Protein AF-0000000079969974 (afdb_homodimer)

Solvent-accessible surface area (backbone atoms only — not comparable to full-atom values): 54596 Å² total; per-residue (Å²): 141,90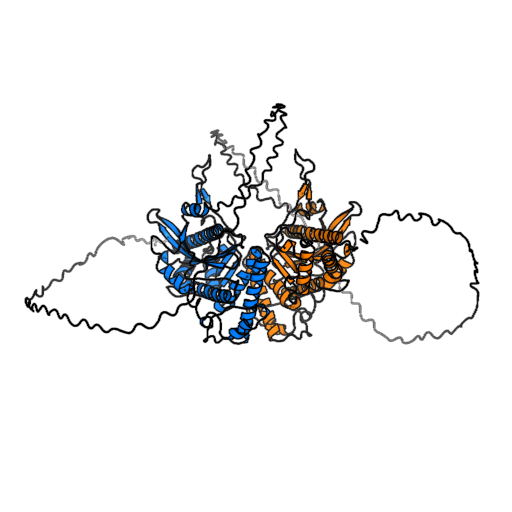,76,93,72,82,84,92,87,85,84,58,89,78,87,81,77,90,74,73,90,80,69,87,72,90,78,89,84,75,81,84,82,79,91,87,80,93,77,72,85,84,78,84,84,80,86,85,80,86,78,84,82,85,83,78,83,77,80,82,81,84,84,77,80,71,79,81,88,70,86,74,81,88,78,81,84,74,84,72,79,79,74,76,74,73,75,78,76,75,73,73,77,76,77,69,83,69,81,76,73,81,69,78,79,79,67,74,72,69,74,64,74,71,64,80,73,75,64,53,89,56,39,66,55,47,37,45,70,18,47,58,30,37,42,76,40,49,65,71,82,53,92,63,83,72,60,67,58,56,55,51,48,52,53,51,38,48,56,51,40,84,40,38,44,34,54,44,86,45,51,64,53,58,71,63,37,74,88,73,42,89,69,84,81,54,80,60,37,41,17,82,80,61,78,74,51,72,68,56,50,51,53,49,47,53,53,51,49,48,31,38,52,39,36,48,49,35,62,76,45,56,40,56,47,56,44,45,43,66,46,28,51,46,53,48,54,49,50,26,34,69,75,65,36,81,62,41,58,40,80,41,64,36,59,88,42,48,65,32,68,90,40,39,33,26,38,87,49,57,43,96,91,38,70,81,32,64,39,70,60,82,60,54,44,38,33,32,37,28,59,22,74,76,28,66,72,51,31,52,49,51,51,38,12,46,74,25,71,52,38,73,63,24,46,34,66,40,79,37,53,13,52,28,57,66,68,38,46,32,24,71,33,30,80,85,48,51,66,61,52,47,51,48,26,38,48,50,49,52,43,17,46,51,48,40,50,52,50,47,31,60,73,36,69,52,92,66,66,57,67,61,52,60,44,57,36,35,41,29,49,60,52,39,52,44,53,31,44,31,34,54,41,74,32,82,83,74,73,40,62,26,31,38,36,35,29,68,48,53,85,79,50,63,70,32,21,36,84,39,72,62,18,40,36,28,42,36,37,33,48,34,31,49,51,48,42,53,61,24,64,44,72,87,20,41,26,40,45,39,52,48,58,37,52,51,42,34,29,67,44,113,139,80,78,79,69,84,85,80,70,89,69,84,81,90,66,88,82,93,71,87,92,85,71,95,76,82,87,77,80,78,80,73,86,68,93,83,85,82,87,64,86,82,76,83,84,80,82,80,76,85,78,76,89,78,82,89,83,90,78,82,87,76,87,77,82,86,80,83,87,80,82,91,78,89,92,79,90,73,86,78,76,80,74,81,77,77,83,79,72,83,68,80,77,75,78,73,80,68,83,72,74,79,69,77,77,77,70,72,73,69,75,64,74,68,66,80,73,76,65,54,88,56,40,65,56,47,37,48,71,17,47,59,28,38,43,78,40,48,66,68,85,52,91,61,84,73,60,68,57,56,56,51,50,52,52,51,37,47,55,52,41,84,40,38,44,34,54,43,85,46,50,65,55,56,71,62,39,75,90,72,42,89,71,83,80,55,81,60,36,39,18,82,79,60,80,75,50,71,68,57,51,51,53,50,46,53,52,52,50,49,31,37,52,37,36,48,49,36,62,76,45,56,41,54,46,55,43,45,42,65,47,27,51,48,53,48,54,49,50,26,33,70,76,65,36,79,65,41,57,38,82,41,63,37,59,90,42,50,66,32,68,90,39,41,30,26,37,88,48,58,43,96,91,38,69,80,32,63,40,70,60,81,59,54,44,37,32,33,37,28,58,21,74,77,28,65,71,50,30,51,49,50,51,37,12,44,75,26,71,50,37,73,62,23,45,35,65,40,80,38,54,12,52,28,57,66,69,36,47,33,23,70,33,30,79,85,47,50,67,61,52,48,49,49,26,39,46,50,48,51,42,17,47,50,47,37,52,51,49,48,31,59,73,34,68,52,92,67,66,57,66,62,53,60,44,58,36,36,41,29,47,59,50,38,51,44,54,31,43,32,34,54,42,73,33,82,84,74,72,40,61,27,31,39,35,34,31,69,49,53,86,80,51,63,71,33,22,37,86,39,71,62,18,41,36,27,42,38,37,33,50,35,32,49,52,47,44,52,60,23,65,44,72,86,20,42,27,38,44,40,53,46,59,35,53,53,42,33,29,68,44,113

Radius of gyration: 43.45 Å; Cα contacts (8 Å, |Δi|>4): 1270; chains: 2; bounding box: 143×154×109 Å

InterPro domains:
  IPR046797 PD-(D/E)XK nuclease-like [PF20516] (191-438)

Structure (mmCIF, N/CA/C/O backbone):
data_AF-0000000079969974-model_v1
#
loop_
_entity.id
_entity.type
_entity.pdbx_description
1 polymer 'PD-(D/E)XK nuclease-like domain-containing protein'
#
loop_
_atom_site.group_PDB
_atom_site.id
_atom_site.type_symbol
_atom_site.label_atom_id
_atom_site.label_alt_id
_atom_site.label_comp_id
_atom_site.label_asym_id
_atom_site.label_entity_id
_atom_site.label_seq_id
_atom_site.pdbx_PDB_ins_code
_atom_site.Cartn_x
_atom_site.Cartn_y
_atom_site.Cartn_z
_atom_site.occupancy
_atom_site.B_iso_or_equiv
_atom_site.auth_seq_id
_atom_site.auth_comp_i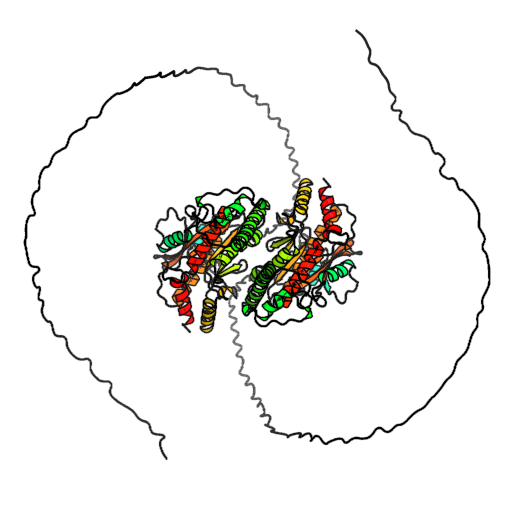d
_atom_site.auth_asym_id
_atom_site.auth_atom_id
_atom_site.pdbx_PDB_model_num
ATOM 1 N N . MET A 1 1 ? 72.25 42.812 39.281 1 16.88 1 MET A N 1
ATOM 2 C CA . MET A 1 1 ? 71.812 43.906 40.125 1 16.88 1 MET A CA 1
ATOM 3 C C . MET A 1 1 ? 70.312 44.188 39.969 1 16.88 1 MET A C 1
ATOM 5 O O . MET A 1 1 ? 69.562 44.25 40.969 1 16.88 1 MET A O 1
ATOM 9 N N . ASP A 1 2 ? 69.812 45.156 39.062 1 19.33 2 ASP A N 1
ATOM 10 C CA . ASP A 1 2 ? 68.875 46.25 39.312 1 19.33 2 ASP A CA 1
ATOM 11 C C . ASP A 1 2 ? 67.438 45.781 39.219 1 19.33 2 ASP A C 1
ATOM 13 O O . ASP A 1 2 ? 67.188 44.781 38.531 1 19.33 2 ASP A O 1
ATOM 17 N N . GLN A 1 3 ? 66.25 46.688 39.594 1 18.36 3 GLN A N 1
ATOM 18 C CA . GLN A 1 3 ? 65.062 46.906 40.469 1 18.36 3 GLN A CA 1
ATOM 19 C C . GLN A 1 3 ? 63.75 46.781 39.656 1 18.36 3 GLN A C 1
ATOM 21 O O . GLN A 1 3 ? 62.688 46.656 40.25 1 18.36 3 GLN A O 1
ATOM 26 N N . ARG A 1 4 ? 63.5 46.969 38.406 1 18.8 4 ARG A N 1
ATOM 27 C CA . ARG A 1 4 ? 62.594 48.031 38.062 1 18.8 4 ARG A CA 1
ATOM 28 C C . ARG A 1 4 ? 61.156 47.531 38.062 1 18.8 4 ARG A C 1
ATOM 30 O O . ARG A 1 4 ? 60.688 46.906 37.125 1 18.8 4 ARG A O 1
ATOM 37 N N . SER A 1 5 ? 60.469 47.062 39.219 1 21.73 5 SER A N 1
ATOM 38 C CA . SER A 1 5 ? 59.312 46.344 39.688 1 21.73 5 SER A CA 1
ATOM 39 C C . SER A 1 5 ? 58.031 47.125 39.5 1 21.73 5 SER A C 1
ATOM 41 O O . SER A 1 5 ? 57.031 46.875 40.188 1 21.73 5 SER A O 1
ATOM 43 N N . SER A 1 6 ? 58 47.969 38.531 1 19.53 6 SER A N 1
ATOM 44 C CA . SER A 1 6 ? 57.156 49.125 38.812 1 19.53 6 SER A CA 1
ATOM 45 C C . SER A 1 6 ? 55.719 48.688 39.062 1 19.53 6 SER A C 1
ATOM 47 O O . SER A 1 6 ? 55.25 47.688 38.5 1 19.53 6 SER A O 1
ATOM 49 N N . PRO A 1 7 ? 54.656 49.594 39.656 1 19.19 7 PRO A N 1
ATOM 50 C CA . PRO A 1 7 ? 53.719 49.844 40.719 1 19.19 7 PRO A CA 1
ATOM 51 C C . PRO A 1 7 ? 52.25 49.594 40.312 1 19.19 7 PRO A C 1
ATOM 53 O O . PRO A 1 7 ? 51.531 48.875 41 1 19.19 7 PRO A O 1
ATOM 56 N N . LEU A 1 8 ? 51.531 50.562 39.656 1 19.38 8 LEU A N 1
ATOM 57 C CA . LEU A 1 8 ? 50.438 51.344 40.25 1 19.38 8 LEU A CA 1
ATOM 58 C C . LEU A 1 8 ? 49.125 50.656 40.031 1 19.38 8 LEU A C 1
ATOM 60 O O . LEU A 1 8 ? 48.969 49.844 39.094 1 19.38 8 LEU A O 1
ATOM 64 N N . THR A 1 9 ? 47.875 51.094 40.781 1 18.86 9 THR A N 1
ATOM 65 C CA . THR A 1 9 ? 46.781 50.906 41.719 1 18.86 9 THR A CA 1
ATOM 66 C C . THR A 1 9 ? 45.438 50.75 40.969 1 18.86 9 THR A C 1
ATOM 68 O O . THR A 1 9 ? 44.688 49.812 41.25 1 18.86 9 THR A O 1
ATOM 71 N N . ALA A 1 10 ? 44.719 51.906 40.562 1 19.09 10 ALA A N 1
ATOM 72 C CA . ALA A 1 10 ? 43.531 52.531 41.125 1 19.09 10 ALA A CA 1
ATOM 73 C C . ALA A 1 10 ? 42.25 52.094 40.375 1 19.09 10 ALA A C 1
ATOM 75 O O . ALA A 1 10 ? 42.188 52.188 39.156 1 19.09 10 ALA A O 1
ATOM 76 N N . GLN A 1 11 ? 41.375 51.188 40.875 1 20.67 11 GLN A N 1
ATOM 77 C CA . GLN A 1 11 ? 40.188 50.438 40.562 1 20.67 11 GLN A CA 1
ATOM 78 C C . GLN A 1 11 ? 39 51.375 40.25 1 20.67 11 GLN A C 1
ATOM 80 O O . GLN A 1 11 ? 37.844 50.969 40.281 1 20.67 11 GLN A O 1
ATOM 85 N N . HIS A 1 12 ? 39.312 52.719 40.031 1 17.48 12 HIS A N 1
ATOM 86 C CA . HIS A 1 12 ? 38.344 53.719 40.375 1 17.48 12 HIS A CA 1
ATOM 87 C C . HIS A 1 12 ? 37.031 53.5 39.594 1 17.48 12 HIS A C 1
ATOM 89 O O . HIS A 1 12 ? 36.125 54.344 39.656 1 17.48 12 HIS A O 1
ATOM 95 N N . ASP A 1 13 ? 36.938 52.75 38.562 1 19 13 ASP A N 1
ATOM 96 C CA . ASP A 1 13 ? 36.031 53.406 37.656 1 19 13 ASP A CA 1
ATOM 97 C C . ASP A 1 13 ? 34.625 53.531 38.219 1 19 13 ASP A C 1
ATOM 99 O O . ASP A 1 13 ? 33.844 52.562 38.25 1 19 13 ASP A O 1
ATOM 103 N N . LEU A 1 14 ? 34.5 54.312 39.375 1 17.09 14 LEU A N 1
ATOM 104 C CA . LEU A 1 14 ? 33.438 54.594 40.312 1 17.09 14 LEU A CA 1
ATOM 105 C C . LEU A 1 14 ? 32.094 54.781 39.594 1 17.09 14 LEU A C 1
ATOM 107 O O . LEU A 1 14 ? 32.062 55 38.375 1 17.09 14 LEU A O 1
ATOM 111 N N . VAL A 1 15 ? 31.156 55.688 40.281 1 17.12 15 VAL A N 1
ATOM 112 C CA . VAL A 1 15 ? 29.859 55.906 40.938 1 17.12 15 VAL A CA 1
ATOM 113 C C . VAL A 1 15 ? 28.906 56.594 39.969 1 17.12 15 VAL A C 1
ATOM 115 O O . VAL A 1 15 ? 27.781 56.156 39.75 1 17.12 15 VAL A O 1
ATOM 118 N N . TYR A 1 16 ? 29 57.969 39.875 1 15.72 16 TYR A N 1
ATOM 119 C CA . TYR A 1 16 ? 28.047 58.969 40.312 1 15.72 16 TYR A CA 1
ATOM 120 C C . TYR A 1 16 ? 27.016 59.25 39.219 1 15.72 16 TYR A C 1
ATOM 122 O O . TYR A 1 16 ? 25.812 59.25 39.5 1 15.72 16 TYR A O 1
ATOM 130 N N . SER A 1 17 ? 27.203 60.375 38.406 1 15.91 17 SER A N 1
ATOM 131 C CA . SER A 1 17 ? 26.516 61.656 38.531 1 15.91 17 SER A CA 1
ATOM 132 C C . SER A 1 17 ? 25.25 61.688 37.688 1 15.91 17 SER A C 1
ATOM 134 O O . SER A 1 17 ? 24.188 62.062 38.156 1 15.91 17 SER A O 1
ATOM 136 N N . TRP A 1 18 ? 25.359 62.188 36.406 1 17.53 18 TRP A N 1
ATOM 137 C CA . TRP A 1 18 ? 24.641 63.375 36 1 17.53 18 TRP A CA 1
ATOM 138 C C . TRP A 1 18 ? 23.188 63.062 35.625 1 17.53 18 TRP A C 1
ATOM 140 O O . TRP A 1 18 ? 22.938 62.219 34.781 1 17.53 18 TRP A O 1
ATOM 150 N N . LEU A 1 19 ? 22.25 63.594 36.438 1 16.52 19 LEU A N 1
ATOM 151 C CA . LEU A 1 19 ? 20.844 63.781 36.781 1 16.52 19 LEU A CA 1
ATOM 152 C C . LEU A 1 19 ? 20.062 64.312 35.594 1 16.52 19 LEU A C 1
ATOM 154 O O . LEU A 1 19 ? 18.844 64.5 35.656 1 16.52 19 LEU A O 1
ATOM 158 N N . GLY A 1 20 ? 20.828 65 34.656 1 17.17 20 GLY A N 1
ATOM 159 C CA . GLY A 1 20 ? 20.141 66.25 34.406 1 17.17 20 GLY A CA 1
ATOM 160 C C . GLY A 1 20 ? 18.719 66.062 33.938 1 17.17 20 GLY A C 1
ATOM 161 O O . GLY A 1 20 ? 18.328 64.938 33.531 1 17.17 20 GLY A O 1
ATOM 162 N N . SER A 1 21 ? 18.172 67.188 33.312 1 17.36 21 SER A N 1
ATOM 163 C CA . SER A 1 21 ? 16.922 67.938 33.438 1 17.36 21 SER A CA 1
ATOM 164 C C . SER A 1 21 ? 15.812 67.312 32.594 1 17.36 21 SER A C 1
ATOM 166 O O . SER A 1 21 ? 15.93 67.188 31.375 1 17.36 21 SER A O 1
ATOM 168 N N . SER A 1 22 ? 15.062 66.438 33.062 1 17.22 22 SER A N 1
ATOM 169 C CA . SER A 1 22 ? 13.859 65.688 32.656 1 17.22 22 SER A CA 1
ATOM 170 C C . SER A 1 22 ? 12.867 66.625 31.953 1 17.22 22 SER A C 1
ATOM 172 O O . SER A 1 22 ? 12.258 66.188 30.953 1 17.22 22 SER A O 1
ATOM 174 N N . ALA A 1 23 ? 12.25 67.562 32.719 1 15.88 23 ALA A N 1
ATOM 175 C CA . ALA A 1 23 ? 10.797 67.625 32.844 1 15.88 23 ALA A CA 1
ATOM 176 C C . ALA A 1 23 ? 10.195 68.562 31.797 1 15.88 23 ALA A C 1
ATOM 178 O O . ALA A 1 23 ? 8.977 68.688 31.703 1 15.88 23 ALA A O 1
ATOM 179 N N . HIS A 1 24 ? 10.852 69.438 31.172 1 16.34 24 HIS A N 1
ATOM 180 C CA . HIS A 1 24 ? 10.102 70.688 31.172 1 16.34 24 HIS A CA 1
ATOM 181 C C . HIS A 1 24 ? 8.727 70.5 30.531 1 16.34 24 HIS A C 1
ATOM 183 O O . HIS A 1 24 ? 8.578 69.75 29.578 1 16.34 24 HIS A O 1
ATOM 189 N N . ASP A 1 25 ? 7.59 71.375 31.078 1 18.06 25 ASP A N 1
ATOM 190 C CA . ASP A 1 25 ? 6.168 71.625 31.234 1 18.06 25 ASP A CA 1
ATOM 191 C C . ASP A 1 25 ? 5.574 72.25 29.969 1 18.06 25 ASP A C 1
ATOM 193 O O . ASP A 1 25 ? 4.434 72.688 29.969 1 18.06 25 ASP A O 1
ATOM 197 N N . SER A 1 26 ? 6.188 72.438 28.844 1 17.64 26 SER A N 1
ATOM 198 C CA . SER A 1 26 ? 5.715 73.75 28.297 1 17.64 26 SER A CA 1
ATOM 199 C C . SER A 1 26 ? 4.191 73.75 28.25 1 17.64 26 SER A C 1
ATOM 201 O O . SER A 1 26 ? 3.549 72.812 27.875 1 17.64 26 SER A O 1
ATOM 203 N N . CYS A 1 27 ? 3.559 74.938 28.562 1 16.88 27 CYS A N 1
ATOM 204 C CA . CYS A 1 27 ? 2.322 75.625 28.953 1 16.88 27 CYS A CA 1
ATOM 205 C C . CYS A 1 27 ? 1.256 75.5 27.875 1 16.88 27 CYS A C 1
ATOM 207 O O . CYS A 1 27 ? 0.112 75.125 28.172 1 16.88 27 CYS A O 1
ATOM 209 N N . VAL A 1 28 ? 1.007 76.438 26.75 1 17.61 28 VAL A N 1
ATOM 210 C CA . VAL A 1 28 ? -0.013 77.438 26.828 1 17.61 28 VAL A CA 1
ATOM 211 C C . VAL A 1 28 ? -1.354 76.938 26.359 1 17.61 28 VAL A C 1
ATOM 213 O O . VAL A 1 28 ? -1.4 75.875 25.641 1 17.61 28 VAL A O 1
ATOM 216 N N . PRO A 1 29 ? -2.254 77.812 25.375 1 17.5 29 PRO A N 1
ATOM 217 C CA . PRO A 1 29 ? -3.537 78.5 25.609 1 17.5 29 PRO A CA 1
ATOM 218 C C . PRO A 1 29 ? -4.73 77.625 25.188 1 17.5 29 PRO A C 1
ATOM 220 O O . PRO A 1 29 ? -4.59 76.75 24.344 1 17.5 29 PRO A O 1
ATOM 223 N N . LEU A 1 30 ? -6.027 77.938 25.781 1 17.78 30 LEU A N 1
ATOM 224 C CA . LEU A 1 30 ? -7.406 77.5 25.906 1 17.78 30 LEU A CA 1
ATOM 225 C C . LEU A 1 30 ? -8.141 77.562 24.578 1 17.78 30 LEU A C 1
ATOM 227 O O . LEU A 1 30 ? -9.305 77.188 24.469 1 17.78 30 LEU A O 1
ATOM 231 N N . THR A 1 31 ? -7.734 77.5 23.375 1 18.98 31 THR A N 1
ATOM 232 C CA . THR A 1 31 ? -8.633 78.438 22.688 1 18.98 31 THR A CA 1
ATOM 233 C C . THR A 1 31 ? -10.086 77.938 22.828 1 18.98 31 THR A C 1
ATOM 235 O O . THR A 1 31 ? -10.375 76.75 22.75 1 18.98 31 THR A O 1
ATOM 238 N N . PRO A 1 32 ? -11.039 78.938 22.688 1 18.12 32 PRO A N 1
ATOM 239 C CA . PRO A 1 32 ? -12.375 79.188 23.219 1 18.12 32 PRO A CA 1
ATOM 240 C C . PRO A 1 32 ? -13.406 78.125 22.828 1 18.12 32 PRO A C 1
ATOM 242 O O . PRO A 1 32 ? -13.195 77.375 21.859 1 18.12 32 PRO A O 1
ATOM 245 N N . PRO A 1 33 ? -14.562 78.25 23.516 1 19.25 33 PRO A N 1
ATOM 246 C CA . PRO A 1 33 ? -15.773 77.5 23.75 1 19.25 33 PRO A CA 1
ATOM 247 C C . PRO A 1 33 ? -16.641 77.375 22.5 1 19.25 33 PRO A C 1
ATOM 249 O O . PRO A 1 33 ? -17.484 76.438 22.422 1 19.25 33 PRO A O 1
ATOM 252 N N . PRO A 1 34 ? -16.781 78.188 21.406 1 16.2 34 PRO A N 1
ATOM 253 C CA . PRO A 1 34 ? -18 79 21.391 1 16.2 34 PRO A CA 1
ATOM 254 C C . PRO A 1 34 ? -19.25 78.188 21.109 1 16.2 34 PRO A C 1
ATOM 256 O O . PRO A 1 34 ? -19.141 77.062 20.656 1 16.2 34 PRO A O 1
ATOM 259 N N . ASP A 1 35 ? -20.188 78.812 20.188 1 16.78 35 ASP A N 1
ATOM 260 C CA . ASP A 1 35 ? -21.547 79.25 20.391 1 16.78 35 ASP A CA 1
ATOM 261 C C . ASP A 1 35 ? -22.562 78.125 20.188 1 16.78 35 ASP A C 1
ATOM 263 O O . ASP A 1 35 ? -22.234 77.125 19.609 1 16.78 35 ASP A O 1
ATOM 267 N N . GLU A 1 36 ? -23.984 78.688 19.922 1 16.02 36 GLU A N 1
ATOM 268 C CA . GLU A 1 36 ? -25.391 78.625 20.359 1 16.02 36 GLU A CA 1
ATOM 269 C C . GLU A 1 36 ? -26.188 77.625 19.562 1 16.02 36 GLU A C 1
ATOM 271 O O . GLU A 1 36 ? -26.906 76.812 20.141 1 16.02 36 GLU A O 1
ATOM 276 N N . CYS A 1 37 ? -26.953 78.125 18.312 1 15.48 37 CYS A N 1
ATOM 277 C CA . CYS A 1 37 ? -28.375 78.375 18.328 1 15.48 37 CYS A CA 1
ATOM 278 C C . CYS A 1 37 ? -29.188 77.188 17.859 1 15.48 37 CYS A C 1
ATOM 280 O O . CYS A 1 37 ? -30.188 76.875 18.484 1 15.48 37 CYS A O 1
ATOM 282 N N . SER A 1 38 ? -29.406 77 16.359 1 16.55 38 SER A N 1
ATOM 283 C CA . SER A 1 38 ? -30.703 77.25 15.742 1 16.55 38 SER A CA 1
ATOM 284 C C . SER A 1 38 ? -31.531 75.938 15.656 1 16.55 38 SER A C 1
ATOM 286 O O . SER A 1 38 ? -31.078 74.938 15.078 1 16.55 38 SER A O 1
ATOM 288 N N . LYS A 1 39 ? -32.562 75.875 16.391 1 16.98 39 LYS A N 1
ATOM 289 C CA . LYS A 1 39 ? -33.625 75 16.875 1 16.98 39 LYS A CA 1
ATOM 290 C C . LYS A 1 39 ? -34.344 74.25 15.719 1 16.98 39 LYS A C 1
ATOM 292 O O . LYS A 1 39 ? -34.719 73.125 15.828 1 16.98 39 LYS A O 1
ATOM 297 N N . SER A 1 40 ? -34.906 75.125 14.672 1 15.38 40 SER A N 1
ATOM 298 C CA . SER A 1 40 ? -36.375 75.062 14.711 1 15.38 40 SER A CA 1
ATOM 299 C C . SER A 1 40 ? -36.906 73.812 14 1 15.38 40 SER A C 1
ATOM 301 O O . SER A 1 40 ? -37.969 73.312 14.352 1 15.38 40 SER A O 1
ATOM 303 N N . ARG A 1 41 ? -36.594 73.438 12.711 1 17.97 41 ARG A N 1
ATOM 304 C CA . ARG A 1 41 ? -37.812 73.625 11.914 1 17.97 41 ARG A CA 1
ATOM 305 C C . ARG A 1 41 ? -38.812 72.562 12.156 1 17.97 41 ARG A C 1
ATOM 307 O O . ARG A 1 41 ? -38.438 71.375 12.359 1 17.97 41 ARG A O 1
ATOM 314 N N . PRO A 1 42 ? -40.188 72.875 11.836 1 17.86 42 PRO A N 1
ATOM 315 C CA . PRO A 1 42 ? -41.531 72.5 12.258 1 17.86 42 PRO A CA 1
ATOM 316 C C . PRO A 1 42 ? -41.938 71.125 11.867 1 17.86 42 PRO A C 1
ATOM 318 O O . PRO A 1 42 ? -41.25 70.438 11.062 1 17.86 42 PRO A O 1
ATOM 321 N N . ALA A 1 43 ? -43.219 70.938 12.016 1 16.83 43 ALA A N 1
ATOM 322 C CA . ALA A 1 43 ? -44.25 70 12.461 1 16.83 43 ALA A CA 1
ATOM 323 C C . ALA A 1 43 ? -44.656 69.062 11.32 1 16.83 43 ALA A C 1
ATOM 325 O O . ALA A 1 43 ? -45.156 67.938 11.555 1 16.83 43 ALA A O 1
ATOM 326 N N . PRO A 1 44 ? -44.656 69.438 9.906 1 16.47 44 PRO A N 1
ATOM 327 C CA . PRO A 1 44 ? -46.031 69.438 9.484 1 16.47 44 PRO A CA 1
ATOM 328 C C . PRO A 1 44 ? -46.656 68 9.492 1 16.47 44 PRO A C 1
ATOM 330 O O . PRO A 1 44 ? -45.938 67 9.539 1 16.47 44 PRO A O 1
ATOM 333 N N . LEU A 1 45 ? -47.781 67.938 8.664 1 15.72 45 LEU A N 1
ATOM 334 C CA . LEU A 1 45 ? -49.219 67.625 8.617 1 15.72 45 LEU A CA 1
ATOM 335 C C . LEU A 1 45 ? -49.438 66.188 8.195 1 15.72 45 LEU A C 1
ATOM 337 O O . LEU A 1 45 ? -48.594 65.562 7.543 1 15.72 45 LEU A O 1
ATOM 341 N N . LYS A 1 46 ? -50.75 65.75 8.383 1 16.5 46 LYS A N 1
ATOM 342 C CA . LYS A 1 46 ? -51.594 64.562 8.625 1 16.5 46 LYS A CA 1
ATOM 343 C C . LYS A 1 46 ? -51.812 63.781 7.352 1 16.5 46 LYS A C 1
ATOM 345 O O . LYS A 1 46 ? -52.375 62.688 7.387 1 16.5 46 LYS A O 1
ATOM 350 N N . ARG A 1 47 ? -51.281 64.062 6.055 1 16.55 47 ARG A N 1
ATOM 351 C CA . ARG A 1 47 ? -52.406 63.969 5.16 1 16.55 47 ARG A CA 1
ATOM 352 C C . ARG A 1 47 ? -53.062 62.594 5.207 1 16.55 47 ARG A C 1
ATOM 354 O O . ARG A 1 47 ? -52.375 61.594 5.398 1 16.55 47 ARG A O 1
ATOM 361 N N . LYS A 1 48 ? -54.469 62.531 4.832 1 16.36 48 LYS A N 1
ATOM 362 C CA . LYS A 1 48 ? -55.781 61.938 4.867 1 16.36 48 LYS A CA 1
ATOM 363 C C . LYS A 1 48 ? -55.812 60.594 4.129 1 16.36 48 LYS A C 1
ATOM 365 O O . LYS A 1 48 ? -54.938 60.344 3.301 1 16.36 48 LYS A O 1
ATOM 370 N N . ARG A 1 49 ? -57.125 60.125 3.865 1 15.93 49 ARG A N 1
ATOM 371 C CA . ARG A 1 49 ? -58 59 4.055 1 15.93 49 ARG A CA 1
ATOM 372 C C . ARG A 1 49 ? -58.031 58.094 2.816 1 15.93 49 ARG A C 1
ATOM 374 O O . ARG A 1 49 ? -58.25 56.906 2.918 1 15.93 49 ARG A O 1
ATOM 381 N N . ALA A 1 50 ? -57.781 58.5 1.463 1 16.23 50 ALA A N 1
ATOM 382 C CA . ALA A 1 50 ? -58.969 58.312 0.652 1 16.23 50 ALA A CA 1
ATOM 383 C C . ALA A 1 50 ? -59.219 56.812 0.375 1 16.23 50 ALA A C 1
ATOM 385 O O . ALA A 1 50 ? -58.25 56.062 0.179 1 16.23 50 ALA A O 1
ATOM 386 N N . MET A 1 51 ? -60.531 56.344 0.321 1 15.95 51 MET A N 1
ATOM 387 C CA . MET A 1 51 ? -61.531 55.281 0.426 1 15.95 51 MET A CA 1
ATOM 388 C C . MET A 1 51 ? -61.531 54.438 -0.836 1 15.95 51 MET A C 1
ATOM 390 O O . MET A 1 51 ? -62.156 53.375 -0.871 1 15.95 51 MET A O 1
ATOM 394 N N . SER A 1 52 ? -60.938 54.75 -2.064 1 15.83 52 SER A N 1
ATOM 395 C CA . SER A 1 52 ? -61.938 54.531 -3.115 1 15.83 52 SER A CA 1
ATOM 396 C C . SER A 1 52 ? -62.312 53.062 -3.236 1 15.83 52 SER A C 1
ATOM 398 O O . SER A 1 52 ? -61.562 52.188 -2.758 1 15.83 52 SER A O 1
ATOM 400 N N . LEU A 1 53 ? -62.812 52.688 -4.543 1 16.66 53 LEU A N 1
ATOM 401 C CA . LEU A 1 53 ? -64 52.156 -5.152 1 16.66 53 LEU A CA 1
ATOM 402 C C . LEU A 1 53 ? -63.906 50.656 -5.324 1 16.66 53 LEU A C 1
ATOM 404 O O . LEU A 1 53 ? -62.844 50.125 -5.641 1 16.66 53 LEU A O 1
ATOM 408 N N . PRO A 1 54 ? -65 49.906 -5.105 1 17.42 54 PRO A N 1
ATOM 409 C CA . PRO A 1 54 ? -65.5 48.562 -4.832 1 17.42 54 PRO A CA 1
ATOM 410 C C . PRO A 1 54 ? -65.5 47.656 -6.059 1 17.42 54 PRO A C 1
ATOM 412 O O . PRO A 1 54 ? -65.688 46.438 -5.938 1 17.42 54 PRO A O 1
ATOM 415 N N . THR A 1 55 ? -65.062 48.031 -7.316 1 17.94 55 THR A N 1
ATOM 416 C CA . THR A 1 55 ? -65.938 47.594 -8.344 1 17.94 55 THR A CA 1
ATOM 417 C C . THR A 1 55 ? -65.938 46.062 -8.453 1 17.94 55 THR A C 1
ATOM 419 O O . THR A 1 55 ? -64.938 45.438 -8.367 1 17.94 55 THR A O 1
ATOM 422 N N . SER A 1 56 ? -67.188 45.375 -8.891 1 17.05 56 SER A N 1
ATOM 423 C CA . SER A 1 56 ? -68.062 44.219 -8.812 1 17.05 56 SER A CA 1
ATOM 424 C C . SER A 1 56 ? -67.625 43.125 -9.812 1 17.05 56 SER A C 1
ATOM 426 O O . SER A 1 56 ? -68.062 41.969 -9.688 1 17.05 56 SER A O 1
ATOM 428 N N . ALA A 1 57 ? -66.875 43.344 -10.938 1 19.14 57 ALA A N 1
ATOM 429 C CA . ALA A 1 57 ? -67.625 42.75 -12.055 1 19.14 57 ALA A CA 1
ATOM 430 C C . ALA A 1 57 ? -67.562 41.219 -12.016 1 19.14 57 ALA A C 1
ATOM 432 O O . ALA A 1 57 ? -66.625 40.656 -11.547 1 19.14 57 ALA A O 1
ATOM 433 N N . PRO A 1 58 ? -68.625 40.469 -12.711 1 19.52 58 PRO A N 1
ATOM 434 C CA . PRO A 1 58 ? -69.312 39.188 -12.602 1 19.52 58 PRO A CA 1
ATOM 435 C C . PRO A 1 58 ? -68.625 38.031 -13.297 1 19.52 58 PRO A C 1
ATOM 437 O O . PRO A 1 58 ? -69.062 36.906 -13.281 1 19.52 58 PRO A O 1
ATOM 440 N N . VAL A 1 59 ? -67.312 37.906 -13.359 1 20.73 59 VAL A N 1
ATOM 441 C CA . VAL A 1 59 ? -66.938 37.125 -14.539 1 20.73 59 VAL A CA 1
ATOM 442 C C . VAL A 1 59 ? -67.562 35.75 -14.484 1 20.73 59 VAL A C 1
ATOM 444 O O . VAL A 1 59 ? -67.625 35.125 -13.422 1 20.73 59 VAL A O 1
ATOM 447 N N . PRO A 1 60 ? -68 35.219 -15.602 1 19.75 60 PRO A N 1
ATOM 448 C CA . PRO A 1 60 ? -68.938 34.188 -16.062 1 19.75 60 PRO A CA 1
ATOM 449 C C . PRO A 1 60 ? -68.5 32.781 -15.656 1 19.75 60 PRO A C 1
ATOM 451 O O . PRO A 1 60 ? -67.312 32.562 -15.383 1 19.75 60 PRO A O 1
ATOM 454 N N . THR A 1 61 ? -69.5 31.734 -15.586 1 18.92 61 THR A N 1
ATOM 455 C CA . THR A 1 61 ? -69.938 30.547 -14.867 1 18.92 61 THR A CA 1
ATOM 456 C C . THR A 1 61 ? -69.375 29.281 -15.484 1 18.92 61 THR A C 1
ATOM 458 O O . THR A 1 61 ? -69.625 28.188 -14.977 1 18.92 61 THR A O 1
ATOM 461 N N . SER A 1 62 ? -68.438 29.297 -16.438 1 19.48 62 SER A N 1
ATOM 462 C CA . SER A 1 62 ? -68.688 28.219 -17.391 1 19.48 62 SER A CA 1
ATOM 463 C C . SER A 1 62 ? -68.625 26.859 -16.703 1 19.48 62 SER A C 1
ATOM 465 O O . SER A 1 62 ? -67.875 26.688 -15.719 1 19.48 62 SER A O 1
ATOM 467 N N . HIS A 1 63 ? -69.25 25.859 -17.344 1 18.98 63 HIS A N 1
ATOM 468 C CA . HIS A 1 63 ? -70 24.609 -17.109 1 18.98 63 HIS A CA 1
ATOM 469 C C . HIS A 1 63 ? -69 23.484 -16.75 1 18.98 63 HIS A C 1
ATOM 471 O O . HIS A 1 63 ? -67.875 23.453 -17.25 1 18.98 63 HIS A O 1
ATOM 477 N N . ARG A 1 64 ? -69.312 22.703 -15.703 1 18.38 64 ARG A N 1
ATOM 478 C CA . ARG A 1 64 ? -68.938 21.734 -14.695 1 18.38 64 ARG A CA 1
ATOM 479 C C . ARG A 1 64 ? -68.875 20.328 -15.273 1 18.38 64 ARG A C 1
ATOM 481 O O . ARG A 1 64 ? -69.562 19.438 -14.789 1 18.38 64 ARG A O 1
ATOM 488 N N . SER A 1 65 ? -68.375 20.188 -16.516 1 18.78 65 SER A N 1
ATOM 489 C CA . SER A 1 65 ? -68.75 18.891 -17.031 1 18.78 65 SER A CA 1
ATOM 490 C C . SER A 1 65 ? -68.438 17.766 -16.062 1 18.78 65 SER A C 1
ATOM 492 O O . SER A 1 65 ? -67.5 17.906 -15.25 1 18.78 65 SER A O 1
ATOM 494 N N . GLU A 1 66 ? -69.188 16.578 -16.094 1 18.86 66 GLU A N 1
ATOM 495 C CA . GLU A 1 66 ? -69.75 15.562 -15.211 1 18.86 66 GLU A CA 1
ATOM 496 C C . GLU A 1 66 ? -68.75 14.469 -14.883 1 18.86 66 GLU A C 1
ATOM 498 O O . GLU A 1 66 ? -69.062 13.547 -14.117 1 18.86 66 GLU A O 1
ATOM 503 N N . SER A 1 67 ? -67.5 14.68 -14.828 1 21.16 67 SER A N 1
ATOM 504 C CA . SER A 1 67 ? -66.75 13.438 -15.055 1 21.16 67 SER A CA 1
ATOM 505 C C . SER A 1 67 ? -67.188 12.359 -14.07 1 21.16 67 SER A C 1
ATOM 507 O O . SER A 1 67 ? -67.375 12.625 -12.875 1 21.16 67 SER A O 1
ATOM 509 N N . PRO A 1 68 ? -67.625 11.172 -14.617 1 19.59 68 PRO A N 1
ATOM 510 C CA . PRO A 1 68 ? -68.375 10.102 -13.969 1 19.59 68 PRO A CA 1
ATOM 511 C C . PRO A 1 68 ? -67.688 9.555 -12.727 1 19.59 68 PRO A C 1
ATOM 513 O O . PRO A 1 68 ? -66.5 9.68 -12.586 1 19.59 68 PRO A O 1
ATOM 516 N N . LYS A 1 69 ? -68.5 9.062 -11.805 1 17.59 69 LYS A N 1
ATOM 517 C CA . LYS A 1 69 ? -68.562 8.75 -10.375 1 17.59 69 LYS A CA 1
ATOM 518 C C . LYS A 1 69 ? -67.625 7.598 -10.031 1 17.59 69 LYS A C 1
ATOM 520 O O . LYS A 1 69 ? -67.188 6.863 -10.914 1 17.59 69 LYS A O 1
ATOM 525 N N . ARG A 1 70 ? -67.812 7.043 -8.688 1 18.39 70 ARG A N 1
ATOM 526 C CA . ARG A 1 70 ? -67.25 6.539 -7.422 1 18.39 70 ARG A CA 1
ATOM 527 C C . ARG A 1 70 ? -67.312 5.016 -7.371 1 18.39 70 ARG A C 1
ATOM 529 O O . ARG A 1 70 ? -67 4.41 -6.34 1 18.39 70 ARG A O 1
ATOM 536 N N . ARG A 1 71 ? -67.375 4.215 -8.352 1 18.12 71 ARG A N 1
ATOM 537 C CA . ARG A 1 71 ? -68.125 3.035 -7.875 1 18.12 71 ARG A CA 1
ATOM 538 C C . ARG A 1 71 ? -67.375 2.391 -6.699 1 18.12 71 ARG A C 1
ATOM 540 O O . ARG A 1 71 ? -66.188 2.146 -6.762 1 18.12 71 ARG A O 1
ATOM 547 N N . ARG A 1 72 ? -68 2.369 -5.449 1 18.89 72 ARG A N 1
ATOM 548 C CA . ARG A 1 72 ? -67.688 1.867 -4.117 1 18.89 72 ARG A CA 1
ATOM 549 C C . ARG A 1 72 ? -67.625 0.344 -4.105 1 18.89 72 ARG A C 1
ATOM 551 O O . ARG A 1 72 ? -67.562 -0.273 -3.041 1 18.89 72 ARG A O 1
ATOM 558 N N . THR A 1 73 ? -67.188 -0.344 -5.098 1 17.75 73 THR A N 1
ATOM 559 C CA . THR A 1 73 ? -67.625 -1.741 -5.055 1 17.75 73 THR A CA 1
ATOM 560 C C . THR A 1 73 ? -67.312 -2.355 -3.691 1 17.75 73 THR A C 1
ATOM 562 O O . THR A 1 73 ? -66.312 -2.008 -3.053 1 17.75 73 THR A O 1
ATOM 565 N N . GLU A 1 74 ? -68.125 -3.498 -3.33 1 17.48 74 GLU A N 1
ATOM 566 C CA . GLU A 1 74 ? -68.875 -4.336 -2.369 1 17.48 74 GLU A CA 1
ATOM 567 C C . GLU A 1 74 ? -67.875 -5.09 -1.467 1 17.48 74 GLU A C 1
ATOM 569 O O . GLU A 1 74 ? -66.688 -5.23 -1.797 1 17.48 74 GLU A O 1
ATOM 574 N N . ASP A 1 75 ? -68.5 -5.973 -0.464 1 19.5 75 ASP A N 1
ATOM 575 C CA . ASP A 1 75 ? -68.688 -6.504 0.88 1 19.5 75 ASP A CA 1
ATOM 576 C C . ASP A 1 75 ? -67.938 -7.816 1.069 1 19.5 75 ASP A C 1
ATOM 578 O O . ASP A 1 75 ? -68.062 -8.477 2.1 1 19.5 75 ASP A O 1
ATOM 582 N N . VAL A 1 76 ? -67.25 -8.328 0.117 1 18.77 76 VAL A N 1
ATOM 583 C CA . VAL A 1 76 ? -67.312 -9.789 0.179 1 18.77 76 VAL A CA 1
ATOM 584 C C . VAL A 1 76 ? -67 -10.266 1.59 1 18.77 76 VAL A C 1
ATOM 586 O O . VAL A 1 76 ? -66.375 -9.531 2.365 1 18.77 76 VAL A O 1
ATOM 589 N N . ASP A 1 77 ? -66.625 -11.633 1.737 1 18.28 77 ASP A N 1
ATOM 590 C CA . ASP A 1 77 ? -67 -12.859 2.432 1 18.28 77 ASP A CA 1
ATOM 591 C C . ASP A 1 77 ? -66.312 -12.961 3.781 1 18.28 77 ASP A C 1
ATOM 593 O O . ASP A 1 77 ? -65.125 -12.578 3.908 1 18.28 77 ASP A O 1
ATOM 597 N N . ASP A 1 78 ? -67.125 -13.203 4.852 1 20.44 78 ASP A N 1
ATOM 598 C CA . ASP A 1 78 ? -67.25 -13.352 6.293 1 20.44 78 ASP A CA 1
ATOM 599 C C . ASP A 1 78 ? -66.375 -14.477 6.832 1 20.44 78 ASP A C 1
ATOM 601 O O . ASP A 1 78 ? -66.5 -14.898 7.984 1 20.44 78 ASP A O 1
ATOM 605 N N . VAL A 1 79 ? -65.562 -15.125 5.996 1 21.33 79 VAL A N 1
ATOM 606 C CA . VAL A 1 79 ? -65.375 -16.469 6.531 1 21.33 79 VAL A CA 1
ATOM 607 C C . VAL A 1 79 ? -64.938 -16.406 7.992 1 21.33 79 VAL A C 1
ATOM 609 O O . VAL A 1 79 ? -64.125 -15.578 8.352 1 21.33 79 VAL A O 1
ATOM 612 N N . HIS A 1 80 ? -65.812 -17.062 8.812 1 18.62 80 HIS A N 1
ATOM 613 C CA . HIS A 1 80 ? -66.062 -17.375 10.211 1 18.62 80 HIS A CA 1
ATOM 614 C C . HIS A 1 80 ? -64.812 -17.859 10.93 1 18.62 80 HIS A C 1
ATOM 616 O O . HIS A 1 80 ? -63.969 -18.484 10.312 1 18.62 80 HIS A O 1
ATOM 622 N N . PRO A 1 81 ? -64.688 -17.297 12.164 1 20.55 81 PRO A N 1
ATOM 623 C CA . PRO A 1 81 ? -63.656 -17.281 13.211 1 20.55 81 PRO A CA 1
ATOM 624 C C . PRO A 1 81 ? -63.375 -18.672 13.781 1 20.55 81 PRO A C 1
ATOM 626 O O . PRO A 1 81 ? -64.25 -19.266 14.422 1 20.55 81 PRO A O 1
ATOM 629 N N . ALA A 1 82 ? -63.188 -19.719 12.883 1 19.36 82 ALA A N 1
ATOM 630 C CA . ALA A 1 82 ? -63.25 -21 13.555 1 19.36 82 ALA A CA 1
ATOM 631 C C . ALA A 1 82 ? -62.469 -20.984 14.875 1 19.36 82 ALA A C 1
ATOM 633 O O . ALA A 1 82 ? -61.375 -20.469 14.938 1 19.36 82 ALA A O 1
ATOM 634 N N . GLN A 1 83 ? -63.25 -21.094 15.906 1 17.64 83 GLN A N 1
ATOM 635 C CA . GLN A 1 83 ? -63.125 -21.172 17.359 1 17.64 83 GLN A CA 1
ATOM 636 C C . GLN A 1 83 ? -62.062 -22.188 17.766 1 17.64 83 GLN A C 1
ATOM 638 O O . GLN A 1 83 ? -62.031 -23.312 17.266 1 17.64 83 GLN A O 1
ATOM 643 N N . SER A 1 84 ? -60.906 -21.688 18.172 1 18.64 84 SER A N 1
ATOM 644 C CA . SER A 1 84 ? -59.688 -22.234 18.734 1 18.64 84 SER A CA 1
ATOM 645 C C . SER A 1 84 ? -59.969 -23.188 19.891 1 18.64 84 SER A C 1
ATOM 647 O O . SER A 1 84 ? -60.438 -22.75 20.938 1 18.64 84 SER A O 1
ATOM 649 N N . ALA A 1 85 ? -60.688 -24.25 19.531 1 18.11 85 ALA A N 1
ATOM 650 C CA . ALA A 1 85 ? -60.969 -25.109 20.672 1 18.11 85 ALA A CA 1
ATOM 651 C C . ALA A 1 85 ? -59.75 -25.328 21.547 1 18.11 85 ALA A C 1
ATOM 653 O O . ALA A 1 85 ? -58.656 -25.531 21.031 1 18.11 85 ALA A O 1
ATOM 654 N N . SER A 1 86 ? -59.844 -24.859 22.766 1 18.81 86 SER A N 1
ATOM 655 C CA . SER A 1 86 ? -59.031 -24.734 23.984 1 18.81 86 SER A CA 1
ATOM 656 C C . SER A 1 86 ? -58.562 -26.094 24.484 1 18.81 86 SER A C 1
ATOM 658 O O . SER A 1 86 ? -59.188 -26.688 25.375 1 18.81 86 SER A O 1
ATOM 660 N N . GLN A 1 87 ? -58.375 -27.031 23.5 1 18.69 87 GLN A N 1
ATOM 661 C CA . GLN A 1 87 ? -58.312 -28.297 24.219 1 18.69 87 GLN A CA 1
ATOM 662 C C . GLN A 1 87 ? -57.312 -28.234 25.375 1 18.69 87 GLN A C 1
ATOM 664 O O . GLN A 1 87 ? -56.281 -27.562 25.281 1 18.69 87 GLN A O 1
ATOM 669 N N . LEU A 1 88 ? -57.844 -28.703 26.547 1 18.59 88 LEU A N 1
ATOM 670 C CA . LEU A 1 88 ? -57.469 -28.938 27.922 1 18.59 88 LEU A CA 1
ATOM 671 C C . LEU A 1 88 ? -56.125 -29.641 28.016 1 18.59 88 LEU A C 1
ATOM 673 O O . LEU A 1 88 ? -55.844 -30.594 27.25 1 18.59 88 LEU A O 1
ATOM 677 N N . GLY A 1 89 ? -55.094 -28.844 28.469 1 19.2 89 GLY A N 1
ATOM 678 C CA . GLY A 1 89 ? -53.688 -28.953 28.844 1 19.2 89 GLY A CA 1
ATOM 679 C C . GLY A 1 89 ? -53.406 -30.172 29.688 1 19.2 89 GLY A C 1
ATOM 680 O O . GLY A 1 89 ? -53.812 -30.25 30.844 1 19.2 89 GLY A O 1
ATOM 681 N N . SER A 1 90 ? -53.719 -31.328 29.062 1 19.97 90 SER A N 1
ATOM 682 C CA . SER A 1 90 ? -53.562 -32.438 30 1 19.97 90 SER A CA 1
ATOM 683 C C . SER A 1 90 ? -52.188 -32.344 30.703 1 19.97 90 SER A C 1
ATOM 685 O O . SER A 1 90 ? -51.188 -32 30.078 1 19.97 90 SER A O 1
ATOM 687 N N . GLU A 1 91 ? -52.281 -32.156 32.031 1 20.58 91 GLU A N 1
ATOM 688 C CA . GLU A 1 91 ? -51.375 -32.031 33.156 1 20.58 91 GLU A CA 1
ATOM 689 C C . GLU A 1 91 ? -50.375 -33.188 33.188 1 20.58 91 GLU A C 1
ATOM 691 O O . GLU A 1 91 ? -50.594 -34.219 33.844 1 20.58 91 GLU A O 1
ATOM 696 N N . THR A 1 92 ? -49.969 -33.688 32 1 21.92 92 THR A N 1
ATOM 697 C CA . THR A 1 92 ? -49.312 -34.938 32.438 1 21.92 92 THR A CA 1
ATOM 698 C C . THR A 1 92 ? -48.188 -34.656 33.438 1 21.92 92 THR A C 1
ATOM 700 O O . THR A 1 92 ? -47.438 -33.688 33.25 1 21.92 92 THR A O 1
ATOM 703 N N . PRO A 1 93 ? -48.25 -35.25 34.625 1 21.02 93 PRO A N 1
ATOM 704 C CA . PRO A 1 93 ? -47.469 -35.156 35.875 1 21.02 93 PRO A CA 1
ATOM 705 C C . PRO A 1 93 ? -45.969 -35.281 35.625 1 21.02 93 PRO A C 1
ATOM 707 O O . PRO A 1 93 ? -45.531 -36.156 34.844 1 21.02 93 PRO A O 1
ATOM 710 N N . LEU A 1 94 ? -45.25 -34.125 35.656 1 21.59 94 LEU A N 1
ATOM 711 C CA . LEU A 1 94 ? -43.812 -33.906 35.656 1 21.59 94 LEU A CA 1
ATOM 712 C C . LEU A 1 94 ? -43.125 -34.844 36.625 1 21.59 94 LEU A C 1
ATOM 714 O O . LEU A 1 94 ? -43.312 -34.719 37.844 1 21.59 94 LEU A O 1
ATOM 718 N N . ALA A 1 95 ? -43.219 -36.125 36.375 1 20.94 95 ALA A N 1
ATOM 719 C CA . ALA A 1 95 ? -42.531 -36.906 37.406 1 20.94 95 ALA A CA 1
ATOM 720 C C . ALA A 1 95 ? -41.125 -36.375 37.656 1 20.94 95 ALA A C 1
ATOM 722 O O . ALA A 1 95 ? -40.344 -36.156 36.688 1 20.94 95 ALA A O 1
ATOM 723 N N . LEU A 1 96 ? -40.875 -35.656 38.75 1 20 96 LEU A N 1
ATOM 724 C CA . LEU A 1 96 ? -39.781 -34.969 39.406 1 20 96 LEU A CA 1
ATOM 725 C C . LEU A 1 96 ? -38.562 -35.844 39.5 1 20 96 LEU A C 1
ATOM 727 O O . LEU A 1 96 ? -37.625 -35.562 40.25 1 20 96 LEU A O 1
ATOM 731 N N . THR A 1 97 ? -38.375 -36.969 38.75 1 21.83 97 THR A N 1
ATOM 732 C CA . THR A 1 97 ? -37.375 -37.75 39.406 1 21.83 97 THR A CA 1
ATOM 733 C C . THR A 1 97 ? -36.031 -37 39.438 1 21.83 97 THR A C 1
ATOM 735 O O . THR A 1 97 ? -35.562 -36.5 38.438 1 21.83 97 THR A O 1
ATOM 738 N N . GLU A 1 98 ? -35.5 -36.562 40.688 1 20.41 98 GLU A N 1
ATOM 739 C CA . GLU A 1 98 ? -34.469 -35.781 41.312 1 20.41 98 GLU A CA 1
ATOM 740 C C . GLU A 1 98 ? -33.062 -36.25 40.875 1 20.41 98 GLU A C 1
ATOM 742 O O . GLU A 1 98 ? -32.062 -35.781 41.406 1 20.41 98 GLU A O 1
ATOM 747 N N . ARG A 1 99 ? -32.812 -37.219 40 1 24.25 99 ARG A N 1
ATOM 748 C CA . ARG A 1 99 ? -31.484 -37.75 40.219 1 24.25 99 ARG A CA 1
ATOM 749 C C . ARG A 1 99 ? -30.422 -36.719 39.906 1 24.25 99 ARG A C 1
ATOM 751 O O . ARG A 1 99 ? -30.359 -36.188 38.781 1 24.25 99 ARG A O 1
ATOM 758 N N . ASN A 1 100 ? -29.844 -36 40.906 1 21.98 100 ASN A N 1
ATOM 759 C CA . ASN A 1 100 ? -28.828 -34.969 41.031 1 21.98 100 ASN A CA 1
ATOM 760 C C . ASN A 1 100 ? -27.531 -35.375 40.344 1 21.98 100 ASN A C 1
ATOM 762 O O . ASN A 1 100 ? -26.734 -36.125 40.906 1 21.98 100 ASN A O 1
ATOM 766 N N . THR A 1 101 ? -27.484 -36.031 39.219 1 23.8 101 THR A N 1
ATOM 767 C CA . THR A 1 101 ? -26.141 -36.5 38.906 1 23.8 101 THR A CA 1
ATOM 768 C C . THR A 1 101 ? -25.219 -35.312 38.688 1 23.8 101 THR A C 1
ATOM 770 O O . THR A 1 101 ? -25.516 -34.406 37.875 1 23.8 101 THR A O 1
ATOM 773 N N . PHE A 1 102 ? -24.25 -35 39.656 1 23.61 102 PHE A N 1
ATOM 774 C CA . PHE A 1 102 ? -23.203 -33.969 39.75 1 23.61 102 PHE A CA 1
ATOM 775 C C . PHE A 1 102 ? -22.281 -34.031 38.562 1 23.61 102 PHE A C 1
ATOM 777 O O . PHE A 1 102 ? -21.547 -35.031 38.375 1 23.61 102 PHE A O 1
ATOM 784 N N . SER A 1 103 ? -22.75 -33.844 37.406 1 23.91 103 SER A N 1
ATOM 785 C CA . SER A 1 103 ? -21.781 -33.969 36.312 1 23.91 103 SER A CA 1
ATOM 786 C C . SER A 1 103 ? -20.641 -32.969 36.5 1 23.91 103 SER A C 1
ATOM 788 O O . SER A 1 103 ? -20.875 -31.797 36.844 1 23.91 103 SER A O 1
ATOM 790 N N . PRO A 1 104 ? -19.375 -33.438 36.719 1 27.08 104 PRO A N 1
ATOM 791 C CA . PRO A 1 104 ? -18.188 -32.594 37 1 27.08 104 PRO A CA 1
ATOM 792 C C . PRO A 1 104 ? -18.016 -31.469 36 1 27.08 104 PRO A C 1
ATOM 794 O O . PRO A 1 104 ? -18.375 -31.625 34.812 1 27.08 104 PRO A O 1
ATOM 797 N N . PRO A 1 105 ? -18.109 -30.188 36.438 1 23.95 105 PRO A N 1
ATOM 798 C CA . PRO A 1 105 ? -18.078 -29.016 35.562 1 23.95 105 PRO A CA 1
ATOM 799 C C . PRO A 1 105 ? -16.828 -28.984 34.656 1 23.95 105 PRO A C 1
ATOM 801 O O . PRO A 1 105 ? -15.711 -28.922 35.156 1 23.95 105 PRO A O 1
ATOM 804 N N . GLY A 1 106 ? -16.562 -30 33.906 1 24.39 106 GLY A N 1
ATOM 805 C CA . GLY A 1 106 ? -15.422 -29.797 33.031 1 24.39 106 GLY A CA 1
ATOM 806 C C . GLY A 1 106 ? -15.43 -28.453 32.344 1 24.39 106 GLY A C 1
ATOM 807 O O . GLY A 1 106 ? -16.094 -28.281 31.312 1 24.39 106 GLY A O 1
ATOM 808 N N . SER A 1 107 ? -15.695 -27.375 33.062 1 23.75 107 SER A N 1
ATOM 809 C CA . SER A 1 107 ? -15.836 -26.016 32.562 1 23.75 107 SER A CA 1
ATOM 810 C C . SER A 1 107 ? -14.562 -25.547 31.859 1 23.75 107 SER A C 1
ATOM 812 O O . SER A 1 107 ? -13.562 -25.266 32.531 1 23.75 107 SER A O 1
ATOM 814 N N . ARG A 1 108 ? -14.023 -26.312 30.922 1 24.67 108 ARG A N 1
ATOM 815 C CA . ARG A 1 108 ? -12.906 -25.672 30.234 1 24.67 108 ARG A CA 1
ATOM 816 C C . ARG A 1 108 ? -13.258 -24.234 29.844 1 24.67 108 ARG A C 1
ATOM 818 O O . ARG A 1 108 ? -14.211 -24 29.109 1 24.67 108 ARG A O 1
ATOM 825 N N . VAL A 1 109 ? -13.117 -23.344 30.812 1 26.77 109 VAL A N 1
ATOM 826 C CA . VAL A 1 109 ? -13.094 -21.906 30.516 1 26.77 109 VAL A CA 1
ATOM 827 C C . VAL A 1 109 ? -12.25 -21.656 29.281 1 26.77 109 VAL A C 1
ATOM 829 O O . VAL A 1 109 ? -11.047 -21.938 29.266 1 26.77 109 VAL A O 1
ATOM 832 N N . SER A 1 110 ? -12.711 -22.156 28.156 1 26.53 110 SER A N 1
ATOM 833 C CA . SER A 1 110 ? -12.078 -21.641 26.938 1 26.53 110 SER A CA 1
ATOM 834 C C . SER A 1 110 ? -11.789 -20.141 27.047 1 26.53 110 SER A C 1
ATOM 836 O O . SER A 1 110 ? -12.703 -19.344 27.281 1 26.53 110 SER A O 1
ATOM 838 N N . SER A 1 111 ? -10.742 -19.844 27.766 1 27.88 111 SER A N 1
ATOM 839 C CA . SER A 1 111 ? -10.242 -18.469 27.75 1 27.88 111 SER A CA 1
ATOM 840 C C . SER A 1 111 ? -10.352 -17.859 26.359 1 27.88 111 SER A C 1
ATOM 842 O O . SER A 1 111 ? -9.586 -18.203 25.453 1 27.88 111 SER A O 1
ATOM 844 N N . SER A 1 112 ? -11.578 -17.828 25.844 1 29.73 112 SER A N 1
ATOM 845 C CA . SER A 1 112 ? -11.789 -16.953 24.688 1 29.73 112 SER A CA 1
ATOM 846 C C . SER A 1 112 ? -10.977 -15.672 24.812 1 29.73 112 SER A C 1
ATOM 848 O O . SER A 1 112 ? -11.078 -14.961 25.812 1 29.73 112 SER A O 1
ATOM 850 N N . VAL A 1 113 ? -9.789 -15.695 24.484 1 30.48 113 VAL A N 1
ATOM 851 C CA . VAL A 1 113 ? -9.023 -14.461 24.344 1 30.48 113 VAL A CA 1
ATOM 852 C C . VAL A 1 113 ? -9.953 -13.32 23.938 1 30.48 113 VAL A C 1
ATOM 854 O O . VAL A 1 113 ? -10.617 -13.391 22.906 1 30.48 113 VAL A O 1
ATOM 857 N N . LYS A 1 114 ? -10.516 -12.703 24.875 1 30.59 114 LYS A N 1
ATOM 858 C CA . LYS A 1 114 ? -11.352 -11.508 24.75 1 30.59 114 LYS A CA 1
ATOM 859 C C . LYS A 1 114 ? -10.922 -10.664 23.547 1 30.59 114 LYS A C 1
ATOM 861 O O . LYS A 1 114 ? -9.773 -10.211 23.484 1 30.59 114 LYS A O 1
ATOM 866 N N . ARG A 1 115 ? -11.438 -10.891 22.422 1 31.12 115 ARG A N 1
ATOM 867 C CA . ARG A 1 115 ? -11.398 -9.844 21.391 1 31.12 115 ARG A CA 1
ATOM 868 C C . ARG A 1 115 ? -11.555 -8.461 22.031 1 31.12 115 ARG A C 1
ATOM 870 O O . ARG A 1 115 ? -12.352 -8.281 22.953 1 31.12 115 ARG A O 1
ATOM 877 N N . SER A 1 116 ? -10.555 -7.715 22.203 1 34.47 116 SER A N 1
ATOM 878 C CA . SER A 1 116 ? -10.719 -6.383 22.781 1 34.47 116 SER A CA 1
ATOM 879 C C . SER A 1 116 ? -12.078 -5.793 22.422 1 34.47 116 SER A C 1
ATOM 881 O O . SER A 1 116 ? -12.469 -5.758 21.266 1 34.47 116 SER A O 1
ATOM 883 N N . SER A 1 117 ? -13.148 -6.062 23.125 1 35.47 117 SER A N 1
ATOM 884 C CA . SER A 1 117 ? -14.469 -5.449 23.062 1 35.47 117 SER A CA 1
ATOM 885 C C . SER A 1 117 ? -14.391 -4.012 22.547 1 35.47 117 SER A C 1
ATOM 887 O O . SER A 1 117 ? -13.531 -3.244 22.984 1 35.47 117 SER A O 1
ATOM 889 N N . SER A 1 118 ? -14.844 -3.762 21.312 1 37.66 118 SER A N 1
ATOM 890 C CA . SER A 1 118 ? -14.938 -2.443 20.703 1 37.66 118 SER A CA 1
ATOM 891 C C . SER A 1 118 ? -15.578 -1.431 21.641 1 37.66 118 SER A C 1
ATOM 893 O O . SER A 1 118 ? -16.719 -1.6 22.062 1 37.66 118 SER A O 1
ATOM 895 N N . PRO A 1 119 ? -15.023 -0.878 22.531 1 44.06 119 PRO A N 1
ATOM 896 C CA . PRO A 1 119 ? -15.609 0.24 23.266 1 44.06 119 PRO A CA 1
ATOM 897 C C . PRO A 1 119 ? -16.359 1.222 22.375 1 44.06 119 PRO A C 1
ATOM 899 O O . PRO A 1 119 ? -15.766 2.184 21.875 1 44.06 119 PRO A O 1
ATOM 902 N N . THR A 1 120 ? -17.062 0.869 21.438 1 50.53 120 THR A N 1
ATOM 903 C CA . THR A 1 120 ? -17.609 1.679 20.359 1 50.53 120 THR A CA 1
ATOM 904 C C . THR A 1 120 ? -18.375 2.875 20.906 1 50.53 120 THR A C 1
ATOM 906 O O . THR A 1 120 ? -18.188 4.004 20.438 1 50.53 120 THR A O 1
ATOM 909 N N . ARG A 1 121 ? -19.578 2.67 21.703 1 47.19 121 ARG A N 1
ATOM 910 C CA . ARG A 1 121 ? -20.469 3.77 22.047 1 47.19 121 ARG A CA 1
ATOM 911 C C . ARG A 1 121 ? -19.828 4.703 23.078 1 47.19 121 ARG A C 1
ATOM 913 O O . ARG A 1 121 ? -20.172 5.887 23.141 1 47.19 121 ARG A O 1
ATOM 920 N N . GLU A 1 122 ? -18.922 4.184 23.828 1 56.5 122 GLU A N 1
ATOM 921 C CA . GLU A 1 122 ? -18.344 4.926 24.938 1 56.5 122 GLU A CA 1
ATOM 922 C C . GLU A 1 122 ? -17.109 5.707 24.516 1 56.5 122 GLU A C 1
ATOM 924 O O . GLU A 1 122 ? -16.594 6.535 25.266 1 56.5 122 GLU A O 1
ATOM 929 N N . THR A 1 123 ? -16.859 5.605 23.188 1 62.5 123 THR A N 1
ATOM 930 C CA . THR A 1 123 ? -15.531 6.039 22.766 1 62.5 123 THR A CA 1
ATOM 931 C C . THR A 1 123 ? -15.461 7.562 22.672 1 62.5 123 THR A C 1
ATOM 933 O O . THR A 1 123 ? -14.5 8.164 23.156 1 62.5 123 THR A O 1
ATOM 936 N N . PRO A 1 124 ? -16.531 8.172 22.141 1 67.38 124 PRO A N 1
ATOM 937 C CA . PRO A 1 124 ? -16.422 9.633 22.125 1 67.38 124 PRO A CA 1
ATOM 938 C C . PRO A 1 124 ? -16.406 10.242 23.531 1 67.38 124 PRO A C 1
ATOM 940 O O . PRO A 1 124 ? -15.727 11.242 23.766 1 67.38 124 PRO A O 1
ATOM 943 N N . ILE A 1 125 ? -16.984 9.602 24.312 1 78.31 125 ILE A N 1
ATOM 944 C CA . ILE A 1 125 ? -17.047 10.078 25.688 1 78.31 125 ILE A CA 1
ATOM 945 C C . ILE A 1 125 ? -15.695 9.883 26.375 1 78.31 125 ILE A C 1
ATOM 947 O O . ILE A 1 125 ? -15.273 10.727 27.156 1 78.31 125 ILE A O 1
ATOM 951 N N . ILE A 1 126 ? -15.109 8.906 25.922 1 84.19 126 ILE A N 1
ATOM 952 C CA . ILE A 1 126 ? -13.828 8.594 26.531 1 84.19 126 ILE A CA 1
ATOM 953 C C . ILE A 1 126 ? -12.805 9.664 26.156 1 84.19 126 ILE A C 1
ATOM 955 O O . ILE A 1 126 ? -12.062 10.148 27.016 1 84.19 126 ILE A O 1
ATOM 959 N N . LEU A 1 127 ? -12.805 10.102 24.938 1 91.06 127 LEU A N 1
ATOM 960 C CA . LEU A 1 127 ? -11.836 11.102 24.516 1 91.06 127 LEU A CA 1
ATOM 961 C C . LEU A 1 127 ? -12.164 12.461 25.125 1 91.06 127 LEU A C 1
ATOM 963 O O . LEU A 1 127 ? -11.25 13.234 25.438 1 91.06 127 LEU A O 1
ATOM 967 N N . ARG A 1 128 ? -13.414 12.648 25.297 1 88.56 128 ARG A N 1
ATOM 968 C CA . ARG A 1 128 ? -13.852 13.906 25.891 1 88.56 128 ARG A CA 1
ATOM 969 C C . ARG A 1 128 ? -13.406 14.008 27.344 1 88.56 128 ARG A C 1
ATOM 971 O O . ARG A 1 128 ? -13.086 15.094 27.828 1 88.56 128 ARG A O 1
ATOM 978 N N . SER A 1 129 ? -13.359 12.922 28 1 88.69 129 SER A N 1
ATOM 979 C CA . SER A 1 129 ? -13 12.898 29.406 1 88.69 129 SER A CA 1
ATOM 980 C C . SER A 1 129 ? -11.516 12.633 29.609 1 88.69 129 SER A C 1
ATOM 982 O O . SER A 1 129 ? -11.016 12.633 30.734 1 88.69 129 SER A O 1
ATOM 984 N N . ALA A 1 130 ? -10.852 12.391 28.5 1 93.19 130 ALA A N 1
ATOM 985 C CA . ALA A 1 130 ? -9.422 12.117 28.578 1 93.19 130 ALA A CA 1
ATOM 986 C C . ALA A 1 130 ? -8.633 13.391 28.875 1 93.19 130 ALA A C 1
ATOM 988 O O . ALA A 1 130 ? -9.211 14.484 28.922 1 93.19 130 ALA A O 1
ATOM 989 N N . TRP A 1 131 ? -7.34 13.133 29.203 1 91.38 131 TRP A N 1
ATOM 990 C CA . TRP A 1 131 ? -6.457 14.266 29.453 1 91.38 131 TRP A CA 1
ATOM 991 C C . TRP A 1 131 ? -5.219 14.195 28.562 1 91.38 131 TRP A C 1
ATOM 993 O O . TRP A 1 131 ? -4.43 13.25 28.672 1 91.38 131 TRP A O 1
ATOM 1003 N N . PRO A 1 132 ? -5.008 15.32 27.797 1 92.44 132 PRO A N 1
ATOM 1004 C CA . PRO A 1 132 ? -5.922 16.422 27.469 1 92.44 132 PRO A CA 1
ATOM 1005 C C . PRO A 1 132 ? -7.148 15.953 26.688 1 92.44 132 PRO A C 1
ATOM 1007 O O . PRO A 1 132 ? -7.102 14.93 26 1 92.44 132 PRO A O 1
ATOM 1010 N N . PRO A 1 133 ? -8.188 16.703 26.75 1 93.12 133 PRO A N 1
ATOM 1011 C CA . PRO A 1 133 ? -9.438 16.281 26.125 1 93.12 133 PRO A CA 1
ATOM 1012 C C . PRO A 1 133 ? -9.414 16.453 24.609 1 93.12 133 PRO A C 1
ATOM 1014 O O . PRO A 1 133 ? -8.758 17.359 24.094 1 93.12 133 PRO A O 1
ATOM 1017 N N . VAL A 1 134 ? -10.102 15.602 23.938 1 93.94 134 VAL A N 1
ATOM 1018 C CA . VAL A 1 134 ? -10.375 15.672 22.5 1 93.94 134 VAL A CA 1
ATOM 1019 C C . VAL A 1 134 ? -11.883 15.695 22.266 1 93.94 134 VAL A C 1
ATOM 1021 O O . VAL A 1 134 ? -12.594 14.758 22.641 1 93.94 134 VAL A O 1
ATOM 1024 N N . LEU A 1 135 ? -12.32 16.734 21.688 1 91.62 135 LEU A N 1
ATOM 1025 C CA . LEU A 1 135 ? -13.758 16.922 21.484 1 91.62 135 LEU A CA 1
ATOM 1026 C C . LEU A 1 135 ? -14.125 16.781 20.016 1 91.62 135 LEU A C 1
ATOM 1028 O O . LEU A 1 135 ? -13.586 17.5 19.172 1 91.62 135 LEU A O 1
ATOM 1032 N N . THR A 1 136 ? -14.961 15.867 19.766 1 90.44 136 THR A N 1
ATOM 1033 C CA . THR A 1 136 ? -15.523 15.711 18.422 1 90.44 136 THR A CA 1
ATOM 1034 C C . THR A 1 136 ? -16.953 16.234 18.375 1 90.44 136 THR A C 1
ATOM 1036 O O . THR A 1 136 ? -17.812 15.781 19.125 1 90.44 136 THR A O 1
ATOM 1039 N N . GLU A 1 137 ? -17.156 17.219 17.516 1 88.31 137 GLU A N 1
ATOM 1040 C CA . GLU A 1 137 ? -18.469 17.859 17.453 1 88.31 137 GLU A CA 1
ATOM 1041 C C . GLU A 1 137 ? -18.938 18.016 16.016 1 88.31 137 GLU A C 1
ATOM 1043 O O . GLU A 1 137 ? -18.125 18.078 15.094 1 88.31 137 GLU A O 1
ATOM 1048 N N . SER A 1 138 ? -20.203 18.078 15.922 1 86.31 138 SER A N 1
ATOM 1049 C CA . SER A 1 138 ? -20.781 18.359 14.617 1 86.31 138 SER A CA 1
ATOM 1050 C C . SER A 1 138 ? -20.625 19.844 14.258 1 86.31 138 SER A C 1
ATOM 1052 O O . SER A 1 138 ? -20.578 20.703 15.141 1 86.31 138 SER A O 1
ATOM 1054 N N . LEU A 1 139 ? -20.5 20.047 13.016 1 82.5 139 LEU A N 1
ATOM 1055 C CA . LEU A 1 139 ? -20.375 21.422 12.539 1 82.5 139 LEU A CA 1
ATOM 1056 C C . LEU A 1 139 ? -21.656 22.203 12.773 1 82.5 139 LEU A C 1
ATOM 1058 O O . LEU A 1 139 ? -21.625 23.422 12.953 1 82.5 139 LEU A O 1
ATOM 1062 N N . ASN A 1 140 ? -22.703 21.406 12.789 1 79.31 140 ASN A N 1
ATOM 1063 C CA . ASN A 1 140 ? -23.984 22.047 13.008 1 79.31 140 ASN A CA 1
ATOM 1064 C C . ASN A 1 140 ? -24.391 22.016 14.477 1 79.31 140 ASN A C 1
ATOM 1066 O O . ASN A 1 140 ? -24.156 21.016 15.172 1 79.31 140 ASN A O 1
ATOM 1070 N N . GLY A 1 141 ? -24.797 23.125 14.969 1 77.38 141 GLY A N 1
ATOM 1071 C CA . GLY A 1 141 ? -25.312 23.172 16.328 1 77.38 141 GLY A CA 1
ATOM 1072 C C . GLY A 1 141 ? -24.234 23.422 17.359 1 77.38 141 GLY A C 1
ATOM 1073 O O . GLY A 1 141 ? -24.375 23.062 18.531 1 77.38 141 GLY A O 1
ATOM 1074 N N . LEU A 1 142 ? -23.172 23.984 16.922 1 82.25 142 LEU A N 1
ATOM 1075 C CA . LEU A 1 142 ? -22.094 24.312 17.859 1 82.25 142 LEU A CA 1
ATOM 1076 C C . LEU A 1 142 ? -22.516 25.391 18.828 1 82.25 142 LEU A C 1
ATOM 1078 O O . LEU A 1 142 ? -23.219 26.344 18.453 1 82.25 142 LEU A O 1
ATOM 1082 N N . ARG A 1 143 ? -22.172 25.219 20.031 1 78.31 143 ARG A N 1
ATOM 1083 C CA . ARG A 1 143 ? -22.484 26.219 21.031 1 78.31 143 ARG A CA 1
ATOM 1084 C C . ARG A 1 143 ? -21.734 27.516 20.766 1 78.31 143 ARG A C 1
ATOM 1086 O O . ARG A 1 143 ? -22.281 28.609 20.938 1 78.31 143 ARG A O 1
ATOM 1093 N N . GLU A 1 144 ? -20.5 27.375 20.422 1 81.75 144 GLU A N 1
ATOM 1094 C CA . GLU A 1 144 ? -19.641 28.5 20.062 1 81.75 144 GLU A CA 1
ATOM 1095 C C . GLU A 1 144 ? -19.125 28.375 18.625 1 81.75 144 GLU A C 1
ATOM 1097 O O . GLU A 1 144 ? -18.812 27.281 18.172 1 81.75 144 GLU A O 1
ATOM 1102 N N . ALA A 1 145 ? -19.125 29.516 18.062 1 85.38 145 ALA A N 1
ATOM 1103 C CA . ALA A 1 145 ? -18.625 29.531 16.688 1 85.38 145 ALA A CA 1
ATOM 1104 C C . ALA A 1 145 ? -17.156 29.109 16.641 1 85.38 145 ALA A C 1
ATOM 1106 O O . ALA A 1 145 ? -16.375 29.469 17.516 1 85.38 145 ALA A O 1
ATOM 1107 N N . PRO A 1 146 ? -16.828 28.359 15.641 1 87.75 146 PRO A N 1
ATOM 1108 C CA . PRO A 1 146 ? -15.414 28.031 15.484 1 87.75 146 PRO A CA 1
ATOM 1109 C C . PRO A 1 146 ? -14.578 29.234 15.062 1 87.75 146 PRO A C 1
ATOM 1111 O O . PRO A 1 146 ? -15.125 30.25 14.617 1 87.75 146 PRO A O 1
ATOM 1114 N N . PRO A 1 147 ? -13.336 29.109 15.281 1 87.81 147 PRO A N 1
ATOM 1115 C CA . PRO A 1 147 ? -12.477 30.203 14.812 1 87.81 147 PRO A CA 1
ATOM 1116 C C . PRO A 1 147 ? -12.648 30.5 13.32 1 87.81 147 PRO A C 1
ATOM 1118 O O . PRO A 1 147 ? -12.945 29.594 12.539 1 87.81 147 PRO A O 1
ATOM 1121 N N . GLU A 1 148 ? -12.43 31.719 12.961 1 89.5 148 GLU A N 1
ATOM 1122 C CA . GLU A 1 148 ? -12.586 32.188 11.578 1 89.5 148 GLU A CA 1
ATOM 1123 C C . GLU A 1 148 ? -11.703 31.359 10.633 1 89.5 148 GLU A C 1
ATOM 1125 O O . GLU A 1 148 ? -12.078 31.125 9.477 1 89.5 148 GLU A O 1
ATOM 1130 N N . GLN A 1 149 ? -10.609 30.922 11.102 1 90.44 149 GLN A N 1
ATOM 1131 C CA . GLN A 1 149 ? -9.672 30.156 10.289 1 90.44 149 GLN A CA 1
ATOM 1132 C C . GLN A 1 149 ? -10.273 28.828 9.836 1 90.44 149 GLN A C 1
ATOM 1134 O O . GLN A 1 149 ? -9.93 28.312 8.773 1 90.44 149 GLN A O 1
ATOM 1139 N N . VAL A 1 150 ? -11.133 28.281 10.656 1 92.31 150 VAL A N 1
ATOM 1140 C CA . VAL A 1 150 ? -11.797 27.031 10.32 1 92.31 150 VAL A CA 1
ATOM 1141 C C . VAL A 1 150 ? -12.758 27.25 9.148 1 92.31 150 VAL A C 1
ATOM 1143 O O . VAL A 1 150 ? -12.805 26.438 8.219 1 92.31 150 VAL A O 1
ATOM 1146 N N . GLU A 1 151 ? -13.477 28.344 9.219 1 90.81 151 GLU A N 1
ATOM 1147 C CA . GLU A 1 151 ? -14.391 28.688 8.133 1 90.81 151 GLU A CA 1
ATOM 1148 C C . GLU A 1 151 ? -13.633 28.969 6.84 1 90.81 151 GLU A C 1
ATOM 1150 O O . GLU A 1 151 ? -14.062 28.547 5.758 1 90.81 151 GLU A O 1
ATOM 1155 N N . ARG A 1 152 ? -12.586 29.641 6.977 1 92.56 152 ARG A N 1
ATOM 1156 C CA . ARG A 1 152 ? -11.758 29.953 5.809 1 92.56 152 ARG A CA 1
ATOM 1157 C C . ARG A 1 152 ? -11.219 28.672 5.18 1 92.56 152 ARG A C 1
ATOM 1159 O O . ARG A 1 152 ? -11.148 28.562 3.953 1 92.56 152 ARG A O 1
ATOM 1166 N N . LEU A 1 153 ? -10.781 27.766 6.008 1 93.69 153 LEU A N 1
ATOM 1167 C CA . LEU A 1 153 ? -10.305 26.484 5.492 1 93.69 153 LEU A CA 1
ATOM 1168 C C . LEU A 1 153 ? -11.422 25.75 4.75 1 93.69 153 LEU A C 1
ATOM 1170 O O . LEU A 1 153 ? -11.195 25.188 3.676 1 93.69 153 LEU A O 1
ATOM 1174 N N . GLY A 1 154 ? -12.609 25.781 5.336 1 93.31 154 GLY A N 1
ATOM 1175 C CA . GLY A 1 154 ? -13.742 25.172 4.664 1 93.31 154 GLY A CA 1
ATOM 1176 C C . GLY A 1 154 ? -14 25.75 3.281 1 93.31 154 GLY A C 1
ATOM 1177 O O . GLY A 1 154 ? -14.211 25 2.322 1 93.31 154 GLY A O 1
ATOM 1178 N N . ASP A 1 155 ? -13.938 27.016 3.225 1 93.75 155 ASP A N 1
ATOM 1179 C CA . ASP A 1 155 ? -14.148 27.688 1.951 1 93.75 155 ASP A CA 1
ATOM 1180 C C . ASP A 1 155 ? -13.062 27.328 0.945 1 93.75 155 ASP A C 1
ATOM 1182 O O . ASP A 1 155 ? -13.352 27.094 -0.23 1 93.75 155 ASP A O 1
ATOM 1186 N N . ARG A 1 156 ? -11.883 27.312 1.438 1 94.56 156 ARG A N 1
ATOM 1187 C CA . ARG A 1 156 ? -10.758 26.969 0.57 1 94.56 156 ARG A CA 1
ATOM 1188 C C . ARG A 1 156 ? -10.906 25.547 0.025 1 94.56 156 ARG A C 1
ATOM 1190 O O . ARG A 1 156 ? -10.641 25.297 -1.154 1 94.56 156 ARG A O 1
ATOM 1197 N N . LEU A 1 157 ? -11.281 24.625 0.883 1 95.06 157 LEU A N 1
ATOM 1198 C CA . LEU A 1 157 ? -11.406 23.234 0.477 1 95.06 157 LEU A CA 1
ATOM 1199 C C . LEU A 1 157 ? -12.57 23.047 -0.495 1 95.06 157 LEU A C 1
ATOM 1201 O O . LEU A 1 157 ? -12.531 22.172 -1.351 1 95.06 157 LEU A O 1
ATOM 1205 N N . ALA A 1 158 ? -13.531 23.906 -0.447 1 94.38 158 ALA A N 1
ATOM 1206 C CA . ALA A 1 158 ? -14.734 23.766 -1.255 1 94.38 158 ALA A CA 1
ATOM 1207 C C . ALA A 1 158 ? -14.562 24.422 -2.623 1 94.38 158 ALA A C 1
ATOM 1209 O O . ALA A 1 158 ? -15.375 24.219 -3.527 1 94.38 158 ALA A O 1
ATOM 1210 N N . GLU A 1 159 ? -13.531 25.094 -2.768 1 94.12 159 GLU A N 1
ATOM 1211 C CA . GLU A 1 159 ? -13.336 25.859 -3.994 1 94.12 159 GLU A CA 1
ATOM 1212 C C . GLU A 1 159 ? -13.336 24.953 -5.219 1 94.12 159 GLU A C 1
ATOM 1214 O O . GLU A 1 159 ? -12.5 24.062 -5.336 1 94.12 159 GLU A O 1
ATOM 1219 N N . GLY A 1 160 ? -14.359 25.109 -6.113 1 91.69 160 GLY A N 1
ATOM 1220 C CA . GLY A 1 160 ? -14.398 24.422 -7.398 1 91.69 160 GLY A CA 1
ATOM 1221 C C . GLY A 1 160 ? -14.844 22.984 -7.297 1 91.69 160 GLY A C 1
ATOM 1222 O O . GLY A 1 160 ? -14.727 22.219 -8.258 1 91.69 160 GLY A O 1
ATOM 1223 N N . VAL A 1 161 ? -15.281 22.562 -6.184 1 92.88 161 VAL A N 1
ATOM 1224 C CA . VAL A 1 161 ? -15.617 21.156 -5.973 1 92.88 161 VAL A CA 1
ATOM 1225 C C . VAL A 1 161 ? -16.984 20.859 -6.578 1 92.88 161 VAL A C 1
ATOM 1227 O O . VAL A 1 161 ? -17.25 19.75 -7.023 1 92.88 161 VAL A O 1
ATOM 1230 N N . ASP A 1 162 ? -17.844 21.906 -6.727 1 90.62 162 ASP A N 1
ATOM 1231 C CA . ASP A 1 162 ? -19.203 21.656 -7.191 1 90.62 162 ASP A CA 1
ATOM 1232 C C . ASP A 1 162 ? -19.422 22.219 -8.594 1 90.62 162 ASP A C 1
ATOM 1234 O O . ASP A 1 162 ? -20.531 22.141 -9.141 1 90.62 162 ASP A O 1
ATOM 1238 N N . LEU A 1 163 ? -18.359 22.734 -9.148 1 92.56 163 LEU A N 1
ATOM 1239 C CA . LEU A 1 163 ? -18.516 23.328 -10.469 1 92.56 163 LEU A CA 1
ATOM 1240 C C . LEU A 1 163 ? -17.219 23.203 -11.273 1 92.56 163 LEU A C 1
ATOM 1242 O O . LEU A 1 163 ? -16.141 23.516 -10.781 1 92.56 163 LEU A O 1
ATOM 1246 N N . GLY A 1 164 ? -17.375 22.719 -12.445 1 94.5 164 GLY A N 1
ATOM 1247 C CA . GLY A 1 164 ? -16.266 22.703 -13.391 1 94.5 164 GLY A CA 1
ATOM 1248 C C . GLY A 1 164 ? -15.125 21.812 -12.945 1 94.5 164 GLY A C 1
ATOM 1249 O O . GLY A 1 164 ? -13.953 22.172 -13.102 1 94.5 164 GLY A O 1
ATOM 1250 N N . PHE A 1 165 ? -15.414 20.719 -12.352 1 94.62 165 PHE A N 1
ATOM 1251 C CA . PHE A 1 165 ? -14.359 19.906 -11.766 1 94.62 165 PHE A CA 1
ATOM 1252 C C . PHE A 1 165 ? -13.953 18.781 -12.711 1 94.62 165 PHE A C 1
ATOM 1254 O O . PHE A 1 165 ? -12.984 18.062 -12.461 1 94.62 165 PHE A O 1
ATOM 1261 N N . ILE A 1 166 ? -14.602 18.656 -13.836 1 97.12 166 ILE A N 1
ATOM 1262 C CA . ILE A 1 166 ? -14.219 17.719 -14.867 1 97.12 166 ILE A CA 1
ATOM 1263 C C . ILE A 1 166 ? -13.719 18.469 -16.094 1 97.12 166 ILE A C 1
ATOM 1265 O O . ILE A 1 166 ? -14.414 19.328 -16.625 1 97.12 166 ILE A O 1
ATOM 1269 N N . PRO A 1 167 ? -12.57 18.141 -16.578 1 96.81 167 PRO A N 1
ATOM 1270 C CA . PRO A 1 167 ? -12.141 18.781 -17.812 1 96.81 167 PRO A CA 1
ATOM 1271 C C . PRO A 1 167 ? -13.094 18.516 -18.984 1 96.81 167 PRO A C 1
ATOM 1273 O O . PRO A 1 167 ? -13.477 17.375 -19.219 1 96.81 167 PRO A O 1
ATOM 1276 N N . GLN A 1 168 ? -13.383 19.531 -19.734 1 95.75 168 GLN A N 1
ATOM 1277 C CA . GLN A 1 168 ? -14.328 19.422 -20.828 1 95.75 168 GLN A CA 1
ATOM 1278 C C . GLN A 1 168 ? -13.859 18.391 -21.859 1 95.75 168 GLN A C 1
ATOM 1280 O O . GLN A 1 168 ? -14.672 17.703 -22.469 1 95.75 168 GLN A O 1
ATOM 1285 N N . GLY A 1 169 ? -12.625 18.281 -22.016 1 95.56 169 GLY A N 1
ATOM 1286 C CA . GLY A 1 169 ? -12.062 17.375 -23 1 95.56 169 GLY A CA 1
ATOM 1287 C C . GLY A 1 169 ? -12.328 15.922 -22.688 1 95.56 169 GLY A C 1
ATOM 1288 O O . GLY A 1 169 ? -12.18 15.055 -23.562 1 95.56 169 GLY A O 1
ATOM 1289 N N . LEU A 1 170 ? -12.797 15.609 -21.516 1 96.69 170 LEU A N 1
ATOM 1290 C CA . LEU A 1 170 ? -13.031 14.227 -21.109 1 96.69 170 LEU A CA 1
ATOM 1291 C C . LEU A 1 170 ? -14.492 13.844 -21.312 1 96.69 170 LEU A C 1
ATOM 1293 O O . LEU A 1 170 ? -14.867 12.688 -21.094 1 96.69 170 LEU A O 1
ATOM 1297 N N . GLN A 1 171 ? -15.289 14.75 -21.75 1 94.69 171 GLN A N 1
ATOM 1298 C CA . GLN A 1 171 ? -16.734 14.516 -21.844 1 94.69 171 GLN A CA 1
ATOM 1299 C C . GLN A 1 171 ? -17.031 13.352 -22.781 1 94.69 171 GLN A C 1
ATOM 1301 O O . GLN A 1 171 ? -17.828 12.477 -22.469 1 94.69 171 GLN A O 1
ATOM 1306 N N . HIS A 1 172 ? -16.375 13.336 -23.891 1 93 172 HIS A N 1
ATOM 1307 C CA . HIS A 1 172 ? -16.609 12.289 -24.859 1 93 172 HIS A CA 1
ATOM 1308 C C . HIS A 1 172 ? -16.188 10.922 -24.328 1 93 172 HIS A C 1
ATOM 1310 O O . HIS A 1 172 ? -16.891 9.93 -24.484 1 93 172 HIS A O 1
ATOM 1316 N N . LEU A 1 173 ? -15.07 10.867 -23.703 1 92.62 173 LEU A N 1
ATOM 1317 C CA . LEU A 1 173 ? -14.578 9.617 -23.141 1 92.62 173 LEU A CA 1
ATOM 1318 C C . LEU A 1 173 ? -15.492 9.109 -22.047 1 92.62 173 LEU A C 1
ATOM 1320 O O . LEU A 1 173 ? -15.781 7.91 -21.969 1 92.62 173 LEU A O 1
ATOM 1324 N N . LEU A 1 174 ? -15.906 9.984 -21.25 1 93.62 174 LEU A N 1
ATOM 1325 C CA . LEU A 1 174 ? -16.766 9.648 -20.125 1 93.62 174 LEU A CA 1
ATOM 1326 C C . LEU A 1 174 ? -18.078 9.047 -20.594 1 93.62 174 LEU A C 1
ATOM 1328 O O . LEU A 1 174 ? -18.609 8.117 -19.984 1 93.62 174 LEU A O 1
ATOM 1332 N N . LYS A 1 175 ? -18.547 9.484 -21.703 1 91 175 LYS A N 1
ATOM 1333 C CA . LYS A 1 175 ? -19.859 9.062 -22.188 1 91 175 LYS A CA 1
ATOM 1334 C C . LYS A 1 175 ? -19.75 7.777 -23.016 1 91 175 LYS A C 1
ATOM 1336 O O . LYS A 1 175 ? -20.688 6.988 -23.062 1 91 175 LYS A O 1
ATOM 1341 N N . ASN A 1 176 ? -18.547 7.527 -23.5 1 92 176 ASN A N 1
ATOM 1342 C CA . ASN A 1 176 ? -18.5 6.469 -24.5 1 92 176 ASN A CA 1
ATOM 1343 C C . ASN A 1 176 ? -17.594 5.32 -24.062 1 92 176 ASN A C 1
ATOM 1345 O O . ASN A 1 176 ? -17.516 4.293 -24.734 1 92 176 ASN A O 1
ATOM 1349 N N . ASP A 1 177 ? -16.938 5.441 -23 1 94.06 177 ASP A N 1
ATOM 1350 C CA . ASP A 1 177 ? -16.078 4.348 -22.562 1 94.06 177 ASP A CA 1
ATOM 1351 C C . ASP A 1 177 ? -16.906 3.168 -22.062 1 94.06 177 ASP A C 1
ATOM 1353 O O . ASP A 1 177 ? -17.578 3.27 -21.031 1 94.06 177 ASP A O 1
ATOM 1357 N N . PRO A 1 178 ? -16.859 2.066 -22.688 1 92.5 178 PRO A N 1
ATOM 1358 C CA . PRO A 1 178 ? -17.703 0.928 -22.312 1 92.5 178 PRO A CA 1
ATOM 1359 C C . PRO A 1 178 ? -17.312 0.327 -20.969 1 92.5 178 PRO A C 1
ATOM 1361 O O . PRO A 1 178 ? -18.141 -0.292 -20.297 1 92.5 178 PRO A O 1
ATOM 1364 N N . ASP A 1 179 ? -16.156 0.525 -20.562 1 91.19 179 ASP A N 1
ATOM 1365 C CA . ASP A 1 179 ? -15.672 -0.088 -19.328 1 91.19 179 ASP A CA 1
ATOM 1366 C C . ASP A 1 179 ? -16.344 0.54 -18.094 1 91.19 179 ASP A C 1
ATOM 1368 O O . ASP A 1 179 ? -16.5 -0.11 -17.062 1 91.19 179 ASP A O 1
ATOM 1372 N N . VAL A 1 180 ? -16.688 1.81 -18.203 1 93.88 180 VAL A N 1
ATOM 1373 C CA . VAL A 1 180 ? -17.188 2.492 -17.016 1 93.88 180 VAL A CA 1
ATOM 1374 C C . VAL A 1 180 ? -18.719 2.496 -17.031 1 93.88 180 VAL A C 1
ATOM 1376 O O . VAL A 1 180 ? -19.359 2.834 -16.031 1 93.88 180 VAL A O 1
ATOM 1379 N N . GLY A 1 181 ? -19.344 2.1 -18.078 1 90.44 181 GLY A N 1
ATOM 1380 C CA . GLY A 1 181 ? -20.797 2.062 -18.156 1 90.44 181 GLY A CA 1
ATOM 1381 C C . GLY A 1 181 ? -21.422 3.439 -18.156 1 90.44 181 GLY A C 1
ATOM 1382 O O . GLY A 1 181 ? -20.766 4.434 -18.469 1 90.44 181 GLY A O 1
ATOM 1383 N N . TYR A 1 182 ? -22.672 3.461 -17.891 1 91.5 182 TYR A N 1
ATOM 1384 C CA . TYR A 1 182 ? -23.422 4.711 -17.875 1 91.5 182 TYR A CA 1
ATOM 1385 C C . TYR A 1 182 ? -23.062 5.559 -16.656 1 91.5 182 TYR A C 1
ATOM 1387 O O . TYR A 1 182 ? -23.047 5.062 -15.531 1 91.5 182 TYR A O 1
ATOM 1395 N N . GLN A 1 183 ? -22.719 6.781 -16.938 1 92.5 183 GLN A N 1
ATOM 1396 C CA . GLN A 1 183 ? -22.344 7.727 -15.891 1 92.5 183 GLN A CA 1
ATOM 1397 C C . GLN A 1 183 ? -23.25 8.953 -15.914 1 92.5 183 GLN A C 1
ATOM 1399 O O . GLN A 1 183 ? -23.562 9.484 -16.984 1 92.5 183 GLN A O 1
ATOM 1404 N N . THR A 1 184 ? -23.703 9.367 -14.727 1 88.75 184 THR A N 1
ATOM 1405 C CA . THR A 1 184 ? -24.5 10.578 -14.609 1 88.75 184 THR A CA 1
ATOM 1406 C C . THR A 1 184 ? -23.594 11.805 -14.508 1 88.75 184 THR A C 1
ATOM 1408 O O . THR A 1 184 ? -22.703 11.859 -13.664 1 88.75 184 THR A O 1
ATOM 1411 N N . THR A 1 185 ? -23.875 12.75 -15.422 1 91.56 185 THR A N 1
ATOM 1412 C CA . THR A 1 185 ? -23.141 14.016 -15.375 1 91.56 185 THR A CA 1
ATOM 1413 C C . THR A 1 185 ? -24.094 15.188 -15.578 1 91.56 185 THR A C 1
ATOM 1415 O O . THR A 1 185 ? -25.25 15 -15.992 1 91.56 185 THR A O 1
ATOM 1418 N N . LYS A 1 186 ? -23.656 16.344 -15.148 1 92 186 LYS A N 1
ATOM 1419 C CA . LYS A 1 186 ? -24.328 17.609 -15.391 1 92 186 LYS A CA 1
ATOM 1420 C C . LYS A 1 186 ? -23.453 18.562 -16.203 1 92 186 LYS A C 1
ATOM 1422 O O . LYS A 1 186 ? -22.234 18.5 -16.125 1 92 186 LYS A O 1
ATOM 1427 N N . PRO A 1 187 ? -24.172 19.422 -16.953 1 92.38 187 PRO A N 1
ATOM 1428 C CA . PRO A 1 187 ? -23.391 20.359 -17.75 1 92.38 187 PRO A CA 1
ATOM 1429 C C . PRO A 1 187 ? -22.438 21.203 -16.922 1 92.38 187 PRO A C 1
ATOM 1431 O O . PRO A 1 187 ? -21.328 21.516 -17.359 1 92.38 187 PRO A O 1
ATOM 1434 N N . GLY A 1 188 ? -22.844 21.5 -15.727 1 94.56 188 GLY A N 1
ATOM 1435 C CA . GLY A 1 188 ? -22.031 22.344 -14.852 1 94.56 188 GLY A CA 1
ATOM 1436 C C . GLY A 1 188 ? -20.812 21.625 -14.305 1 94.56 188 GLY A C 1
ATOM 1437 O O . GLY A 1 188 ? -19.906 22.25 -13.766 1 94.56 188 GLY A O 1
ATOM 1438 N N . ASP A 1 189 ? -20.703 20.359 -14.555 1 95.19 189 ASP A N 1
ATOM 1439 C CA . ASP A 1 189 ? -19.594 19.562 -14.047 1 95.19 189 ASP A CA 1
ATOM 1440 C C . ASP A 1 189 ? -18.328 19.828 -14.852 1 95.19 189 ASP A C 1
ATOM 1442 O O . ASP A 1 189 ? -17.219 19.641 -14.344 1 95.19 189 ASP A O 1
ATOM 1446 N N . PHE A 1 190 ? -18.469 20.312 -16.094 1 96.62 190 PHE A N 1
ATOM 1447 C CA . PHE A 1 190 ? -17.359 20.359 -17.031 1 96.62 190 PHE A CA 1
ATOM 1448 C C . PHE A 1 190 ? -16.719 21.734 -17.047 1 96.62 190 PHE A C 1
ATOM 1450 O O . PHE A 1 190 ? -17.406 22.75 -17.062 1 96.62 190 PHE A O 1
ATOM 1457 N N . ASP A 1 191 ? -15.469 21.703 -16.969 1 96.5 191 ASP A N 1
ATOM 1458 C CA . ASP A 1 191 ? -14.68 22.922 -17.031 1 96.5 191 ASP A CA 1
ATOM 1459 C C . ASP A 1 191 ? -14.352 23.281 -18.484 1 96.5 191 ASP A C 1
ATOM 1461 O O . ASP A 1 191 ? -13.406 22.734 -19.062 1 96.5 191 ASP A O 1
ATOM 1465 N N . GLN A 1 192 ? -14.844 24.328 -18.953 1 93.31 192 GLN A N 1
ATOM 1466 C CA . GLN A 1 192 ? -14.688 24.719 -20.359 1 93.31 192 GLN A CA 1
ATOM 1467 C C . GLN A 1 192 ? -13.344 25.422 -20.578 1 93.31 192 GLN A C 1
ATOM 1469 O O . GLN A 1 192 ? -12.859 25.484 -21.703 1 93.31 192 GLN A O 1
ATOM 1474 N N . ASN A 1 193 ? -12.734 25.797 -19.516 1 92.69 193 ASN A N 1
ATOM 1475 C CA . ASN A 1 193 ? -11.5 26.562 -19.641 1 92.69 193 ASN A CA 1
ATOM 1476 C C . ASN A 1 193 ? -10.273 25.672 -19.5 1 92.69 193 ASN A C 1
ATOM 1478 O O . ASN A 1 193 ? -9.141 26.156 -19.5 1 92.69 193 ASN A O 1
ATOM 1482 N N . ASP A 1 194 ? -10.469 24.391 -19.359 1 92.69 194 ASP A N 1
ATOM 1483 C CA . ASP A 1 194 ? -9.344 23.469 -19.219 1 92.69 194 ASP A CA 1
ATOM 1484 C C . ASP A 1 194 ? -8.508 23.422 -20.484 1 92.69 194 ASP A C 1
ATOM 1486 O O . ASP A 1 194 ? -9.047 23.266 -21.578 1 92.69 194 ASP A O 1
ATOM 1490 N N . VAL A 1 195 ? -7.176 23.609 -20.359 1 92.31 195 VAL A N 1
ATOM 1491 C CA . VAL A 1 195 ? -6.305 23.766 -21.516 1 92.31 195 VAL A CA 1
ATOM 1492 C C . VAL A 1 195 ? -5.379 22.562 -21.641 1 92.31 195 VAL A C 1
ATOM 1494 O O . VAL A 1 195 ? -4.426 22.578 -22.422 1 92.31 195 VAL A O 1
ATOM 1497 N N . ARG A 1 196 ? -5.566 21.531 -21.016 1 92.94 196 ARG A N 1
ATOM 1498 C CA . ARG A 1 196 ? -4.688 20.375 -21.047 1 92.94 196 ARG A CA 1
ATOM 1499 C C . ARG A 1 196 ? -4.746 19.688 -22.406 1 92.94 196 ARG A C 1
ATOM 1501 O O . ARG A 1 196 ? -5.781 19.703 -23.078 1 92.94 196 ARG A O 1
ATOM 1508 N N . SER A 1 197 ? -3.6 19.109 -22.734 1 94.12 197 SER A N 1
ATOM 1509 C CA . SER A 1 197 ? -3.486 18.406 -24.016 1 94.12 197 SER A CA 1
ATOM 1510 C C . SER A 1 197 ? -4.281 17.109 -24 1 94.12 197 SER A C 1
ATOM 1512 O O . SER A 1 197 ? -4.625 16.594 -22.922 1 94.12 197 SER A O 1
ATOM 1514 N N . VAL A 1 198 ? -4.508 16.562 -25.188 1 92.69 198 VAL A N 1
ATOM 1515 C CA . VAL A 1 198 ? -5.234 15.297 -25.344 1 92.69 198 VAL A CA 1
ATOM 1516 C C . VAL A 1 198 ? -4.461 14.172 -24.672 1 92.69 198 VAL A C 1
ATOM 1518 O O . VAL A 1 198 ? -5.055 13.273 -24.062 1 92.69 198 VAL A O 1
ATOM 1521 N N . GLU A 1 199 ? -3.166 14.266 -24.781 1 90.81 199 GLU A N 1
ATOM 1522 C CA . GLU A 1 199 ? -2.312 13.242 -24.188 1 90.81 199 GLU A CA 1
ATOM 1523 C C . GLU A 1 199 ? -2.408 13.266 -22.672 1 90.81 199 GLU A C 1
ATOM 1525 O O . GLU A 1 199 ? -2.494 12.211 -22.031 1 90.81 199 GLU A O 1
ATOM 1530 N N . GLU A 1 200 ? -2.416 14.43 -22.156 1 93.19 200 GLU A N 1
ATOM 1531 C CA . GLU A 1 200 ? -2.547 14.578 -20.703 1 93.19 200 GLU A CA 1
ATOM 1532 C C . GLU A 1 200 ? -3.904 14.078 -20.219 1 93.19 200 GLU A C 1
ATOM 1534 O O . GLU A 1 200 ? -3.986 13.367 -19.219 1 93.19 200 GLU A O 1
ATOM 1539 N N . LEU A 1 201 ? -4.922 14.43 -20.953 1 96.06 201 LEU A N 1
ATOM 1540 C CA . LEU A 1 201 ? -6.277 14.047 -20.578 1 96.06 201 LEU A CA 1
ATOM 1541 C C . LEU A 1 201 ? -6.461 12.539 -20.688 1 96.06 201 LEU A C 1
ATOM 1543 O O . LEU A 1 201 ? -7.145 11.93 -19.859 1 96.06 201 LEU A O 1
ATOM 1547 N N . SER A 1 202 ? -5.836 11.984 -21.656 1 94.19 202 SER A N 1
ATOM 1548 C CA . SER A 1 202 ? -5.906 10.539 -21.812 1 94.19 202 SER A CA 1
ATOM 1549 C C . SER A 1 202 ? -5.246 9.82 -20.641 1 94.19 202 SER A C 1
ATOM 1551 O O . SER A 1 202 ? -5.738 8.789 -20.172 1 94.19 202 SER A O 1
ATOM 1553 N N . SER A 1 203 ? -4.176 10.375 -20.219 1 93.19 203 SER A N 1
ATOM 1554 C CA . SER A 1 203 ? -3.469 9.797 -19.078 1 93.19 203 SER A CA 1
ATOM 1555 C C . SER A 1 203 ? -4.293 9.914 -17.797 1 93.19 203 SER A C 1
ATOM 1557 O O . SER A 1 203 ? -4.387 8.961 -17.016 1 93.19 203 SER A O 1
ATOM 1559 N N . ILE A 1 204 ? -4.91 11.023 -17.625 1 96.69 204 ILE A N 1
ATOM 1560 C CA . ILE A 1 204 ? -5.758 11.242 -16.469 1 96.69 204 ILE A CA 1
ATOM 1561 C C . ILE A 1 204 ? -6.945 10.289 -16.5 1 96.69 204 ILE A C 1
ATOM 1563 O O . ILE A 1 204 ? -7.293 9.672 -15.484 1 96.69 204 ILE A O 1
ATOM 1567 N N . TRP A 1 205 ? -7.512 10.148 -17.641 1 97.31 205 TRP A N 1
ATOM 1568 C CA . TRP A 1 205 ? -8.672 9.281 -17.797 1 97.31 205 TRP A CA 1
ATOM 1569 C C . TRP A 1 205 ? -8.32 7.832 -17.469 1 97.31 205 TRP A C 1
ATOM 1571 O O . TRP A 1 205 ? -9.086 7.141 -16.781 1 97.31 205 TRP A O 1
ATOM 1581 N N . LYS A 1 206 ? -7.191 7.43 -17.922 1 95 206 LYS A N 1
ATOM 1582 C CA . LYS A 1 206 ? -6.758 6.062 -17.641 1 95 206 LYS A CA 1
ATOM 1583 C C . LYS A 1 206 ? -6.664 5.809 -16.141 1 95 206 LYS A C 1
ATOM 1585 O O . LYS A 1 206 ? -7.105 4.766 -15.656 1 95 206 LYS A O 1
ATOM 1590 N N . GLU A 1 207 ? -6.113 6.754 -15.438 1 96.94 207 GLU A N 1
ATOM 1591 C CA . GLU A 1 207 ? -5.961 6.613 -13.992 1 96.94 207 GLU A CA 1
ATOM 1592 C C . GLU A 1 207 ? -7.312 6.66 -13.289 1 96.94 207 GLU A C 1
ATOM 1594 O O . GLU A 1 207 ? -7.59 5.84 -12.406 1 96.94 207 GLU A O 1
ATOM 1599 N N . VAL A 1 208 ? -8.172 7.57 -13.703 1 98.19 208 VAL A N 1
ATOM 1600 C CA . VAL A 1 208 ? -9.484 7.73 -13.094 1 98.19 208 VAL A CA 1
ATOM 1601 C C . VAL A 1 208 ? -10.328 6.48 -13.336 1 98.19 208 VAL A C 1
ATOM 1603 O O . VAL A 1 208 ? -11 5.992 -12.422 1 98.19 208 VAL A O 1
ATOM 1606 N N . LYS A 1 209 ? -10.258 6.008 -14.516 1 97.19 209 LYS A N 1
ATOM 1607 C CA . LYS A 1 209 ? -10.977 4.785 -14.875 1 97.19 209 LYS A CA 1
ATOM 1608 C C . LYS A 1 209 ? -10.523 3.609 -14.008 1 97.19 209 LYS A C 1
ATOM 1610 O O . LYS A 1 209 ? -11.352 2.846 -13.508 1 97.19 209 LYS A O 1
ATOM 1615 N N . THR A 1 210 ? -9.234 3.498 -13.852 1 96.44 210 THR A N 1
ATOM 1616 C CA . THR A 1 210 ? -8.68 2.416 -13.047 1 96.44 210 THR A CA 1
ATOM 1617 C C . THR A 1 210 ? -9.156 2.516 -11.602 1 96.44 210 THR A C 1
ATOM 1619 O O . THR A 1 210 ? -9.531 1.511 -10.992 1 96.44 210 THR A O 1
ATOM 1622 N N . ILE A 1 211 ? -9.164 3.697 -11.055 1 98.06 211 ILE A N 1
ATOM 1623 C CA . ILE A 1 211 ? -9.625 3.916 -9.688 1 98.06 211 ILE A CA 1
ATOM 1624 C C . ILE A 1 211 ? -11.094 3.523 -9.57 1 98.06 211 ILE A C 1
ATOM 1626 O O . ILE A 1 211 ? -11.484 2.854 -8.609 1 98.06 211 ILE A O 1
ATOM 1630 N N . PHE A 1 212 ? -11.906 3.893 -10.547 1 98.06 212 PHE A N 1
ATOM 1631 C CA . PHE A 1 212 ? -13.336 3.6 -10.547 1 98.06 212 PHE A CA 1
ATOM 1632 C C . PHE A 1 212 ? -13.578 2.098 -10.594 1 98.06 212 PHE A C 1
ATOM 1634 O O . PHE A 1 212 ? -14.359 1.565 -9.797 1 98.06 212 PHE A O 1
ATOM 1641 N N . LEU A 1 213 ? -12.883 1.473 -11.461 1 97 213 LEU A N 1
ATOM 1642 C CA . LEU A 1 213 ? -13.062 0.034 -11.617 1 97 213 LEU A CA 1
ATOM 1643 C C . LEU A 1 213 ? -12.562 -0.714 -10.391 1 97 213 LEU A C 1
ATOM 1645 O O . LEU A 1 213 ? -13.18 -1.689 -9.953 1 97 213 LEU A O 1
ATOM 1649 N N . ASN A 1 214 ? -11.461 -0.26 -9.836 1 97.06 214 ASN A N 1
ATOM 1650 C CA . ASN A 1 214 ? -10.961 -0.871 -8.609 1 97.06 214 ASN A CA 1
ATOM 1651 C C . ASN A 1 214 ? -11.93 -0.689 -7.449 1 97.06 214 ASN A C 1
ATOM 1653 O O . ASN A 1 214 ? -12.109 -1.596 -6.637 1 97.06 214 ASN A O 1
ATOM 1657 N N . ALA A 1 215 ? -12.523 0.534 -7.375 1 97.12 215 ALA A N 1
ATOM 1658 C CA . ALA A 1 215 ? -13.516 0.775 -6.328 1 97.12 215 ALA A CA 1
ATOM 1659 C C . ALA A 1 215 ? -14.703 -0.17 -6.469 1 97.12 215 ALA A C 1
ATOM 1661 O O . ALA A 1 215 ? -15.195 -0.711 -5.477 1 97.12 215 ALA A O 1
ATOM 1662 N N . ARG A 1 216 ? -15.125 -0.354 -7.633 1 95.44 216 ARG A N 1
ATOM 1663 C CA . ARG A 1 216 ? -16.219 -1.276 -7.906 1 95.44 216 ARG A CA 1
ATOM 1664 C C . ARG A 1 216 ? -15.852 -2.703 -7.516 1 95.44 216 ARG A C 1
ATOM 1666 O O . ARG A 1 216 ? -16.641 -3.408 -6.891 1 95.44 216 ARG A O 1
ATOM 1673 N N . ASP A 1 217 ? -14.656 -3.102 -7.879 1 94.44 217 ASP A N 1
ATOM 1674 C CA . ASP A 1 217 ? -14.18 -4.434 -7.523 1 94.44 217 ASP A CA 1
ATOM 1675 C C . ASP A 1 217 ? -14.141 -4.621 -6.012 1 94.44 217 ASP A C 1
ATOM 1677 O O . ASP A 1 217 ? -14.492 -5.688 -5.5 1 94.44 217 ASP A O 1
ATOM 1681 N N . CYS A 1 218 ? -13.641 -3.604 -5.348 1 95.5 218 CYS A N 1
ATOM 1682 C CA . CYS A 1 218 ? -13.547 -3.688 -3.896 1 95.5 218 CYS A CA 1
ATOM 1683 C C . CYS A 1 218 ? -14.93 -3.805 -3.266 1 95.5 218 CYS A C 1
ATOM 1685 O O . CYS A 1 218 ? -15.133 -4.602 -2.35 1 95.5 218 CYS A O 1
ATOM 1687 N N . LYS A 1 219 ? -15.844 -3.006 -3.73 1 93.44 219 LYS A N 1
ATOM 1688 C CA . LYS A 1 219 ? -17.203 -3.021 -3.213 1 93.44 219 LYS A CA 1
ATOM 1689 C C . LYS A 1 219 ? -17.891 -4.355 -3.504 1 93.44 219 LYS A C 1
ATOM 1691 O O . LYS A 1 219 ? -18.391 -5.016 -2.588 1 93.44 219 LYS A O 1
ATOM 1696 N N . ASP A 1 220 ? -17.828 -4.75 -4.746 1 91.94 220 ASP A N 1
ATOM 1697 C CA . ASP A 1 220 ? -18.531 -5.957 -5.176 1 91.94 220 ASP A CA 1
ATOM 1698 C C . ASP A 1 220 ? -17.891 -7.207 -4.574 1 91.94 220 ASP A C 1
ATOM 1700 O O . ASP A 1 220 ? -18.594 -8.18 -4.281 1 91.94 220 ASP A O 1
ATOM 1704 N N . GLY A 1 221 ? -16.609 -7.133 -4.457 1 91.81 221 GLY A N 1
ATOM 1705 C CA . GLY A 1 221 ? -15.898 -8.289 -3.938 1 91.81 221 GLY A CA 1
ATOM 1706 C C . GLY A 1 221 ? -15.773 -8.281 -2.426 1 91.81 221 GLY A C 1
ATOM 1707 O O . GLY A 1 221 ? -15.156 -9.18 -1.847 1 91.81 221 GLY A O 1
ATOM 1708 N N . SER A 1 222 ? -16.297 -7.293 -1.768 1 91.75 222 SER A N 1
ATOM 1709 C CA . SER A 1 222 ? -16.172 -7.145 -0.321 1 91.75 222 SER A CA 1
ATOM 1710 C C . SER A 1 222 ? -14.719 -7.258 0.125 1 91.75 222 SER A C 1
ATOM 1712 O O . SER A 1 222 ? -14.398 -8.016 1.045 1 91.75 222 SER A O 1
ATOM 1714 N N . ARG A 1 223 ? -13.914 -6.566 -0.544 1 93.94 223 ARG A N 1
ATOM 1715 C CA . ARG A 1 223 ? -12.492 -6.652 -0.257 1 93.94 223 ARG A CA 1
ATOM 1716 C C . ARG A 1 223 ? -12.148 -5.918 1.035 1 93.94 223 ARG A C 1
ATOM 1718 O O . ARG A 1 223 ? -12.891 -5.039 1.473 1 93.94 223 ARG A O 1
ATOM 1725 N N . ASP A 1 224 ? -11.062 -6.25 1.609 1 92.56 224 ASP A N 1
ATOM 1726 C CA . ASP A 1 224 ? -10.734 -5.754 2.943 1 92.56 224 ASP A CA 1
ATOM 1727 C C . ASP A 1 224 ? -10.141 -4.352 2.879 1 92.56 224 ASP A C 1
ATOM 1729 O O . ASP A 1 224 ? -10.055 -3.756 1.802 1 92.56 224 ASP A O 1
ATOM 1733 N N . GLU A 1 225 ? -9.734 -3.818 3.959 1 93.75 225 GLU A N 1
ATOM 1734 C CA . GLU A 1 225 ? -9.242 -2.453 4.129 1 93.75 225 GLU A CA 1
ATOM 1735 C C . GLU A 1 225 ? -7.996 -2.207 3.277 1 93.75 225 GLU A C 1
ATOM 1737 O O . GLU A 1 225 ? -7.875 -1.162 2.635 1 93.75 225 GLU A O 1
ATOM 1742 N N . ASN A 1 226 ? -7.102 -3.162 3.277 1 95.12 226 ASN A N 1
ATOM 1743 C CA . ASN A 1 226 ? -5.852 -2.971 2.547 1 95.12 226 ASN A CA 1
ATOM 1744 C C . ASN A 1 226 ? -6.09 -2.9 1.041 1 95.12 226 ASN A C 1
ATOM 1746 O O . ASN A 1 226 ? -5.379 -2.189 0.33 1 95.12 226 ASN A O 1
ATOM 1750 N N . ALA A 1 227 ? -7.055 -3.611 0.545 1 95.94 227 ALA A N 1
ATOM 1751 C CA . ALA A 1 227 ? -7.418 -3.506 -0.867 1 95.94 227 ALA A CA 1
ATOM 1752 C C . ALA A 1 227 ? -7.91 -2.102 -1.203 1 95.94 227 ALA A C 1
ATOM 1754 O O . ALA A 1 227 ? -7.52 -1.526 -2.221 1 95.94 227 ALA A O 1
ATOM 1755 N N . TRP A 1 228 ? -8.727 -1.568 -0.326 1 96.12 228 TRP A N 1
ATOM 1756 C CA . TRP A 1 228 ? -9.203 -0.203 -0.522 1 96.12 228 TRP A CA 1
ATOM 1757 C C . TRP A 1 228 ? -8.047 0.788 -0.488 1 96.12 228 TRP A C 1
ATOM 1759 O O . TRP A 1 228 ? -7.992 1.719 -1.295 1 96.12 228 TRP A O 1
ATOM 1769 N N . CYS A 1 229 ? -7.137 0.586 0.391 1 96.81 229 CYS A N 1
ATOM 1770 C CA . CYS A 1 229 ? -5.973 1.451 0.53 1 96.81 229 CYS A CA 1
ATOM 1771 C C . CYS A 1 229 ? -5.113 1.416 -0.729 1 96.81 229 CYS A C 1
ATOM 1773 O O . CYS A 1 229 ? -4.816 2.461 -1.311 1 96.81 229 CYS A O 1
ATOM 1775 N N . ASP A 1 230 ? -4.848 0.189 -1.179 1 96.81 230 ASP A N 1
ATOM 1776 C CA . ASP A 1 230 ? -3.855 -0.027 -2.229 1 96.81 230 ASP A CA 1
ATOM 1777 C C . ASP A 1 230 ? -4.434 0.295 -3.604 1 96.81 230 ASP A C 1
ATOM 1779 O O . ASP A 1 230 ? -3.727 0.799 -4.477 1 96.81 230 ASP A O 1
ATOM 1783 N N . ASP A 1 231 ? -5.688 -0.007 -3.766 1 96.69 231 ASP A N 1
ATOM 1784 C CA . ASP A 1 231 ? -6.199 -0.014 -5.133 1 96.69 231 ASP A CA 1
ATOM 1785 C C . ASP A 1 231 ? -7.059 1.219 -5.402 1 96.69 231 ASP A C 1
ATOM 1787 O O . ASP A 1 231 ? -7.34 1.544 -6.559 1 96.69 231 ASP A O 1
ATOM 1791 N N . VAL A 1 232 ? -7.469 1.92 -4.328 1 97.88 232 VAL A N 1
ATOM 1792 C CA . VAL A 1 232 ? -8.406 3.01 -4.562 1 97.88 232 VAL A CA 1
ATOM 1793 C C . VAL A 1 232 ? -7.859 4.305 -3.965 1 97.88 232 VAL A C 1
ATOM 1795 O O . VAL A 1 232 ? -7.602 5.27 -4.688 1 97.88 232 VAL A O 1
ATOM 1798 N N . VAL A 1 233 ? -7.551 4.309 -2.691 1 97.94 233 VAL A N 1
ATOM 1799 C CA . VAL A 1 233 ? -7.254 5.543 -1.978 1 97.94 233 VAL A CA 1
ATOM 1800 C C . VAL A 1 233 ? -5.879 6.059 -2.391 1 97.94 233 VAL A C 1
ATOM 1802 O O . VAL A 1 233 ? -5.727 7.23 -2.75 1 97.94 233 VAL A O 1
ATOM 1805 N N . ARG A 1 234 ? -4.93 5.18 -2.34 1 97.62 234 ARG A N 1
ATOM 1806 C CA . ARG A 1 234 ? -3.564 5.598 -2.654 1 97.62 234 ARG A CA 1
ATOM 1807 C C . ARG A 1 234 ? -3.459 6.078 -4.098 1 97.62 234 ARG A C 1
ATOM 1809 O O . ARG A 1 234 ? -2.91 7.152 -4.359 1 97.62 234 ARG A O 1
ATOM 1816 N N . PRO A 1 235 ? -3.977 5.344 -5.066 1 97.69 235 PRO A N 1
ATOM 1817 C CA . PRO A 1 235 ? -3.92 5.84 -6.441 1 97.69 235 PRO A CA 1
ATOM 1818 C C . PRO A 1 235 ? -4.621 7.188 -6.613 1 97.69 235 PRO A C 1
ATOM 1820 O O . PRO A 1 235 ? -4.16 8.031 -7.379 1 97.69 235 PRO A O 1
ATOM 1823 N N . LEU A 1 236 ? -5.684 7.387 -5.902 1 98.44 236 LEU A N 1
ATOM 1824 C CA . LEU A 1 236 ? -6.434 8.633 -6 1 98.44 236 LEU A CA 1
ATOM 1825 C C . LEU A 1 236 ? -5.602 9.805 -5.484 1 98.44 236 LEU A C 1
ATOM 1827 O O . LEU A 1 236 ? -5.492 10.836 -6.156 1 98.44 236 LEU A O 1
ATOM 1831 N N . ILE A 1 237 ? -5.051 9.641 -4.363 1 97.81 237 ILE A N 1
ATOM 1832 C CA . ILE A 1 237 ? -4.273 10.711 -3.754 1 97.81 237 ILE A CA 1
ATOM 1833 C C . ILE A 1 237 ? -3.002 10.953 -4.562 1 97.81 237 ILE A C 1
ATOM 1835 O O . ILE A 1 237 ? -2.59 12.102 -4.754 1 97.81 237 ILE A O 1
ATOM 1839 N N . HIS A 1 238 ? -2.396 9.883 -5.086 1 97.19 238 HIS A N 1
ATOM 1840 C CA . HIS A 1 238 ? -1.204 10.031 -5.91 1 97.19 238 HIS A CA 1
ATOM 1841 C C . HIS A 1 238 ? -1.516 10.773 -7.203 1 97.19 238 HIS A C 1
ATOM 1843 O O . HIS A 1 238 ? -0.694 11.555 -7.688 1 97.19 238 HIS A O 1
ATOM 1849 N N . LEU A 1 239 ? -2.658 10.469 -7.754 1 97.62 239 LEU A N 1
ATOM 1850 C CA . LEU A 1 239 ? -3.053 11.203 -8.953 1 97.62 239 LEU A CA 1
ATOM 1851 C C . LEU A 1 239 ? -3.158 12.695 -8.664 1 97.62 239 LEU A C 1
ATOM 1853 O O . LEU A 1 239 ? -2.658 13.516 -9.438 1 97.62 239 LEU A O 1
ATOM 1857 N N . ALA A 1 240 ? -3.797 13.062 -7.574 1 97.62 240 ALA A N 1
ATOM 1858 C CA . ALA A 1 240 ? -3.898 14.461 -7.188 1 97.62 240 ALA A CA 1
ATOM 1859 C C . ALA A 1 240 ? -2.518 15.078 -6.977 1 97.62 240 ALA A C 1
ATOM 1861 O O . ALA A 1 240 ? -2.268 16.219 -7.383 1 97.62 240 ALA A O 1
ATOM 1862 N N . MET A 1 241 ? -1.642 14.336 -6.383 1 96.38 241 MET A N 1
ATOM 1863 C CA . MET A 1 241 ? -0.289 14.82 -6.117 1 96.38 241 MET A CA 1
ATOM 1864 C C . MET A 1 241 ? 0.491 15 -7.414 1 96.38 241 MET A C 1
ATOM 1866 O O . MET A 1 241 ? 1.285 15.93 -7.539 1 96.38 241 MET A O 1
ATOM 1870 N N . GLU A 1 242 ? 0.323 14.07 -8.289 1 94.25 242 GLU A N 1
ATOM 1871 C CA . GLU A 1 242 ? 0.982 14.18 -9.586 1 94.25 242 GLU A CA 1
ATOM 1872 C C . GLU A 1 242 ? 0.507 15.414 -10.344 1 94.25 242 GLU A C 1
ATOM 1874 O O . GLU A 1 242 ? 1.306 16.094 -10.984 1 94.25 242 GLU A O 1
ATOM 1879 N N . LEU A 1 243 ? -0.737 15.688 -10.234 1 94.94 243 LEU A N 1
ATOM 1880 C CA . LEU A 1 243 ? -1.34 16.766 -11 1 94.94 243 LEU A CA 1
ATOM 1881 C C . LEU A 1 243 ? -1.06 18.125 -10.352 1 94.94 243 LEU A C 1
ATOM 1883 O O . LEU A 1 243 ? -0.877 19.125 -11.039 1 94.94 243 LEU A O 1
ATOM 1887 N N . TYR A 1 244 ? -0.982 18.094 -8.992 1 93.5 244 TYR A N 1
ATOM 1888 C CA . TYR A 1 244 ? -1.034 19.406 -8.344 1 93.5 244 TYR A CA 1
ATOM 1889 C C . TYR A 1 244 ? 0.036 19.516 -7.266 1 93.5 244 TYR A C 1
ATOM 1891 O O . TYR A 1 244 ? 0.229 20.578 -6.688 1 93.5 244 TYR A O 1
ATOM 1899 N N . GLY A 1 245 ? 0.711 18.438 -6.977 1 90.62 245 GLY A N 1
ATOM 1900 C CA . GLY A 1 245 ? 1.589 18.406 -5.82 1 90.62 245 GLY A CA 1
ATOM 1901 C C . GLY A 1 245 ? 2.988 18.906 -6.117 1 90.62 245 GLY A C 1
ATOM 1902 O O . GLY A 1 245 ? 3.729 19.281 -5.207 1 90.62 245 GLY A O 1
ATOM 1903 N N . ASN A 1 246 ? 3.422 18.906 -7.312 1 88.62 246 ASN A N 1
ATOM 1904 C CA . ASN A 1 246 ? 4.723 19.406 -7.758 1 88.62 246 ASN A CA 1
ATOM 1905 C C . ASN A 1 246 ? 5.863 18.703 -7.016 1 88.62 246 ASN A C 1
ATOM 1907 O O . ASN A 1 246 ? 6.844 19.344 -6.633 1 88.62 246 ASN A O 1
ATOM 1911 N N . GLY A 1 247 ? 5.688 17.5 -6.578 1 88.12 247 GLY A N 1
ATOM 1912 C CA . GLY A 1 247 ? 6.742 16.719 -5.953 1 88.12 247 GLY A CA 1
ATOM 1913 C C . GLY A 1 247 ? 7.031 17.141 -4.523 1 88.12 247 GLY A C 1
ATOM 1914 O O . GLY A 1 247 ? 8.023 16.703 -3.932 1 88.12 247 GLY A O 1
ATOM 1915 N N . ARG A 1 248 ? 6.164 17.844 -3.908 1 91.38 248 ARG A N 1
ATOM 1916 C CA . ARG A 1 248 ? 6.434 18.438 -2.602 1 91.38 248 ARG A CA 1
ATOM 1917 C C . ARG A 1 248 ? 5.844 17.578 -1.482 1 91.38 248 ARG A C 1
ATOM 1919 O O . ARG A 1 248 ? 6.086 17.844 -0.302 1 91.38 248 ARG A O 1
ATOM 1926 N N . TRP A 1 249 ? 5.172 16.531 -1.951 1 92.56 249 TRP A N 1
ATOM 1927 C CA . TRP A 1 249 ? 4.387 15.82 -0.947 1 92.56 249 TRP A CA 1
ATOM 1928 C C . TRP A 1 249 ? 4.637 14.312 -1.022 1 92.56 249 TRP A C 1
ATOM 1930 O O . TRP A 1 249 ? 5 13.789 -2.078 1 92.56 249 TRP A O 1
ATOM 1940 N N . TRP A 1 250 ? 4.496 13.797 0.153 1 95.44 250 TRP A N 1
ATOM 1941 C CA . TRP A 1 250 ? 4.469 12.344 0.254 1 95.44 250 TRP A CA 1
ATOM 1942 C C . TRP A 1 250 ? 3.184 11.867 0.923 1 95.44 250 TRP A C 1
ATOM 1944 O O . TRP A 1 250 ? 2.623 12.57 1.771 1 95.44 250 TRP A O 1
ATOM 1954 N N . PHE A 1 251 ? 2.66 10.812 0.453 1 97.31 251 PHE A N 1
ATOM 1955 C CA . PHE A 1 251 ? 1.584 10.07 1.092 1 97.31 251 PHE A CA 1
ATOM 1956 C C . PHE A 1 251 ? 2.117 8.789 1.727 1 97.31 251 PHE A C 1
ATOM 1958 O O . PHE A 1 251 ? 2.35 7.797 1.033 1 97.31 251 PHE A O 1
ATOM 1965 N N . GLN A 1 252 ? 2.211 8.828 3.113 1 97.25 252 GLN A N 1
ATOM 1966 C CA . GLN A 1 252 ? 2.973 7.797 3.807 1 97.25 252 GLN A CA 1
ATOM 1967 C C . GLN A 1 252 ? 2.045 6.805 4.508 1 97.25 252 GLN A C 1
ATOM 1969 O O . GLN A 1 252 ? 1.095 7.211 5.18 1 97.25 252 GLN A O 1
ATOM 1974 N N . ASN A 1 253 ? 2.398 5.562 4.305 1 97.31 253 ASN A N 1
ATOM 1975 C 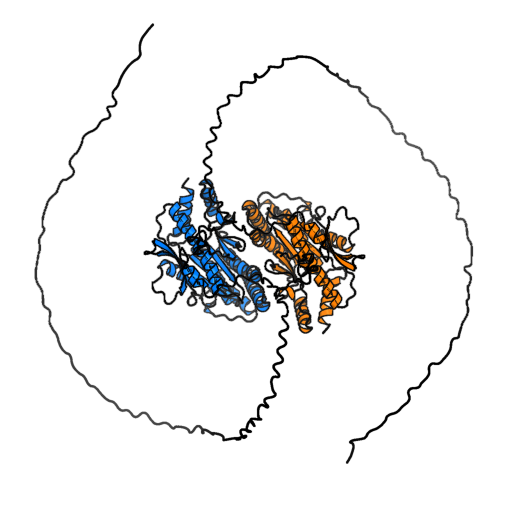CA . ASN A 1 253 ? 1.746 4.496 5.062 1 97.31 253 ASN A CA 1
ATOM 1976 C C . ASN A 1 253 ? 2.271 4.426 6.492 1 97.31 253 ASN A C 1
ATOM 1978 O O . ASN A 1 253 ? 3.447 4.133 6.711 1 97.31 253 ASN A O 1
ATOM 1982 N N . VAL A 1 254 ? 1.397 4.652 7.473 1 97.31 254 VAL A N 1
ATOM 1983 C CA . VAL A 1 254 ? 1.825 4.648 8.867 1 97.31 254 VAL A CA 1
ATOM 1984 C C . VAL A 1 254 ? 1.026 3.609 9.656 1 97.31 254 VAL A C 1
ATOM 1986 O O . VAL A 1 254 ? 0.837 3.748 10.867 1 97.31 254 VAL A O 1
ATOM 1989 N N . GLN A 1 255 ? 0.524 2.635 9.016 1 95.5 255 GLN A N 1
ATOM 1990 C CA . GLN A 1 255 ? -0.325 1.622 9.633 1 95.5 255 GLN A CA 1
ATOM 1991 C C . GLN A 1 255 ? 0.417 0.885 10.742 1 95.5 255 GLN A C 1
ATOM 1993 O O . GLN A 1 255 ? -0.199 0.41 11.703 1 95.5 255 GLN A O 1
ATOM 1998 N N . SER A 1 256 ? 1.739 0.79 10.641 1 93.19 256 SER A N 1
ATOM 1999 C CA . SER A 1 256 ? 2.514 0.016 11.602 1 93.19 256 SER A CA 1
ATOM 2000 C C . SER A 1 256 ? 3.143 0.919 12.664 1 93.19 256 SER A C 1
ATOM 2002 O O . SER A 1 256 ? 3.857 0.444 13.547 1 93.19 256 SER A O 1
ATOM 2004 N N . GLN A 1 257 ? 2.873 2.139 12.578 1 95.75 257 GLN A N 1
ATOM 2005 C CA . GLN A 1 257 ? 3.602 3.076 13.43 1 95.75 257 GLN A CA 1
ATOM 2006 C C . GLN A 1 257 ? 2.781 3.455 14.664 1 95.75 257 GLN A C 1
ATOM 2008 O O . GLN A 1 257 ? 1.549 3.473 14.609 1 95.75 257 GLN A O 1
ATOM 2013 N N . SER A 1 258 ? 3.525 3.773 15.664 1 96.88 258 SER A N 1
ATOM 2014 C CA . SER A 1 258 ? 2.891 4.191 16.906 1 96.88 258 SER A CA 1
ATOM 2015 C C . SER A 1 258 ? 3.086 5.684 17.156 1 96.88 258 SER A C 1
ATOM 2017 O O . SER A 1 258 ? 4.098 6.258 16.75 1 96.88 258 SER A O 1
ATOM 2019 N N . ILE A 1 259 ? 2.119 6.203 17.812 1 97.94 259 ILE A N 1
ATOM 2020 C CA . ILE A 1 259 ? 2.211 7.586 18.266 1 97.94 259 ILE A CA 1
ATOM 2021 C C . ILE A 1 259 ? 3.115 7.672 1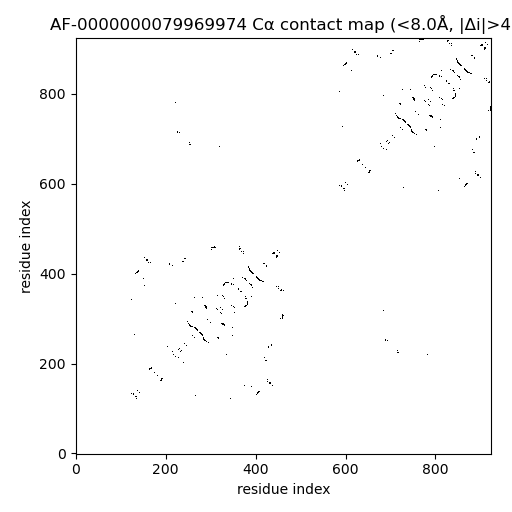9.484 1 97.94 259 ILE A C 1
ATOM 2023 O O . ILE A 1 259 ? 3.098 6.785 20.344 1 97.94 259 ILE A O 1
ATOM 2027 N N . ASN A 1 260 ? 3.98 8.664 19.547 1 98 260 ASN A N 1
ATOM 2028 C CA . ASN A 1 260 ? 4.715 8.938 20.781 1 98 260 ASN A CA 1
ATOM 2029 C C . ASN A 1 260 ? 3.773 9.141 21.969 1 98 260 ASN A C 1
ATOM 2031 O O . ASN A 1 260 ? 2.93 10.039 21.953 1 98 260 ASN A O 1
ATOM 2035 N N . PRO A 1 261 ? 3.928 8.391 23 1 97.19 261 PRO A N 1
ATOM 2036 C CA . PRO A 1 261 ? 2.996 8.453 24.125 1 97.19 261 PRO A CA 1
ATOM 2037 C C . PRO A 1 261 ? 2.914 9.836 24.75 1 97.19 261 PRO A C 1
ATOM 2039 O O . PRO A 1 261 ? 1.894 10.195 25.344 1 97.19 261 PRO A O 1
ATOM 2042 N N . LEU A 1 262 ? 3.9 10.625 24.578 1 96.44 262 LEU A N 1
ATOM 2043 C CA . LEU A 1 262 ? 3.934 11.977 25.141 1 96.44 262 LEU A CA 1
ATOM 2044 C C . LEU A 1 262 ? 2.789 12.82 24.594 1 96.44 262 LEU A C 1
ATOM 2046 O O . LEU A 1 262 ? 2.391 13.812 25.203 1 96.44 262 LEU A O 1
ATOM 2050 N N . TYR A 1 263 ? 2.25 12.406 23.453 1 97.19 263 TYR A N 1
ATOM 2051 C CA . TYR A 1 263 ? 1.263 13.25 22.797 1 97.19 263 TYR A CA 1
ATOM 2052 C C . TYR A 1 263 ? -0.118 12.602 22.828 1 97.19 263 TYR A C 1
ATOM 2054 O O . TYR A 1 263 ? -1.058 13.102 22.203 1 97.19 263 TYR A O 1
ATOM 2062 N N . LEU A 1 264 ? -0.197 11.539 23.562 1 97.5 264 LEU A N 1
ATOM 2063 C CA . LEU A 1 264 ? -1.466 10.828 23.672 1 97.5 264 LEU A CA 1
ATOM 2064 C C . LEU A 1 264 ? -2.283 11.352 24.844 1 97.5 264 LEU A C 1
ATOM 2066 O O . LEU A 1 264 ? -1.721 11.781 25.859 1 97.5 264 LEU A O 1
ATOM 2070 N N . SER A 1 265 ? -3.59 11.305 24.609 1 95.56 265 SER A N 1
ATOM 2071 C CA . SER A 1 265 ? -4.465 11.492 25.766 1 95.56 265 SER A CA 1
ATOM 2072 C C . SER A 1 265 ? -4.43 10.281 26.688 1 95.56 265 SER A C 1
ATOM 2074 O O . SER A 1 265 ? -4.16 9.164 26.25 1 95.56 265 SER A O 1
ATOM 2076 N N . THR A 1 266 ? -4.691 10.578 27.953 1 95.44 266 THR A N 1
ATOM 2077 C CA . THR A 1 266 ? -4.684 9.5 28.938 1 95.44 266 THR A CA 1
ATOM 2078 C C . THR A 1 266 ? -5.996 9.461 29.703 1 95.44 266 THR A C 1
ATOM 2080 O O . THR A 1 266 ? -6.723 10.453 29.75 1 95.44 266 THR A O 1
ATOM 2083 N N . ILE A 1 267 ? -6.262 8.312 30.188 1 93.62 267 ILE A N 1
ATOM 2084 C CA . ILE A 1 267 ? -7.422 8.117 31.047 1 93.62 267 ILE A CA 1
ATOM 2085 C C . ILE A 1 267 ? -6.98 7.512 32.375 1 93.62 267 ILE A C 1
ATOM 2087 O O . ILE A 1 267 ? -5.961 6.82 32.438 1 93.62 267 ILE A O 1
ATOM 2091 N N . PRO A 1 268 ? -7.82 7.832 33.469 1 92.12 268 PRO A N 1
ATOM 2092 C CA . PRO A 1 268 ? -7.488 7.215 34.781 1 92.12 268 PRO A CA 1
ATOM 2093 C C . PRO A 1 268 ? -7.539 5.691 34.719 1 92.12 268 PRO A C 1
ATOM 2095 O O . PRO A 1 268 ? -8.469 5.117 34.156 1 92.12 268 PRO A O 1
ATOM 2098 N N . ALA A 1 269 ? -6.496 5.109 35.125 1 93.19 269 ALA A N 1
ATOM 2099 C CA . ALA A 1 269 ? -6.41 3.656 35.25 1 93.19 269 ALA A CA 1
ATOM 2100 C C . ALA A 1 269 ? -5.754 3.262 36.562 1 93.19 269 ALA A C 1
ATOM 2102 O O . ALA A 1 269 ? -4.699 2.619 36.594 1 93.19 269 ALA A O 1
ATOM 2103 N N . PRO A 1 270 ? -6.41 3.58 37.688 1 93.25 270 PRO A N 1
ATOM 2104 C CA . PRO A 1 270 ? -5.805 3.346 39 1 93.25 270 PRO A CA 1
ATOM 2105 C C . PRO A 1 270 ? -5.605 1.861 39.281 1 93.25 270 PRO A C 1
ATOM 2107 O O . PRO A 1 270 ? -6.418 1.03 38.875 1 93.25 270 PRO A O 1
ATOM 2110 N N . THR A 1 271 ? -4.512 1.589 39.812 1 93.12 271 THR A N 1
ATOM 2111 C CA . THR A 1 271 ? -4.254 0.267 40.375 1 93.12 271 THR A CA 1
ATOM 2112 C C . THR A 1 271 ? -4.195 0.326 41.906 1 93.12 271 THR A C 1
ATOM 2114 O O . THR A 1 271 ? -4.211 1.41 42.5 1 93.12 271 THR A O 1
ATOM 2117 N N . LEU A 1 272 ? -4.121 -0.856 42.562 1 93.25 272 LEU A N 1
ATOM 2118 C CA . LEU A 1 272 ? -4.043 -0.919 44.031 1 93.25 272 LEU A CA 1
ATOM 2119 C C . LEU A 1 272 ? -2.756 -0.277 44.531 1 93.25 272 LEU A C 1
ATOM 2121 O O . LEU A 1 272 ? -2.746 0.353 45.594 1 93.25 272 LEU A O 1
ATOM 2125 N N . THR A 1 273 ? -1.729 -0.377 43.75 1 94.62 273 THR A N 1
ATOM 2126 C CA . THR A 1 273 ? -0.417 0.11 44.156 1 94.62 273 THR A CA 1
ATOM 2127 C C . THR A 1 273 ? -0.202 1.545 43.688 1 94.62 273 THR A C 1
ATOM 2129 O O . THR A 1 273 ? 0.642 2.262 44.25 1 94.62 273 THR A O 1
ATOM 2132 N N . ASP A 1 274 ? -0.928 2.004 42.688 1 94.5 274 ASP A N 1
ATOM 2133 C CA . ASP A 1 274 ? -0.774 3.348 42.156 1 94.5 274 ASP A CA 1
ATOM 2134 C C . ASP A 1 274 ? -2.131 3.961 41.812 1 94.5 274 ASP A C 1
ATOM 2136 O O . ASP A 1 274 ? -2.58 3.895 40.656 1 94.5 274 ASP A O 1
ATOM 2140 N N . PRO A 1 275 ? -2.689 4.574 42.75 1 92.81 275 PRO A N 1
ATOM 2141 C CA . PRO A 1 275 ? -4.023 5.145 42.531 1 92.81 275 PRO A CA 1
ATOM 2142 C C . PRO A 1 275 ? -4.016 6.285 41.5 1 92.81 275 PRO A C 1
ATOM 2144 O O . PRO A 1 275 ? -5.074 6.676 41 1 92.81 275 PRO A O 1
ATOM 2147 N N . THR A 1 276 ? -2.932 6.84 41.156 1 92.88 276 THR A N 1
ATOM 2148 C CA . THR A 1 276 ? -2.865 7.988 40.25 1 92.88 276 THR A CA 1
ATOM 2149 C C . THR A 1 276 ? -2.445 7.559 38.844 1 92.88 276 THR A C 1
ATOM 2151 O O . THR A 1 276 ? -2.221 8.398 37.969 1 92.88 276 THR A O 1
ATOM 2154 N N . ARG A 1 277 ? -2.447 6.277 38.656 1 93.5 277 ARG A N 1
ATOM 2155 C CA . ARG A 1 277 ? -1.975 5.758 37.375 1 93.5 277 ARG A CA 1
ATOM 2156 C C . ARG A 1 277 ? -2.932 6.133 36.25 1 93.5 277 ARG A C 1
ATOM 2158 O O . ARG A 1 277 ? -4.152 6.074 36.438 1 93.5 277 ARG A O 1
ATOM 2165 N N . ARG A 1 278 ? -2.293 6.547 35.156 1 94 278 ARG A N 1
ATOM 2166 C CA . ARG A 1 278 ? -3.062 6.844 33.938 1 94 278 ARG A CA 1
ATOM 2167 C C . ARG A 1 278 ? -2.598 5.984 32.781 1 94 278 ARG A C 1
ATOM 2169 O O . ARG A 1 278 ? -1.443 5.551 32.75 1 94 278 ARG A O 1
ATOM 2176 N N . LYS A 1 279 ? -3.523 5.723 31.891 1 94.75 279 LYS A N 1
ATOM 2177 C CA . LYS A 1 279 ? -3.221 4.906 30.719 1 94.75 279 LYS A CA 1
ATOM 2178 C C . LYS A 1 279 ? -3.451 5.688 29.438 1 94.75 279 LYS A C 1
ATOM 2180 O O . LYS A 1 279 ? -4.48 6.348 29.281 1 94.75 279 LYS A O 1
ATOM 2185 N N . PRO A 1 280 ? -2.521 5.59 28.531 1 95.94 280 PRO A N 1
ATOM 2186 C CA . PRO A 1 280 ? -2.686 6.289 27.25 1 95.94 280 PRO A CA 1
ATOM 2187 C C . PRO A 1 280 ? -3.715 5.617 26.344 1 95.94 280 PRO A C 1
ATOM 2189 O O . PRO A 1 280 ? -3.809 4.387 26.312 1 95.94 280 PRO A O 1
ATOM 2192 N N . ILE A 1 281 ? -4.426 6.434 25.656 1 94.69 281 ILE A N 1
ATOM 2193 C CA . ILE A 1 281 ? -5.312 5.941 24.609 1 94.69 281 ILE A CA 1
ATOM 2194 C C . ILE A 1 281 ? -4.586 5.961 23.266 1 94.69 281 ILE A C 1
ATOM 2196 O O . ILE A 1 281 ? -4.461 7.016 22.641 1 94.69 281 ILE A O 1
ATOM 2200 N N . ASP A 1 282 ? -4.195 4.77 22.859 1 94 282 ASP A N 1
ATOM 2201 C CA . ASP A 1 282 ? -3.387 4.672 21.641 1 94 282 ASP A CA 1
ATOM 2202 C C . ASP A 1 282 ? -4.117 3.883 20.562 1 94 282 ASP A C 1
ATOM 2204 O O . ASP A 1 282 ? -4.656 2.807 20.828 1 94 282 ASP A O 1
ATOM 2208 N N . ARG A 1 283 ? -4.156 4.531 19.422 1 92.56 283 ARG A N 1
ATOM 2209 C CA . ARG A 1 283 ? -4.672 3.873 18.234 1 92.56 283 ARG A CA 1
ATOM 2210 C C . ARG A 1 283 ? -3.852 4.25 17 1 92.56 283 ARG A C 1
ATOM 2212 O O . ARG A 1 283 ? -3.285 5.344 16.938 1 92.56 283 ARG A O 1
ATOM 2219 N N . LYS A 1 284 ? -3.896 3.359 16.078 1 92.38 284 LYS A N 1
ATOM 2220 C CA . LYS A 1 284 ? -3.121 3.59 14.867 1 92.38 284 LYS A CA 1
ATOM 2221 C C . LYS A 1 284 ? -3.973 4.258 13.789 1 92.38 284 LYS A C 1
ATOM 2223 O O . LYS A 1 284 ? -5.203 4.254 13.875 1 92.38 284 LYS A O 1
ATOM 2228 N N . THR A 1 285 ? -3.291 4.871 12.867 1 95 285 THR A N 1
ATOM 2229 C CA . THR A 1 285 ? -3.906 5.43 11.672 1 95 285 THR A CA 1
ATOM 2230 C C . THR A 1 285 ? -3.285 4.828 10.414 1 95 285 THR A C 1
ATOM 2232 O O . THR A 1 285 ? -2.363 4.012 10.5 1 95 285 THR A O 1
ATOM 2235 N N . ASP A 1 286 ? -3.826 5.148 9.234 1 96.81 286 ASP A N 1
ATOM 2236 C CA . ASP A 1 286 ? -3.432 4.406 8.039 1 96.81 286 ASP A CA 1
ATOM 2237 C C . ASP A 1 286 ? -2.416 5.191 7.219 1 96.81 286 ASP A C 1
ATOM 2239 O O . ASP A 1 286 ? -1.348 4.676 6.883 1 96.81 286 ASP A O 1
ATOM 2243 N N . TYR A 1 287 ? -2.738 6.395 6.906 1 98.12 287 TYR A N 1
ATOM 2244 C CA . TYR A 1 287 ? -1.862 7.199 6.066 1 98.12 287 TYR A CA 1
ATOM 2245 C C . TYR A 1 287 ? -1.736 8.617 6.609 1 98.12 287 TYR A C 1
ATOM 2247 O O . TYR A 1 287 ? -2.574 9.062 7.398 1 98.12 287 TYR A O 1
ATOM 2255 N N . VAL A 1 288 ? -0.65 9.25 6.195 1 97.88 288 VAL A N 1
ATOM 2256 C CA . VAL A 1 288 ? -0.445 10.656 6.535 1 97.88 288 VAL A CA 1
ATOM 2257 C C . VAL A 1 288 ? 0.205 11.375 5.359 1 97.88 288 VAL A C 1
ATOM 2259 O O . VAL A 1 288 ? 1.039 10.805 4.652 1 97.88 288 VAL A O 1
ATOM 2262 N N . LEU A 1 289 ? -0.245 12.57 5.129 1 97.31 289 LEU A N 1
ATOM 2263 C CA . LEU A 1 289 ? 0.463 13.469 4.219 1 97.31 289 LEU A CA 1
ATOM 2264 C C . LEU A 1 289 ? 1.66 14.109 4.91 1 97.31 289 LEU A C 1
ATOM 2266 O O . LEU A 1 289 ? 1.567 14.516 6.07 1 97.31 289 LEU A O 1
ATOM 2270 N N . SER A 1 290 ? 2.787 14.211 4.207 1 97.12 290 SER A N 1
ATOM 2271 C CA . SER A 1 290 ? 3.977 14.828 4.785 1 97.12 290 SER A CA 1
ATOM 2272 C C . SER A 1 290 ? 4.738 15.641 3.742 1 97.12 290 SER A C 1
ATOM 2274 O O . SER A 1 290 ? 4.52 15.477 2.539 1 97.12 290 SER A O 1
ATOM 2276 N N . TYR A 1 291 ? 5.531 16.516 4.242 1 96.81 291 TYR A N 1
ATOM 2277 C CA . TYR A 1 291 ? 6.426 17.266 3.363 1 96.81 291 TYR A CA 1
ATOM 2278 C C . TYR A 1 291 ? 7.574 16.391 2.881 1 96.81 291 TYR A C 1
ATOM 2280 O O . TYR A 1 291 ? 8.156 15.633 3.662 1 96.81 291 TYR A O 1
ATOM 2288 N N . SER A 1 292 ? 7.891 16.484 1.643 1 95.88 292 SER A N 1
ATOM 2289 C CA . SER A 1 292 ? 8.836 15.602 0.969 1 95.88 292 SER A CA 1
ATOM 2290 C C . SER A 1 292 ? 10.266 15.867 1.43 1 95.88 292 SER A C 1
ATOM 2292 O O . SER A 1 292 ? 10.641 17.016 1.667 1 95.88 292 SER A O 1
ATOM 2294 N N . HIS A 1 293 ? 11.062 14.836 1.508 1 95.62 293 HIS A N 1
ATOM 2295 C CA . HIS A 1 293 ? 12.492 14.953 1.773 1 95.62 293 HIS A CA 1
ATOM 2296 C C . HIS A 1 293 ? 13.273 15.172 0.485 1 95.62 293 HIS A C 1
ATOM 2298 O O . HIS A 1 293 ? 14.484 15.414 0.522 1 95.62 293 HIS A O 1
ATOM 2304 N N . ARG A 1 294 ? 12.578 15.156 -0.616 1 93.5 294 ARG A N 1
ATOM 2305 C CA . ARG A 1 294 ? 13.25 15.312 -1.902 1 93.5 294 ARG A CA 1
ATOM 2306 C C . ARG A 1 294 ? 13.18 16.766 -2.383 1 93.5 294 ARG A C 1
ATOM 2308 O O . ARG A 1 294 ? 14.008 17.188 -3.188 1 93.5 294 ARG A O 1
ATOM 2315 N N . ASP A 1 295 ? 12.086 17.422 -1.963 1 93.81 295 ASP A N 1
ATOM 2316 C CA . ASP A 1 295 ? 12 18.844 -2.309 1 93.81 295 ASP A CA 1
ATOM 2317 C C . ASP A 1 295 ? 13.195 19.609 -1.765 1 93.81 295 ASP A C 1
ATOM 2319 O O . ASP A 1 295 ? 13.492 19.547 -0.57 1 93.81 295 ASP A O 1
ATOM 2323 N N . PRO A 1 296 ? 13.883 20.359 -2.561 1 93.81 296 PRO A N 1
ATOM 2324 C CA . PRO A 1 296 ? 15.117 21.016 -2.119 1 93.81 296 PRO A CA 1
ATOM 2325 C C . PRO A 1 296 ? 14.898 21.938 -0.919 1 93.81 296 PRO A C 1
ATOM 2327 O O . PRO A 1 296 ? 15.727 21.969 -0.004 1 93.81 296 PRO A O 1
ATOM 2330 N N . GLY A 1 297 ? 13.844 22.688 -0.942 1 93.25 297 GLY A N 1
ATOM 2331 C CA . GLY A 1 297 ? 13.57 23.594 0.163 1 93.25 297 GLY A CA 1
ATOM 2332 C C . GLY A 1 297 ? 13.344 22.875 1.479 1 93.25 297 GLY A C 1
ATOM 2333 O O . GLY A 1 297 ? 13.945 23.219 2.496 1 93.25 297 GLY A O 1
ATOM 2334 N N . THR A 1 298 ? 12.547 21.875 1.468 1 95.06 298 THR A N 1
ATOM 2335 C CA . THR A 1 298 ? 12.242 21.125 2.682 1 95.06 298 THR A CA 1
ATOM 2336 C C . THR A 1 298 ? 13.438 20.281 3.104 1 95.06 298 THR A C 1
ATOM 2338 O O . THR A 1 298 ? 13.711 20.125 4.297 1 95.06 298 THR A O 1
ATOM 2341 N N . SER A 1 299 ? 14.133 19.719 2.135 1 95.69 299 SER A N 1
ATOM 2342 C CA . SER A 1 299 ? 15.312 18.922 2.43 1 95.69 299 SER A CA 1
ATOM 2343 C C . SER A 1 299 ? 16.375 19.75 3.16 1 95.69 299 SER A C 1
ATOM 2345 O O . SER A 1 299 ? 16.969 19.281 4.133 1 95.69 299 SER A O 1
ATOM 2347 N N . ALA A 1 300 ? 16.594 20.906 2.662 1 97 300 ALA A N 1
ATOM 2348 C CA . ALA A 1 300 ? 17.547 21.812 3.303 1 97 300 ALA A CA 1
ATOM 2349 C C . ALA A 1 300 ? 17.125 22.141 4.727 1 97 300 ALA A C 1
ATOM 2351 O O . ALA A 1 300 ? 17.953 22.219 5.633 1 97 300 ALA A O 1
ATOM 2352 N N . LEU A 1 301 ? 15.891 22.375 4.875 1 97.19 301 LEU A N 1
ATOM 2353 C CA . LEU A 1 301 ? 15.367 22.688 6.199 1 97.19 301 LEU A CA 1
ATOM 2354 C C . LEU A 1 301 ? 15.555 21.516 7.152 1 97.19 301 LEU A C 1
ATOM 2356 O O . LEU A 1 301 ? 15.938 21.703 8.312 1 97.19 301 LEU A O 1
ATOM 2360 N N . TYR A 1 302 ? 15.25 20.281 6.707 1 97.31 302 TYR A N 1
ATOM 2361 C CA . TYR A 1 302 ? 15.453 19.094 7.531 1 97.31 302 TYR A CA 1
ATOM 2362 C C . TYR A 1 302 ? 16.922 18.969 7.945 1 97.31 302 TYR A C 1
ATOM 2364 O O . TYR A 1 302 ? 17.219 18.594 9.086 1 97.31 302 TYR A O 1
ATOM 2372 N N . LYS A 1 303 ? 17.812 19.266 7.078 1 96.81 303 LYS A N 1
ATOM 2373 C CA . LYS A 1 303 ? 19.25 19.219 7.395 1 96.81 303 LYS A CA 1
ATOM 2374 C C . LYS A 1 303 ? 19.609 20.234 8.469 1 96.81 303 LYS A C 1
ATOM 2376 O O . LYS A 1 303 ? 20.375 19.922 9.383 1 96.81 303 LYS A O 1
ATOM 2381 N N . ARG A 1 304 ? 19.094 21.375 8.305 1 97.5 304 ARG A N 1
ATOM 2382 C CA . ARG A 1 304 ? 19.344 22.406 9.297 1 97.5 304 ARG A CA 1
ATOM 2383 C C . ARG A 1 304 ? 18.797 22 10.664 1 97.5 304 ARG A C 1
ATOM 2385 O O . ARG A 1 304 ? 19.422 22.266 11.695 1 97.5 304 ARG A O 1
ATOM 2392 N N . LEU A 1 305 ? 17.641 21.422 10.656 1 98 305 LEU A N 1
ATOM 2393 C CA . LEU A 1 305 ? 17.047 20.938 11.898 1 98 305 LEU A CA 1
ATOM 2394 C C . LEU A 1 305 ? 17.938 19.875 12.539 1 98 305 LEU A C 1
ATOM 2396 O O . LEU A 1 305 ? 18.109 19.859 13.758 1 98 305 LEU A O 1
ATOM 2400 N N . ASP A 1 306 ? 18.438 19 11.75 1 95.94 306 ASP A N 1
ATOM 2401 C CA . ASP A 1 306 ? 19.344 17.953 12.219 1 95.94 306 ASP A CA 1
ATOM 2402 C C . ASP A 1 306 ? 20.609 18.547 12.82 1 95.94 306 ASP A C 1
ATOM 2404 O O . ASP A 1 306 ? 21.062 18.125 13.891 1 95.94 306 ASP A O 1
ATOM 2408 N N . ASP A 1 307 ? 21.156 19.484 12.172 1 95.94 307 ASP A N 1
ATOM 2409 C CA . ASP A 1 307 ? 22.375 20.141 12.617 1 95.94 307 ASP A CA 1
ATOM 2410 C C . ASP A 1 307 ? 22.156 20.859 13.953 1 95.94 307 ASP A C 1
ATOM 2412 O O . ASP A 1 307 ? 23.078 20.938 14.773 1 95.94 307 ASP A O 1
ATOM 2416 N N . ALA A 1 308 ? 20.984 21.344 14.109 1 96 308 ALA A N 1
ATOM 2417 C CA . ALA A 1 308 ? 20.641 22.062 15.336 1 96 308 ALA A CA 1
ATOM 2418 C C . ALA A 1 308 ? 20.188 21.094 16.438 1 96 308 ALA A C 1
ATOM 2420 O O . ALA A 1 308 ? 19.781 21.531 17.516 1 96 308 ALA A O 1
ATOM 2421 N N . ASN A 1 309 ? 20.141 19.828 16.141 1 94.69 309 ASN A N 1
ATOM 2422 C CA . ASN A 1 309 ? 19.719 18.766 17.062 1 94.69 309 ASN A CA 1
ATOM 2423 C C . ASN A 1 309 ? 18.234 18.906 17.438 1 94.69 309 ASN A C 1
ATOM 2425 O O . ASN A 1 309 ? 17.844 18.609 18.562 1 94.69 309 ASN A O 1
ATOM 2429 N N . ASN A 1 310 ? 17.453 19.469 16.547 1 96.31 310 ASN A N 1
ATOM 2430 C CA . ASN A 1 310 ? 16 19.578 16.656 1 96.31 310 ASN A CA 1
ATOM 2431 C C . ASN A 1 310 ? 15.289 18.781 15.57 1 96.31 310 ASN A C 1
ATOM 2433 O O . ASN A 1 310 ? 14.367 19.281 14.922 1 96.31 310 ASN A O 1
ATOM 2437 N N . ARG A 1 311 ? 15.719 17.562 15.383 1 94.62 311 ARG A N 1
ATOM 2438 C CA . ARG A 1 311 ? 15.289 16.781 14.227 1 94.62 311 ARG A CA 1
ATOM 2439 C C . ARG A 1 311 ? 13.953 16.109 14.484 1 94.62 311 ARG A C 1
ATOM 2441 O O . ARG A 1 311 ? 13.273 15.68 13.555 1 94.62 311 ARG A O 1
ATOM 2448 N N . HIS A 1 312 ? 13.562 15.977 15.742 1 97 312 HIS A N 1
ATOM 2449 C CA . HIS A 1 312 ? 12.328 15.266 16.062 1 97 312 HIS A CA 1
ATOM 2450 C C . HIS A 1 312 ? 11.125 16.188 16 1 97 312 HIS A C 1
ATOM 2452 O O . HIS A 1 312 ? 10.719 16.75 17.016 1 97 312 HIS A O 1
ATOM 2458 N N . ILE A 1 313 ? 10.5 16.25 14.836 1 97.81 313 ILE A N 1
ATOM 2459 C CA . ILE A 1 313 ? 9.438 17.234 14.648 1 97.81 313 ILE A CA 1
ATOM 2460 C C . ILE A 1 313 ? 8.109 16.516 14.406 1 97.81 313 ILE A C 1
ATOM 2462 O O . ILE A 1 313 ? 7.051 17.141 14.414 1 97.81 313 ILE A O 1
ATOM 2466 N N . GLY A 1 314 ? 8.086 15.211 14.172 1 97.81 314 GLY A N 1
ATOM 2467 C CA . GLY A 1 314 ? 6.879 14.406 14.07 1 97.81 314 GLY A CA 1
ATOM 2468 C C . GLY A 1 314 ? 6.418 13.844 15.398 1 97.81 314 GLY A C 1
ATOM 2469 O O . GLY A 1 314 ? 7.191 13.805 16.359 1 97.81 314 GLY A O 1
ATOM 2470 N N . HIS A 1 315 ? 5.176 13.383 15.445 1 97.94 315 HIS A N 1
ATOM 2471 C CA . HIS A 1 315 ? 4.613 12.945 16.719 1 97.94 315 HIS A CA 1
ATOM 2472 C C . HIS A 1 315 ? 4.629 11.422 16.828 1 97.94 315 HIS A C 1
ATOM 2474 O O . HIS A 1 315 ? 3.967 10.859 17.703 1 97.94 315 HIS A O 1
ATOM 2480 N N . THR A 1 316 ? 5.316 10.742 15.992 1 97.75 316 THR A N 1
ATOM 2481 C CA . THR A 1 316 ? 5.422 9.281 16.031 1 97.75 316 THR A CA 1
ATOM 2482 C C . THR A 1 316 ? 6.75 8.859 16.656 1 97.75 316 THR A C 1
ATOM 2484 O O . THR A 1 316 ? 7.637 9.688 16.859 1 97.75 316 THR A O 1
ATOM 2487 N N . VAL A 1 317 ? 6.859 7.527 16.922 1 97.12 317 VAL A N 1
ATOM 2488 C CA . VAL A 1 317 ? 8.109 7.004 17.469 1 97.12 317 VAL A CA 1
ATOM 2489 C C . VAL A 1 317 ? 8.938 6.379 16.359 1 97.12 317 VAL A C 1
ATOM 2491 O O . VAL A 1 317 ? 10.094 5.996 16.562 1 97.12 317 VAL A O 1
ATOM 2494 N N . ASP A 1 318 ? 8.367 6.297 15.156 1 96.31 318 ASP A N 1
ATOM 2495 C CA . ASP A 1 318 ? 9.062 5.695 14.023 1 96.31 318 ASP A CA 1
ATOM 2496 C C . ASP A 1 318 ? 10.289 6.516 13.633 1 96.31 318 ASP A C 1
ATOM 2498 O O . ASP A 1 318 ? 10.242 7.75 13.633 1 96.31 318 ASP A O 1
ATOM 2502 N N . ALA A 1 319 ? 11.312 5.859 13.234 1 94.12 319 ALA A N 1
ATOM 2503 C CA . ALA A 1 319 ? 12.609 6.477 12.977 1 94.12 319 ALA A CA 1
ATOM 2504 C C . ALA A 1 319 ? 12.508 7.535 11.883 1 94.12 319 ALA A C 1
ATOM 2506 O O . ALA A 1 319 ? 13.211 8.547 11.914 1 94.12 319 ALA A O 1
ATOM 2507 N N . PHE A 1 320 ? 11.727 7.363 10.953 1 96.62 320 PHE A N 1
ATOM 2508 C CA . PHE A 1 320 ? 11.641 8.273 9.82 1 96.62 320 PHE A CA 1
ATOM 2509 C C . PHE A 1 320 ? 10.609 9.367 10.078 1 96.62 320 PHE A C 1
ATOM 2511 O O . PHE A 1 320 ? 10.906 10.555 9.945 1 96.62 320 PHE A O 1
ATOM 2518 N N . THR A 1 321 ? 9.391 8.961 10.477 1 97.44 321 THR A N 1
ATOM 2519 C CA . THR A 1 321 ? 8.297 9.922 10.578 1 97.44 321 THR A CA 1
ATOM 2520 C C . THR A 1 321 ? 8.484 10.836 11.789 1 97.44 321 THR A C 1
ATOM 2522 O O . THR A 1 321 ? 7.949 11.945 11.828 1 97.44 321 THR A O 1
ATOM 2525 N N . LYS A 1 322 ? 9.273 10.438 12.75 1 97.5 322 LYS A N 1
ATOM 2526 C CA . LYS A 1 322 ? 9.562 11.32 13.883 1 97.5 322 LYS A CA 1
ATOM 2527 C C . LYS A 1 322 ? 10.383 12.531 13.453 1 97.5 322 LYS A C 1
ATOM 2529 O O . LYS A 1 322 ? 10.391 13.555 14.125 1 97.5 322 LYS A O 1
ATOM 2534 N N . ARG A 1 323 ? 11.031 12.414 12.297 1 97.56 323 ARG A N 1
ATOM 2535 C CA . ARG A 1 323 ? 11.898 13.477 11.789 1 97.56 323 ARG A CA 1
ATOM 2536 C C . ARG A 1 323 ? 11.258 14.18 10.594 1 97.56 323 ARG A C 1
ATOM 2538 O O . ARG A 1 323 ? 11.93 14.938 9.891 1 97.56 323 ARG A O 1
ATOM 2545 N N . THR A 1 324 ? 10.07 13.883 10.375 1 97.94 324 THR A N 1
ATOM 2546 C CA . THR A 1 324 ? 9.383 14.398 9.195 1 97.94 324 THR A CA 1
ATOM 2547 C C . THR A 1 324 ? 8.219 15.297 9.594 1 97.94 324 THR A C 1
ATOM 2549 O O . THR A 1 324 ? 7.508 15.008 10.555 1 97.94 324 THR A O 1
ATOM 2552 N N . ALA A 1 325 ? 8.062 16.438 8.891 1 97.81 325 ALA A N 1
ATOM 2553 C CA . ALA A 1 325 ? 6.918 17.312 9.109 1 97.81 325 ALA A CA 1
ATOM 2554 C C . ALA A 1 325 ? 5.637 16.688 8.57 1 97.81 325 ALA A C 1
ATOM 2556 O O . ALA A 1 325 ? 5.414 16.656 7.355 1 97.81 325 ALA A O 1
ATOM 2557 N N . LEU A 1 326 ? 4.812 16.281 9.469 1 97.44 326 LEU A N 1
ATOM 2558 C CA . LEU A 1 326 ? 3.57 15.586 9.125 1 97.44 326 LEU A CA 1
ATOM 2559 C C . LEU A 1 326 ? 2.402 16.562 9.086 1 97.44 326 LEU A C 1
ATOM 2561 O O . LEU A 1 326 ? 2.396 17.562 9.82 1 97.44 326 LEU A O 1
ATOM 2565 N N . PHE A 1 327 ? 1.411 16.281 8.25 1 95.56 327 PHE A N 1
ATOM 2566 C CA . PHE A 1 327 ? 0.243 17.125 8.086 1 95.56 327 PHE A CA 1
ATOM 2567 C C . PHE A 1 327 ? -1.036 16.375 8.43 1 95.56 327 PHE A C 1
ATOM 2569 O O . PHE A 1 327 ? -1.232 15.961 9.57 1 95.56 327 PHE A O 1
ATOM 2576 N N . SER A 1 328 ? -1.877 16.016 7.457 1 91.31 328 SER A N 1
ATOM 2577 C CA . SER A 1 328 ? -3.186 15.406 7.688 1 91.31 328 SER A CA 1
ATOM 2578 C C . SER A 1 328 ? -3.104 13.883 7.695 1 91.31 328 SER A C 1
ATOM 2580 O O . SER A 1 328 ? -2.373 13.297 6.895 1 91.31 328 SER A O 1
ATOM 2582 N N . GLY A 1 329 ? -3.828 13.328 8.625 1 91.94 329 GLY A N 1
ATOM 2583 C CA . GLY A 1 329 ? -3.947 11.883 8.68 1 91.94 329 GLY A CA 1
ATOM 2584 C C . GLY A 1 329 ? -5.188 11.359 7.984 1 91.94 329 GLY A C 1
ATOM 2585 O O . GLY A 1 329 ? -6.156 12.094 7.789 1 91.94 329 GLY A O 1
ATOM 2586 N N . PHE A 1 330 ? -5.109 10.07 7.582 1 96.06 330 PHE A N 1
ATOM 2587 C CA . PHE A 1 330 ? -6.191 9.367 6.906 1 96.06 330 PHE A CA 1
ATOM 2588 C C . PHE A 1 330 ? -6.5 8.047 7.609 1 96.06 330 PHE A C 1
ATOM 2590 O O . PHE A 1 330 ? -5.605 7.227 7.828 1 96.06 330 PHE A O 1
ATOM 2597 N N . LYS A 1 331 ? -7.676 7.922 7.973 1 97 331 LYS A N 1
ATOM 2598 C CA . LYS A 1 331 ? -8.141 6.633 8.469 1 97 331 LYS A CA 1
ATOM 2599 C C . LYS A 1 331 ? -9.133 5.996 7.508 1 97 331 LYS A C 1
ATOM 2601 O O . LYS A 1 331 ? -10.125 6.621 7.129 1 97 331 LYS A O 1
ATOM 2606 N N . ILE A 1 332 ? -8.891 4.754 7.168 1 95.81 332 ILE A N 1
ATOM 2607 C CA . ILE A 1 332 ? -9.672 4.043 6.164 1 95.81 332 ILE A CA 1
ATOM 2608 C C . ILE A 1 332 ? -10.297 2.795 6.785 1 95.81 332 ILE A C 1
ATOM 2610 O O . ILE A 1 332 ? -9.641 2.08 7.547 1 95.81 332 ILE A O 1
ATOM 2614 N N . LYS A 1 333 ? -11.539 2.592 6.508 1 92.62 333 LYS A N 1
ATOM 2615 C CA . LYS A 1 333 ? -12.211 1.358 6.898 1 92.62 333 LYS A CA 1
ATOM 2616 C C . LYS A 1 333 ? -13.117 0.851 5.781 1 92.62 333 LYS A C 1
ATOM 2618 O O . LYS A 1 333 ? -13.68 1.644 5.02 1 92.62 333 LYS A O 1
ATOM 2623 N N . PRO A 1 334 ? -13.242 -0.483 5.746 1 85.56 334 PRO A N 1
ATOM 2624 C CA . PRO A 1 334 ? -14.219 -1.012 4.789 1 85.56 334 PRO A CA 1
ATOM 2625 C C . PRO A 1 334 ? -15.656 -0.839 5.262 1 85.56 334 PRO A C 1
ATOM 2627 O O . PRO A 1 334 ? -15.914 -0.145 6.25 1 85.56 334 PRO A O 1
ATOM 2630 N N . ALA A 1 335 ? -16.656 -1.469 4.52 1 69.5 335 ALA A N 1
ATOM 2631 C CA . ALA A 1 335 ? -18.094 -1.264 4.707 1 69.5 335 ALA A CA 1
ATOM 2632 C C . ALA A 1 335 ? -18.516 -1.565 6.145 1 69.5 335 ALA A C 1
ATOM 2634 O O . ALA A 1 335 ? -19.344 -0.863 6.719 1 69.5 335 ALA A O 1
ATOM 2635 N N . SER A 1 336 ? -18 -2.516 6.691 1 66.38 336 SER A N 1
ATOM 2636 C CA . SER A 1 336 ? -18.406 -2.902 8.039 1 66.38 336 SER A CA 1
ATOM 2637 C C . SER A 1 336 ? -17.797 -1.98 9.086 1 66.38 336 SER A C 1
ATOM 2639 O O . SER A 1 336 ? -18.062 -2.127 10.281 1 66.38 336 SER A O 1
ATOM 2641 N N . GLY A 1 337 ? -17.234 -1.041 8.547 1 62.69 337 GLY A N 1
ATOM 2642 C CA . GLY A 1 337 ? -16.531 -0.2 9.508 1 62.69 337 GLY A CA 1
ATOM 2643 C C . GLY A 1 337 ? -17.469 0.697 10.297 1 62.69 337 GLY A C 1
ATOM 2644 O O . GLY A 1 337 ? -18.438 1.229 9.75 1 62.69 337 GLY A O 1
ATOM 2645 N N . ASN A 1 338 ? -17.203 0.709 11.492 1 76.19 338 ASN A N 1
ATOM 2646 C CA . ASN A 1 338 ? -17.906 1.568 12.438 1 76.19 338 ASN A CA 1
ATOM 2647 C C . ASN A 1 338 ? -17.406 3.01 12.359 1 76.19 338 ASN A C 1
ATOM 2649 O O . ASN A 1 338 ? -16.234 3.287 12.625 1 76.19 338 ASN A O 1
ATOM 2653 N N . TYR A 1 339 ? -18.312 3.869 11.945 1 80.62 339 TYR A N 1
ATOM 2654 C CA . TYR A 1 339 ? -18 5.285 11.789 1 80.62 339 TYR A CA 1
ATOM 2655 C C . TYR A 1 339 ? -17.375 5.855 13.055 1 80.62 339 TYR A C 1
ATOM 2657 O O . TYR A 1 339 ? -16.422 6.625 12.992 1 80.62 339 TYR A O 1
ATOM 2665 N N . THR A 1 340 ? -17.891 5.473 14.078 1 82.75 340 THR A N 1
ATOM 2666 C CA . THR A 1 340 ? -17.422 5.996 15.359 1 82.75 340 THR A CA 1
ATOM 2667 C C . THR A 1 340 ? -15.977 5.566 15.625 1 82.75 340 THR A C 1
ATOM 2669 O O . THR A 1 340 ? -15.172 6.344 16.141 1 82.75 340 THR A O 1
ATOM 2672 N N . LYS A 1 341 ? -15.742 4.398 15.234 1 86.38 341 LYS A N 1
ATOM 2673 C CA . LYS A 1 341 ? -14.391 3.891 15.445 1 86.38 341 LYS A CA 1
ATOM 2674 C C . LYS A 1 341 ? -13.391 4.613 14.547 1 86.38 341 LYS A C 1
ATOM 2676 O O . LYS A 1 341 ? -12.273 4.926 14.977 1 86.38 341 LYS A O 1
ATOM 2681 N N . VAL A 1 342 ? -13.805 4.805 13.367 1 91.19 342 VAL A N 1
ATOM 2682 C CA . VAL A 1 342 ? -12.93 5.461 12.398 1 91.19 342 VAL A CA 1
ATOM 2683 C C . VAL A 1 342 ? -12.664 6.898 12.844 1 91.19 342 VAL A C 1
ATOM 2685 O O . VAL A 1 342 ? -11.531 7.375 12.781 1 91.19 342 VAL A O 1
ATOM 2688 N N . GLU A 1 343 ? -13.641 7.539 13.305 1 91.12 343 GLU A N 1
ATOM 2689 C CA . GLU A 1 343 ? -13.523 8.914 13.789 1 91.12 343 GLU A CA 1
ATOM 2690 C C . GLU A 1 343 ? -12.641 8.984 15.031 1 91.12 343 GLU A C 1
ATOM 2692 O O . GLU A 1 343 ? -11.828 9.898 15.172 1 91.12 343 GLU A O 1
ATOM 2697 N N . LEU A 1 344 ? -12.812 8.039 15.883 1 91.69 344 LEU A N 1
ATOM 2698 C CA . LEU A 1 344 ? -12.008 7.98 17.094 1 91.69 344 LEU A CA 1
ATOM 2699 C C . LEU A 1 344 ? -10.523 7.84 16.766 1 91.69 344 LEU A C 1
ATOM 2701 O O . LEU A 1 344 ? -9.688 8.562 17.312 1 91.69 344 LEU A O 1
ATOM 2705 N N . GLN A 1 345 ? -10.234 6.926 15.906 1 94.31 345 GLN A N 1
ATOM 2706 C CA . GLN A 1 345 ? -8.844 6.672 15.547 1 94.31 345 GLN A CA 1
ATOM 2707 C C . GLN A 1 345 ? -8.219 7.891 14.875 1 94.31 345 GLN A C 1
ATOM 2709 O O . GLN A 1 345 ? -7.086 8.266 15.188 1 94.31 345 GLN A O 1
ATOM 2714 N N . MET A 1 346 ? -8.992 8.438 14.047 1 95.06 346 MET A N 1
ATOM 2715 C CA . MET A 1 346 ? -8.523 9.656 13.398 1 95.06 346 MET A CA 1
ATOM 2716 C C . MET A 1 346 ? -8.312 10.773 14.414 1 95.06 346 MET A C 1
ATOM 2718 O O . MET A 1 346 ? -7.309 11.484 14.359 1 95.06 346 MET A O 1
ATOM 2722 N N . SER A 1 347 ? -9.18 10.883 15.375 1 95.38 347 SER A N 1
ATOM 2723 C CA . SER A 1 347 ? -9.133 11.938 16.375 1 95.38 347 SER A CA 1
ATOM 2724 C C . SER A 1 347 ? -7.895 11.805 17.266 1 95.38 347 SER A C 1
ATOM 2726 O O . SER A 1 347 ? -7.262 12.805 17.609 1 95.38 347 SER A O 1
ATOM 2728 N N . ILE A 1 348 ? -7.582 10.648 17.578 1 96.56 348 ILE A N 1
ATOM 2729 C CA . ILE A 1 348 ? -6.418 10.391 18.406 1 96.56 348 ILE A CA 1
ATOM 2730 C C . ILE A 1 348 ? -5.148 10.82 17.672 1 96.56 348 ILE A C 1
ATOM 2732 O O . ILE A 1 348 ? -4.297 11.508 18.25 1 96.56 348 ILE A O 1
ATOM 2736 N N . TRP A 1 349 ? -5.066 10.422 16.453 1 97.19 349 TRP A N 1
ATOM 2737 C CA . TRP A 1 349 ? -3.895 10.75 15.641 1 97.19 349 TRP A CA 1
ATOM 2738 C C . TRP A 1 349 ? -3.748 12.258 15.477 1 97.19 349 TRP A C 1
ATOM 2740 O O . TRP A 1 349 ? -2.654 12.805 15.648 1 97.19 349 TRP A O 1
ATOM 2750 N N . ILE A 1 350 ? -4.812 12.883 15.125 1 96.56 350 ILE A N 1
ATOM 2751 C CA . ILE A 1 350 ? -4.762 14.312 14.82 1 96.56 350 ILE A CA 1
ATOM 2752 C C . ILE A 1 350 ? -4.492 15.102 16.094 1 96.56 350 ILE A C 1
ATOM 2754 O O . ILE A 1 350 ? -3.803 16.125 16.062 1 96.56 350 ILE A O 1
ATOM 2758 N N . ALA A 1 351 ? -5.062 14.672 17.188 1 96.06 351 ALA A N 1
ATOM 2759 C CA . ALA A 1 351 ? -4.797 15.336 18.453 1 96.06 351 ALA A CA 1
ATOM 2760 C C . ALA A 1 351 ? -3.311 15.289 18.812 1 96.06 351 ALA A C 1
ATOM 2762 O O . ALA A 1 351 ? -2.727 16.297 19.219 1 96.06 351 ALA A O 1
ATOM 2763 N N . ALA A 1 352 ? -2.76 14.141 18.641 1 97.38 352 ALA A N 1
ATOM 2764 C CA . ALA A 1 352 ? -1.329 14 18.906 1 97.38 352 ALA A CA 1
ATOM 2765 C C . ALA A 1 352 ? -0.512 14.906 17.984 1 97.38 352 ALA A C 1
ATOM 2767 O O . ALA A 1 352 ? 0.465 15.516 18.422 1 97.38 352 ALA A O 1
ATOM 2768 N N . SER A 1 353 ? -0.904 14.938 16.781 1 97 353 SER A N 1
ATOM 2769 C CA . SER A 1 353 ? -0.231 15.781 15.789 1 97 353 SER A CA 1
ATOM 2770 C C . SER A 1 353 ? -0.281 17.25 16.203 1 97 353 SER A C 1
ATOM 2772 O O . SER A 1 353 ? 0.726 17.953 16.125 1 97 353 SER A O 1
ATOM 2774 N N . LEU A 1 354 ? -1.409 17.719 16.641 1 95.56 354 LEU A N 1
ATOM 2775 C CA . LEU A 1 354 ? -1.585 19.109 17.047 1 95.56 354 LEU A CA 1
ATOM 2776 C C . LEU A 1 354 ? -0.792 19.422 18.312 1 95.56 354 LEU A C 1
ATOM 2778 O O . LEU A 1 354 ? -0.204 20.484 18.438 1 95.56 354 LEU A O 1
ATOM 2782 N N . ARG A 1 355 ? -0.764 18.531 19.188 1 95.06 355 ARG A N 1
ATOM 2783 C CA . ARG A 1 355 ? 0.001 18.719 20.422 1 95.06 355 ARG A CA 1
ATOM 2784 C C . ARG A 1 355 ? 1.492 18.844 20.125 1 95.06 355 ARG A C 1
ATOM 2786 O O . ARG A 1 355 ? 2.193 19.641 20.75 1 95.06 355 ARG A O 1
ATOM 2793 N N . LYS A 1 356 ? 1.939 17.984 19.25 1 96.19 356 LYS A N 1
ATOM 2794 C CA . LYS A 1 356 ? 3.336 18.094 18.844 1 96.19 356 LYS A CA 1
ATOM 2795 C C . LYS A 1 356 ? 3.615 19.469 18.234 1 96.19 356 LYS A C 1
ATOM 2797 O O . LYS A 1 356 ? 4.645 20.078 18.531 1 96.19 356 LYS A O 1
ATOM 2802 N N . LYS A 1 357 ? 2.719 19.984 17.453 1 95 357 LYS A N 1
ATOM 2803 C CA . LYS A 1 357 ? 2.889 21.297 16.859 1 95 357 LYS A CA 1
ATOM 2804 C C . LYS A 1 357 ? 2.904 22.391 17.922 1 95 357 LYS A C 1
ATOM 2806 O O . LYS A 1 357 ? 3.656 23.359 17.797 1 95 357 LYS A O 1
ATOM 2811 N N . GLN A 1 358 ? 2.096 22.234 18.859 1 93 358 GLN A N 1
ATOM 2812 C CA . GLN A 1 358 ? 2.098 23.188 19.969 1 93 358 GLN A CA 1
ATOM 2813 C C . GLN A 1 358 ? 3.438 23.172 20.703 1 93 358 GLN A C 1
ATOM 2815 O O . GLN A 1 358 ? 3.971 24.219 21.047 1 93 358 GLN A O 1
ATOM 2820 N N . LYS A 1 359 ? 3.904 21.984 20.922 1 93.88 359 LYS A N 1
ATOM 2821 C CA . LYS A 1 359 ? 5.203 21.875 21.578 1 93.88 359 LYS A CA 1
ATOM 2822 C C . LYS A 1 359 ? 6.301 22.531 20.75 1 93.88 359 LYS A C 1
ATOM 2824 O O . LYS A 1 359 ? 7.168 23.219 21.297 1 93.88 359 LYS A O 1
ATOM 2829 N N . LEU A 1 360 ? 6.246 22.281 19.453 1 95.12 360 LEU A N 1
ATOM 2830 C CA . LEU A 1 360 ? 7.234 22.875 18.578 1 95.12 360 LEU A CA 1
ATOM 2831 C C . LEU A 1 360 ? 7.164 24.406 18.641 1 95.12 360 LEU A C 1
ATOM 2833 O O . LEU A 1 360 ? 8.195 25.078 18.625 1 95.12 360 LEU A O 1
ATOM 2837 N N . THR A 1 361 ? 6.016 24.891 18.719 1 93 361 THR A N 1
ATOM 2838 C CA . THR A 1 361 ? 5.809 26.344 18.797 1 93 361 THR A CA 1
ATOM 2839 C C . THR A 1 361 ? 6.418 26.906 20.078 1 93 361 THR A C 1
ATOM 2841 O O . THR A 1 361 ? 7.059 27.953 20.047 1 93 361 THR A O 1
ATOM 2844 N N . ARG A 1 362 ? 6.238 26.25 21.125 1 91.62 362 ARG A N 1
ATOM 2845 C CA . ARG A 1 362 ? 6.805 26.688 22.391 1 91.62 362 ARG A CA 1
ATOM 2846 C C . ARG A 1 362 ? 8.328 26.641 22.359 1 91.62 362 ARG A C 1
ATOM 2848 O O . ARG A 1 362 ? 8.992 27.562 22.844 1 91.62 362 ARG A O 1
ATOM 2855 N N . SER A 1 363 ? 8.773 25.578 21.812 1 92.94 363 SER A N 1
ATOM 2856 C CA . SER A 1 363 ? 10.219 25.406 21.734 1 92.94 363 SER A CA 1
ATOM 2857 C C . SER A 1 363 ? 10.859 26.469 20.859 1 92.94 363 SER A C 1
ATOM 2859 O O . SER A 1 363 ? 11.992 26.891 21.109 1 92.94 363 SER A O 1
ATOM 2861 N N . ALA A 1 364 ? 10.148 26.812 19.859 1 92.44 364 ALA A N 1
ATOM 2862 C CA . ALA A 1 364 ? 10.656 27.828 18.938 1 92.44 364 ALA A CA 1
ATOM 2863 C C . ALA A 1 364 ? 10.5 29.234 19.516 1 92.44 364 ALA A C 1
ATOM 2865 O O . ALA A 1 364 ? 11.078 30.188 19 1 92.44 364 ALA A O 1
ATOM 2866 N N . GLN A 1 365 ? 9.758 29.422 20.594 1 88.19 365 GLN A N 1
ATOM 2867 C CA . GLN A 1 365 ? 9.516 30.688 21.266 1 88.19 365 GLN A CA 1
ATOM 2868 C C . GLN A 1 365 ? 8.891 31.703 20.312 1 88.19 365 GLN A C 1
ATOM 2870 O O . GLN A 1 365 ? 9.281 32.875 20.297 1 88.19 365 GLN A O 1
ATOM 2875 N N . VAL A 1 366 ? 8.18 31.156 19.453 1 81.94 366 VAL A N 1
ATOM 2876 C CA . VAL A 1 366 ? 7.441 32.031 18.547 1 81.94 366 VAL A CA 1
ATOM 2877 C C . VAL A 1 366 ? 6.035 32.25 19.094 1 81.94 366 VAL A C 1
ATOM 2879 O O . VAL A 1 366 ? 5.375 31.328 19.562 1 81.94 366 VAL A O 1
ATOM 2882 N N . LEU A 1 367 ? 5.789 33.531 19.141 1 76.5 367 LEU A N 1
ATOM 2883 C CA . LEU A 1 367 ? 4.438 33.875 19.594 1 76.5 367 LEU A CA 1
ATOM 2884 C C . LEU A 1 367 ? 3.426 33.594 18.469 1 76.5 367 LEU A C 1
ATOM 2886 O O . LEU A 1 367 ? 3.525 34.188 17.391 1 76.5 367 LEU A O 1
ATOM 2890 N N . PHE A 1 368 ? 2.732 32.562 18.641 1 74.31 368 PHE A N 1
ATOM 2891 C CA . PHE A 1 368 ? 1.698 32.281 17.641 1 74.31 368 PHE A CA 1
ATOM 2892 C C . PHE A 1 368 ? 0.348 32.062 18.312 1 74.31 368 PHE A C 1
ATOM 2894 O O . PHE A 1 368 ? 0.282 31.578 19.438 1 74.31 368 PHE A O 1
ATOM 2901 N N . LYS A 1 369 ? -0.546 32.594 17.531 1 72.12 369 LYS A N 1
ATOM 2902 C CA . LYS A 1 369 ? -1.908 32.281 17.953 1 72.12 369 LYS A CA 1
ATOM 2903 C C . LYS A 1 369 ? -2.273 30.828 17.609 1 72.12 369 LYS A C 1
ATOM 2905 O O . LYS A 1 369 ? -2.098 30.406 16.469 1 72.12 369 LYS A O 1
ATOM 2910 N N . LEU A 1 370 ? -2.719 30.156 18.484 1 76.12 370 LEU A N 1
ATOM 2911 C CA . LEU A 1 370 ? -3.117 28.766 18.375 1 76.12 370 LEU A CA 1
ATOM 2912 C C . LEU A 1 370 ? -4.105 28.578 17.219 1 76.12 370 LEU A C 1
ATOM 2914 O O . LEU A 1 370 ? -4.133 27.516 16.594 1 76.12 370 LEU A O 1
ATOM 2918 N N . VAL A 1 371 ? -4.727 29.578 16.984 1 70.38 371 VAL A N 1
ATOM 2919 C CA . VAL A 1 371 ? -5.809 29.531 16 1 70.38 371 VAL A CA 1
ATOM 2920 C C . VAL A 1 371 ? -5.234 29.328 14.609 1 70.38 371 VAL A C 1
ATOM 2922 O O . VAL A 1 371 ? -5.957 28.969 13.68 1 70.38 371 VAL A O 1
ATOM 2925 N N . LYS A 1 372 ? -4.02 29.516 14.477 1 78.69 372 LYS A N 1
ATOM 2926 C CA . LYS A 1 372 ? -3.393 29.359 13.172 1 78.69 372 LYS A CA 1
ATOM 2927 C C . LYS A 1 372 ? -3.117 27.891 12.867 1 78.69 372 LYS A C 1
ATOM 2929 O O . LYS A 1 372 ? -2.875 27.516 11.719 1 78.69 372 LYS A O 1
ATOM 2934 N N . ILE A 1 373 ? -3.264 27.172 13.898 1 87.25 373 ILE A N 1
ATOM 2935 C CA . ILE A 1 373 ? -3.012 25.75 13.711 1 87.25 373 ILE A CA 1
ATOM 2936 C C . ILE A 1 373 ? -4.312 25.047 13.328 1 87.25 373 ILE A C 1
ATOM 2938 O O . ILE A 1 373 ? -4.984 24.469 14.188 1 87.25 373 ILE A O 1
ATOM 2942 N N . VAL A 1 374 ? -4.812 25.188 12.133 1 92.75 374 VAL A N 1
ATOM 2943 C CA . VAL A 1 374 ? -6.016 24.531 11.641 1 92.75 374 VAL A CA 1
ATOM 2944 C C . VAL A 1 374 ? -5.652 23.562 10.516 1 92.75 374 VAL A C 1
ATOM 2946 O O . VAL A 1 374 ? -4.91 23.922 9.602 1 92.75 374 VAL A O 1
ATOM 2949 N N . LYS A 1 375 ? -6.105 22.375 10.664 1 93.62 375 LYS A N 1
ATOM 2950 C CA . LYS A 1 375 ? -5.797 21.359 9.656 1 93.62 375 LYS A CA 1
ATOM 2951 C C . LYS A 1 375 ? -7.023 20.5 9.344 1 93.62 375 LYS A C 1
ATOM 2953 O O . LYS A 1 375 ? -7.875 20.281 10.211 1 93.62 375 LYS A O 1
ATOM 2958 N N . PRO A 1 376 ? -7.102 20.062 8.156 1 95.38 376 PRO A N 1
ATOM 2959 C CA . PRO A 1 376 ? -8.133 19.062 7.852 1 95.38 376 PRO A CA 1
ATOM 2960 C C . PRO A 1 376 ? -7.738 17.656 8.281 1 95.38 376 PRO A C 1
ATOM 2962 O O . PRO A 1 376 ? -6.551 17.375 8.461 1 95.38 376 PRO A O 1
ATOM 2965 N N . ALA A 1 377 ? -8.633 16.875 8.523 1 95.19 377 ALA A N 1
ATOM 2966 C CA . ALA A 1 377 ? -8.5 15.43 8.734 1 95.19 377 ALA A CA 1
ATOM 2967 C C . ALA A 1 377 ? -9.508 14.664 7.891 1 95.19 377 ALA A C 1
ATOM 2969 O O . ALA A 1 377 ? -10.578 15.18 7.562 1 95.19 377 ALA A O 1
ATOM 2970 N N . LEU A 1 378 ? -9.086 13.422 7.547 1 95.56 378 LEU A N 1
ATOM 2971 C CA . LEU A 1 378 ? -9.914 12.695 6.59 1 95.56 378 LEU A CA 1
ATOM 2972 C C . LEU A 1 378 ? -10.211 11.281 7.09 1 95.56 378 LEU A C 1
ATOM 2974 O O . LEU A 1 378 ? -9.336 10.625 7.652 1 95.56 378 LEU A O 1
ATOM 2978 N N . THR A 1 379 ? -11.438 10.898 6.938 1 95.12 379 THR A N 1
ATOM 2979 C CA . THR A 1 379 ? -11.836 9.5 7.09 1 95.12 379 THR A CA 1
ATOM 2980 C C . THR A 1 379 ? -12.422 8.961 5.789 1 95.12 379 THR A C 1
ATOM 2982 O O . THR A 1 379 ? -13.055 9.703 5.031 1 95.12 379 THR A O 1
ATOM 2985 N N . ILE A 1 380 ? -12.148 7.754 5.555 1 95.56 380 ILE A N 1
ATOM 2986 C CA . ILE A 1 380 ? -12.68 7.082 4.371 1 95.56 380 ILE A CA 1
ATOM 2987 C C . ILE A 1 380 ? -13.336 5.766 4.777 1 95.56 380 ILE A C 1
ATOM 2989 O O . ILE A 1 380 ? -12.695 4.906 5.387 1 95.56 380 ILE A O 1
ATOM 2993 N N . ILE A 1 381 ? -14.531 5.691 4.496 1 93.12 381 ILE A N 1
ATOM 2994 C CA . ILE A 1 381 ? -15.258 4.441 4.707 1 93.12 381 ILE A CA 1
ATOM 2995 C C . ILE A 1 381 ? -15.773 3.912 3.369 1 93.12 381 ILE A C 1
ATOM 2997 O O . ILE A 1 381 ? -16.656 4.516 2.752 1 93.12 381 ILE A O 1
ATOM 3001 N N . ARG A 1 382 ? -15.164 2.799 2.961 1 89.94 382 ARG A N 1
ATOM 3002 C CA . ARG A 1 382 ? -15.43 2.271 1.626 1 89.94 382 ARG A CA 1
ATOM 3003 C C . ARG A 1 382 ? -15.102 3.305 0.553 1 89.94 382 ARG A C 1
ATOM 3005 O O . ARG A 1 382 ? -13.953 3.744 0.439 1 89.94 382 ARG A O 1
ATOM 3012 N N . TYR A 1 383 ? -16.203 3.744 -0.067 1 92.38 383 TYR A N 1
ATOM 3013 C CA . TYR A 1 383 ? -15.977 4.664 -1.175 1 92.38 383 TYR A CA 1
ATOM 3014 C C . TYR A 1 383 ? -16.234 6.105 -0.745 1 92.38 383 TYR A C 1
ATOM 3016 O O . TYR A 1 383 ? -15.977 7.043 -1.508 1 92.38 383 TYR A O 1
ATOM 3024 N N . LYS A 1 384 ? -16.594 6.348 0.497 1 93.19 384 LYS A N 1
ATOM 3025 C CA . LYS A 1 384 ? -16.984 7.684 0.934 1 93.19 384 LYS A CA 1
ATOM 3026 C C . LYS A 1 384 ? -15.859 8.367 1.699 1 93.19 384 LYS A C 1
ATOM 3028 O O . LYS A 1 384 ? -15.344 7.82 2.678 1 93.19 384 LYS A O 1
ATOM 3033 N N . HIS A 1 385 ? -15.523 9.523 1.271 1 95.25 385 HIS A N 1
ATOM 3034 C CA . HIS A 1 385 ? -14.523 10.352 1.935 1 95.25 385 HIS A CA 1
ATOM 3035 C C . HIS A 1 385 ? -15.18 11.445 2.77 1 95.25 385 HIS A C 1
ATOM 3037 O O . HIS A 1 385 ? -16.141 12.086 2.322 1 95.25 385 HIS A O 1
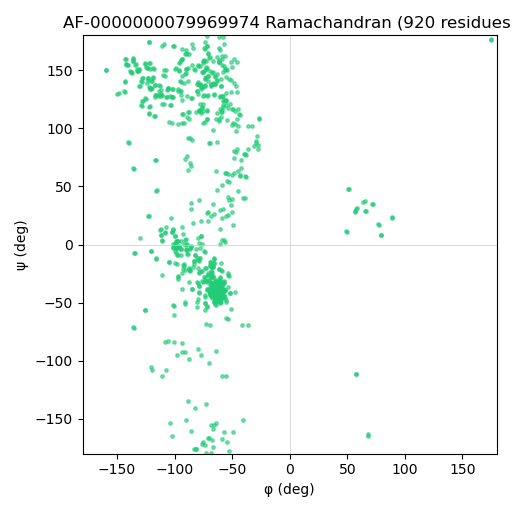ATOM 3043 N N . SER A 1 386 ? -14.711 11.609 3.965 1 93.62 386 SER A N 1
ATOM 3044 C CA . SER A 1 386 ? -15.227 12.648 4.848 1 93.62 386 SER A CA 1
ATOM 3045 C C . SER A 1 386 ? -14.117 13.578 5.312 1 93.62 386 SER A C 1
ATOM 3047 O O . SER A 1 386 ? -12.992 13.141 5.578 1 93.62 386 SER A O 1
ATOM 3049 N N . VAL A 1 387 ? -14.508 14.836 5.414 1 93.94 387 VAL A N 1
ATOM 3050 C CA . VAL A 1 387 ? -13.547 15.859 5.812 1 93.94 387 VAL A CA 1
ATOM 3051 C C . VAL A 1 387 ? -13.922 16.406 7.184 1 93.94 387 VAL A C 1
ATOM 3053 O O . VAL A 1 387 ? -15.102 16.656 7.461 1 93.94 387 VAL A O 1
ATOM 3056 N N . TYR A 1 388 ? -12.93 16.562 7.988 1 94.06 388 TYR A N 1
ATOM 3057 C CA . TYR A 1 388 ? -13.039 17.203 9.297 1 94.06 388 TYR A CA 1
ATOM 3058 C C . TYR A 1 388 ? -12.125 18.406 9.406 1 94.06 388 TYR A C 1
ATOM 3060 O O . TYR A 1 388 ? -11.141 18.516 8.672 1 94.06 388 TYR A O 1
ATOM 3068 N N . TYR A 1 389 ? -12.508 19.312 10.312 1 94.94 389 TYR A N 1
ATOM 3069 C CA . TYR A 1 389 ? -11.672 20.438 10.656 1 94.94 389 TYR A CA 1
ATOM 3070 C C . TYR A 1 389 ? -11.156 20.328 12.094 1 94.94 389 TYR A C 1
ATOM 3072 O O . TYR A 1 389 ? -11.938 20.062 13.008 1 94.94 389 TYR A O 1
ATOM 3080 N N . THR A 1 390 ? -9.883 20.547 12.25 1 95.38 390 THR A N 1
ATOM 3081 C CA . THR A 1 390 ? -9.305 20.312 13.562 1 95.38 390 THR A CA 1
ATOM 3082 C C . THR A 1 390 ? -8.5 21.531 14.023 1 95.38 390 THR A C 1
ATOM 3084 O O . THR A 1 390 ? -7.844 22.188 13.203 1 95.38 390 THR A O 1
ATOM 3087 N N . TYR A 1 391 ? -8.609 21.844 15.305 1 93.25 391 TYR A N 1
ATOM 3088 C CA . TYR A 1 391 ? -7.871 22.969 15.867 1 93.25 391 TYR A CA 1
ATOM 3089 C C . TYR A 1 391 ? -7.75 22.844 17.375 1 93.25 391 TYR A C 1
ATOM 3091 O O . TYR A 1 391 ? -8.602 22.219 18.031 1 93.25 391 TYR A O 1
ATOM 3099 N N . PRO A 1 392 ? -6.68 23.375 17.859 1 92.12 392 PRO A N 1
ATOM 3100 C CA . PRO A 1 392 ? -6.562 23.438 19.328 1 92.12 392 PRO A CA 1
ATOM 3101 C C . PRO A 1 392 ? -7.293 24.625 19.922 1 92.12 392 PRO A C 1
ATOM 3103 O O . PRO A 1 392 ? -7.453 25.656 19.266 1 92.12 392 PRO A O 1
ATOM 3106 N N . ARG A 1 393 ? -7.746 24.453 21.125 1 87.19 393 ARG A N 1
ATOM 3107 C CA . ARG A 1 393 ? -8.352 25.547 21.875 1 87.19 393 ARG A CA 1
ATOM 3108 C C . ARG A 1 393 ? -7.98 25.453 23.359 1 87.19 393 ARG A C 1
ATOM 3110 O O . ARG A 1 393 ? -7.996 24.375 23.938 1 87.19 393 ARG A O 1
ATOM 3117 N N . ASN A 1 394 ? -7.57 26.578 23.781 1 81.19 394 ASN A N 1
ATOM 3118 C CA . ASN A 1 394 ? -7.25 26.625 25.203 1 81.19 394 ASN A CA 1
ATOM 3119 C C . ASN A 1 394 ? -8.508 26.656 26.062 1 81.19 394 ASN A C 1
ATOM 3121 O O . ASN A 1 394 ? -9.461 27.375 25.75 1 81.19 394 ASN A O 1
ATOM 3125 N N . ASN A 1 395 ? -8.508 25.625 26.859 1 66.56 395 ASN A N 1
ATOM 3126 C CA . ASN A 1 395 ? -9.555 25.703 27.875 1 66.56 395 ASN A CA 1
ATOM 3127 C C . ASN A 1 395 ? -9.172 26.672 29 1 66.56 395 ASN A C 1
ATOM 3129 O O . ASN A 1 395 ? -8.18 26.453 29.703 1 66.56 395 ASN A O 1
ATOM 3133 N N . LEU A 1 396 ? -9.906 27.719 29.047 1 56.53 396 LEU A N 1
ATOM 3134 C CA . LEU A 1 396 ? -9.594 28.766 30.016 1 56.53 396 LEU A CA 1
ATOM 3135 C C . LEU A 1 396 ? -9.656 28.234 31.438 1 56.53 396 LEU A C 1
ATOM 3137 O O . LEU A 1 396 ? -8.969 28.75 32.312 1 56.53 396 LEU A O 1
ATOM 3141 N N . ILE A 1 397 ? -10.484 27.328 31.562 1 52.47 397 ILE A N 1
ATOM 3142 C CA . ILE A 1 397 ? -10.68 26.828 32.906 1 52.47 397 ILE A CA 1
ATOM 3143 C C . ILE A 1 397 ? -9.562 25.844 33.281 1 52.47 397 ILE A C 1
ATOM 3145 O O . ILE A 1 397 ? -8.93 25.969 34.312 1 52.47 397 ILE A O 1
ATOM 3149 N N . SER A 1 398 ? -9.289 24.969 32.438 1 55.66 398 SER A N 1
ATOM 3150 C CA . SER A 1 398 ? -8.359 23.891 32.781 1 55.66 398 SER A CA 1
ATOM 3151 C C . SER A 1 398 ? -6.938 24.234 32.344 1 55.66 398 SER A C 1
ATOM 3153 O O . SER A 1 398 ? -5.984 23.531 32.719 1 55.66 398 SER A O 1
ATOM 3155 N N . ARG A 1 399 ? -6.738 25.406 31.812 1 56.97 399 ARG A N 1
ATOM 3156 C CA . ARG A 1 399 ? -5.465 25.891 31.297 1 56.97 399 ARG A CA 1
ATOM 3157 C C . ARG A 1 399 ? -4.812 24.859 30.375 1 56.97 399 ARG A C 1
ATOM 3159 O O . ARG A 1 399 ? -3.59 24.844 30.219 1 56.97 399 ARG A O 1
ATOM 3166 N N . LYS A 1 400 ? -5.539 23.906 30.031 1 65.88 400 LYS A N 1
ATOM 3167 C CA . LYS A 1 400 ? -4.961 22.922 29.109 1 65.88 400 LYS A CA 1
ATOM 3168 C C . LYS A 1 400 ? -5.602 23.016 27.734 1 65.88 400 LYS A C 1
ATOM 3170 O O . LYS A 1 400 ? -6.754 23.422 27.594 1 65.88 400 LYS A O 1
ATOM 3175 N N . SER A 1 401 ? -4.789 22.766 26.797 1 82.25 401 SER A N 1
ATOM 3176 C CA . SER A 1 401 ? -5.199 22.875 25.406 1 82.25 401 SER A CA 1
ATOM 3177 C C . SER A 1 401 ? -6.004 21.656 24.969 1 82.25 401 SER A C 1
ATOM 3179 O O . SER A 1 401 ? -5.578 20.516 25.172 1 82.25 401 SER A O 1
ATOM 3181 N N . SER A 1 402 ? -7.238 21.922 24.656 1 88.38 402 SER A N 1
ATOM 3182 C CA . SER A 1 402 ? -8.102 20.891 24.094 1 88.38 402 SER A CA 1
ATOM 3183 C C . SER A 1 402 ? -8.023 20.859 22.562 1 88.38 402 SER A C 1
ATOM 3185 O O . SER A 1 402 ? -7.66 21.859 21.938 1 88.38 402 SER A O 1
ATOM 3187 N N . THR A 1 403 ? -8.242 19.688 22.047 1 92.75 403 THR A N 1
ATOM 3188 C CA . THR A 1 403 ? -8.312 19.531 20.594 1 92.75 403 THR A CA 1
ATOM 3189 C C . THR A 1 403 ? -9.766 19.406 20.125 1 92.75 403 THR A C 1
ATOM 3191 O O . THR A 1 403 ? -10.516 18.578 20.656 1 92.75 403 THR A O 1
ATOM 3194 N N . TYR A 1 404 ? -10.109 20.203 19.219 1 92.81 404 TYR A N 1
ATOM 3195 C CA . TYR A 1 404 ? -11.453 20.156 18.656 1 92.81 404 TYR A CA 1
ATOM 3196 C C . TYR A 1 404 ? -11.438 19.547 17.25 1 92.81 404 TYR A C 1
ATOM 3198 O O . TYR A 1 404 ? -10.586 19.891 16.422 1 92.81 404 TYR A O 1
ATOM 3206 N N . ILE A 1 405 ? -12.297 18.688 17.047 1 93.62 405 ILE A N 1
ATOM 3207 C CA . ILE A 1 405 ? -12.516 18.047 15.75 1 93.62 405 ILE A CA 1
ATOM 3208 C C . ILE A 1 405 ? -13.961 18.281 15.297 1 93.62 405 ILE A C 1
ATOM 3210 O O . ILE A 1 405 ? -14.898 17.75 15.906 1 93.62 405 ILE A O 1
ATOM 3214 N N . LEU A 1 406 ? -14.062 19.031 14.258 1 92.94 406 LEU A N 1
ATOM 3215 C CA . LEU A 1 406 ? -15.391 19.391 13.781 1 92.94 406 LEU A CA 1
ATOM 3216 C C . LEU A 1 406 ? -15.727 18.656 12.5 1 92.94 406 LEU A C 1
ATOM 3218 O O . LEU A 1 406 ? -14.969 18.703 11.523 1 92.94 406 LEU A O 1
ATOM 3222 N N . GLY A 1 407 ? -16.828 18 12.477 1 86.06 407 GLY A N 1
ATOM 3223 C CA . GLY A 1 407 ? -17.344 17.297 11.312 1 86.06 407 GLY A CA 1
ATOM 3224 C C . GLY A 1 407 ? -18.609 16.5 11.594 1 86.06 407 GLY A C 1
ATOM 3225 O O . GLY A 1 407 ? -19.141 16.562 12.703 1 86.06 407 GLY A O 1
ATOM 3226 N N . LEU A 1 408 ? -19.156 15.891 10.578 1 82.19 408 LEU A N 1
ATOM 3227 C CA . LEU A 1 408 ? -18.938 15.82 9.133 1 82.19 408 LEU A CA 1
ATOM 3228 C C . LEU A 1 408 ? -19.469 17.062 8.438 1 82.19 408 LEU A C 1
ATOM 3230 O O . LEU A 1 408 ? -20.5 17.609 8.844 1 82.19 408 LEU A O 1
ATOM 3234 N N . ASP A 1 409 ? -18.641 17.562 7.516 1 80.19 409 ASP A N 1
ATOM 3235 C CA . ASP A 1 409 ? -19.141 18.672 6.723 1 80.19 409 ASP A CA 1
ATOM 3236 C C . ASP A 1 409 ? -19.938 18.172 5.516 1 80.19 409 ASP A C 1
ATOM 3238 O O . ASP A 1 409 ? -19.531 18.391 4.371 1 80.19 409 ASP A O 1
ATOM 3242 N N . VAL A 1 410 ? -21.047 17.594 5.738 1 75.56 410 VAL A N 1
ATOM 3243 C CA . VAL A 1 410 ? -21.844 16.922 4.715 1 75.56 410 VAL A CA 1
ATOM 3244 C C . VAL A 1 410 ? -22.516 17.969 3.82 1 75.56 410 VAL A C 1
ATOM 3246 O O . VAL A 1 410 ? -22.766 17.719 2.641 1 75.56 410 VAL A O 1
ATOM 3249 N N . ASP A 1 411 ? -22.75 19.047 4.344 1 72.62 411 ASP A N 1
ATOM 3250 C CA . ASP A 1 411 ? -23.438 20.078 3.574 1 72.62 411 ASP A CA 1
ATOM 3251 C C . ASP A 1 411 ? -22.531 20.641 2.479 1 72.62 411 ASP A C 1
ATOM 3253 O O . ASP A 1 411 ? -22.984 20.891 1.36 1 72.62 411 ASP A O 1
ATOM 3257 N N . GLN A 1 412 ? -21.359 20.766 2.83 1 77.5 412 GLN A N 1
ATOM 3258 C CA . GLN A 1 412 ? -20.422 21.344 1.881 1 77.5 412 GLN A CA 1
ATOM 3259 C C . GLN A 1 412 ? -19.875 20.281 0.931 1 77.5 412 GLN A C 1
ATOM 3261 O O . GLN A 1 412 ? -19.625 20.562 -0.244 1 77.5 412 GLN A O 1
ATOM 3266 N N . PHE A 1 413 ? -19.656 19.156 1.474 1 82.38 413 PHE A N 1
ATOM 3267 C CA . PHE A 1 413 ? -18.984 18.109 0.696 1 82.38 413 PHE A CA 1
ATOM 3268 C C . PHE A 1 413 ? -19.906 16.922 0.508 1 82.38 413 PHE A C 1
ATOM 3270 O O . PHE A 1 413 ? -19.656 15.844 1.068 1 82.38 413 PHE A O 1
ATOM 3277 N N . LYS A 1 414 ? -20.859 17.266 -0.379 1 75.69 414 LYS A N 1
ATOM 3278 C CA . LYS A 1 414 ? -21.797 16.188 -0.673 1 75.69 414 LYS A CA 1
ATOM 3279 C C . LYS A 1 414 ? -21.203 15.211 -1.694 1 75.69 414 LYS A C 1
ATOM 3281 O O . LYS A 1 414 ? -20.484 15.625 -2.615 1 75.69 414 LYS A O 1
ATOM 3286 N N . ARG A 1 415 ? -21.25 13.953 -1.505 1 79.62 415 ARG A N 1
ATOM 3287 C CA . ARG A 1 415 ? -21.016 12.875 -2.461 1 79.62 415 ARG A CA 1
ATOM 3288 C C . ARG A 1 415 ? -19.531 12.758 -2.799 1 79.62 415 ARG A C 1
ATOM 3290 O O . ARG A 1 415 ? -19.172 12.688 -3.973 1 79.62 415 ARG A O 1
ATOM 3297 N N . LEU A 1 416 ? -18.641 12.992 -1.926 1 92.81 416 LEU A N 1
ATOM 3298 C CA . LEU A 1 416 ? -17.234 12.664 -2.098 1 92.81 416 LEU A CA 1
ATOM 3299 C C . LEU A 1 416 ? -17.016 11.156 -2.068 1 92.81 416 LEU A C 1
ATOM 3301 O O . LEU A 1 416 ? -16.766 10.578 -1.009 1 92.81 416 LEU A O 1
ATOM 3305 N N . SER A 1 417 ? -17.172 10.656 -3.258 1 93.94 417 SER A N 1
ATOM 3306 C CA . SER A 1 417 ? -17.156 9.203 -3.303 1 93.94 417 SER A CA 1
ATOM 3307 C C . SER A 1 417 ? -16.438 8.695 -4.555 1 93.94 417 SER A C 1
ATOM 3309 O O . SER A 1 417 ? -16.406 9.383 -5.574 1 93.94 417 SER A O 1
ATOM 3311 N N . THR A 1 418 ? -15.93 7.484 -4.449 1 96.5 418 THR A N 1
ATOM 3312 C CA . THR A 1 418 ? -15.234 6.887 -5.586 1 96.5 418 THR A CA 1
ATOM 3313 C C . THR A 1 418 ? -16.156 5.918 -6.332 1 96.5 418 THR A C 1
ATOM 3315 O O . THR A 1 418 ? -15.719 5.242 -7.266 1 96.5 418 THR A O 1
ATOM 3318 N N . ASP A 1 419 ? -17.438 5.875 -5.961 1 93.19 419 ASP A N 1
ATOM 3319 C CA . ASP A 1 419 ? -18.359 4.957 -6.617 1 93.19 419 ASP A CA 1
ATOM 3320 C C . ASP A 1 419 ? -18.875 5.535 -7.934 1 93.19 419 ASP A C 1
ATOM 3322 O O . ASP A 1 419 ? -19.484 4.824 -8.734 1 93.19 419 ASP A O 1
ATOM 3326 N N . LEU A 1 420 ? -18.562 6.816 -8.164 1 94.25 420 LEU A N 1
ATOM 3327 C CA . LEU A 1 420 ? -18.906 7.488 -9.414 1 94.25 420 LEU A CA 1
ATOM 3328 C C . LEU A 1 420 ? -17.703 8.242 -9.969 1 94.25 420 LEU A C 1
ATOM 3330 O O . LEU A 1 420 ? -16.875 8.75 -9.211 1 94.25 420 LEU A O 1
ATOM 3334 N N . ILE A 1 421 ? -17.688 8.32 -11.289 1 96.19 421 ILE A N 1
ATOM 3335 C CA . ILE A 1 421 ? -16.609 9.07 -11.93 1 96.19 421 ILE A CA 1
ATOM 3336 C C . ILE A 1 421 ? -16.656 10.531 -11.492 1 96.19 421 ILE A C 1
ATOM 3338 O O . ILE A 1 421 ? -15.625 11.133 -11.195 1 96.19 421 ILE A O 1
ATOM 3342 N N . ARG A 1 422 ? -17.875 11.055 -11.422 1 94.5 422 ARG A N 1
ATOM 3343 C CA . ARG A 1 422 ? -18.094 12.422 -10.969 1 94.5 422 ARG A CA 1
ATOM 3344 C C . ARG A 1 422 ? -17.5 12.633 -9.578 1 94.5 422 ARG A C 1
ATOM 3346 O O . ARG A 1 422 ? -16.844 13.641 -9.312 1 94.5 422 ARG A O 1
ATOM 3353 N N . GLY A 1 423 ? -17.781 11.695 -8.734 1 95.69 423 GLY A N 1
ATOM 3354 C CA . GLY A 1 423 ? -17.25 11.758 -7.383 1 95.69 423 GLY A CA 1
ATOM 3355 C C . GLY A 1 423 ? -15.734 11.719 -7.328 1 95.69 423 GLY A C 1
ATOM 3356 O O . GLY A 1 423 ? -15.125 12.406 -6.504 1 95.69 423 GLY A O 1
ATOM 3357 N N . ILE A 1 424 ? -15.086 10.93 -8.195 1 97.62 424 ILE A N 1
ATOM 3358 C CA . ILE A 1 424 ? -13.633 10.82 -8.242 1 97.62 424 ILE A CA 1
ATOM 3359 C C . ILE A 1 424 ? -13.023 12.164 -8.648 1 97.62 424 ILE A C 1
ATOM 3361 O O . ILE A 1 424 ? -12.055 12.625 -8.039 1 97.62 424 ILE A O 1
ATOM 3365 N N . PHE A 1 425 ? -13.586 12.812 -9.602 1 97.25 425 PHE A N 1
ATOM 3366 C CA . PHE A 1 425 ? -13.07 14.109 -10.016 1 97.25 425 PHE A CA 1
ATOM 3367 C C . PHE A 1 425 ? -13.273 15.156 -8.922 1 97.25 425 PHE A C 1
ATOM 3369 O O . PHE A 1 425 ? -12.438 16.031 -8.742 1 97.25 425 PHE A O 1
ATOM 3376 N N . ARG A 1 426 ? -14.406 15.086 -8.227 1 96.38 426 ARG A N 1
ATOM 3377 C CA . ARG A 1 426 ? -14.602 15.977 -7.082 1 96.38 426 ARG A CA 1
ATOM 3378 C C . ARG A 1 426 ? -13.531 15.758 -6.023 1 96.38 426 ARG A C 1
ATOM 3380 O O . ARG A 1 426 ? -13.016 16.719 -5.445 1 96.38 426 ARG A O 1
ATOM 3387 N N . LEU A 1 427 ? -13.266 14.531 -5.781 1 97.75 427 LEU A N 1
ATOM 3388 C CA . LEU A 1 427 ? -12.242 14.188 -4.801 1 97.75 427 LEU A CA 1
ATOM 3389 C C . LEU A 1 427 ? -10.875 14.711 -5.238 1 97.75 427 LEU A C 1
ATOM 3391 O O . LEU A 1 427 ? -10.109 15.211 -4.414 1 97.75 427 LEU A O 1
ATOM 3395 N N . ILE A 1 428 ? -10.578 14.57 -6.496 1 97.62 428 ILE A N 1
ATOM 3396 C CA . ILE A 1 428 ? -9.32 15.102 -7.004 1 97.62 428 ILE A CA 1
ATOM 3397 C C . ILE A 1 428 ? -9.242 16.594 -6.723 1 97.62 428 ILE A C 1
ATOM 3399 O O . ILE A 1 428 ? -8.188 17.109 -6.324 1 97.62 428 ILE A O 1
ATOM 3403 N N . LYS A 1 429 ? -10.32 17.266 -6.859 1 96.38 429 LYS A N 1
ATOM 3404 C CA . LYS A 1 429 ? -10.367 18.703 -6.605 1 96.38 429 LYS A CA 1
ATOM 3405 C C . LYS A 1 429 ? -10.172 19 -5.125 1 96.38 429 LYS A C 1
ATOM 3407 O O . LYS A 1 429 ? -9.461 19.953 -4.766 1 96.38 429 LYS A O 1
ATOM 3412 N N . ILE A 1 430 ? -10.797 18.297 -4.312 1 96.19 430 ILE A N 1
ATOM 3413 C CA . ILE A 1 430 ? -10.664 18.5 -2.875 1 96.19 430 ILE A CA 1
ATOM 3414 C C . ILE A 1 430 ? -9.219 18.281 -2.447 1 96.19 430 ILE A C 1
ATOM 3416 O O . ILE A 1 430 ? -8.664 19.047 -1.661 1 96.19 430 ILE A O 1
ATOM 3420 N N . TYR A 1 431 ? -8.633 17.219 -2.912 1 97.12 431 TYR A N 1
ATOM 3421 C CA . TYR A 1 431 ? -7.254 16.922 -2.537 1 97.12 431 TYR A CA 1
ATOM 3422 C C . TYR A 1 431 ? -6.293 17.953 -3.113 1 97.12 431 TYR A C 1
ATOM 3424 O O . TYR A 1 431 ? -5.285 18.297 -2.488 1 97.12 431 TYR A O 1
ATOM 3432 N N . ARG A 1 432 ? -6.59 18.453 -4.277 1 97 432 ARG A N 1
ATOM 3433 C CA . ARG A 1 432 ? -5.848 19.594 -4.785 1 97 432 ARG A CA 1
ATOM 3434 C C . ARG A 1 432 ? -5.898 20.75 -3.795 1 97 432 ARG A C 1
ATOM 3436 O O . ARG A 1 432 ? -4.871 21.375 -3.5 1 97 432 ARG A O 1
ATOM 3443 N N . ASN A 1 433 ? -7.082 21.0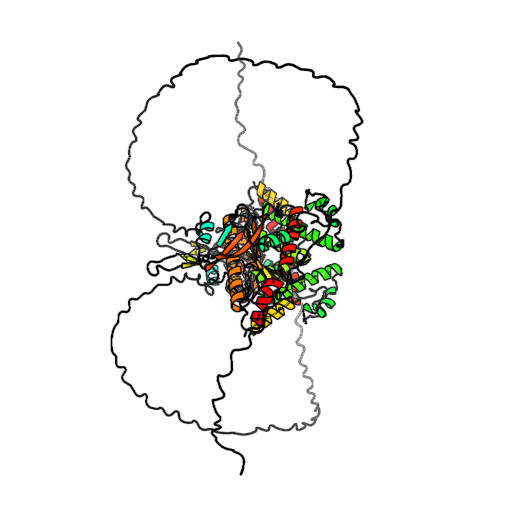47 -3.355 1 96.56 433 ASN A N 1
ATOM 3444 C CA . ASN A 1 433 ? -7.266 22.172 -2.449 1 96.56 433 ASN A CA 1
ATOM 3445 C C . ASN A 1 433 ? -6.551 21.938 -1.119 1 96.56 433 ASN A C 1
ATOM 3447 O O . ASN A 1 433 ? -6.035 22.891 -0.52 1 96.56 433 ASN A O 1
ATOM 3451 N N . ILE A 1 434 ? -6.52 20.734 -0.657 1 96.19 434 ILE A N 1
ATOM 3452 C CA . ILE A 1 434 ? -5.797 20.391 0.563 1 96.19 434 ILE A CA 1
ATOM 3453 C C . ILE A 1 434 ? -4.301 20.609 0.353 1 96.19 434 ILE A C 1
ATOM 3455 O O . ILE A 1 434 ? -3.629 21.203 1.199 1 96.19 434 ILE A O 1
ATOM 3459 N N . LEU A 1 435 ? -3.811 20.172 -0.765 1 96.12 435 LEU A N 1
ATOM 3460 C CA . LEU A 1 435 ? -2.396 20.328 -1.083 1 96.12 435 LEU A CA 1
ATOM 3461 C C . LEU A 1 435 ? -2.031 21.812 -1.211 1 96.12 435 LEU A C 1
ATOM 3463 O O . LEU A 1 435 ? -0.973 22.234 -0.739 1 96.12 435 LEU A O 1
ATOM 3467 N N . LYS A 1 436 ? -2.895 22.562 -1.8 1 94.62 436 LYS A N 1
ATOM 3468 C CA . LYS A 1 436 ? -2.68 24 -1.953 1 94.62 436 LYS A CA 1
ATOM 3469 C C . LYS A 1 436 ? -2.648 24.688 -0.597 1 94.62 436 LYS A C 1
ATOM 3471 O O . LYS A 1 436 ? -1.805 25.562 -0.359 1 94.62 436 LYS A O 1
ATOM 3476 N N . TYR A 1 437 ? -3.537 24.359 0.188 1 94.62 437 TYR A N 1
ATOM 3477 C CA . TYR A 1 437 ? -3.594 24.953 1.522 1 94.62 437 TYR A CA 1
ATOM 3478 C C . TYR A 1 437 ? -2.318 24.656 2.301 1 94.62 437 TYR A C 1
ATOM 3480 O O . TYR A 1 437 ? -1.737 25.547 2.916 1 94.62 437 TYR A O 1
ATOM 3488 N N . ARG A 1 438 ? -1.943 23.469 2.242 1 91.38 438 ARG A N 1
ATOM 3489 C CA . ARG A 1 438 ? -0.778 23 2.984 1 91.38 438 ARG A CA 1
ATOM 3490 C C . ARG A 1 438 ? 0.49 23.703 2.52 1 91.38 438 ARG A C 1
ATOM 3492 O O . ARG A 1 438 ? 1.405 23.938 3.314 1 91.38 438 ARG A O 1
ATOM 3499 N N . MET A 1 439 ? 0.55 24.078 1.27 1 91.5 439 MET A N 1
ATOM 3500 C CA . MET A 1 439 ? 1.776 24.641 0.705 1 91.5 439 MET A CA 1
ATOM 3501 C C . MET A 1 439 ? 1.687 26.156 0.6 1 91.5 439 MET A C 1
ATOM 3503 O O . MET A 1 439 ? 2.646 26.812 0.192 1 91.5 439 MET A O 1
ATOM 3507 N N . ASP A 1 440 ? 0.625 26.656 0.938 1 91.62 440 ASP A N 1
ATOM 3508 C CA . ASP A 1 440 ? 0.42 28.094 0.831 1 91.62 440 ASP A CA 1
ATOM 3509 C C . ASP A 1 440 ? 1.466 28.859 1.639 1 91.62 440 ASP A C 1
ATOM 3511 O O . ASP A 1 440 ? 1.49 28.781 2.869 1 91.62 440 ASP A O 1
ATOM 3515 N N . LYS A 1 441 ? 2.238 29.688 0.948 1 90.88 441 LYS A N 1
ATOM 3516 C CA . LYS A 1 441 ? 3.371 30.375 1.553 1 90.88 441 LYS A CA 1
ATOM 3517 C C . LYS A 1 441 ? 2.943 31.719 2.133 1 90.88 441 LYS A C 1
ATOM 3519 O O . LYS A 1 441 ? 3.725 32.375 2.816 1 90.88 441 LYS A O 1
ATOM 3524 N N . SER A 1 442 ? 1.757 32 1.889 1 89.5 442 SER A N 1
ATOM 3525 C CA . SER A 1 442 ? 1.277 33.281 2.395 1 89.5 442 SER A CA 1
ATOM 3526 C C . SER A 1 442 ? 1.116 33.281 3.912 1 89.5 442 SER A C 1
ATOM 3528 O O . SER A 1 442 ? 1.146 32.188 4.523 1 89.5 442 SER A O 1
ATOM 3530 N N . ARG A 1 443 ? 0.86 34.438 4.484 1 83.75 443 ARG A N 1
ATOM 3531 C CA . ARG A 1 443 ? 0.71 34.562 5.93 1 83.75 443 ARG A CA 1
ATOM 3532 C C . ARG A 1 443 ? -0.566 33.875 6.414 1 83.75 443 ARG A C 1
ATOM 3534 O O . ARG A 1 443 ? -0.669 33.5 7.582 1 83.75 443 ARG A O 1
ATOM 3541 N N . ASP A 1 444 ? -1.381 33.688 5.5 1 80.56 444 ASP A N 1
ATOM 3542 C CA . ASP A 1 444 ? -2.648 33.062 5.863 1 80.56 444 ASP A CA 1
ATOM 3543 C C . ASP A 1 444 ? -2.635 31.562 5.555 1 80.56 444 ASP A C 1
ATOM 3545 O O . ASP A 1 444 ? -3.605 30.859 5.836 1 80.56 444 ASP A O 1
ATOM 3549 N N . GLY A 1 445 ? -1.568 31.156 5.023 1 87.81 445 GLY A N 1
ATOM 3550 C CA . GLY A 1 445 ? -1.45 29.734 4.703 1 87.81 445 GLY A CA 1
ATOM 3551 C C . GLY A 1 445 ? -0.86 28.922 5.832 1 87.81 445 GLY A C 1
ATOM 3552 O O . GLY A 1 445 ? -0.307 29.469 6.785 1 87.81 445 GLY A O 1
ATOM 3553 N N . TYR A 1 446 ? -1.02 27.578 5.742 1 93.06 446 TYR A N 1
ATOM 3554 C CA . TYR A 1 446 ? -0.518 26.688 6.777 1 93.06 446 TYR A CA 1
ATOM 3555 C C . TYR A 1 446 ? 1.006 26.703 6.816 1 93.06 446 TYR A C 1
ATOM 3557 O O . TYR A 1 446 ? 1.604 26.797 7.887 1 93.06 446 TYR A O 1
ATOM 3565 N N . TRP A 1 447 ? 1.627 26.625 5.68 1 93.25 447 TRP A N 1
ATOM 3566 C CA . TRP A 1 447 ? 3.084 26.578 5.602 1 93.25 447 TRP A CA 1
ATOM 3567 C C . TRP A 1 447 ? 3.699 27.922 5.93 1 93.25 447 TRP A C 1
ATOM 3569 O O . TRP A 1 447 ? 4.555 28.031 6.812 1 93.25 447 TRP A O 1
ATOM 3579 N N . GLY A 1 448 ? 3.264 28.969 5.246 1 90.38 448 GLY A N 1
ATOM 3580 C CA . GLY A 1 448 ? 3.869 30.281 5.387 1 90.38 448 GLY A CA 1
ATOM 3581 C C . GLY A 1 448 ? 3.479 30.969 6.676 1 90.38 448 GLY A C 1
ATOM 3582 O O . GLY A 1 448 ? 4.266 31.75 7.234 1 90.38 448 GLY A O 1
ATOM 3583 N N . GLY A 1 449 ? 2.328 30.719 7.102 1 87.62 449 GLY A N 1
ATOM 3584 C CA . GLY A 1 449 ? 1.818 31.422 8.258 1 87.62 449 GLY A CA 1
ATOM 3585 C C . GLY A 1 449 ? 2.088 30.703 9.57 1 87.62 449 GLY A C 1
ATOM 3586 O O . GLY A 1 449 ? 2.068 31.328 10.641 1 87.62 449 GLY A O 1
ATOM 3587 N N . PHE A 1 450 ? 2.396 29.484 9.492 1 92.56 450 PHE A N 1
ATOM 3588 C CA . PHE A 1 450 ? 2.521 28.75 10.742 1 92.56 450 PHE A CA 1
ATOM 3589 C C . PHE A 1 450 ? 3.762 27.859 10.727 1 92.56 450 PHE A C 1
ATOM 3591 O O . PHE A 1 450 ? 4.797 28.219 11.289 1 92.56 450 PHE A O 1
ATOM 3598 N N . LEU A 1 451 ? 3.82 26.781 9.977 1 94.81 451 LEU A N 1
ATOM 3599 C CA . LEU A 1 451 ? 4.762 25.688 10.203 1 94.81 451 LEU A CA 1
ATOM 3600 C C . LEU A 1 451 ? 6.176 26.094 9.797 1 94.81 451 LEU A C 1
ATOM 3602 O O . LEU A 1 451 ? 7.137 25.812 10.516 1 94.81 451 LEU A O 1
ATOM 3606 N N . LYS A 1 452 ? 6.328 26.734 8.68 1 94.12 452 LYS A N 1
ATOM 3607 C CA . LYS A 1 452 ? 7.664 27.078 8.195 1 94.12 452 LYS A CA 1
ATOM 3608 C C . LYS A 1 452 ? 8.391 27.984 9.18 1 94.12 452 LYS A C 1
ATOM 3610 O O . LYS A 1 452 ? 9.547 27.734 9.539 1 94.12 452 LYS A O 1
ATOM 3615 N N . PRO A 1 453 ? 7.797 29.047 9.633 1 93.38 453 PRO A N 1
ATOM 3616 C CA . PRO A 1 453 ? 8.484 29.906 10.602 1 93.38 453 PRO A CA 1
ATOM 3617 C C . PRO A 1 453 ? 8.922 29.156 11.852 1 93.38 453 PRO A C 1
ATOM 3619 O O . PRO A 1 453 ? 10.008 29.422 12.383 1 93.38 453 PRO A O 1
ATOM 3622 N N . ILE A 1 454 ? 8.109 28.297 12.289 1 94.81 454 ILE A N 1
ATOM 3623 C CA . ILE A 1 454 ? 8.422 27.531 13.492 1 94.81 454 ILE A CA 1
ATOM 3624 C C . ILE A 1 454 ? 9.633 26.641 13.227 1 94.81 454 ILE A C 1
ATOM 3626 O O . ILE A 1 454 ? 10.57 26.609 14.031 1 94.81 454 ILE A O 1
ATOM 3630 N N . LEU A 1 455 ? 9.625 25.922 12.133 1 96.38 455 LEU A N 1
ATOM 3631 C CA . LEU A 1 455 ? 10.703 25 11.82 1 96.38 455 LEU A CA 1
ATOM 3632 C C . LEU A 1 455 ? 12 25.75 11.539 1 96.38 455 LEU A C 1
ATOM 3634 O O . LEU A 1 455 ? 13.078 25.281 11.914 1 96.38 455 LEU A O 1
ATOM 3638 N N . CYS A 1 456 ? 11.891 26.906 10.922 1 95.62 456 CYS A N 1
ATOM 3639 C CA . CYS A 1 456 ? 13.07 27.719 10.656 1 95.62 456 CYS A CA 1
ATOM 3640 C C . CYS A 1 456 ? 13.695 28.219 11.953 1 95.62 456 CYS A C 1
ATOM 3642 O O . CYS A 1 456 ? 14.922 28.203 12.102 1 95.62 456 CYS A O 1
ATOM 3644 N N . GLN A 1 457 ? 12.852 28.641 12.797 1 95.81 457 GLN A N 1
ATOM 3645 C CA . GLN A 1 457 ? 13.359 29.125 14.078 1 95.81 457 GLN A CA 1
ATOM 3646 C C . GLN A 1 457 ? 14.039 27.984 14.852 1 95.81 457 GLN A C 1
ATOM 3648 O O . GLN A 1 457 ? 15.078 28.203 15.469 1 95.81 457 GLN A O 1
ATOM 3653 N N . LEU A 1 458 ? 13.414 26.859 14.836 1 96.75 458 LEU A N 1
ATOM 3654 C CA . LEU A 1 458 ? 14 25.703 15.516 1 96.75 458 LEU A CA 1
ATOM 3655 C C . LEU A 1 458 ? 15.344 25.328 14.898 1 96.75 458 LEU A C 1
ATOM 3657 O O . LEU A 1 458 ? 16.25 24.859 15.594 1 96.75 458 LEU A O 1
ATOM 3661 N N . ALA A 1 459 ? 15.43 25.469 13.625 1 96.62 459 ALA A N 1
ATOM 3662 C CA . ALA A 1 459 ? 16.672 25.172 12.914 1 96.62 459 ALA A CA 1
ATOM 3663 C C . ALA A 1 459 ? 17.766 26.156 13.273 1 96.62 459 ALA A C 1
ATOM 3665 O O . ALA A 1 459 ? 18.953 25.859 13.102 1 96.62 459 ALA A O 1
ATOM 3666 N N . ASP A 1 460 ? 17.391 27.266 13.781 1 93.69 460 ASP A N 1
ATOM 3667 C CA . ASP A 1 460 ? 18.344 28.312 14.094 1 93.69 460 ASP A CA 1
ATOM 3668 C C . ASP A 1 460 ? 18.719 28.297 15.57 1 93.69 460 ASP A C 1
ATOM 3670 O O . ASP A 1 460 ? 19.688 28.938 15.984 1 93.69 460 ASP A O 1
ATOM 3674 N N . ILE A 1 461 ? 17.906 27.625 16.297 1 86.38 461 ILE A N 1
ATOM 3675 C CA . ILE A 1 461 ? 18.188 27.562 17.719 1 86.38 461 ILE A CA 1
ATOM 3676 C C . ILE A 1 461 ? 19.125 26.391 18 1 86.38 461 ILE A C 1
ATOM 3678 O O . ILE A 1 461 ? 18.922 25.281 17.516 1 86.38 461 ILE A O 1
ATOM 3682 N N . SER A 1 462 ? 20.469 26.516 18.344 1 69.25 462 SER A N 1
ATOM 3683 C CA . SER A 1 462 ? 21.438 25.484 18.734 1 69.25 462 SER A CA 1
ATOM 3684 C C . SER A 1 462 ? 21.234 25.047 20.172 1 69.25 462 SER A C 1
ATOM 3686 O O . SER A 1 462 ? 20.875 25.844 21.031 1 69.25 462 SER A O 1
ATOM 3688 N N . MET B 1 1 ? -66.438 -45.281 -20.375 1 17.39 1 MET B N 1
ATOM 3689 C CA . MET B 1 1 ? -66.25 -46.719 -20.375 1 17.39 1 MET B CA 1
ATOM 3690 C C . MET B 1 1 ? -64.875 -47.125 -19.875 1 17.39 1 MET B C 1
ATOM 3692 O O . MET B 1 1 ? -64.75 -48.062 -19.094 1 17.39 1 MET B O 1
ATOM 3696 N N . ASP B 1 2 ? -63.906 -46.531 -20.734 1 14.99 2 ASP B N 1
ATOM 3697 C CA . ASP B 1 2 ? -62.844 -47.344 -21.234 1 14.99 2 ASP B CA 1
ATOM 3698 C C . ASP B 1 2 ? -61.844 -47.719 -20.125 1 14.99 2 ASP B C 1
ATOM 3700 O O . ASP B 1 2 ? -61.531 -48.906 -19.922 1 14.99 2 ASP B O 1
ATOM 3704 N N . GLN B 1 3 ? -60.719 -46.969 -20.188 1 14.45 3 GLN B N 1
ATOM 3705 C CA . GLN B 1 3 ? -59.406 -47.438 -20.641 1 14.45 3 GLN B CA 1
ATOM 3706 C C . GLN B 1 3 ? -58.438 -47.594 -19.469 1 14.45 3 GLN B C 1
ATOM 3708 O O . GLN B 1 3 ? -57.438 -46.906 -19.391 1 14.45 3 GLN B O 1
ATOM 3713 N N . ARG B 1 4 ? -59.031 -47.594 -18.266 1 17.25 4 ARG B N 1
ATOM 3714 C CA . ARG B 1 4 ? -58.281 -47.438 -17.016 1 17.25 4 ARG B CA 1
ATOM 3715 C C . ARG B 1 4 ? -57.25 -48.531 -16.859 1 17.25 4 ARG B C 1
ATOM 3717 O O . ARG B 1 4 ? -56.812 -48.844 -15.742 1 17.25 4 ARG B O 1
ATOM 3724 N N . SER B 1 5 ? -56.969 -49.031 -18.234 1 16.66 5 SER B N 1
ATOM 3725 C CA . SER B 1 5 ? -56.656 -50.438 -18.188 1 16.66 5 SER B CA 1
ATOM 3726 C C . SER B 1 5 ? -55.656 -50.75 -17.062 1 16.66 5 SER B C 1
ATOM 3728 O O . SER B 1 5 ? -54.938 -49.875 -16.594 1 16.66 5 SER B O 1
ATOM 3730 N N . SER B 1 6 ? -55.75 -51.938 -16.734 1 17.47 6 SER B N 1
ATOM 3731 C CA . SER B 1 6 ? -55.531 -53.031 -15.797 1 17.47 6 SER B CA 1
ATOM 3732 C C . SER B 1 6 ? -54.062 -53.156 -15.383 1 17.47 6 SER B C 1
ATOM 3734 O O . SER B 1 6 ? -53.188 -52.594 -16.047 1 17.47 6 SER B O 1
ATOM 3736 N N . PRO B 1 7 ? -53.938 -54.219 -14.758 1 18.3 7 PRO B N 1
ATOM 3737 C CA . PRO B 1 7 ? -53.25 -54.812 -13.594 1 18.3 7 PRO B CA 1
ATOM 3738 C C . PRO B 1 7 ? -51.75 -55.031 -13.828 1 18.3 7 PRO B C 1
ATOM 3740 O O . PRO B 1 7 ? -50.938 -54.656 -12.992 1 18.3 7 PRO B O 1
ATOM 3743 N N . LEU B 1 8 ? -51.625 -56 -14.734 1 17.62 8 LEU B N 1
ATOM 3744 C CA . LEU B 1 8 ? -51.062 -57.344 -14.5 1 17.62 8 LEU B CA 1
ATOM 3745 C C . LEU B 1 8 ? -49.562 -57.281 -14.359 1 17.62 8 LEU B C 1
ATOM 3747 O O . LEU B 1 8 ? -48.938 -56.312 -14.781 1 17.62 8 LEU B O 1
ATOM 3751 N N . THR B 1 9 ? -49.031 -58.562 -14.312 1 16.08 9 THR B N 1
ATOM 3752 C CA . THR B 1 9 ? -48.156 -59.562 -13.781 1 16.08 9 THR B CA 1
ATOM 3753 C C . THR B 1 9 ? -46.812 -59.562 -14.516 1 16.08 9 THR B C 1
ATOM 3755 O O . THR B 1 9 ? -45.969 -60.438 -14.297 1 16.08 9 THR B O 1
ATOM 3758 N N . ALA B 1 10 ? -46.875 -58.625 -15.555 1 16.08 10 ALA B N 1
ATOM 3759 C CA . ALA B 1 10 ? -46.031 -59.25 -16.578 1 16.08 10 ALA B CA 1
ATOM 3760 C C . ALA B 1 10 ? -44.75 -59.844 -15.969 1 16.08 10 ALA B C 1
ATOM 3762 O O . ALA B 1 10 ? -44.031 -59.125 -15.273 1 16.08 10 ALA B O 1
ATOM 3763 N N . GLN B 1 11 ? -44.688 -61.219 -16 1 15.14 11 GLN B N 1
ATOM 3764 C CA . GLN B 1 11 ? -44 -62.469 -15.758 1 15.14 11 GLN B CA 1
ATOM 3765 C C . GLN B 1 11 ? -42.5 -62.344 -16.031 1 15.14 11 GLN B C 1
ATOM 3767 O O . GLN B 1 11 ? -41.688 -62.875 -15.297 1 15.14 11 GLN B O 1
ATOM 3772 N N . HIS B 1 12 ? -42.406 -62.188 -17.391 1 16.8 12 HIS B N 1
ATOM 3773 C CA . HIS B 1 12 ? -41.594 -63.219 -18.016 1 16.8 12 HIS B CA 1
ATOM 3774 C C . HIS B 1 12 ? -40.188 -63.219 -17.438 1 16.8 12 HIS B C 1
ATOM 3776 O O . HIS B 1 12 ? -39.688 -62.188 -16.984 1 16.8 12 HIS B O 1
ATOM 3782 N N . ASP B 1 13 ? -39.594 -64.375 -17.656 1 16.44 13 ASP B N 1
ATOM 3783 C CA . ASP B 1 13 ? -38.656 -65.438 -17.266 1 16.44 13 ASP B CA 1
ATOM 3784 C C . ASP B 1 13 ? -37.219 -64.875 -17.266 1 16.44 13 ASP B C 1
ATOM 3786 O O . ASP B 1 13 ? -36.875 -63.969 -18.016 1 16.44 13 ASP B O 1
ATOM 3790 N N . LEU B 1 14 ? -36.531 -65.312 -16.219 1 16.78 14 LEU B N 1
ATOM 3791 C CA . LEU B 1 14 ? -35.25 -65.188 -15.531 1 16.78 14 LEU B CA 1
ATOM 3792 C C . LEU B 1 14 ? -34.094 -65.438 -16.484 1 16.78 14 LEU B C 1
ATOM 3794 O O . LEU B 1 14 ? -33 -64.938 -16.25 1 16.78 14 LEU B O 1
ATOM 3798 N N . VAL B 1 15 ? -34.406 -66.5 -17.469 1 15.06 15 VAL B N 1
ATOM 3799 C CA . VAL B 1 15 ? -33.531 -67.625 -17.562 1 15.06 15 VAL B CA 1
ATOM 3800 C C . VAL B 1 15 ? -32.188 -67.188 -18.156 1 15.06 15 VAL B C 1
ATOM 3802 O O . VAL B 1 15 ? -31.125 -67.562 -17.656 1 15.06 15 VAL B O 1
ATOM 3805 N N . TYR B 1 16 ? -32.406 -66.875 -19.422 1 16.45 16 TYR B N 1
ATOM 3806 C CA . TYR B 1 16 ? -31.562 -67.562 -20.344 1 16.45 16 TYR B CA 1
ATOM 3807 C C . TYR B 1 16 ? -30.094 -67.5 -19.938 1 16.45 16 TYR B C 1
ATOM 3809 O O . TYR B 1 16 ? -29.625 -66.375 -19.594 1 16.45 16 TYR B O 1
ATOM 3817 N N . SER B 1 17 ? -29.312 -68.625 -20.078 1 17.3 17 SER B N 1
ATOM 3818 C CA . SER B 1 17 ? -28.297 -69.625 -19.75 1 17.3 17 SER B CA 1
ATOM 3819 C C . SER B 1 17 ? -26.891 -69.062 -19.922 1 17.3 17 SER B C 1
ATOM 3821 O O . SER B 1 17 ? -26.688 -68.125 -20.641 1 17.3 17 SER B O 1
ATOM 3823 N N . TRP B 1 18 ? -25.938 -69.688 -19.047 1 17.42 18 TRP B N 1
ATOM 3824 C CA . TRP B 1 18 ? -24.562 -69.812 -18.594 1 17.42 18 TRP B CA 1
ATOM 3825 C C . TRP B 1 18 ? -23.609 -69.938 -19.781 1 17.42 18 TRP B C 1
ATOM 3827 O O . TRP B 1 18 ? -22.5 -69.375 -19.75 1 17.42 18 TRP B O 1
ATOM 3837 N N . LEU B 1 19 ? -24.062 -70.75 -20.797 1 14.46 19 LEU B N 1
ATOM 3838 C CA . LEU B 1 19 ? -23.281 -71.812 -21.406 1 14.46 19 LEU B CA 1
ATOM 3839 C C . LEU B 1 19 ? -22 -71.312 -22.016 1 14.46 19 LEU B C 1
ATOM 3841 O O . LEU B 1 19 ? -20.906 -71.812 -21.781 1 14.46 19 LEU B O 1
ATOM 3845 N N . GLY B 1 20 ? -21.906 -71.375 -23.328 1 16.38 20 GLY B N 1
ATOM 3846 C CA . GLY B 1 20 ? -21.156 -72.375 -24.125 1 16.38 20 GLY B CA 1
ATOM 3847 C C . GLY B 1 20 ? -19.688 -72 -24.25 1 16.38 20 GLY B C 1
ATOM 3848 O O . GLY B 1 20 ? -19.312 -70.812 -24.078 1 16.38 20 GLY B O 1
ATOM 3849 N N . SER B 1 21 ? -18.781 -73.062 -24.812 1 17.34 21 SER B N 1
ATOM 3850 C CA . SER B 1 21 ? -17.562 -73.812 -24.734 1 17.34 21 SER B CA 1
ATOM 3851 C C . SER B 1 21 ? -16.344 -73 -25.125 1 17.34 21 SER B C 1
ATOM 3853 O O . SER B 1 21 ? -16.484 -71.938 -25.766 1 17.34 21 SER B O 1
ATOM 3855 N N . SER B 1 22 ? -15.016 -73.688 -24.938 1 16.53 22 SER B N 1
ATOM 3856 C CA . SER B 1 22 ? -13.594 -73.875 -24.688 1 16.53 22 SER B CA 1
ATOM 3857 C C . SER B 1 22 ? -12.758 -73.438 -25.875 1 16.53 22 SER B C 1
ATOM 3859 O O . SER B 1 22 ? -11.57 -73.125 -25.734 1 16.53 22 SER B O 1
ATOM 3861 N N . ALA B 1 23 ? -12.953 -73.938 -27.031 1 14.59 23 ALA B N 1
ATOM 3862 C CA . ALA B 1 23 ? -11.969 -74.812 -27.719 1 14.59 23 ALA B CA 1
ATOM 3863 C C . ALA B 1 23 ? -10.867 -73.938 -28.359 1 14.59 23 ALA B C 1
ATOM 3865 O O . ALA B 1 23 ? -9.688 -74.25 -28.219 1 14.59 23 ALA B O 1
ATOM 3866 N N . HIS B 1 24 ? -11.039 -73.5 -29.609 1 17.05 24 HIS B N 1
ATOM 3867 C CA . HIS B 1 24 ? -10.18 -74.062 -30.672 1 17.05 24 HIS B CA 1
ATOM 3868 C C . HIS B 1 24 ? -8.812 -73.375 -30.641 1 17.05 24 HIS B C 1
ATOM 3870 O O . HIS B 1 24 ? -8.727 -72.125 -30.531 1 17.05 24 HIS B O 1
ATOM 3876 N N . ASP B 1 25 ? -7.574 -74.188 -30.625 1 16.11 25 ASP B N 1
ATOM 3877 C CA . ASP B 1 25 ? -6.152 -74.438 -30.422 1 16.11 25 ASP B CA 1
ATOM 3878 C C . ASP B 1 25 ? -5.305 -73.625 -31.359 1 16.11 25 ASP B C 1
ATOM 3880 O O . ASP B 1 25 ? -4.082 -73.5 -31.234 1 16.11 25 ASP B O 1
ATOM 3884 N N . SER B 1 26 ? -5.734 -73.312 -32.594 1 16.8 26 SER B N 1
ATOM 3885 C CA . SER B 1 26 ? -4.82 -73.812 -33.625 1 16.8 26 SER B CA 1
ATOM 3886 C C . SER B 1 26 ? -3.438 -73.188 -33.469 1 16.8 26 SER B C 1
ATOM 3888 O O . SER B 1 26 ? -3.299 -72.125 -32.906 1 16.8 26 SER B O 1
ATOM 3890 N N . CYS B 1 27 ? -2.51 -73.688 -34.438 1 17 27 CYS B N 1
ATOM 3891 C CA . CYS B 1 27 ? -1.158 -74.188 -34.688 1 17 27 CYS B CA 1
ATOM 3892 C C . CYS B 1 27 ? -0.151 -73 -34.688 1 17 27 CYS B C 1
ATOM 3894 O O . CYS B 1 27 ? -0.497 -71.875 -34.969 1 17 27 CYS B O 1
ATOM 3896 N N . VAL B 1 28 ? 1.13 -73.5 -34.375 1 17.39 28 VAL B N 1
ATOM 3897 C CA . VAL B 1 28 ? 2.443 -73.125 -33.844 1 17.39 28 VAL B CA 1
ATOM 3898 C C . VAL B 1 28 ? 3.17 -72.25 -34.875 1 17.39 28 VAL B C 1
ATOM 3900 O O . VAL B 1 28 ? 3.926 -71.375 -34.469 1 17.39 28 VAL B O 1
ATOM 3903 N N . PRO B 1 29 ? 2.988 -72.25 -36.188 1 16.66 29 PRO B N 1
ATOM 3904 C CA . PRO B 1 29 ? 4.273 -72.688 -36.719 1 16.66 29 PRO B CA 1
ATOM 3905 C C . PRO B 1 29 ? 5.379 -71.625 -36.562 1 16.66 29 PRO B C 1
ATOM 3907 O O . PRO B 1 29 ? 5.105 -70.438 -36.531 1 16.66 29 PRO B O 1
ATOM 3910 N N . LEU B 1 30 ? 6.617 -72.125 -36.219 1 17.8 30 LEU B N 1
ATOM 3911 C CA . LEU B 1 30 ? 7.953 -71.625 -35.875 1 17.8 30 LEU B CA 1
ATOM 3912 C C . LEU B 1 30 ? 8.555 -70.812 -37 1 17.8 30 LEU B C 1
ATOM 3914 O O . LEU B 1 30 ? 9.625 -70.25 -36.875 1 17.8 30 LEU B O 1
ATOM 3918 N N . THR B 1 31 ? 7.953 -70.562 -38.156 1 17.53 31 THR B N 1
ATOM 3919 C CA . THR B 1 31 ? 8.945 -70.875 -39.156 1 17.53 31 THR B CA 1
ATOM 3920 C C . THR B 1 31 ? 10.219 -70.062 -38.938 1 17.53 31 THR B C 1
ATOM 3922 O O . THR B 1 31 ? 10.164 -68.875 -38.469 1 17.53 31 THR B O 1
ATOM 3925 N N . PRO B 1 32 ? 11.336 -70.312 -39.688 1 17.33 32 PRO B N 1
ATOM 3926 C CA . PRO B 1 32 ? 12.766 -70.625 -39.594 1 17.33 32 PRO B CA 1
ATOM 3927 C C . PRO B 1 32 ? 13.633 -69.375 -39.625 1 17.33 32 PRO B C 1
ATOM 3929 O O . PRO B 1 32 ? 13.297 -68.438 -40.344 1 17.33 32 PRO B O 1
ATOM 3932 N N . PRO B 1 33 ? 14.219 -69.062 -38.719 1 21.05 33 PRO B N 1
ATOM 3933 C CA . PRO B 1 33 ? 15.07 -67.875 -38.75 1 21.05 33 PRO B CA 1
ATOM 3934 C C . PRO B 1 33 ? 16.078 -67.875 -39.906 1 21.05 33 PRO B C 1
ATOM 3936 O O . PRO B 1 33 ? 16.984 -67.062 -39.938 1 21.05 33 PRO B O 1
ATOM 3939 N N . PRO B 1 34 ? 15.875 -68.562 -41.062 1 15.22 34 PRO B N 1
ATOM 3940 C CA . PRO B 1 34 ? 17.172 -69.062 -41.5 1 15.22 34 PRO B CA 1
ATOM 3941 C C . PRO B 1 34 ? 18.219 -68 -41.656 1 15.22 34 PRO B C 1
ATOM 3943 O O . PRO B 1 34 ? 19.328 -68.062 -41.125 1 15.22 34 PRO B O 1
ATOM 3946 N N . ASP B 1 35 ? 18.672 -67.75 -42.938 1 16.36 35 ASP B N 1
ATOM 3947 C CA . ASP B 1 35 ? 19.984 -68.188 -43.469 1 16.36 35 ASP B CA 1
ATOM 3948 C C . ASP B 1 35 ? 21.031 -67.062 -43.188 1 16.36 35 ASP B C 1
ATOM 3950 O O . ASP B 1 35 ? 20.688 -65.938 -42.875 1 16.36 35 ASP B O 1
ATOM 3954 N N . GLU B 1 36 ? 22.125 -67 -44.156 1 15.65 36 GLU B N 1
ATOM 3955 C CA . GLU B 1 36 ? 23.516 -67.25 -44.469 1 15.65 36 GLU B CA 1
ATOM 3956 C C . GLU B 1 36 ? 24.359 -66 -44.562 1 15.65 36 GLU B C 1
ATOM 3958 O O . GLU B 1 36 ? 25.406 -65.875 -43.938 1 15.65 36 GLU B O 1
ATOM 3963 N N . CYS B 1 37 ? 24.844 -65.5 -45.875 1 15 37 CYS B N 1
ATOM 3964 C CA . CYS B 1 37 ? 26.203 -65.688 -46.406 1 15 37 CYS B CA 1
ATOM 3965 C C . CYS B 1 37 ? 27.062 -64.5 -46.188 1 15 37 CYS B C 1
ATOM 3967 O O . CYS B 1 37 ? 28.188 -64.562 -45.688 1 15 37 CYS B O 1
ATOM 3969 N N . SER B 1 38 ? 27.266 -63.469 -47.156 1 15.25 38 SER B N 1
ATOM 3970 C CA . SER B 1 38 ? 28.469 -63.438 -48 1 15.25 38 SER B CA 1
ATOM 3971 C C . SER B 1 38 ? 29.469 -62.406 -47.5 1 15.25 38 SER B C 1
ATOM 3973 O O . SER B 1 38 ? 29.078 -61.438 -46.812 1 15.25 38 SER B O 1
ATOM 3975 N N . LYS B 1 39 ? 30.438 -62.156 -48.531 1 17.81 39 LYS B N 1
ATOM 3976 C CA . LYS B 1 39 ? 31.891 -62.094 -48.438 1 17.81 39 LYS B CA 1
ATOM 3977 C C . LYS B 1 39 ? 32.344 -60.875 -47.656 1 17.81 39 LYS B C 1
ATOM 3979 O O . LYS B 1 39 ? 31.578 -59.938 -47.438 1 17.81 39 LYS B O 1
ATOM 3984 N N . SER B 1 40 ? 33.5 -60.469 -47.906 1 14.59 40 SER B N 1
ATOM 3985 C CA . SER B 1 40 ? 34.938 -60.312 -47.719 1 14.59 40 SER B CA 1
ATOM 3986 C C . SER B 1 40 ? 35.344 -58.844 -47.781 1 14.59 40 SER B C 1
ATOM 3988 O O . SER B 1 40 ? 36.531 -58.531 -47.688 1 14.59 40 SER B O 1
ATOM 3990 N N . ARG B 1 41 ? 34.562 -57.844 -47.875 1 17.38 41 ARG B N 1
ATOM 3991 C CA . ARG B 1 41 ? 35.375 -57.094 -48.844 1 17.38 41 ARG B CA 1
ATOM 3992 C C . ARG B 1 41 ? 36.719 -56.719 -48.25 1 17.38 41 ARG B C 1
ATOM 3994 O O . ARG B 1 41 ? 36.812 -56.344 -47.094 1 17.38 41 ARG B O 1
ATOM 4001 N N . PRO B 1 42 ? 37.75 -56.688 -49.156 1 17.12 42 PRO B N 1
ATOM 4002 C CA . PRO B 1 42 ? 39.219 -56.812 -49.125 1 17.12 42 PRO B CA 1
ATOM 4003 C C . PRO B 1 42 ? 39.875 -55.688 -48.344 1 17.12 42 PRO B C 1
ATOM 4005 O O . PRO B 1 42 ? 39.219 -54.688 -48.031 1 17.12 42 PRO B O 1
ATOM 4008 N N . ALA B 1 43 ? 41.156 -55.531 -48.844 1 16.11 43 ALA B N 1
ATOM 4009 C CA . ALA B 1 43 ? 42.5 -55.438 -48.344 1 16.11 43 ALA B CA 1
ATOM 4010 C C . ALA B 1 43 ? 42.938 -54 -48.125 1 16.11 43 ALA B C 1
ATOM 4012 O O . ALA B 1 43 ? 43.844 -53.719 -47.344 1 16.11 43 ALA B O 1
ATOM 4013 N N . PRO B 1 44 ? 42.406 -52.906 -48.781 1 16.8 44 PRO B N 1
ATOM 4014 C CA . PRO B 1 44 ? 43.594 -52.375 -49.438 1 16.8 44 PRO B CA 1
ATOM 4015 C C . PRO B 1 44 ? 44.594 -51.812 -48.469 1 16.8 44 PRO B C 1
ATOM 4017 O O . PRO B 1 44 ? 44.25 -51.5 -47.312 1 16.8 44 PRO B O 1
ATOM 4020 N N . LEU B 1 45 ? 45.688 -51.312 -49.031 1 15.7 45 LEU B N 1
ATOM 4021 C CA . LEU B 1 45 ? 47.156 -51.219 -49.031 1 15.7 45 LEU B CA 1
ATOM 4022 C C . LEU B 1 45 ? 47.625 -50.156 -48.031 1 15.7 45 LEU B C 1
ATOM 4024 O O . LEU B 1 45 ? 46.844 -49.25 -47.688 1 15.7 45 LEU B O 1
ATOM 4028 N N . LYS B 1 46 ? 49 -50 -48.094 1 15.51 46 LYS B N 1
ATOM 4029 C CA . LYS B 1 46 ? 50.125 -49.688 -47.219 1 15.51 46 LYS B CA 1
ATOM 4030 C C . LYS B 1 46 ? 50.25 -48.188 -46.938 1 15.51 46 LYS B C 1
ATOM 4032 O O . LYS B 1 46 ? 50.844 -47.781 -45.969 1 15.51 46 LYS B O 1
ATOM 4037 N N . ARG B 1 47 ? 49.625 -47.219 -47.812 1 15.73 47 ARG B N 1
ATOM 4038 C CA . ARG B 1 47 ? 50.781 -46.469 -48.281 1 15.73 47 ARG B CA 1
ATOM 4039 C C . ARG B 1 47 ? 51.438 -45.688 -47.125 1 15.73 47 ARG B C 1
ATOM 4041 O O . ARG B 1 47 ? 50.812 -45.406 -46.125 1 15.73 47 ARG B O 1
ATOM 4048 N N . LYS B 1 48 ? 52.469 -44.875 -47.594 1 15.98 48 LYS B N 1
ATOM 4049 C CA . LYS B 1 48 ? 53.781 -44.344 -47.312 1 15.98 48 LYS B CA 1
ATOM 4050 C C . LYS B 1 48 ? 53.719 -43.156 -46.344 1 15.98 48 LYS B C 1
ATOM 4052 O O . LYS B 1 48 ? 52.75 -42.375 -46.406 1 15.98 48 LYS B O 1
ATOM 4057 N N . ARG B 1 49 ? 54.594 -43.062 -45.438 1 16.5 49 ARG B N 1
ATOM 4058 C CA . ARG B 1 49 ? 55.094 -42.5 -44.188 1 16.5 49 ARG B CA 1
ATOM 4059 C C . ARG B 1 49 ? 55.438 -41 -44.375 1 16.5 49 ARG B C 1
ATOM 4061 O O . ARG B 1 49 ? 56 -40.375 -43.5 1 16.5 49 ARG B O 1
ATOM 4068 N N . ALA B 1 50 ? 54.844 -40.281 -45.344 1 16.52 50 ALA B N 1
ATOM 4069 C CA . ALA B 1 50 ? 55.844 -39.312 -45.781 1 16.52 50 ALA B CA 1
ATOM 4070 C C . ALA B 1 50 ? 56.344 -38.5 -44.594 1 16.52 50 ALA B C 1
ATOM 4072 O O . ALA B 1 50 ? 55.562 -38.031 -43.75 1 16.52 50 ALA B O 1
ATOM 4073 N N . MET B 1 51 ? 57.719 -38.438 -44.5 1 15.58 51 MET B N 1
ATOM 4074 C CA . MET B 1 51 ? 58.812 -38.094 -43.562 1 15.58 51 MET B CA 1
ATOM 4075 C C . MET B 1 51 ? 58.781 -36.625 -43.219 1 15.58 51 MET B C 1
ATOM 4077 O O . MET B 1 51 ? 59.062 -36.25 -42.062 1 15.58 51 MET B O 1
ATOM 4081 N N . SER B 1 52 ? 58.688 -35.656 -44.219 1 15.39 52 SER B N 1
ATOM 4082 C CA . SER B 1 52 ? 59.969 -34.938 -44.312 1 15.39 52 SER B CA 1
ATOM 4083 C C . SER B 1 52 ? 60.125 -33.938 -43.188 1 15.39 52 SER B C 1
ATOM 4085 O O . SER B 1 52 ? 61.156 -33.906 -42.5 1 15.39 52 SER B O 1
ATOM 4087 N N . LEU B 1 53 ? 59.75 -32.625 -43.469 1 16.69 53 LEU B N 1
ATOM 4088 C CA . LEU B 1 53 ? 60.812 -31.641 -43.531 1 16.69 53 LEU B CA 1
ATOM 4089 C C . LEU B 1 53 ? 61.094 -31.047 -42.156 1 16.69 53 LEU B C 1
ATOM 4091 O O . LEU B 1 53 ? 60.156 -30.797 -41.375 1 16.69 53 LEU B O 1
ATOM 4095 N N . PRO B 1 54 ? 62.438 -30.781 -41.75 1 16.42 54 PRO B N 1
ATOM 4096 C CA . PRO B 1 54 ? 63.312 -30.641 -40.625 1 16.42 54 PRO B CA 1
ATOM 4097 C C . PRO B 1 54 ? 63.188 -29.281 -39.906 1 16.42 54 PRO B C 1
ATOM 4099 O O . PRO B 1 54 ? 63.781 -29.078 -38.844 1 16.42 54 PRO B O 1
ATOM 4102 N N . THR B 1 55 ? 62.406 -28.375 -40.344 1 17.23 55 THR B N 1
ATOM 4103 C CA . THR B 1 55 ? 63.125 -27.125 -40.375 1 17.23 55 THR B CA 1
ATOM 4104 C C . THR B 1 55 ? 63.688 -26.781 -38.969 1 17.23 55 THR B C 1
ATOM 4106 O O . THR B 1 55 ? 63.031 -27.062 -37.969 1 17.23 55 THR B O 1
ATOM 4109 N N . SER B 1 56 ? 64.688 -25.859 -38.844 1 15.91 56 SER B N 1
ATOM 4110 C CA . SER B 1 56 ? 66 -25.516 -38.25 1 15.91 56 SER B CA 1
ATOM 4111 C C . SER B 1 56 ? 65.812 -25 -36.812 1 15.91 56 SER B C 1
ATOM 4113 O O . SER B 1 56 ? 64.688 -24.703 -36.406 1 15.91 56 SER B O 1
ATOM 4115 N N . ALA B 1 57 ? 66.625 -23.891 -36.375 1 16.36 57 ALA B N 1
ATOM 4116 C CA . ALA B 1 57 ? 67.938 -23.891 -35.656 1 16.36 57 ALA B CA 1
ATOM 4117 C C . ALA B 1 57 ? 67.75 -23.375 -34.25 1 16.36 57 ALA B C 1
ATOM 4119 O O . ALA B 1 57 ? 68.125 -24.031 -33.281 1 16.36 57 ALA B O 1
ATOM 4120 N N . PRO B 1 58 ? 68.375 -22.078 -33.875 1 18.33 58 PRO B N 1
ATOM 4121 C CA . PRO B 1 58 ? 69.312 -21.969 -32.812 1 18.33 58 PRO B CA 1
ATOM 4122 C C . PRO B 1 58 ? 68.688 -21.797 -31.438 1 18.33 58 PRO B C 1
ATOM 4124 O O . PRO B 1 58 ? 67.5 -21.359 -31.344 1 18.33 58 PRO B O 1
ATOM 4127 N N . VAL B 1 59 ? 69.375 -22.203 -30.234 1 18.55 59 VAL B N 1
ATOM 4128 C CA . VAL B 1 59 ? 69.25 -22.688 -28.875 1 18.55 59 VAL B CA 1
ATOM 4129 C C . VAL B 1 59 ? 69.25 -21.516 -27.891 1 18.55 59 VAL B C 1
ATOM 4131 O O . VAL B 1 59 ? 69.062 -21.703 -26.688 1 18.55 59 VAL B O 1
ATOM 4134 N N . PRO B 1 60 ? 69.062 -20.266 -28.266 1 17.62 60 PRO B N 1
ATOM 4135 C CA . PRO B 1 60 ? 69.938 -19.422 -27.484 1 17.62 60 PRO B CA 1
ATOM 4136 C C . PRO B 1 60 ? 69.812 -19.641 -25.969 1 17.62 60 PRO B C 1
ATOM 4138 O O . PRO B 1 60 ? 68.75 -20.125 -25.516 1 17.62 60 PRO B O 1
ATOM 4141 N N . THR B 1 61 ? 70.625 -18.797 -25.125 1 18.09 61 THR B N 1
ATOM 4142 C CA . THR B 1 61 ? 71.562 -18.906 -24.031 1 18.09 61 THR B CA 1
ATOM 4143 C C . THR B 1 61 ? 70.875 -18.766 -22.688 1 18.09 61 THR B C 1
ATOM 4145 O O . THR B 1 61 ? 69.938 -18.016 -22.562 1 18.09 61 THR B O 1
ATOM 4148 N N . SER B 1 62 ? 71.312 -19.5 -21.594 1 17.56 62 SER B N 1
ATOM 4149 C CA . SER B 1 62 ? 71 -20.062 -20.281 1 17.56 62 SER B CA 1
ATOM 4150 C C . SER B 1 62 ? 71.125 -19.031 -19.172 1 17.56 62 SER B C 1
ATOM 4152 O O . SER B 1 62 ? 70.875 -19.312 -18 1 17.56 62 SER B O 1
ATOM 4154 N N . HIS B 1 63 ? 71.562 -17.781 -19.422 1 17.8 63 HIS B N 1
ATOM 4155 C CA . HIS B 1 63 ? 72.5 -17.453 -18.312 1 17.8 63 HIS B CA 1
ATOM 4156 C C . HIS B 1 63 ? 71.75 -17.594 -16.969 1 17.8 63 HIS B C 1
ATOM 4158 O O . HIS B 1 63 ? 70.5 -17.453 -16.906 1 17.8 63 HIS B O 1
ATOM 4164 N N . ARG B 1 64 ? 72.562 -17.906 -15.742 1 17.33 64 ARG B N 1
ATOM 4165 C CA . ARG B 1 64 ? 72.75 -18.594 -14.469 1 17.33 64 ARG B CA 1
ATOM 4166 C C . ARG B 1 64 ? 72.312 -17.703 -13.305 1 17.33 64 ARG B C 1
ATOM 4168 O O . ARG B 1 64 ? 72.188 -18.172 -12.172 1 17.33 64 ARG B O 1
ATOM 4175 N N . SER B 1 65 ? 72 -16.453 -13.414 1 17.12 65 SER B N 1
ATOM 4176 C CA . SER B 1 65 ? 72.562 -15.57 -12.414 1 17.12 65 SER B CA 1
ATOM 4177 C C . SER B 1 65 ? 72.062 -15.914 -11.016 1 17.12 65 SER B C 1
ATOM 4179 O O . SER B 1 65 ? 71 -16.453 -10.852 1 17.12 65 SER B O 1
ATOM 4181 N N . GLU B 1 66 ? 72.875 -15.383 -9.875 1 17.86 66 GLU B N 1
ATOM 4182 C CA . GLU B 1 66 ? 73.438 -15.719 -8.562 1 17.86 66 GLU B CA 1
ATOM 4183 C C . GLU B 1 66 ? 72.312 -15.656 -7.488 1 17.86 66 GLU B C 1
ATOM 4185 O O . GLU B 1 66 ? 71.312 -14.969 -7.648 1 17.86 66 GLU B O 1
ATOM 4190 N N . SER B 1 67 ? 72.562 -16.5 -6.375 1 18.66 67 SER B N 1
ATOM 4191 C CA . SER B 1 67 ? 71.938 -17.188 -5.227 1 18.66 67 SER B CA 1
ATOM 4192 C C . SER B 1 67 ? 71.812 -16.234 -4.039 1 18.66 67 SER B C 1
ATOM 4194 O O . SER B 1 67 ? 71.375 -16.656 -2.961 1 18.66 67 SER B O 1
ATOM 4196 N N . PRO B 1 68 ? 71.875 -14.898 -4.152 1 17.75 68 PRO B N 1
ATOM 4197 C CA . PRO B 1 68 ? 72.562 -14.453 -2.924 1 17.75 68 PRO B CA 1
ATOM 4198 C C . PRO B 1 68 ? 71.812 -14.914 -1.664 1 17.75 68 PRO B C 1
ATOM 4200 O O . PRO B 1 68 ? 70.625 -15.242 -1.719 1 17.75 68 PRO B O 1
ATOM 4203 N N . LYS B 1 69 ? 72.5 -14.508 -0.387 1 17.31 69 LYS B N 1
ATOM 4204 C CA . LYS B 1 69 ? 73 -14.992 0.897 1 17.31 69 LYS B CA 1
ATOM 4205 C C . LYS B 1 69 ? 71.938 -14.938 1.969 1 17.31 69 LYS B C 1
ATOM 4207 O O . LYS B 1 69 ? 71 -14.109 1.894 1 17.31 69 LYS B O 1
ATOM 4212 N N . ARG B 1 70 ? 72 -15.867 3.051 1 18.78 70 ARG B N 1
ATOM 4213 C CA . ARG B 1 70 ? 71.375 -16.469 4.211 1 18.78 70 ARG B CA 1
ATOM 4214 C C . ARG B 1 70 ? 71.438 -15.539 5.414 1 18.78 70 ARG B C 1
ATOM 4216 O O . ARG B 1 70 ? 71 -15.898 6.512 1 18.78 70 ARG B O 1
ATOM 4223 N N . ARG B 1 71 ? 71.625 -14.242 5.297 1 16.92 71 ARG B N 1
ATOM 4224 C CA . ARG B 1 71 ? 72.25 -13.781 6.531 1 16.92 71 ARG B CA 1
ATOM 4225 C C . ARG B 1 71 ? 71.5 -14.32 7.754 1 16.92 71 ARG B C 1
ATOM 4227 O O . ARG B 1 71 ? 70.312 -14.578 7.691 1 16.92 71 ARG B O 1
ATOM 4234 N N . ARG B 1 72 ? 72.312 -14.297 8.992 1 16.77 72 ARG B N 1
ATOM 4235 C CA . ARG B 1 72 ? 72.688 -14.828 10.289 1 16.77 72 ARG B CA 1
ATOM 4236 C C . ARG B 1 72 ? 71.625 -14.586 11.352 1 16.77 72 ARG B C 1
ATOM 4238 O O . ARG B 1 72 ? 70.75 -13.719 11.188 1 16.77 72 ARG B O 1
ATOM 4245 N N . THR B 1 73 ? 71.938 -15.125 12.703 1 17.36 73 THR B N 1
ATOM 4246 C CA . THR B 1 73 ? 71.625 -15.773 13.977 1 17.36 73 THR B CA 1
ATOM 4247 C C . THR B 1 73 ? 71.312 -14.742 15.039 1 17.36 73 THR B C 1
ATOM 4249 O O . THR B 1 73 ? 70.562 -15.023 15.969 1 17.36 73 THR B O 1
ATOM 4252 N N . GLU B 1 74 ? 72 -13.508 15.164 1 16.2 74 GLU B N 1
ATOM 4253 C CA . GLU B 1 74 ? 72.562 -13.273 16.484 1 16.2 74 GLU B CA 1
ATOM 4254 C C . GLU B 1 74 ? 71.438 -13.289 17.562 1 16.2 74 GLU B C 1
ATOM 4256 O O . GLU B 1 74 ? 70.25 -13.141 17.25 1 16.2 74 GLU B O 1
ATOM 4261 N N . ASP B 1 75 ? 71.875 -12.75 18.938 1 17.2 75 ASP B N 1
ATOM 4262 C CA . ASP B 1 75 ? 72.25 -12.898 20.328 1 17.2 75 ASP B CA 1
ATOM 4263 C C . ASP B 1 75 ? 71.125 -12.5 21.266 1 17.2 75 ASP B C 1
ATOM 4265 O O . ASP B 1 75 ? 70.188 -11.828 20.859 1 17.2 75 ASP B O 1
ATOM 4269 N N . VAL B 1 76 ? 71.562 -12.031 22.625 1 17.8 76 VAL B N 1
ATOM 4270 C CA . VAL B 1 76 ? 71.5 -12.391 24.047 1 17.8 76 VAL B CA 1
ATOM 4271 C C . VAL B 1 76 ? 70.438 -11.586 24.766 1 17.8 76 VAL B C 1
ATOM 4273 O O . VAL B 1 76 ? 69.75 -12.117 25.625 1 17.8 76 VAL B O 1
ATOM 4276 N N . ASP B 1 77 ? 70.438 -10.172 24.859 1 17.75 77 ASP B N 1
ATOM 4277 C CA . ASP B 1 77 ? 70.625 -9.664 26.203 1 17.75 77 ASP B CA 1
ATOM 4278 C C . ASP B 1 77 ? 69.375 -9.883 27.062 1 17.75 77 ASP B C 1
ATOM 4280 O O . ASP B 1 77 ? 68.25 -9.805 26.547 1 17.75 77 ASP B O 1
ATOM 4284 N N . ASP B 1 78 ? 69.5 -10.227 28.5 1 18.72 78 ASP B N 1
ATOM 4285 C CA . ASP B 1 78 ? 69.062 -10.711 29.812 1 18.72 78 ASP B CA 1
ATOM 4286 C C . ASP B 1 78 ? 68.062 -9.75 30.453 1 18.72 78 ASP B C 1
ATOM 4288 O O . ASP B 1 78 ? 67.625 -9.977 31.562 1 18.72 78 ASP B O 1
ATOM 4292 N N . VAL B 1 79 ? 67.938 -8.5 30.031 1 19.39 79 VAL B N 1
ATOM 4293 C CA . VAL B 1 79 ? 67.75 -7.684 31.234 1 19.39 79 VAL B CA 1
ATOM 4294 C C . VAL B 1 79 ? 66.562 -8.18 32.062 1 19.39 79 VAL B C 1
ATOM 4296 O O . VAL B 1 79 ? 65.625 -8.664 31.5 1 19.39 79 VAL B O 1
ATOM 4299 N N . HIS B 1 80 ? 66.75 -8.07 33.438 1 18.11 80 HIS B N 1
ATOM 4300 C CA . HIS B 1 80 ? 66.375 -8.43 34.812 1 18.11 80 HIS B CA 1
ATOM 4301 C C . HIS B 1 80 ? 64.938 -8.07 35.125 1 18.11 80 HIS B C 1
ATOM 4303 O O . HIS B 1 80 ? 64.375 -7.199 34.469 1 18.11 80 HIS B O 1
ATOM 4309 N N . PRO B 1 81 ? 64.5 -8.734 36.219 1 19.12 81 PRO B N 1
ATOM 4310 C CA . PRO B 1 81 ? 63.281 -9.188 36.906 1 19.12 81 PRO B CA 1
ATOM 4311 C C . PRO B 1 81 ? 62.5 -8.039 37.531 1 19.12 81 PRO B C 1
ATOM 4313 O O . PRO B 1 81 ? 61.469 -8.258 38.156 1 19.12 81 PRO B O 1
ATOM 4316 N N . ALA B 1 82 ? 62.656 -6.715 37.125 1 18.53 82 ALA B N 1
ATOM 4317 C CA . ALA B 1 82 ? 62.438 -5.863 38.281 1 18.53 82 ALA B CA 1
ATOM 4318 C C . ALA B 1 82 ? 61.094 -6.176 38.938 1 18.53 82 ALA B C 1
ATOM 4320 O O . ALA B 1 82 ? 60.062 -6.289 38.281 1 18.53 82 ALA B O 1
ATOM 4321 N N . GLN B 1 83 ? 61.156 -6.645 40.25 1 16.97 83 GLN B N 1
ATOM 4322 C CA . GLN B 1 83 ? 60.375 -7.086 41.375 1 16.97 83 GLN B CA 1
ATOM 4323 C C . GLN B 1 83 ? 59.344 -6.016 41.781 1 16.97 83 GLN B C 1
ATOM 4325 O O . GLN B 1 83 ? 59.719 -4.93 42.219 1 16.97 83 GLN B O 1
ATOM 4330 N N . SER B 1 84 ? 58.406 -5.648 40.906 1 17.97 84 SER B N 1
ATOM 4331 C CA . SER B 1 84 ? 57.438 -4.688 41.406 1 17.97 84 SER B CA 1
ATOM 4332 C C . SER B 1 84 ? 56.938 -5.078 42.812 1 17.97 84 SER B C 1
ATOM 4334 O O . SER B 1 84 ? 56.531 -6.223 43.031 1 17.97 84 SER B O 1
ATOM 4336 N N . ALA B 1 85 ? 57.5 -4.367 43.875 1 17.44 85 ALA B N 1
ATOM 4337 C CA . ALA B 1 85 ? 57.219 -4.367 45.281 1 17.44 85 ALA B CA 1
ATOM 4338 C C . ALA B 1 85 ? 55.719 -4.301 45.562 1 17.44 85 ALA B C 1
ATOM 4340 O O . ALA B 1 85 ? 55 -3.625 44.844 1 17.44 85 ALA B O 1
ATOM 4341 N N . SER B 1 86 ? 55.219 -5.223 46.469 1 17.52 86 SER B N 1
ATOM 4342 C CA . SER B 1 86 ? 54.031 -5.758 47.125 1 17.52 86 SER B CA 1
ATOM 4343 C C . SER B 1 86 ? 53.312 -4.688 47.938 1 17.52 86 SER B C 1
ATOM 4345 O O . SER B 1 86 ? 53.562 -4.551 49.156 1 17.52 86 SER B O 1
ATOM 4347 N N . GLN B 1 87 ? 53.406 -3.381 47.5 1 18.03 87 GLN B N 1
ATOM 4348 C CA . GLN B 1 87 ? 53.031 -2.617 48.688 1 18.03 87 GLN B CA 1
ATOM 4349 C C . GLN B 1 87 ? 51.719 -3.143 49.25 1 18.03 87 GLN B C 1
ATOM 4351 O O . GLN B 1 87 ? 50.844 -3.602 48.531 1 18.03 87 GLN B O 1
ATOM 4356 N N . LEU B 1 88 ? 51.719 -3.156 50.656 1 17.5 88 LEU B N 1
ATOM 4357 C CA . LEU B 1 88 ? 51 -3.586 51.844 1 17.5 88 LEU B CA 1
ATOM 4358 C C . LEU B 1 88 ? 49.562 -3.066 51.812 1 17.5 88 LEU B C 1
ATOM 4360 O O . LEU B 1 88 ? 49.281 -2.029 51.219 1 17.5 88 LEU B O 1
ATOM 4364 N N . GLY B 1 89 ? 48.594 -3.887 52.469 1 18.02 89 GLY B N 1
ATOM 4365 C CA . GLY B 1 89 ? 47.25 -4.324 52.719 1 18.02 89 GLY B CA 1
ATOM 4366 C C . GLY B 1 89 ? 46.438 -3.311 53.5 1 18.02 89 GLY B C 1
ATOM 4367 O O . GLY B 1 89 ? 45.344 -3.625 54 1 18.02 89 GLY B O 1
ATOM 4368 N N . SER B 1 90 ? 46.781 -1.944 53.406 1 19.72 90 SER B N 1
ATOM 4369 C CA . SER B 1 90 ? 46.188 -1.348 54.594 1 19.72 90 SER B CA 1
ATOM 4370 C C . SER B 1 90 ? 44.688 -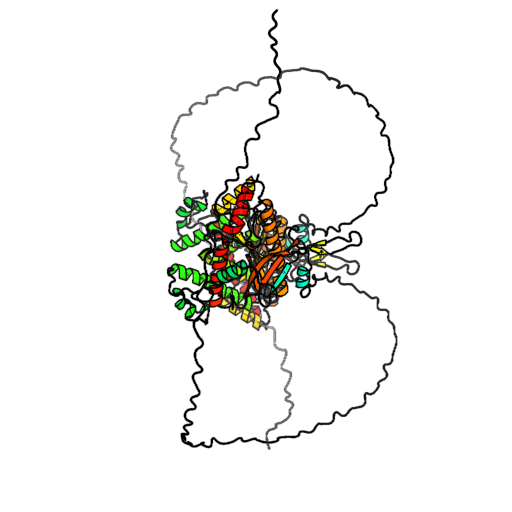1.643 54.656 1 19.72 90 SER B C 1
ATOM 4372 O O . SER B 1 90 ? 44 -1.616 53.625 1 19.72 90 SER B O 1
ATOM 4374 N N . GLU B 1 91 ? 44.281 -2.34 55.75 1 19.33 91 GLU B N 1
ATOM 4375 C CA . GLU B 1 91 ? 43.094 -2.941 56.375 1 19.33 91 GLU B CA 1
ATOM 4376 C C . GLU B 1 91 ? 41.969 -1.912 56.562 1 19.33 91 GLU B C 1
ATOM 4378 O O . GLU B 1 91 ? 40.969 -2.203 57.188 1 19.33 91 GLU B O 1
ATOM 4383 N N . THR B 1 92 ? 41.906 -0.817 55.781 1 21.78 92 THR B N 1
ATOM 4384 C CA . THR B 1 92 ? 41.031 0.048 56.531 1 21.78 92 THR B CA 1
ATOM 4385 C C . THR B 1 92 ? 39.688 -0.64 56.781 1 21.78 92 THR B C 1
ATOM 4387 O O . THR B 1 92 ? 39.125 -1.259 55.844 1 21.78 92 THR B O 1
ATOM 4390 N N . PRO B 1 93 ? 39.25 -0.765 58.062 1 20.5 93 PRO B N 1
ATOM 4391 C CA . PRO B 1 93 ? 38.125 -1.449 58.719 1 20.5 93 PRO B CA 1
ATOM 4392 C C . PRO B 1 93 ? 36.75 -1.069 58.125 1 20.5 93 PRO B C 1
ATOM 4394 O O . PRO B 1 93 ? 36.531 0.096 57.781 1 20.5 93 PRO B O 1
ATOM 4397 N N . LEU B 1 94 ? 36.156 -2.008 57.375 1 20.66 94 LEU B N 1
ATOM 4398 C CA . LEU B 1 94 ? 34.812 -2.09 56.812 1 20.66 94 LEU B CA 1
ATOM 4399 C C . LEU B 1 94 ? 33.75 -1.805 57.875 1 20.66 94 LEU B C 1
ATOM 4401 O O . LEU B 1 94 ? 33.562 -2.6 58.781 1 20.66 94 LEU B O 1
ATOM 4405 N N . ALA B 1 95 ? 33.812 -0.607 58.469 1 20.12 95 ALA B N 1
ATOM 4406 C CA . ALA B 1 95 ? 32.781 -0.449 59.469 1 20.12 95 ALA B CA 1
ATOM 4407 C C . ALA B 1 95 ? 31.422 -0.899 58.938 1 20.12 95 ALA B C 1
ATOM 4409 O O . ALA B 1 95 ? 30.984 -0.438 57.875 1 20.12 95 ALA B O 1
ATOM 4410 N N . LEU B 1 96 ? 30.984 -2.102 59.219 1 19.8 96 LEU B N 1
ATOM 4411 C CA . LEU B 1 96 ? 29.812 -2.936 58.969 1 19.8 96 LEU B CA 1
ATOM 4412 C C . LEU B 1 96 ? 28.531 -2.182 59.312 1 19.8 96 LEU B C 1
ATOM 4414 O O . LEU B 1 96 ? 27.906 -2.438 60.344 1 19.8 96 LEU B O 1
ATOM 4418 N N . THR B 1 97 ? 28.453 -0.865 59.25 1 21.05 97 THR B N 1
ATOM 4419 C CA . THR B 1 97 ? 27.203 -0.478 59.906 1 21.05 97 THR B CA 1
ATOM 4420 C C . THR B 1 97 ? 26 -1.118 59.188 1 21.05 97 THR B C 1
ATOM 4422 O O . THR B 1 97 ? 25.875 -1.01 57.969 1 21.05 97 THR B O 1
ATOM 4425 N N . GLU B 1 98 ? 25.281 -2.145 59.812 1 19.78 98 GLU B N 1
ATOM 4426 C CA . GLU B 1 98 ? 24.203 -3.096 59.625 1 19.78 98 GLU B CA 1
ATOM 4427 C C . GLU B 1 98 ? 22.906 -2.379 59.25 1 19.78 98 GLU B C 1
ATOM 4429 O O . GLU B 1 98 ? 21.844 -3 59.156 1 19.78 98 GLU B O 1
ATOM 4434 N N . ARG B 1 99 ? 22.719 -1.092 59.031 1 22.83 99 ARG B N 1
ATOM 4435 C CA . ARG B 1 99 ? 21.312 -0.714 59.125 1 22.83 99 ARG B CA 1
ATOM 4436 C C . ARG B 1 99 ? 20.484 -1.404 58.062 1 22.83 99 ARG B C 1
ATOM 4438 O O . ARG B 1 99 ? 20.75 -1.226 56.875 1 22.83 99 ARG B O 1
ATOM 4445 N N . ASN B 1 100 ? 19.953 -2.598 58.281 1 20.66 100 ASN B N 1
ATOM 4446 C CA . ASN B 1 100 ? 19.094 -3.518 57.562 1 20.66 100 ASN B CA 1
ATOM 4447 C C . ASN B 1 100 ? 17.844 -2.812 57.031 1 20.66 100 ASN B C 1
ATOM 4449 O O . ASN B 1 100 ? 16.891 -2.584 57.75 1 20.66 100 ASN B O 1
ATOM 4453 N N . THR B 1 101 ? 17.891 -1.606 56.531 1 22.67 101 THR B N 1
ATOM 4454 C CA . THR B 1 101 ? 16.547 -1.099 56.25 1 22.67 101 THR B CA 1
ATOM 4455 C C . THR B 1 101 ? 15.828 -1.98 55.219 1 22.67 101 THR B C 1
ATOM 4457 O O . THR B 1 101 ? 16.375 -2.27 54.156 1 22.67 101 THR B O 1
ATOM 4460 N N . PHE B 1 102 ? 14.828 -2.801 55.656 1 22.08 102 PHE B N 1
ATOM 4461 C CA . PHE B 1 102 ? 13.898 -3.699 54.969 1 22.08 102 PHE B CA 1
ATOM 4462 C C . PHE B 1 102 ? 13.148 -2.969 53.875 1 22.08 102 PHE B C 1
ATOM 4464 O O . PHE B 1 102 ? 12.336 -2.082 54.156 1 22.08 102 PHE B O 1
ATOM 4471 N N . SER B 1 103 ? 13.789 -2.459 52.938 1 22.59 103 SER B N 1
ATOM 4472 C CA . SER B 1 103 ? 12.938 -1.815 51.938 1 22.59 103 SER B CA 1
ATOM 4473 C C . SER B 1 103 ? 11.984 -2.814 51.281 1 22.59 103 SER B C 1
ATOM 4475 O O . SER B 1 103 ? 12.383 -3.918 50.906 1 22.59 103 SER B O 1
ATOM 4477 N N . PRO B 1 104 ? 10.664 -2.758 51.594 1 25.08 104 PRO B N 1
ATOM 4478 C CA . PRO B 1 104 ? 9.648 -3.68 51.094 1 25.08 104 PRO B CA 1
ATOM 4479 C C . PRO B 1 104 ? 9.742 -3.875 49.594 1 25.08 104 PRO B C 1
ATOM 4481 O O . PRO B 1 104 ? 10.164 -2.967 48.875 1 25.08 104 PRO B O 1
ATOM 4484 N N . PRO B 1 105 ? 10.07 -5.137 49.156 1 23.91 105 PRO B N 1
ATOM 4485 C CA . PRO B 1 105 ? 10.234 -5.512 47.75 1 23.91 105 PRO B CA 1
ATOM 4486 C C . PRO B 1 105 ? 9.031 -5.121 46.875 1 23.91 105 PRO B C 1
ATOM 4488 O O . PRO B 1 105 ? 7.918 -5.598 47.125 1 23.91 105 PRO B O 1
ATOM 4491 N N . GLY B 1 106 ? 8.625 -3.848 46.906 1 23.8 106 GLY B N 1
ATOM 4492 C CA . GLY B 1 106 ? 7.527 -3.578 46 1 23.8 106 GLY B CA 1
ATOM 4493 C C . GLY B 1 106 ? 7.711 -4.234 44.656 1 23.8 106 GLY B C 1
ATOM 4494 O O . GLY B 1 106 ? 8.617 -3.865 43.875 1 23.8 106 GLY B O 1
ATOM 4495 N N . SER B 1 107 ? 7.551 -5.566 44.625 1 23.34 107 SER B N 1
ATOM 4496 C CA . SER B 1 107 ? 7.637 -6.477 43.469 1 23.34 107 SER B CA 1
ATOM 4497 C C . SER B 1 107 ? 6.727 -6.023 42.344 1 23.34 107 SER B C 1
ATOM 4499 O O . SER B 1 107 ? 5.516 -6.25 42.375 1 23.34 107 SER B O 1
ATOM 4501 N N . ARG B 1 108 ? 6.645 -4.762 42.062 1 24.06 108 ARG B N 1
ATOM 4502 C CA . ARG B 1 108 ? 5.848 -4.523 40.875 1 24.06 108 ARG B CA 1
ATOM 4503 C C . ARG B 1 108 ? 6.281 -5.445 39.719 1 24.06 108 ARG B C 1
ATOM 4505 O O . ARG B 1 108 ? 7.418 -5.371 39.25 1 24.06 108 ARG B O 1
ATOM 4512 N N . VAL B 1 109 ? 5.902 -6.719 39.844 1 26.22 109 VAL B N 1
ATOM 4513 C CA . VAL B 1 109 ? 5.938 -7.637 38.719 1 26.22 109 VAL B CA 1
ATOM 4514 C C . VAL B 1 109 ? 5.395 -6.941 37.469 1 26.22 109 VAL B C 1
ATOM 4516 O O . VAL B 1 109 ? 4.211 -6.59 37.438 1 26.22 109 VAL B O 1
ATOM 4519 N N . SER B 1 110 ? 6.004 -5.871 37.094 1 25.8 110 SER B N 1
ATOM 4520 C CA . SER B 1 110 ? 5.664 -5.391 35.75 1 25.8 110 SER B CA 1
ATOM 4521 C C . SER B 1 110 ? 5.508 -6.547 34.781 1 25.8 110 SER B C 1
ATOM 4523 O O . SER B 1 110 ? 6.438 -7.332 34.562 1 25.8 110 SER B O 1
ATOM 4525 N N . SER B 1 111 ? 4.383 -7.199 34.875 1 27.22 111 SER B N 1
ATOM 4526 C CA . SER B 1 111 ? 4.012 -8.156 33.812 1 27.22 111 SER B CA 1
ATOM 4527 C C . SER B 1 111 ? 4.391 -7.637 32.438 1 27.22 111 SER B C 1
ATOM 4529 O O . SER B 1 111 ? 3.742 -6.734 31.906 1 27.22 111 SER B O 1
ATOM 4531 N N . SER B 1 112 ? 5.668 -7.367 32.25 1 29.75 112 SER B N 1
ATOM 4532 C CA . SER B 1 112 ? 6.137 -7.172 30.891 1 29.75 112 SER B CA 1
ATOM 4533 C C . SER B 1 112 ? 5.445 -8.125 29.922 1 29.75 112 SER B C 1
ATOM 4535 O O . SER B 1 112 ? 5.504 -9.344 30.094 1 29.75 112 SER B O 1
ATOM 4537 N N . VAL B 1 113 ? 4.254 -7.84 29.578 1 29.73 113 VAL B N 1
ATOM 4538 C CA . VAL B 1 113 ? 3.684 -8.578 28.453 1 29.73 113 VAL B CA 1
ATOM 4539 C C . VAL B 1 113 ? 4.797 -9.023 27.516 1 29.73 113 VAL B C 1
ATOM 4541 O O . VAL B 1 113 ? 5.527 -8.195 26.969 1 29.73 113 VAL B O 1
ATOM 4544 N N . LYS B 1 114 ? 5.43 -10.07 27.812 1 29.72 114 LYS B N 1
ATOM 4545 C CA . LYS B 1 114 ? 6.445 -10.742 27 1 29.72 114 LYS B CA 1
ATOM 4546 C C . LYS B 1 114 ? 6.211 -10.508 25.516 1 29.72 114 LYS B C 1
ATOM 4548 O O . LYS B 1 114 ? 5.133 -10.805 25 1 29.72 114 LYS B O 1
ATOM 4553 N N . ARG B 1 115 ? 6.805 -9.531 24.906 1 31.94 115 ARG B N 1
ATOM 4554 C CA . ARG B 1 115 ? 6.945 -9.539 23.453 1 31.94 115 ARG B CA 1
ATOM 4555 C C . ARG B 1 115 ? 7.098 -10.961 22.922 1 31.94 115 ARG B C 1
ATOM 4557 O O . ARG B 1 115 ? 7.773 -11.789 23.531 1 31.94 115 ARG B O 1
ATOM 4564 N N . SER B 1 116 ? 6.125 -11.531 22.406 1 34.62 116 SER B N 1
ATOM 4565 C CA . SER B 1 116 ? 6.277 -12.867 21.844 1 34.62 116 SER B CA 1
ATOM 4566 C C . SER B 1 116 ? 7.707 -13.117 21.375 1 34.62 116 SER B C 1
ATOM 4568 O O . SER B 1 116 ? 8.273 -12.312 20.625 1 34.62 116 SER B O 1
ATOM 4570 N N . SER B 1 117 ? 8.633 -13.539 22.203 1 35.75 117 SER B N 1
ATOM 4571 C CA . SER B 1 117 ? 9.984 -14 21.891 1 35.75 117 SER B CA 1
ATOM 4572 C C . SER B 1 117 ? 10.07 -14.578 20.484 1 35.75 117 SER B C 1
ATOM 4574 O O . SER B 1 117 ? 9.203 -15.352 20.078 1 35.75 117 SER B O 1
ATOM 4576 N N . SER B 1 118 ? 10.727 -13.891 19.562 1 37.91 118 SER B N 1
ATOM 4577 C CA . SER B 1 118 ? 10.992 -14.359 18.203 1 37.91 118 SER B CA 1
ATOM 4578 C C . SER B 1 118 ? 11.562 -15.781 18.219 1 37.91 118 SER B C 1
ATOM 4580 O O . SER B 1 118 ? 12.617 -16.031 18.797 1 37.91 118 SER B O 1
ATOM 4582 N N . PRO B 1 119 ? 10.938 -16.75 18.328 1 44.28 119 PRO B N 1
ATOM 4583 C CA . PRO B 1 119 ? 11.469 -18.109 18.109 1 44.28 119 PRO B CA 1
ATOM 4584 C C . PRO B 1 119 ? 12.445 -18.172 16.938 1 44.28 119 PRO B C 1
ATOM 4586 O O . PRO B 1 119 ? 12.031 -18.422 15.797 1 44.28 119 PRO B O 1
ATOM 4589 N N . THR B 1 120 ? 13.266 -17.328 16.688 1 50.25 120 THR B N 1
ATOM 4590 C CA . THR B 1 120 ? 14.031 -17.141 15.461 1 50.25 120 THR B CA 1
ATOM 4591 C C . THR B 1 120 ? 14.789 -18.422 15.102 1 50.25 120 THR B C 1
ATOM 4593 O O . THR B 1 120 ? 14.766 -18.859 13.953 1 50.25 120 THR B O 1
ATOM 4596 N N . ARG B 1 121 ? 15.836 -18.953 15.984 1 47.03 121 ARG B N 1
ATOM 4597 C CA . ARG B 1 121 ? 16.75 -20.016 15.578 1 47.03 121 ARG B CA 1
ATOM 4598 C C . ARG B 1 121 ? 16.031 -21.359 15.484 1 47.03 121 ARG B C 1
ATOM 4600 O O . ARG B 1 121 ? 16.453 -22.25 14.742 1 47.03 121 ARG B O 1
ATOM 4607 N N . GLU B 1 122 ? 14.984 -21.516 16.219 1 56.25 122 GLU B N 1
ATOM 4608 C CA . GLU B 1 122 ? 14.312 -22.797 16.328 1 56.25 122 GLU B CA 1
ATOM 4609 C C . GLU B 1 122 ? 13.227 -22.953 15.273 1 56.25 122 GLU B C 1
ATOM 4611 O O . GLU B 1 122 ? 12.648 -24.031 15.109 1 56.25 122 GLU B O 1
ATOM 4616 N N . THR B 1 123 ? 13.172 -21.938 14.391 1 62.44 123 THR B N 1
ATOM 4617 C CA . THR B 1 123 ? 11.969 -21.828 13.57 1 62.44 123 THR B CA 1
ATOM 4618 C C . THR B 1 123 ? 12.016 -22.828 12.414 1 62.44 123 THR B C 1
ATOM 4620 O O . THR B 1 123 ? 11.031 -23.531 12.156 1 62.44 123 THR B O 1
ATOM 4623 N N . PRO B 1 124 ? 13.203 -22.953 11.797 1 67.06 124 PRO B N 1
ATOM 4624 C CA . PRO B 1 124 ? 13.18 -23.953 10.727 1 67.06 124 PRO B CA 1
ATOM 4625 C C . PRO B 1 124 ? 13 -25.375 11.25 1 67.06 124 PRO B C 1
ATOM 4627 O O . PRO B 1 124 ? 12.352 -26.188 10.594 1 67.06 124 PRO B O 1
ATOM 4630 N N . ILE B 1 125 ? 13.383 -25.531 12.32 1 78.38 125 ILE B N 1
ATOM 4631 C CA . ILE B 1 125 ? 13.266 -26.844 12.93 1 78.38 125 ILE B CA 1
ATOM 4632 C C . ILE B 1 125 ? 11.812 -27.109 13.312 1 78.38 125 ILE B C 1
ATOM 4634 O O . ILE B 1 125 ? 11.32 -28.234 13.18 1 78.38 125 ILE B O 1
ATOM 4638 N N . ILE B 1 126 ? 11.234 -26.078 13.609 1 84.06 126 ILE B N 1
ATOM 4639 C CA . ILE B 1 126 ? 9.852 -26.219 14.047 1 84.06 126 ILE B CA 1
ATOM 4640 C C . ILE B 1 126 ? 8.977 -26.625 12.867 1 84.06 126 ILE B C 1
ATOM 4642 O O . ILE B 1 126 ? 8.141 -27.531 12.984 1 84.06 126 ILE B O 1
ATOM 4646 N N . LEU B 1 127 ? 9.211 -26.062 11.727 1 91.25 127 LEU B N 1
ATOM 4647 C CA . LEU B 1 127 ? 8.398 -26.391 10.555 1 91.25 127 LEU B CA 1
ATOM 4648 C C . LEU B 1 127 ? 8.719 -27.797 10.062 1 91.25 127 LEU B C 1
ATOM 4650 O O . LEU B 1 127 ? 7.828 -28.5 9.57 1 91.25 127 LEU B O 1
ATOM 4654 N N . ARG B 1 128 ? 9.938 -28.141 10.258 1 88.69 128 ARG B N 1
ATOM 4655 C CA . ARG B 1 128 ? 10.352 -29.484 9.828 1 88.69 128 ARG B CA 1
ATOM 4656 C C . ARG B 1 128 ? 9.688 -30.562 10.68 1 88.69 128 ARG B C 1
ATOM 4658 O O . ARG B 1 128 ? 9.367 -31.641 10.18 1 88.69 128 ARG B O 1
ATOM 4665 N N . SER B 1 129 ? 9.469 -30.25 11.883 1 88.62 129 SER B N 1
ATOM 4666 C CA . SER B 1 129 ? 8.883 -31.234 12.805 1 88.62 129 SER B CA 1
ATOM 4667 C C . SER B 1 129 ? 7.371 -31.078 12.883 1 88.62 129 SER B C 1
ATOM 4669 O O . SER B 1 129 ? 6.699 -31.859 13.562 1 88.62 129 SER B O 1
ATOM 4671 N N . ALA B 1 130 ? 6.883 -30.078 12.195 1 93.12 130 ALA B N 1
ATOM 4672 C CA . ALA B 1 130 ? 5.438 -29.859 12.219 1 93.12 130 ALA B CA 1
ATOM 4673 C C . ALA B 1 130 ? 4.711 -30.891 11.375 1 93.12 130 ALA B C 1
ATOM 4675 O O . ALA B 1 130 ? 5.344 -31.719 10.711 1 93.12 130 ALA B O 1
ATOM 4676 N N . TRP B 1 131 ? 3.383 -30.859 11.562 1 91.44 131 TRP B N 1
ATOM 4677 C CA . TRP B 1 131 ? 2.555 -31.766 10.773 1 91.44 131 TRP B CA 1
ATOM 4678 C C . TRP B 1 131 ? 1.474 -31 10.023 1 91.44 131 TRP B C 1
ATOM 4680 O O . TRP B 1 131 ? 0.62 -30.359 10.633 1 91.44 131 TRP B O 1
ATOM 4690 N N . PRO B 1 132 ? 1.443 -31.219 8.664 1 92.62 132 PRO B N 1
ATOM 4691 C CA . PRO B 1 132 ? 2.475 -31.812 7.816 1 92.62 132 PRO B CA 1
ATOM 4692 C C . PRO B 1 132 ? 3.777 -31.016 7.816 1 92.62 132 PRO B C 1
ATOM 4694 O O . PRO B 1 132 ? 3.768 -29.812 8.07 1 92.62 132 PRO B O 1
ATOM 4697 N N . PRO B 1 133 ? 4.852 -31.656 7.504 1 93.12 133 PRO B N 1
ATOM 4698 C CA . PRO B 1 133 ? 6.152 -31 7.574 1 93.12 133 PRO B CA 1
ATOM 4699 C C . PRO B 1 133 ? 6.383 -30.031 6.414 1 93.12 133 PRO B C 1
ATOM 4701 O O . PRO B 1 133 ? 5.875 -30.25 5.312 1 93.12 133 PRO B O 1
ATOM 4704 N N . VAL B 1 134 ? 7.105 -29.016 6.668 1 94 134 VAL B N 1
ATOM 4705 C CA . VAL B 1 134 ? 7.613 -28.062 5.688 1 94 134 VAL B CA 1
ATOM 4706 C C . VAL B 1 134 ? 9.133 -28.016 5.75 1 94 134 VAL B C 1
ATOM 4708 O O . VAL B 1 134 ? 9.711 -27.672 6.789 1 94 134 VAL B O 1
ATOM 4711 N N . LEU B 1 135 ? 9.727 -28.344 4.68 1 91.69 135 LEU B N 1
ATOM 4712 C CA . LEU B 1 135 ? 11.188 -28.438 4.652 1 91.69 135 LEU B CA 1
ATOM 4713 C C . LEU B 1 135 ? 11.789 -27.328 3.807 1 91.69 135 LEU B C 1
ATOM 4715 O O . LEU B 1 135 ? 11.445 -27.172 2.629 1 91.69 135 LEU B O 1
ATOM 4719 N N . THR B 1 136 ? 12.586 -26.562 4.41 1 90.56 136 THR B N 1
ATOM 4720 C CA . THR B 1 136 ? 13.344 -25.531 3.703 1 90.56 136 THR B CA 1
ATOM 4721 C C . THR B 1 136 ? 14.797 -25.969 3.52 1 90.56 136 THR B C 1
ATOM 4723 O O . THR B 1 136 ? 15.492 -26.25 4.496 1 90.56 136 THR B O 1
ATOM 4726 N N . GLU B 1 137 ? 15.195 -26.047 2.27 1 88.62 137 GLU B N 1
ATOM 4727 C CA . GLU B 1 137 ? 16.547 -26.547 1.982 1 88.62 137 GLU B CA 1
ATOM 4728 C C . GLU B 1 137 ? 17.25 -25.656 0.956 1 88.62 137 GLU B C 1
ATOM 4730 O O . GLU B 1 137 ? 16.594 -25 0.152 1 88.62 137 GLU B O 1
ATOM 4735 N N . SER B 1 138 ? 18.516 -25.719 1.068 1 86.5 138 SER B N 1
ATOM 4736 C CA . SER B 1 138 ? 19.312 -25.047 0.058 1 86.5 138 SER B CA 1
ATOM 4737 C C . SER B 1 138 ? 19.297 -25.797 -1.263 1 86.5 138 SER B C 1
ATOM 4739 O O . SER B 1 138 ? 19.156 -27.031 -1.278 1 86.5 138 SER B O 1
ATOM 4741 N N . LEU B 1 139 ? 19.422 -25.078 -2.289 1 82.94 139 LEU B N 1
ATOM 4742 C CA . LEU B 1 139 ? 19.453 -25.688 -3.613 1 82.94 139 LEU B CA 1
ATOM 4743 C C . LEU B 1 139 ? 20.719 -26.5 -3.803 1 82.94 139 LEU B C 1
ATOM 4745 O O . LEU B 1 139 ? 20.734 -27.469 -4.559 1 82.94 139 LEU B O 1
ATOM 4749 N N . ASN B 1 140 ? 21.703 -26.031 -3.07 1 79.56 140 ASN B N 1
ATOM 4750 C CA . ASN B 1 140 ? 22.984 -26.734 -3.162 1 79.56 140 ASN B CA 1
ATOM 4751 C C . ASN B 1 140 ? 23.125 -27.781 -2.066 1 79.56 140 ASN B C 1
ATOM 4753 O O . ASN B 1 140 ? 22.719 -27.547 -0.924 1 79.56 140 ASN B O 1
ATOM 4757 N N . GLY B 1 141 ? 23.516 -28.906 -2.447 1 77.94 141 GLY B N 1
ATOM 4758 C CA . GLY B 1 141 ? 23.812 -29.953 -1.466 1 77.94 141 GLY B CA 1
ATOM 4759 C C . GLY B 1 141 ? 22.594 -30.781 -1.115 1 77.94 141 GLY B C 1
ATOM 4760 O O . GLY B 1 141 ? 22.531 -31.375 -0.034 1 77.94 141 GLY B O 1
ATOM 4761 N N . LEU B 1 142 ? 21.656 -30.812 -1.999 1 82.88 142 LEU B N 1
ATOM 4762 C CA . LEU B 1 142 ? 20.453 -31.609 -1.761 1 82.88 142 LEU B CA 1
ATOM 4763 C C . LEU B 1 142 ? 20.797 -33.094 -1.792 1 82.88 142 LEU B C 1
ATOM 4765 O O . LEU B 1 142 ? 21.594 -33.562 -2.613 1 82.88 142 LEU B O 1
ATOM 4769 N N . ARG B 1 143 ? 20.25 -33.781 -0.895 1 78.75 143 ARG B N 1
ATOM 4770 C CA . ARG B 1 143 ? 20.453 -35.25 -0.872 1 78.75 143 ARG B CA 1
ATOM 4771 C C . ARG B 1 143 ? 19.844 -35.906 -2.109 1 78.75 143 ARG B C 1
ATOM 4773 O O . ARG B 1 143 ? 20.438 -36.812 -2.674 1 78.75 143 ARG B O 1
ATOM 4780 N N . GLU B 1 144 ? 18.672 -35.438 -2.467 1 82.12 144 GLU B N 1
ATOM 4781 C CA . GLU B 1 144 ? 17.953 -35.906 -3.656 1 82.12 144 GLU B CA 1
ATOM 4782 C C . GLU B 1 144 ? 17.688 -34.75 -4.621 1 82.12 144 GLU B C 1
ATOM 4784 O O . GLU B 1 144 ? 17.359 -33.656 -4.191 1 82.12 144 GLU B O 1
ATOM 4789 N N . ALA B 1 145 ? 17.859 -35.156 -5.82 1 86 145 ALA B N 1
ATOM 4790 C CA . ALA B 1 145 ? 17.578 -34.125 -6.844 1 86 145 ALA B CA 1
ATOM 4791 C C . ALA B 1 145 ? 16.125 -33.688 -6.809 1 86 145 ALA B C 1
ATOM 4793 O O . ALA B 1 145 ? 15.227 -34.531 -6.602 1 86 145 ALA B O 1
ATOM 4794 N N . PRO B 1 146 ? 15.914 -32.438 -7 1 88 146 PRO B N 1
ATOM 4795 C CA . PRO B 1 146 ? 14.523 -32 -7.105 1 88 146 PRO B CA 1
ATOM 4796 C C . PRO B 1 146 ? 13.844 -32.5 -8.391 1 88 146 PRO B C 1
ATOM 4798 O O . PRO B 1 146 ? 14.523 -32.906 -9.328 1 88 146 PRO B O 1
ATOM 4801 N N . PRO B 1 147 ? 12.586 -32.469 -8.359 1 88.06 147 PRO B N 1
ATOM 4802 C CA . PRO B 1 147 ? 11.883 -32.844 -9.594 1 88.06 147 PRO B CA 1
ATOM 4803 C C . PRO B 1 147 ? 12.32 -31.984 -10.789 1 88.06 147 PRO B C 1
ATOM 4805 O O . PRO B 1 147 ? 12.68 -30.828 -10.617 1 88.06 147 PRO B O 1
ATOM 4808 N N . GLU B 1 148 ? 12.25 -32.562 -11.938 1 89.69 148 GLU B N 1
ATOM 4809 C CA . GLU B 1 148 ? 12.664 -31.906 -13.172 1 89.69 148 GLU B CA 1
ATOM 4810 C C . GLU B 1 148 ? 11.898 -30.594 -13.375 1 89.69 148 GLU B C 1
ATOM 4812 O O . GLU B 1 148 ? 12.438 -29.641 -13.93 1 89.69 148 GLU B O 1
ATOM 4817 N N . GLN B 1 149 ? 10.727 -30.562 -12.914 1 90.62 149 GLN B N 1
ATOM 4818 C CA . GLN B 1 149 ? 9.883 -29.391 -13.078 1 90.62 149 GLN B CA 1
ATOM 4819 C C . GLN B 1 149 ? 10.461 -28.188 -12.336 1 90.62 149 GLN B C 1
ATOM 4821 O O . GLN B 1 149 ? 10.25 -27.031 -12.742 1 90.62 149 GLN B O 1
ATOM 4826 N N . VAL B 1 150 ? 11.133 -28.453 -11.258 1 92.38 150 VAL B N 1
ATOM 4827 C CA . VAL B 1 150 ? 11.758 -27.375 -10.484 1 92.38 150 VAL B CA 1
ATOM 4828 C C . VAL B 1 150 ? 12.906 -26.766 -11.281 1 92.38 150 VAL B C 1
ATOM 4830 O O . VAL B 1 150 ? 13.039 -25.531 -11.336 1 92.38 150 VAL B O 1
ATOM 4833 N N . GLU B 1 151 ? 13.664 -27.625 -11.906 1 90.88 151 GLU B N 1
ATOM 4834 C CA . GLU B 1 151 ? 14.766 -27.141 -12.734 1 90.88 151 GLU B CA 1
ATOM 4835 C C . GLU B 1 151 ? 14.25 -26.375 -13.945 1 90.88 151 GLU B C 1
ATOM 4837 O O . GLU B 1 151 ? 14.812 -25.344 -14.32 1 90.88 151 GLU B O 1
ATOM 4842 N N . ARG B 1 152 ? 13.234 -26.875 -14.5 1 92.69 152 ARG B N 1
ATOM 4843 C CA . ARG B 1 152 ? 12.633 -26.188 -15.648 1 92.69 152 ARG B CA 1
ATOM 4844 C C . ARG B 1 152 ? 12.117 -24.812 -15.25 1 92.69 152 ARG B C 1
ATOM 4846 O O . ARG B 1 152 ? 12.242 -23.859 -16.016 1 92.69 152 ARG B O 1
ATOM 4853 N N . LEU B 1 153 ? 11.477 -24.75 -14.109 1 93.69 153 LEU B N 1
ATOM 4854 C CA . LEU B 1 153 ? 11.008 -23.453 -13.633 1 93.69 153 LEU B CA 1
ATOM 4855 C C . LEU B 1 153 ? 12.18 -22.484 -13.438 1 93.69 153 LEU B C 1
ATOM 4857 O O . LEU B 1 153 ? 12.086 -21.312 -13.797 1 93.69 153 LEU B O 1
ATOM 4861 N N . GLY B 1 154 ? 13.273 -22.984 -12.859 1 93.19 154 GLY B N 1
ATOM 4862 C CA . GLY B 1 154 ? 14.453 -22.172 -12.703 1 93.19 154 GLY B CA 1
ATOM 4863 C C . GLY B 1 154 ? 14.977 -21.609 -14.016 1 93.19 154 GLY B C 1
ATOM 4864 O O . GLY B 1 154 ? 15.281 -20.406 -14.102 1 93.19 154 GLY B O 1
ATOM 4865 N N . ASP B 1 155 ? 14.992 -22.438 -14.961 1 93.81 155 ASP B N 1
ATOM 4866 C CA . ASP B 1 155 ? 15.453 -22.031 -16.281 1 93.81 155 ASP B CA 1
ATOM 4867 C C . ASP B 1 155 ? 14.523 -20.969 -16.891 1 93.81 155 ASP B C 1
ATOM 4869 O O . ASP B 1 155 ? 14.984 -20 -17.469 1 93.81 155 ASP B O 1
ATOM 4873 N N . ARG B 1 156 ? 13.297 -21.234 -16.734 1 94.62 156 ARG B N 1
ATOM 4874 C CA . ARG B 1 156 ? 12.305 -20.297 -17.266 1 94.62 156 ARG B CA 1
ATOM 4875 C C . ARG B 1 156 ? 12.438 -18.938 -16.609 1 94.62 156 ARG B C 1
ATOM 4877 O O . ARG B 1 156 ? 12.359 -17.906 -17.281 1 94.62 156 ARG B O 1
ATOM 4884 N N . LEU B 1 157 ? 12.609 -18.938 -15.289 1 95.06 157 LEU B N 1
ATOM 4885 C CA . LEU B 1 157 ? 12.695 -17.672 -14.555 1 95.06 157 LEU B CA 1
ATOM 4886 C C . LEU B 1 157 ? 13.984 -16.938 -14.898 1 95.06 157 LEU B C 1
ATOM 4888 O O . LEU B 1 157 ? 14.023 -15.703 -14.852 1 95.06 157 LEU B O 1
ATOM 4892 N N . ALA B 1 158 ? 14.984 -17.625 -15.328 1 94.56 158 ALA B N 1
ATOM 4893 C CA . ALA B 1 158 ? 16.297 -17.031 -15.578 1 94.56 158 ALA B CA 1
ATOM 4894 C C . ALA B 1 158 ? 16.391 -16.516 -17.016 1 94.56 158 ALA B C 1
ATOM 4896 O O . ALA B 1 158 ? 17.328 -15.789 -17.344 1 94.56 158 ALA B O 1
ATOM 4897 N N . GLU B 1 159 ? 15.445 -16.812 -17.75 1 94.19 159 GLU B N 1
ATOM 4898 C CA . GLU B 1 159 ? 15.5 -16.453 -19.172 1 94.19 159 GLU B CA 1
ATOM 4899 C C . GLU B 1 159 ? 15.648 -14.945 -19.359 1 94.19 159 GLU B C 1
ATOM 4901 O O . GLU B 1 159 ? 14.789 -14.172 -18.938 1 94.19 159 GLU B O 1
ATOM 4906 N N . GLY B 1 160 ? 16.797 -14.492 -19.906 1 91.81 160 GLY B N 1
ATOM 4907 C CA . GLY B 1 160 ? 17 -13.109 -20.297 1 91.81 160 GLY B CA 1
ATOM 4908 C C . GLY B 1 160 ? 17.328 -12.203 -19.125 1 91.81 160 GLY B C 1
ATOM 4909 O O . GLY B 1 160 ? 17.328 -10.977 -19.266 1 91.81 160 GLY B O 1
ATOM 4910 N N . VAL B 1 161 ? 17.547 -12.742 -17.984 1 93 161 VAL B N 1
ATOM 4911 C CA . VAL B 1 161 ? 17.766 -11.938 -16.781 1 93 161 VAL B CA 1
ATOM 4912 C C . VAL B 1 161 ? 19.188 -11.406 -16.766 1 93 161 VAL B C 1
ATOM 4914 O O . VAL B 1 161 ? 19.453 -10.328 -16.219 1 93 161 VAL B O 1
ATOM 4917 N N . ASP B 1 162 ? 20.125 -12.086 -17.469 1 90.75 162 ASP B N 1
ATOM 4918 C CA . ASP B 1 162 ? 21.531 -11.672 -17.375 1 90.75 162 ASP B CA 1
ATOM 4919 C C . ASP B 1 162 ? 22 -11.07 -18.703 1 90.75 162 ASP B C 1
ATOM 4921 O O . ASP B 1 162 ? 23.172 -10.68 -18.828 1 90.75 162 ASP B O 1
ATOM 4925 N N . LEU B 1 163 ? 21.078 -10.969 -19.625 1 92.75 163 LEU B N 1
ATOM 4926 C CA . LEU B 1 163 ? 21.469 -10.438 -20.922 1 92.75 163 LEU B CA 1
ATOM 4927 C C . LEU B 1 163 ? 20.328 -9.672 -21.578 1 92.75 163 LEU B C 1
ATOM 4929 O O . LEU B 1 163 ? 19.203 -10.172 -21.641 1 92.75 163 LEU B O 1
ATOM 4933 N N . GLY B 1 164 ? 20.641 -8.516 -22.016 1 94.62 164 GLY B N 1
ATOM 4934 C CA . GLY B 1 164 ? 19.719 -7.75 -22.828 1 94.62 164 GLY B CA 1
ATOM 4935 C C . GLY B 1 164 ? 18.453 -7.367 -22.094 1 94.62 164 GLY B C 1
ATOM 4936 O O . GLY B 1 164 ? 17.344 -7.43 -22.641 1 94.62 164 GLY B O 1
ATOM 4937 N N . PHE B 1 165 ? 18.562 -7.062 -20.828 1 94.75 165 PHE B N 1
ATOM 4938 C CA . PHE B 1 165 ? 17.375 -6.836 -20.031 1 94.75 165 PHE B CA 1
ATOM 4939 C C . PHE B 1 165 ? 17.047 -5.348 -19.938 1 94.75 165 PHE B C 1
ATOM 4941 O O . PHE B 1 165 ? 16 -4.961 -19.422 1 94.75 165 PHE B O 1
ATOM 4948 N N . ILE B 1 166 ? 17.859 -4.504 -20.531 1 97.25 166 ILE B N 1
ATOM 4949 C CA . ILE B 1 166 ? 17.578 -3.072 -20.609 1 97.25 166 ILE B CA 1
ATOM 4950 C C . ILE B 1 166 ? 17.344 -2.686 -22.078 1 97.25 166 ILE B C 1
ATOM 4952 O O . ILE B 1 166 ? 18.172 -2.967 -22.938 1 97.25 166 ILE B O 1
ATOM 4956 N N . PRO B 1 167 ? 16.266 -2.045 -22.344 1 96.94 167 PRO B N 1
ATOM 4957 C CA . PRO B 1 167 ? 16.094 -1.577 -23.734 1 96.94 167 PRO B CA 1
ATOM 4958 C C . PRO B 1 167 ? 17.203 -0.629 -24.172 1 96.94 167 PRO B C 1
ATOM 4960 O O . PRO B 1 167 ? 17.547 0.313 -23.453 1 96.94 167 PRO B O 1
ATOM 4963 N N . GLN B 1 168 ? 17.672 -0.823 -25.344 1 95.81 168 GLN B N 1
ATOM 4964 C CA . GLN B 1 168 ? 18.781 -0.023 -25.859 1 95.81 168 GLN B CA 1
ATOM 4965 C C . GLN B 1 168 ? 18.406 1.457 -25.922 1 95.81 168 GLN B C 1
ATOM 4967 O O . GLN B 1 168 ? 19.266 2.322 -25.703 1 95.81 168 GLN B O 1
ATOM 4972 N N . GLY B 1 169 ? 17.234 1.73 -26.156 1 95.56 169 GLY B N 1
ATOM 4973 C CA . GLY B 1 169 ? 16.766 3.105 -26.281 1 95.56 169 GLY B CA 1
ATOM 4974 C C . GLY B 1 169 ? 16.875 3.885 -24.984 1 95.56 169 GLY B C 1
ATOM 4975 O O . GLY B 1 169 ? 16.812 5.117 -24.984 1 95.56 169 GLY B O 1
ATOM 4976 N N . LEU B 1 170 ? 17.109 3.23 -23.875 1 96.69 170 LEU B N 1
ATOM 4977 C CA . LEU B 1 170 ? 17.188 3.891 -22.578 1 96.69 170 LEU B CA 1
ATOM 4978 C C . LEU B 1 170 ? 18.625 4.199 -22.203 1 96.69 170 LEU B C 1
ATOM 4980 O O . LEU B 1 170 ? 18.891 4.828 -21.172 1 96.69 170 LEU B O 1
ATOM 4984 N N . GLN B 1 171 ? 19.547 3.822 -23.016 1 94.69 171 GLN B N 1
ATOM 4985 C CA . GLN B 1 171 ? 20.969 3.961 -22.688 1 94.69 171 GLN B CA 1
ATOM 4986 C C . GLN B 1 171 ? 21.328 5.422 -22.453 1 94.69 171 GLN B C 1
ATOM 4988 O O . GLN B 1 171 ? 22 5.742 -21.469 1 94.69 171 GLN B O 1
ATOM 4993 N N . HIS B 1 172 ? 20.859 6.254 -23.297 1 93 172 HIS B N 1
ATOM 4994 C CA . HIS B 1 172 ? 21.188 7.672 -23.172 1 93 172 HIS B CA 1
ATOM 4995 C C . HIS B 1 172 ? 20.594 8.266 -21.906 1 93 172 HIS B C 1
ATOM 4997 O O . HIS B 1 172 ? 21.25 9.023 -21.188 1 93 172 HIS B O 1
ATOM 5003 N N . LEU B 1 173 ? 19.391 7.949 -21.625 1 92.81 173 LEU B N 1
ATOM 5004 C CA . LEU B 1 173 ? 18.719 8.453 -20.422 1 92.81 173 LEU B CA 1
ATOM 5005 C C . LEU B 1 173 ? 19.422 7.957 -19.172 1 92.81 173 LEU B C 1
ATOM 5007 O O . LEU B 1 173 ? 19.609 8.719 -18.219 1 92.81 173 LEU B O 1
ATOM 5011 N N . LEU B 1 174 ? 19.766 6.746 -19.188 1 93.69 174 LEU B N 1
ATOM 5012 C CA . LEU B 1 174 ? 20.406 6.117 -18.047 1 93.69 174 LEU B CA 1
ATOM 5013 C C . LEU B 1 174 ? 21.75 6.789 -17.734 1 93.69 174 LEU B C 1
ATOM 5015 O O . LEU B 1 174 ? 22.094 6.961 -16.562 1 93.69 174 LEU B O 1
ATOM 5019 N N . LYS B 1 175 ? 22.406 7.23 -18.719 1 91.12 175 LYS B N 1
ATOM 5020 C CA . LYS B 1 175 ? 23.75 7.785 -18.531 1 91.12 175 LYS B CA 1
ATOM 5021 C C . LYS B 1 175 ? 23.688 9.273 -18.188 1 91.12 175 LYS B C 1
ATOM 5023 O O . LYS B 1 175 ? 24.578 9.789 -17.516 1 91.12 175 LYS B O 1
ATOM 5028 N N . ASN B 1 176 ? 22.547 9.875 -18.531 1 92.12 176 ASN B N 1
ATOM 5029 C CA . ASN B 1 176 ? 22.594 11.336 -18.469 1 92.12 176 ASN B CA 1
ATOM 5030 C C . ASN B 1 176 ? 21.562 11.883 -17.5 1 92.12 176 ASN B C 1
ATOM 5032 O O . ASN B 1 176 ? 21.531 13.094 -17.234 1 92.12 176 ASN B O 1
ATOM 5036 N N . ASP B 1 177 ? 20.75 11.094 -16.969 1 94.19 177 ASP B N 1
ATOM 5037 C CA . ASP B 1 177 ? 19.75 11.602 -16.031 1 94.19 177 ASP B CA 1
ATOM 5038 C C . ASP B 1 177 ? 20.391 12 -14.703 1 94.19 177 ASP B C 1
ATOM 5040 O O . ASP B 1 177 ? 20.875 11.141 -13.961 1 94.19 177 ASP B O 1
ATOM 5044 N N . PRO B 1 178 ? 20.391 13.211 -14.344 1 92.56 178 PRO B N 1
ATOM 5045 C CA . PRO B 1 178 ? 21.078 13.672 -13.133 1 92.56 178 PRO B CA 1
ATOM 5046 C C . PRO B 1 178 ? 20.438 13.156 -11.852 1 92.56 178 PRO B C 1
ATOM 5048 O O . PRO B 1 178 ? 21.109 13.039 -10.82 1 92.56 178 PRO B O 1
ATOM 5051 N N . ASP B 1 179 ? 19.219 12.812 -11.898 1 91.31 179 ASP B N 1
ATOM 5052 C CA . ASP B 1 179 ? 18.516 12.391 -10.703 1 91.31 179 ASP B CA 1
ATOM 5053 C C . ASP B 1 179 ? 19.016 11.039 -10.211 1 91.31 179 ASP B C 1
ATOM 5055 O O . ASP B 1 179 ? 18.938 10.734 -9.016 1 91.31 179 ASP B O 1
ATOM 5059 N N . VAL B 1 180 ? 19.469 10.195 -11.125 1 94 180 VAL B N 1
ATOM 5060 C CA . VAL B 1 180 ? 19.797 8.836 -10.727 1 94 180 VAL B CA 1
ATOM 5061 C C . VAL B 1 180 ? 21.312 8.734 -10.484 1 94 180 VAL B C 1
ATOM 5063 O O . VAL B 1 180 ? 21.797 7.734 -9.938 1 94 180 VAL B O 1
ATOM 5066 N N . GLY B 1 181 ? 22.078 9.719 -10.805 1 90.5 181 GLY B N 1
ATOM 5067 C CA . GLY B 1 181 ? 23.516 9.688 -10.586 1 90.5 181 GLY B CA 1
ATOM 5068 C C . GLY B 1 181 ? 24.219 8.688 -11.477 1 90.5 181 GLY B C 1
ATOM 5069 O O . GLY B 1 181 ? 23.688 8.266 -12.5 1 90.5 181 GLY B O 1
ATOM 5070 N N . TYR B 1 182 ? 25.422 8.414 -11.109 1 91.38 182 TYR B N 1
ATOM 5071 C CA . TYR B 1 182 ? 26.234 7.484 -11.883 1 91.38 182 TYR B CA 1
ATOM 5072 C C . TYR B 1 182 ? 25.734 6.055 -11.719 1 91.38 182 TYR B C 1
ATOM 5074 O O . TYR B 1 182 ? 25.516 5.59 -10.594 1 91.38 182 TYR B O 1
ATOM 5082 N N . GLN B 1 183 ? 25.531 5.418 -12.844 1 92.56 183 GLN B N 1
ATOM 5083 C CA . GLN B 1 183 ? 25.062 4.035 -12.867 1 92.56 183 GLN B CA 1
ATOM 5084 C C . GLN B 1 183 ? 26.031 3.135 -13.617 1 92.56 183 GLN B C 1
ATOM 5086 O O . GLN B 1 183 ? 26.531 3.504 -14.68 1 92.56 183 GLN B O 1
ATOM 5091 N N . THR B 1 184 ? 26.297 1.971 -13.016 1 88.81 184 THR B N 1
ATOM 5092 C CA . THR B 1 184 ? 27.156 0.984 -13.672 1 88.81 184 THR B CA 1
ATOM 5093 C C . THR B 1 184 ? 26.328 0.113 -14.625 1 88.81 184 THR B C 1
ATOM 5095 O O . THR B 1 184 ? 25.312 -0.453 -14.227 1 88.81 184 THR B O 1
ATOM 5098 N N . THR B 1 185 ? 26.812 0.084 -15.867 1 91.62 185 THR B N 1
ATOM 5099 C CA . THR B 1 185 ? 26.172 -0.782 -16.859 1 91.62 185 THR B CA 1
ATOM 5100 C C . THR B 1 185 ? 27.219 -1.526 -17.672 1 91.62 185 THR B C 1
ATOM 5102 O O . THR B 1 185 ? 28.406 -1.187 -17.625 1 91.62 185 THR B O 1
ATOM 5105 N N . LYS B 1 186 ? 26.797 -2.584 -18.281 1 92.06 186 LYS B N 1
ATOM 5106 C CA . LYS B 1 186 ? 27.594 -3.354 -19.234 1 92.06 186 LYS B CA 1
ATOM 5107 C C . LYS B 1 186 ? 26.938 -3.365 -20.609 1 92.06 186 LYS B C 1
ATOM 5109 O O . LYS B 1 186 ? 25.719 -3.291 -20.734 1 92.06 186 LYS B O 1
ATOM 5114 N N . PRO B 1 187 ? 27.828 -3.508 -21.609 1 92.38 187 PRO B N 1
ATOM 5115 C CA . PRO B 1 187 ? 27.266 -3.537 -22.969 1 92.38 187 PRO B CA 1
ATOM 5116 C C . PRO B 1 187 ? 26.234 -4.656 -23.156 1 92.38 187 PRO B C 1
ATOM 5118 O O . PRO B 1 187 ? 25.25 -4.477 -23.859 1 92.38 187 PRO B O 1
ATOM 5121 N N . GLY B 1 188 ? 26.453 -5.746 -22.469 1 94.69 188 GLY B N 1
ATOM 5122 C CA . GLY B 1 188 ? 25.578 -6.891 -22.609 1 94.69 188 GLY B CA 1
ATOM 5123 C C . GLY B 1 188 ? 24.234 -6.691 -21.922 1 94.69 188 GLY B C 1
ATOM 5124 O O . GLY B 1 188 ? 23.281 -7.449 -22.156 1 94.69 188 GLY B O 1
ATOM 5125 N N . ASP B 1 189 ? 24.078 -5.617 -21.219 1 95.25 189 ASP B N 1
ATOM 5126 C CA . ASP B 1 189 ? 22.844 -5.34 -20.5 1 95.25 189 ASP B CA 1
ATOM 5127 C C . ASP B 1 189 ? 21.75 -4.863 -21.438 1 95.25 189 ASP B C 1
ATOM 5129 O O . ASP B 1 189 ? 20.562 -5.004 -21.141 1 95.25 189 ASP B O 1
ATOM 5133 N N . PHE B 1 190 ? 22.141 -4.316 -22.609 1 96.75 190 PHE B N 1
ATOM 5134 C CA . PHE B 1 190 ? 21.203 -3.602 -23.469 1 96.75 190 PHE B CA 1
ATOM 5135 C C . PHE B 1 190 ? 20.672 -4.512 -24.562 1 96.75 190 PHE B C 1
ATOM 5137 O O . PHE B 1 190 ? 21.422 -5.266 -25.188 1 96.75 190 PHE B O 1
ATOM 5144 N N . ASP B 1 191 ? 19.438 -4.445 -24.703 1 96.62 191 ASP B N 1
ATOM 5145 C CA . ASP B 1 191 ? 18.75 -5.195 -25.75 1 96.62 191 ASP B CA 1
ATOM 5146 C C . ASP B 1 191 ? 18.688 -4.387 -27.047 1 96.62 191 ASP B C 1
ATOM 5148 O O . ASP B 1 191 ? 17.812 -3.531 -27.203 1 96.62 191 ASP B O 1
ATOM 5152 N N . GLN B 1 192 ? 19.312 -4.809 -28.031 1 93.19 192 GLN B N 1
ATOM 5153 C CA . GLN B 1 192 ? 19.406 -4.078 -29.281 1 93.19 192 GLN B CA 1
ATOM 5154 C C . GLN B 1 192 ? 18.172 -4.312 -30.156 1 93.19 192 GLN B C 1
ATOM 5156 O O . GLN B 1 192 ? 17.875 -3.518 -31.047 1 93.19 192 GLN B O 1
ATOM 5161 N N . ASN B 1 193 ? 17.438 -5.301 -29.797 1 92.75 193 ASN B N 1
ATOM 5162 C CA . ASN B 1 193 ? 16.297 -5.664 -30.641 1 92.75 193 ASN B CA 1
ATOM 5163 C C . ASN B 1 193 ? 15 -5.051 -30.109 1 92.75 193 ASN B C 1
ATOM 5165 O O . ASN B 1 193 ? 13.922 -5.301 -30.641 1 92.75 193 ASN B O 1
ATOM 5169 N N . ASP B 1 194 ? 15.086 -4.266 -29.062 1 92.81 194 ASP B N 1
ATOM 5170 C CA . ASP B 1 194 ? 13.891 -3.656 -28.484 1 92.81 194 ASP B CA 1
ATOM 5171 C C . ASP B 1 194 ? 13.273 -2.654 -29.469 1 92.81 194 ASP B C 1
ATOM 5173 O O . ASP B 1 194 ? 13.969 -1.795 -30 1 92.81 194 ASP B O 1
ATOM 5177 N N . VAL B 1 195 ? 11.953 -2.773 -29.719 1 92.5 195 VAL B N 1
ATOM 5178 C CA . VAL B 1 195 ? 11.289 -2 -30.766 1 92.5 195 VAL B CA 1
ATOM 5179 C C . VAL B 1 195 ? 10.32 -1.002 -30.141 1 92.5 195 VAL B C 1
ATOM 5181 O O . VAL B 1 195 ? 9.516 -0.385 -30.828 1 92.5 195 VAL B O 1
ATOM 5184 N N . ARG B 1 196 ? 10.336 -0.77 -28.938 1 92.88 196 ARG B N 1
ATOM 5185 C CA . ARG B 1 196 ? 9.398 0.127 -28.266 1 92.88 196 ARG B CA 1
ATOM 5186 C C . ARG B 1 196 ? 9.625 1.573 -28.703 1 92.88 196 ARG B C 1
ATOM 5188 O O . ARG B 1 196 ? 10.758 1.969 -28.984 1 92.88 196 ARG B O 1
ATOM 5195 N N . SER B 1 197 ? 8.508 2.297 -28.719 1 94.12 197 SER B N 1
ATOM 5196 C CA . SER B 1 197 ? 8.555 3.703 -29.109 1 94.12 197 SER B CA 1
ATOM 5197 C C . SER B 1 197 ? 9.234 4.547 -28.031 1 94.12 197 SER B C 1
ATOM 5199 O O . SER B 1 197 ? 9.367 4.121 -26.891 1 94.12 197 SER B O 1
ATOM 5201 N N . VAL B 1 198 ? 9.625 5.758 -28.422 1 92.62 198 VAL B N 1
ATOM 5202 C CA . VAL B 1 198 ? 10.273 6.695 -27.516 1 92.62 198 VAL B CA 1
ATOM 5203 C C . VAL B 1 198 ? 9.328 7.059 -26.375 1 92.62 198 VAL B C 1
ATOM 5205 O O . VAL B 1 198 ? 9.758 7.211 -25.234 1 92.62 198 VAL B O 1
ATOM 5208 N N . GLU B 1 199 ? 8.086 7.164 -26.719 1 90.75 199 GLU B N 1
ATOM 5209 C CA . GLU B 1 199 ? 7.078 7.508 -25.719 1 90.75 199 GLU B CA 1
ATOM 5210 C C . GLU B 1 199 ? 6.926 6.398 -24.688 1 90.75 199 GLU B C 1
ATOM 5212 O O . GLU B 1 199 ? 6.836 6.668 -23.484 1 90.75 199 GLU B O 1
ATOM 5217 N N . GLU B 1 200 ? 6.934 5.215 -25.156 1 93.25 200 GLU B N 1
ATOM 5218 C CA . GLU B 1 200 ? 6.84 4.066 -24.266 1 93.25 200 GLU B CA 1
ATOM 5219 C C . GLU B 1 200 ? 8.062 3.973 -23.359 1 93.25 200 GLU B C 1
ATOM 5221 O O . GLU B 1 200 ? 7.93 3.748 -22.156 1 93.25 200 GLU B O 1
ATOM 5226 N N . LEU B 1 201 ? 9.203 4.184 -23.953 1 96.06 201 LEU B N 1
ATOM 5227 C CA . LEU B 1 201 ? 10.445 4.09 -23.203 1 96.06 201 LEU B CA 1
ATOM 5228 C C . LEU B 1 201 ? 10.547 5.203 -22.156 1 96.06 201 LEU B C 1
ATOM 5230 O O . LEU B 1 201 ? 11.039 4.988 -21.047 1 96.06 201 LEU B O 1
ATOM 5234 N N . SER B 1 202 ? 10.047 6.324 -22.531 1 94.19 202 SER B N 1
ATOM 5235 C CA . SER B 1 202 ? 10.047 7.441 -21.594 1 94.19 202 SER B CA 1
ATOM 5236 C C . SER B 1 202 ? 9.156 7.148 -20.391 1 94.19 202 SER B C 1
ATOM 5238 O O . SER B 1 202 ? 9.492 7.5 -19.266 1 94.19 202 SER B O 1
ATOM 5240 N N . SER B 1 203 ? 8.07 6.531 -20.656 1 93.25 203 SER B N 1
ATOM 5241 C CA . SER B 1 203 ? 7.148 6.168 -19.594 1 93.25 203 SER B CA 1
ATOM 5242 C C . SER B 1 203 ? 7.762 5.117 -18.672 1 93.25 203 SER B C 1
ATOM 5244 O O . SER B 1 203 ? 7.656 5.219 -17.453 1 93.25 203 SER B O 1
ATOM 5246 N N . ILE B 1 204 ? 8.422 4.18 -19.25 1 96.75 204 ILE B N 1
ATOM 5247 C CA . ILE B 1 204 ? 9.086 3.135 -18.484 1 96.75 204 ILE B CA 1
ATOM 5248 C C . ILE B 1 204 ? 10.195 3.746 -17.625 1 96.75 204 ILE B C 1
ATOM 5250 O O . ILE B 1 204 ? 10.328 3.424 -16.438 1 96.75 204 ILE B O 1
ATOM 5254 N N . TRP B 1 205 ? 10.922 4.629 -18.203 1 97.31 205 TRP B N 1
ATOM 5255 C CA . TRP B 1 205 ? 12.031 5.262 -17.5 1 97.31 205 TRP B CA 1
ATOM 5256 C C . TRP B 1 205 ? 11.531 6.059 -16.297 1 97.31 205 TRP B C 1
ATOM 5258 O O . TRP B 1 205 ? 12.125 6.004 -15.227 1 97.31 205 TRP B O 1
ATOM 5268 N N . LYS B 1 206 ? 10.461 6.734 -16.516 1 95.06 206 LYS B N 1
ATOM 5269 C CA . LYS B 1 206 ? 9.898 7.523 -15.43 1 95.06 206 LYS B CA 1
ATOM 5270 C C . LYS B 1 206 ? 9.539 6.637 -14.234 1 95.06 206 LYS B C 1
ATOM 5272 O O . LYS B 1 206 ? 9.828 6.984 -13.086 1 95.06 206 LYS B O 1
ATOM 5277 N N . GLU B 1 207 ? 8.953 5.52 -14.516 1 97 207 GLU B N 1
ATOM 5278 C CA . GLU B 1 207 ? 8.555 4.594 -13.453 1 97 207 GLU B CA 1
ATOM 5279 C C . GLU B 1 207 ? 9.781 3.963 -12.789 1 97 207 GLU B C 1
ATOM 5281 O O . GLU B 1 207 ? 9.852 3.889 -11.562 1 97 207 GLU B O 1
ATOM 5286 N N . VAL B 1 208 ? 10.75 3.557 -13.586 1 98.19 208 VAL B N 1
ATOM 5287 C CA . VAL B 1 208 ? 11.953 2.912 -13.062 1 98.19 208 VAL B CA 1
ATOM 5288 C C . VAL B 1 208 ? 12.742 3.898 -12.203 1 98.19 208 VAL B C 1
ATOM 5290 O O . VAL B 1 208 ? 13.219 3.543 -11.125 1 98.19 208 VAL B O 1
ATOM 5293 N N . LYS B 1 209 ? 12.836 5.078 -12.688 1 97.25 209 LYS B N 1
ATOM 5294 C CA . LYS B 1 209 ? 13.516 6.137 -11.945 1 97.25 209 LYS B CA 1
ATOM 5295 C C . LYS B 1 209 ? 12.852 6.375 -10.594 1 97.25 209 LYS B C 1
ATOM 5297 O O . LYS B 1 209 ? 13.523 6.488 -9.57 1 97.25 209 LYS B O 1
ATOM 5302 N N . THR B 1 210 ? 11.547 6.426 -10.609 1 96.56 210 THR B N 1
ATOM 5303 C CA . THR B 1 210 ? 10.789 6.648 -9.383 1 96.56 210 THR B CA 1
ATOM 5304 C C . THR B 1 210 ? 11.031 5.512 -8.391 1 96.56 210 THR B C 1
ATOM 5306 O O . THR B 1 210 ? 11.227 5.754 -7.199 1 96.56 210 THR B O 1
ATOM 5309 N N . ILE B 1 211 ? 11.039 4.305 -8.859 1 98.12 211 ILE B N 1
ATOM 5310 C CA . ILE B 1 211 ? 11.281 3.143 -8.008 1 98.12 211 ILE B CA 1
ATOM 5311 C C . ILE B 1 211 ? 12.68 3.23 -7.406 1 98.12 211 ILE B C 1
ATOM 5313 O O . ILE B 1 211 ? 12.867 2.99 -6.211 1 98.12 211 ILE B O 1
ATOM 5317 N N . PHE B 1 212 ? 13.672 3.613 -8.195 1 98.06 212 PHE B N 1
ATOM 5318 C CA . PHE B 1 212 ? 15.055 3.721 -7.754 1 98.06 212 PHE B CA 1
ATOM 5319 C C . PHE B 1 212 ? 15.203 4.785 -6.672 1 98.06 212 PHE B C 1
ATOM 5321 O O . PHE B 1 212 ? 15.805 4.535 -5.625 1 98.06 212 PHE B O 1
ATOM 5328 N N . LEU B 1 213 ? 14.594 5.887 -6.934 1 97.06 213 LEU B N 1
ATOM 5329 C CA . LEU B 1 213 ? 14.703 6.992 -5.988 1 97.06 213 LEU B CA 1
ATOM 5330 C C . LEU B 1 213 ? 13.961 6.668 -4.695 1 97.06 213 LEU B C 1
ATOM 5332 O O . LEU B 1 213 ? 14.43 7 -3.604 1 97.06 213 LEU B O 1
ATOM 5336 N N . ASN B 1 214 ? 12.812 6.035 -4.824 1 97.12 214 ASN B N 1
ATOM 5337 C CA . ASN B 1 214 ? 12.07 5.625 -3.635 1 97.12 214 ASN B CA 1
ATOM 5338 C C . ASN B 1 214 ? 12.852 4.602 -2.814 1 97.12 214 ASN B C 1
ATOM 5340 O O . ASN B 1 214 ? 12.828 4.637 -1.583 1 97.12 214 ASN B O 1
ATOM 5344 N N . ALA B 1 215 ? 13.516 3.652 -3.537 1 97.12 215 ALA B N 1
ATOM 5345 C CA . ALA B 1 215 ? 14.336 2.668 -2.834 1 97.12 215 ALA B CA 1
ATOM 5346 C C . ALA B 1 215 ? 15.461 3.344 -2.059 1 97.12 215 ALA B C 1
ATOM 5348 O O . ALA B 1 215 ? 15.742 2.975 -0.917 1 97.12 215 ALA B O 1
ATOM 5349 N N . ARG B 1 216 ? 16.062 4.281 -2.645 1 95.5 216 ARG B N 1
ATOM 5350 C CA . ARG B 1 216 ? 17.109 5.043 -1.989 1 95.5 216 ARG B CA 1
ATOM 5351 C C . ARG B 1 216 ? 16.578 5.785 -0.768 1 95.5 216 ARG B C 1
ATOM 5353 O O . ARG B 1 216 ? 17.203 5.777 0.293 1 95.5 216 ARG B O 1
ATOM 5360 N N . ASP B 1 217 ? 15.445 6.402 -0.933 1 94.5 217 ASP B N 1
ATOM 5361 C CA . ASP B 1 217 ? 14.82 7.113 0.18 1 94.5 217 ASP B CA 1
ATOM 5362 C C . ASP B 1 217 ? 14.516 6.164 1.337 1 94.5 217 ASP B C 1
ATOM 5364 O O . ASP B 1 217 ? 14.703 6.52 2.504 1 94.5 217 ASP B O 1
ATOM 5368 N N . CYS B 1 218 ? 13.984 5.016 0.974 1 95.56 218 CYS B N 1
ATOM 5369 C CA . CYS B 1 218 ? 13.648 4.043 2.01 1 95.56 218 CYS B CA 1
ATOM 5370 C C . CYS B 1 218 ? 14.898 3.58 2.748 1 95.56 218 CYS B C 1
ATOM 5372 O O . CYS B 1 218 ? 14.898 3.473 3.975 1 95.56 218 CYS B O 1
ATOM 5374 N N . LYS B 1 219 ? 15.93 3.285 2.023 1 93.44 219 LYS B N 1
ATOM 5375 C CA . LYS B 1 219 ? 17.188 2.828 2.607 1 93.44 219 LYS B CA 1
ATOM 5376 C C . LYS B 1 219 ? 17.812 3.914 3.477 1 93.44 219 LYS B C 1
ATOM 5378 O O . LYS B 1 219 ? 18.109 3.688 4.652 1 93.44 219 LYS B O 1
ATOM 5383 N N . ASP B 1 220 ? 17.953 5.086 2.891 1 92 220 ASP B N 1
ATOM 5384 C CA . ASP B 1 220 ? 18.641 6.184 3.57 1 92 220 ASP B CA 1
ATOM 5385 C C . ASP B 1 220 ? 17.828 6.676 4.766 1 92 220 ASP B C 1
ATOM 5387 O O . ASP B 1 220 ? 18.391 7.102 5.773 1 92 220 ASP B O 1
ATOM 5391 N N . GLY B 1 221 ? 16.531 6.621 4.605 1 91.94 221 GLY B N 1
ATOM 5392 C CA . GLY B 1 221 ? 15.664 7.109 5.668 1 91.94 221 GLY B CA 1
ATOM 5393 C C . GLY B 1 221 ? 15.297 6.035 6.672 1 91.94 221 GLY B C 1
ATOM 5394 O O . GLY B 1 221 ? 14.547 6.293 7.617 1 91.94 221 GLY B O 1
ATOM 5395 N N . SER B 1 222 ? 15.766 4.84 6.492 1 91.81 222 SER B N 1
ATOM 5396 C CA . SER B 1 222 ? 15.422 3.717 7.355 1 91.81 222 SER B CA 1
ATOM 5397 C C . SER B 1 222 ? 13.906 3.578 7.504 1 91.81 222 SER B C 1
ATOM 5399 O O . SER B 1 222 ? 13.391 3.473 8.617 1 91.81 222 SER B O 1
ATOM 5401 N N . ARG B 1 223 ? 13.281 3.631 6.43 1 93.94 223 ARG B N 1
ATOM 5402 C CA . ARG B 1 223 ? 11.82 3.586 6.453 1 93.94 223 ARG B CA 1
ATOM 5403 C C . ARG B 1 223 ? 11.32 2.176 6.75 1 93.94 223 ARG B C 1
ATOM 5405 O O . ARG B 1 223 ? 12.047 1.199 6.539 1 93.94 223 ARG B O 1
ATOM 5412 N N . ASP B 1 224 ? 10.141 2.066 7.211 1 92.75 224 ASP B N 1
ATOM 5413 C CA . ASP B 1 224 ? 9.633 0.792 7.711 1 92.75 224 ASP B CA 1
ATOM 5414 C C . ASP B 1 224 ? 9.156 -0.097 6.566 1 92.75 224 ASP B C 1
ATOM 5416 O O . ASP B 1 224 ? 9.289 0.263 5.395 1 92.75 224 ASP B O 1
ATOM 5420 N N . GLU B 1 225 ? 8.617 -1.204 6.852 1 93.81 225 GLU B N 1
ATOM 5421 C CA . GLU B 1 225 ? 8.203 -2.24 5.91 1 93.81 225 GLU B CA 1
ATOM 5422 C C . GLU B 1 225 ? 7.133 -1.723 4.953 1 93.81 225 GLU B C 1
ATOM 5424 O O . GLU B 1 225 ? 7.191 -1.981 3.75 1 93.81 225 GLU B O 1
ATOM 5429 N N . ASN B 1 226 ? 6.195 -1.007 5.48 1 95.19 226 ASN B N 1
ATOM 5430 C CA . ASN B 1 226 ? 5.098 -0.535 4.648 1 95.19 226 ASN B CA 1
ATOM 5431 C C . ASN B 1 226 ? 5.578 0.478 3.609 1 95.19 226 ASN B C 1
ATOM 5433 O O . ASN B 1 226 ? 5.039 0.542 2.504 1 95.19 226 ASN B O 1
ATOM 5437 N N . ALA B 1 227 ? 6.559 1.262 3.936 1 96.12 227 ALA B N 1
ATOM 5438 C CA . ALA B 1 227 ? 7.148 2.172 2.957 1 96.12 227 ALA B CA 1
ATOM 5439 C C . ALA B 1 227 ? 7.789 1.399 1.807 1 96.12 227 ALA B C 1
ATOM 5441 O O . ALA B 1 227 ? 7.609 1.752 0.638 1 96.12 227 ALA B O 1
ATOM 5442 N N . TRP B 1 228 ? 8.484 0.353 2.16 1 96.12 228 TRP B N 1
ATOM 5443 C CA . TRP B 1 228 ? 9.078 -0.492 1.129 1 96.12 228 TRP B CA 1
ATOM 5444 C C . TRP B 1 228 ? 8 -1.125 0.257 1 96.12 228 TRP B C 1
ATOM 5446 O O . TRP B 1 228 ? 8.141 -1.188 -0.967 1 96.12 228 TRP B O 1
ATOM 5456 N N . CYS B 1 229 ? 6.957 -1.555 0.85 1 96.81 229 CYS B N 1
ATOM 5457 C CA . CYS B 1 229 ? 5.848 -2.176 0.135 1 96.81 229 CYS B CA 1
ATOM 5458 C C . CYS B 1 229 ? 5.207 -1.192 -0.835 1 96.81 229 CYS B C 1
ATOM 5460 O O . CYS B 1 229 ? 5.078 -1.482 -2.027 1 96.81 229 CYS B O 1
ATOM 5462 N N . ASP B 1 230 ? 4.926 0.004 -0.307 1 96.81 230 ASP B N 1
ATOM 5463 C CA . ASP B 1 230 ? 4.105 0.97 -1.031 1 96.81 230 ASP B CA 1
ATOM 5464 C C . ASP B 1 230 ? 4.918 1.688 -2.104 1 96.81 230 ASP B C 1
ATOM 5466 O O . ASP B 1 230 ? 4.398 2.012 -3.174 1 96.81 230 ASP B O 1
ATOM 5470 N N . ASP B 1 231 ? 6.16 1.934 -1.801 1 96.69 231 ASP B N 1
ATOM 5471 C CA . ASP B 1 231 ? 6.887 2.877 -2.646 1 96.69 231 ASP B CA 1
ATOM 5472 C C . ASP B 1 231 ? 7.859 2.148 -3.57 1 96.69 231 ASP B C 1
ATOM 5474 O O . ASP B 1 231 ? 8.344 2.725 -4.547 1 96.69 231 ASP B O 1
ATOM 5478 N N . VAL B 1 232 ? 8.133 0.864 -3.268 1 97.81 232 VAL B N 1
ATOM 5479 C CA . VAL B 1 232 ? 9.172 0.208 -4.055 1 97.81 232 VAL B CA 1
ATOM 5480 C C . VAL B 1 232 ? 8.625 -1.082 -4.66 1 97.81 232 VAL B C 1
ATOM 5482 O O . VAL B 1 232 ? 8.555 -1.219 -5.883 1 97.81 232 VAL B O 1
ATOM 5485 N N . VAL B 1 233 ? 8.125 -1.976 -3.848 1 97.94 233 VAL B N 1
ATOM 5486 C CA . VAL B 1 233 ? 7.805 -3.328 -4.293 1 97.94 233 VAL B CA 1
ATOM 5487 C C . VAL B 1 233 ? 6.551 -3.299 -5.16 1 97.94 233 VAL B C 1
ATOM 5489 O O . VAL B 1 233 ? 6.539 -3.848 -6.266 1 97.94 233 VAL B O 1
ATOM 5492 N N . ARG B 1 234 ? 5.539 -2.656 -4.645 1 97.62 234 ARG B N 1
ATOM 5493 C CA . ARG B 1 234 ? 4.281 -2.631 -5.379 1 97.62 234 ARG B CA 1
ATOM 5494 C C . ARG B 1 234 ? 4.445 -1.932 -6.727 1 97.62 234 ARG B C 1
ATOM 5496 O O . ARG B 1 234 ? 4.023 -2.455 -7.758 1 97.62 234 ARG B O 1
ATOM 5503 N N . PRO B 1 235 ? 5.059 -0.759 -6.777 1 97.69 235 PRO B N 1
ATOM 5504 C CA . PRO B 1 235 ? 5.262 -0.122 -8.078 1 97.69 235 PRO B CA 1
ATOM 5505 C C . PRO B 1 235 ? 6.07 -0.988 -9.039 1 97.69 235 PRO B C 1
ATOM 5507 O O . PRO B 1 235 ? 5.801 -1.001 -10.25 1 97.69 235 PRO B O 1
ATOM 5510 N N . LEU B 1 236 ? 7.008 -1.704 -8.531 1 98.44 236 LEU B N 1
ATOM 5511 C CA . LEU B 1 236 ? 7.848 -2.557 -9.367 1 98.44 236 LEU B CA 1
ATOM 5512 C C . LEU B 1 236 ? 7.031 -3.684 -9.992 1 98.44 236 LEU B C 1
ATOM 5514 O O . LEU B 1 236 ? 7.102 -3.91 -11.203 1 98.44 236 LEU B O 1
ATOM 5518 N N . ILE B 1 237 ? 6.301 -4.332 -9.195 1 97.81 237 ILE B N 1
ATOM 5519 C CA . ILE B 1 237 ? 5.512 -5.461 -9.672 1 97.81 237 ILE B CA 1
ATOM 5520 C C . ILE B 1 237 ? 4.406 -4.965 -10.602 1 97.81 237 ILE B C 1
ATOM 5522 O O . ILE B 1 237 ? 4.113 -5.594 -11.617 1 97.81 237 ILE B O 1
ATOM 5526 N N . HIS B 1 238 ? 3.811 -3.805 -10.273 1 97.12 238 HIS B N 1
ATOM 5527 C CA . HIS B 1 238 ? 2.781 -3.234 -11.141 1 97.12 238 HIS B CA 1
ATOM 5528 C C . HIS B 1 238 ? 3.35 -2.85 -12.5 1 97.12 238 HIS B C 1
ATOM 5530 O O . HIS B 1 238 ? 2.672 -2.982 -13.523 1 97.12 238 HIS B O 1
ATOM 5536 N N . LEU B 1 239 ? 4.547 -2.328 -12.469 1 97.69 239 LEU B N 1
ATOM 5537 C CA . LEU B 1 239 ? 5.184 -2.008 -13.742 1 97.69 239 LEU B CA 1
ATOM 5538 C C . LEU B 1 239 ? 5.344 -3.258 -14.602 1 97.69 239 LEU B C 1
ATOM 5540 O O . LEU B 1 239 ? 5.035 -3.242 -15.797 1 97.69 239 LEU B O 1
ATOM 5544 N N . ALA B 1 240 ? 5.816 -4.34 -14.016 1 97.62 240 ALA B N 1
ATOM 5545 C CA . ALA B 1 240 ? 5.949 -5.598 -14.742 1 97.62 240 ALA B CA 1
ATOM 5546 C C . ALA B 1 240 ? 4.598 -6.078 -15.258 1 97.62 240 ALA B C 1
ATOM 5548 O O . ALA B 1 240 ? 4.496 -6.562 -16.391 1 97.62 240 ALA B O 1
ATOM 5549 N N . MET B 1 241 ? 3.598 -5.926 -14.477 1 96.38 241 MET B N 1
ATOM 5550 C CA . MET B 1 241 ? 2.256 -6.359 -14.859 1 96.38 241 MET B CA 1
ATOM 5551 C C . MET B 1 241 ? 1.711 -5.504 -16 1 96.38 241 MET B C 1
ATOM 5553 O O . MET B 1 241 ? 1.012 -6.008 -16.875 1 96.38 241 MET B O 1
ATOM 5557 N N . GLU B 1 242 ? 1.946 -4.227 -15.891 1 94.31 242 GLU B N 1
ATOM 5558 C CA . GLU B 1 242 ? 1.517 -3.328 -16.953 1 94.31 242 GLU B CA 1
ATOM 5559 C C . GLU B 1 242 ? 2.189 -3.68 -18.281 1 94.31 242 GLU B C 1
ATOM 5561 O O . GLU B 1 242 ? 1.555 -3.643 -19.328 1 94.31 242 GLU B O 1
ATOM 5566 N N . LEU B 1 243 ? 3.422 -4.043 -18.203 1 95.12 243 LEU B N 1
ATOM 5567 C CA . LEU B 1 243 ? 4.215 -4.293 -19.406 1 95.12 243 LEU B CA 1
ATOM 5568 C C . LEU B 1 243 ? 3.926 -5.68 -19.969 1 95.12 243 LEU B C 1
ATOM 5570 O O . LEU B 1 243 ? 3.922 -5.871 -21.188 1 95.12 243 LEU B O 1
ATOM 5574 N N . TYR B 1 244 ? 3.615 -6.629 -19.031 1 93.69 244 TYR B N 1
ATOM 5575 C CA . TYR B 1 244 ? 3.652 -8.008 -19.516 1 93.69 244 TYR B CA 1
ATOM 5576 C C . TYR B 1 244 ? 2.434 -8.781 -19.031 1 93.69 244 TYR B C 1
ATOM 5578 O O . TYR B 1 244 ? 2.227 -9.93 -19.422 1 93.69 244 TYR B O 1
ATOM 5586 N N . GLY B 1 245 ? 1.65 -8.188 -18.172 1 90.75 245 GLY B N 1
ATOM 5587 C CA . GLY B 1 245 ? 0.595 -8.938 -17.516 1 90.75 245 GLY B CA 1
ATOM 5588 C C . GLY B 1 245 ? -0.699 -8.977 -18.312 1 90.75 245 GLY B C 1
ATOM 5589 O O . GLY B 1 245 ? -1.549 -9.836 -18.078 1 90.75 245 GLY B O 1
ATOM 5590 N N . ASN B 1 246 ? -0.935 -8.086 -19.188 1 88.88 246 ASN B N 1
ATOM 5591 C CA . ASN B 1 246 ? -2.109 -8.016 -20.047 1 88.88 246 ASN B CA 1
ATOM 5592 C C . ASN B 1 246 ? -3.4 -7.988 -19.234 1 88.88 246 ASN B C 1
ATOM 5594 O O . ASN B 1 246 ? -4.379 -8.641 -19.594 1 88.88 246 ASN B O 1
ATOM 5598 N N . GLY B 1 247 ? -3.381 -7.484 -18.047 1 88.06 247 GLY B N 1
ATOM 5599 C CA . GLY B 1 247 ? -4.578 -7.316 -17.25 1 88.06 247 GLY B CA 1
ATOM 5600 C C . GLY B 1 247 ? -5.062 -8.617 -16.625 1 88.06 247 GLY B C 1
ATOM 5601 O O . GLY B 1 247 ? -6.164 -8.672 -16.078 1 88.06 247 GLY B O 1
ATOM 5602 N N . ARG B 1 248 ? -4.258 -9.609 -16.562 1 91.56 248 ARG B N 1
ATOM 5603 C CA . ARG B 1 248 ? -4.691 -10.938 -16.141 1 91.56 248 ARG B CA 1
ATOM 5604 C C . ARG B 1 248 ? -4.359 -11.18 -14.672 1 91.56 248 ARG B C 1
ATOM 5606 O O . ARG B 1 248 ? -4.762 -12.195 -14.102 1 91.56 248 ARG B O 1
ATOM 5613 N N . TRP B 1 249 ? -3.701 -10.156 -14.109 1 92.62 249 TRP B N 1
ATOM 5614 C CA . TRP B 1 249 ? -3.146 -10.438 -12.789 1 92.62 249 TRP B CA 1
ATOM 5615 C C . TRP B 1 249 ? -3.48 -9.32 -11.812 1 92.62 249 TRP B C 1
ATOM 5617 O O . TRP B 1 249 ? -3.699 -8.172 -12.219 1 92.62 249 TRP B O 1
ATOM 5627 N N . TRP B 1 250 ? -3.553 -9.797 -10.625 1 95.62 250 TRP B N 1
ATOM 5628 C CA . TRP B 1 250 ? -3.641 -8.852 -9.508 1 95.62 250 TRP B CA 1
ATOM 5629 C C . TRP B 1 250 ? -2.52 -9.086 -8.508 1 95.62 250 TRP B C 1
ATOM 5631 O O . TRP B 1 250 ? -2.07 -10.227 -8.32 1 95.62 250 TRP B O 1
ATOM 5641 N N . PHE B 1 251 ? -1.977 -8.102 -8.023 1 97.12 251 PHE B N 1
ATOM 5642 C CA . PHE B 1 251 ? -1.065 -8.109 -6.883 1 97.12 251 PHE B CA 1
ATOM 5643 C C . PHE B 1 251 ? -1.773 -7.633 -5.621 1 97.12 251 PHE B C 1
ATOM 5645 O O . PHE B 1 251 ? -1.934 -6.43 -5.406 1 97.12 251 PHE B O 1
ATOM 5652 N N . GLN B 1 252 ? -2.105 -8.602 -4.723 1 97.12 252 GLN B N 1
ATOM 5653 C CA . GLN B 1 252 ? -3.037 -8.32 -3.637 1 97.12 252 GLN B CA 1
ATOM 5654 C C . GLN B 1 252 ? -2.307 -8.195 -2.303 1 97.12 252 GLN B C 1
ATOM 5656 O O . GLN B 1 252 ? -1.46 -9.031 -1.975 1 97.12 252 GLN B O 1
ATOM 5661 N N . ASN B 1 253 ? -2.701 -7.156 -1.605 1 97.31 253 ASN B N 1
ATOM 5662 C CA . ASN B 1 253 ? -2.258 -7.008 -0.223 1 97.31 253 ASN B CA 1
ATOM 5663 C C . ASN B 1 253 ? -3.02 -7.941 0.713 1 97.31 253 ASN B C 1
ATOM 5665 O O . ASN B 1 253 ? -4.234 -7.812 0.875 1 97.31 253 ASN B O 1
ATOM 5669 N N . VAL B 1 254 ? -2.311 -8.859 1.381 1 97.25 254 VAL B N 1
ATOM 5670 C CA . VAL B 1 254 ? -2.961 -9.82 2.26 1 97.25 254 VAL B CA 1
ATOM 5671 C C . VAL B 1 254 ? -2.377 -9.719 3.666 1 97.25 254 VAL B C 1
ATOM 5673 O O . VAL B 1 254 ? -2.381 -10.695 4.422 1 97.25 254 VAL B O 1
ATOM 5676 N N . GLN B 1 255 ? -1.844 -8.617 4.008 1 95.5 255 GLN B N 1
ATOM 5677 C CA . GLN B 1 255 ? -1.174 -8.414 5.289 1 95.5 255 GLN B CA 1
ATOM 5678 C C . GLN B 1 255 ? -2.135 -8.641 6.453 1 95.5 255 GLN B C 1
ATOM 5680 O O . GLN B 1 255 ? -1.714 -9.031 7.543 1 95.5 255 GLN B O 1
ATOM 5685 N N . SER B 1 256 ? -3.428 -8.398 6.254 1 92.94 256 SER B N 1
ATOM 5686 C CA . SER B 1 256 ? -4.398 -8.5 7.34 1 92.94 256 SER B CA 1
ATOM 5687 C C . SER B 1 256 ? -5.129 -9.844 7.309 1 92.94 256 SER B C 1
ATOM 5689 O O . SER B 1 256 ? -6.012 -10.094 8.133 1 92.94 256 SER B O 1
ATOM 5691 N N . GLN B 1 257 ? -4.766 -10.656 6.426 1 95.56 257 GLN B N 1
ATOM 5692 C CA . GLN B 1 257 ? -5.555 -11.867 6.211 1 95.56 257 GLN B CA 1
ATOM 5693 C C . GLN B 1 257 ? -4.922 -13.07 6.91 1 95.56 257 GLN B C 1
ATOM 5695 O O . GLN B 1 257 ? -3.701 -13.133 7.059 1 95.56 257 GLN B O 1
ATOM 5700 N N . SER B 1 258 ? -5.809 -13.945 7.254 1 96.81 258 SER B N 1
ATOM 5701 C CA . SER B 1 258 ? -5.363 -15.172 7.906 1 96.81 258 SER B CA 1
ATOM 5702 C C . SER B 1 258 ? -5.484 -16.375 6.977 1 96.81 258 SER B C 1
ATOM 5704 O O . SER B 1 258 ? -6.367 -16.406 6.113 1 96.81 258 SER B O 1
ATOM 5706 N N . ILE B 1 259 ? -4.602 -17.266 7.227 1 97.94 259 ILE B N 1
ATOM 5707 C CA . ILE B 1 259 ? -4.664 -18.547 6.531 1 97.94 259 ILE B CA 1
ATOM 5708 C C . ILE B 1 259 ? -5.746 -19.422 7.16 1 97.94 259 ILE B C 1
ATOM 5710 O O . ILE B 1 259 ? -5.926 -19.422 8.383 1 97.94 259 ILE B O 1
ATOM 5714 N N . ASN B 1 260 ? -6.527 -20.109 6.348 1 98 260 ASN B N 1
ATOM 5715 C CA . ASN B 1 260 ? -7.43 -21.125 6.871 1 98 260 ASN B CA 1
ATOM 5716 C C . ASN B 1 260 ? -6.676 -22.172 7.688 1 98 260 ASN B C 1
ATOM 5718 O O . ASN B 1 260 ? -5.773 -22.844 7.168 1 98 260 ASN B O 1
ATOM 5722 N N . PRO B 1 261 ? -7.051 -22.375 8.891 1 97.12 261 PRO B N 1
ATOM 5723 C CA . PRO B 1 261 ? -6.309 -23.281 9.766 1 97.12 261 PRO B CA 1
ATOM 5724 C C . PRO B 1 261 ? -6.234 -24.703 9.219 1 97.12 261 PRO B C 1
ATOM 5726 O O . PRO B 1 261 ? -5.301 -25.453 9.539 1 97.12 261 PRO B O 1
ATOM 5729 N N . LEU B 1 262 ? -7.109 -25.047 8.383 1 96.44 262 LEU B N 1
ATOM 5730 C CA . LEU B 1 262 ? -7.137 -26.391 7.797 1 96.44 262 LEU B CA 1
ATOM 5731 C C . LEU B 1 262 ? -5.863 -26.656 7.008 1 96.44 262 LEU B C 1
ATOM 5733 O O . LEU B 1 262 ? -5.5 -27.828 6.789 1 96.44 262 LEU B O 1
ATOM 5737 N N . TYR B 1 263 ? -5.195 -25.609 6.617 1 97.12 263 TYR B N 1
ATOM 5738 C CA . TYR B 1 263 ? -4.059 -25.797 5.719 1 97.12 263 TYR B CA 1
ATOM 5739 C C . TYR B 1 263 ? -2.75 -25.469 6.426 1 97.12 263 TYR B C 1
ATOM 5741 O O . TYR B 1 263 ? -1.691 -25.422 5.793 1 97.12 263 TYR B O 1
ATOM 5749 N N . LEU B 1 264 ? -2.869 -25.25 7.707 1 97.5 264 LEU B N 1
ATOM 5750 C CA . LEU B 1 264 ? -1.683 -24.922 8.492 1 97.5 264 LEU B CA 1
ATOM 5751 C C . LEU B 1 264 ? -1.032 -26.188 9.055 1 97.5 264 LEU B C 1
ATOM 5753 O O . LEU B 1 264 ? -1.719 -27.172 9.336 1 97.5 264 LEU B O 1
ATOM 5757 N N . SER B 1 265 ? 0.281 -26.062 9.141 1 95.62 265 SER B N 1
ATOM 5758 C CA . SER B 1 265 ? 0.97 -27.078 9.93 1 95.62 265 SER B CA 1
ATOM 5759 C C . SER B 1 265 ? 0.708 -26.891 11.422 1 95.62 265 SER B C 1
ATOM 5761 O O . SER B 1 265 ? 0.447 -25.781 11.883 1 95.62 265 SER B O 1
ATOM 5763 N N . THR B 1 266 ? 0.793 -28.031 12.109 1 95.44 266 THR B N 1
ATOM 5764 C CA . THR B 1 266 ? 0.55 -27.969 13.547 1 95.44 266 THR B CA 1
ATOM 5765 C C . THR B 1 266 ? 1.715 -28.578 14.312 1 95.44 266 THR B C 1
ATOM 5767 O O . THR B 1 266 ? 2.492 -29.359 13.758 1 95.44 266 THR B O 1
ATOM 5770 N N . ILE B 1 267 ? 1.812 -28.141 15.516 1 93.81 267 ILE B N 1
ATOM 5771 C CA . ILE B 1 267 ? 2.801 -28.703 16.422 1 93.81 267 ILE B CA 1
ATOM 5772 C C . ILE B 1 267 ? 2.109 -29.203 17.688 1 93.81 267 ILE B C 1
ATOM 5774 O O . ILE B 1 267 ? 1.049 -28.688 18.062 1 93.81 267 ILE B O 1
ATOM 5778 N N . PRO B 1 268 ? 2.785 -30.25 18.344 1 92.19 268 PRO B N 1
ATOM 5779 C CA . PRO B 1 268 ? 2.209 -30.719 19.609 1 92.19 268 PRO B CA 1
ATOM 5780 C C . PRO B 1 268 ? 2.154 -29.625 20.672 1 92.19 268 PRO B C 1
ATOM 5782 O O . PRO B 1 268 ? 3.117 -28.875 20.844 1 92.19 268 PRO B O 1
ATOM 5785 N N . ALA B 1 269 ? 1.022 -29.453 21.203 1 93.31 269 ALA B N 1
ATOM 5786 C CA . ALA B 1 269 ? 0.813 -28.531 22.328 1 93.31 269 ALA B CA 1
ATOM 5787 C C . ALA B 1 269 ? -0.077 -29.156 23.391 1 93.31 269 ALA B C 1
ATOM 5789 O O . ALA B 1 269 ? -1.161 -28.641 23.688 1 93.31 269 ALA B O 1
ATOM 5790 N N . PRO B 1 270 ? 0.427 -30.188 24.016 1 93.38 270 PRO B N 1
ATOM 5791 C CA . PRO B 1 270 ? -0.4 -30.922 24.969 1 93.38 270 PRO B CA 1
ATOM 5792 C C . PRO B 1 270 ? -0.753 -30.094 26.203 1 93.38 270 PRO B C 1
ATOM 5794 O O . PRO B 1 270 ? 0.051 -29.281 26.656 1 93.38 270 PRO B O 1
ATOM 5797 N N . THR B 1 271 ? -1.938 -30.234 26.594 1 93.12 271 THR B N 1
ATOM 5798 C CA . THR B 1 271 ? -2.387 -29.688 27.875 1 93.12 271 THR B CA 1
ATOM 5799 C C . THR B 1 271 ? -2.695 -30.812 28.859 1 93.12 271 THR B C 1
ATOM 5801 O O . THR B 1 271 ? -2.713 -31.984 28.469 1 93.12 271 THR B O 1
ATOM 5804 N N . LEU B 1 272 ? -2.939 -30.453 30.141 1 93.44 272 LEU B N 1
ATOM 5805 C CA . LEU B 1 272 ? -3.264 -31.438 31.172 1 93.44 272 LEU B CA 1
ATOM 5806 C C . LEU B 1 272 ? -4.57 -32.156 30.828 1 93.44 272 LEU B C 1
ATOM 5808 O O . LEU B 1 272 ? -4.715 -33.344 31.094 1 93.44 272 LEU B O 1
ATOM 5812 N N . THR B 1 273 ? -5.449 -31.453 30.234 1 94.69 273 THR B N 1
ATOM 5813 C CA . THR B 1 273 ? -6.773 -32 29.938 1 94.69 273 THR B CA 1
ATOM 5814 C C . THR B 1 273 ? -6.801 -32.656 28.562 1 94.69 273 THR B C 1
ATOM 5816 O O . THR B 1 273 ? -7.668 -33.469 28.281 1 94.69 273 THR B O 1
ATOM 5819 N N . ASP B 1 274 ? -5.875 -32.281 27.672 1 94.5 274 ASP B N 1
ATOM 5820 C CA . ASP B 1 274 ? -5.84 -32.812 26.312 1 94.5 274 ASP B CA 1
ATOM 5821 C C . ASP B 1 274 ? -4.402 -33.094 25.875 1 94.5 274 ASP B C 1
ATOM 5823 O O . ASP B 1 274 ? -3.785 -32.25 25.203 1 94.5 274 ASP B O 1
ATOM 5827 N N . PRO B 1 275 ? -3.967 -34.219 26.172 1 93 275 PRO B N 1
ATOM 5828 C CA . PRO B 1 275 ? -2.578 -34.562 25.844 1 93 275 PRO B CA 1
ATOM 5829 C C . PRO B 1 275 ? -2.338 -34.625 24.328 1 93 275 PRO B C 1
ATOM 5831 O O . PRO B 1 275 ? -1.188 -34.625 23.891 1 93 275 PRO B O 1
ATOM 5834 N N . THR B 1 276 ? -3.305 -34.688 23.516 1 93 276 THR B N 1
ATOM 5835 C CA . THR B 1 276 ? -3.143 -34.844 22.078 1 93 276 THR B CA 1
ATOM 5836 C C . THR B 1 276 ? -3.361 -33.5 21.359 1 93 276 THR B C 1
ATOM 5838 O O . THR B 1 276 ? -3.389 -33.469 20.125 1 93 276 THR B O 1
ATOM 5841 N N . ARG B 1 277 ? -3.418 -32.5 22.125 1 93.56 277 ARG B N 1
ATOM 5842 C CA . ARG B 1 277 ? -3.715 -31.188 21.547 1 93.56 277 ARG B CA 1
ATOM 5843 C C . ARG B 1 277 ? -2.566 -30.719 20.672 1 93.56 277 ARG B C 1
ATOM 5845 O O . ARG B 1 277 ? -1.396 -30.875 21.016 1 93.56 277 ARG B O 1
ATOM 5852 N N . ARG B 1 278 ? -2.982 -30.156 19.531 1 94.12 278 ARG B N 1
ATOM 5853 C CA . ARG B 1 278 ? -2.012 -29.562 18.625 1 94.12 278 ARG B CA 1
ATOM 5854 C C . ARG B 1 278 ? -2.346 -28.094 18.359 1 94.12 278 ARG B C 1
ATOM 5856 O O . ARG B 1 278 ? -3.504 -27.688 18.453 1 94.12 278 ARG B O 1
ATOM 5863 N N . LYS B 1 279 ? -1.315 -27.344 18.078 1 94.69 279 LYS B N 1
ATOM 5864 C CA . LYS B 1 279 ? -1.485 -25.922 17.812 1 94.69 279 LYS B CA 1
ATOM 5865 C C . LYS B 1 279 ? -0.992 -25.562 16.406 1 94.69 279 LYS B C 1
ATOM 5867 O O . LYS B 1 279 ? 0.096 -25.984 16 1 94.69 279 LYS B O 1
ATOM 5872 N N . PRO B 1 280 ? -1.783 -24.797 15.703 1 95.94 280 PRO B N 1
ATOM 5873 C CA . PRO B 1 280 ? -1.358 -24.391 14.359 1 95.94 280 PRO B CA 1
ATOM 5874 C C . PRO B 1 280 ? -0.248 -23.328 14.391 1 95.94 280 PRO B C 1
ATOM 5876 O O . PRO B 1 280 ? -0.243 -22.453 15.266 1 95.94 280 PRO B O 1
ATOM 5879 N N . ILE B 1 281 ? 0.629 -23.469 13.469 1 94.75 281 ILE B N 1
ATOM 5880 C CA . ILE B 1 281 ? 1.636 -22.422 13.25 1 94.75 281 ILE B CA 1
ATOM 5881 C C . ILE B 1 281 ? 1.136 -21.438 12.203 1 94.75 281 ILE B C 1
ATOM 5883 O O . ILE B 1 281 ? 1.183 -21.719 11.008 1 94.75 281 ILE B O 1
ATOM 5887 N N . ASP B 1 282 ? 0.732 -20.297 12.711 1 94 282 ASP B N 1
ATOM 5888 C CA . ASP B 1 282 ? 0.12 -19.312 11.828 1 94 282 ASP B CA 1
ATOM 5889 C C . ASP B 1 282 ? 0.955 -18.031 11.766 1 94 282 ASP B C 1
ATOM 5891 O O . ASP B 1 282 ? 1.349 -17.5 12.805 1 94 282 ASP B O 1
ATOM 5895 N N . ARG B 1 283 ? 1.236 -17.688 10.531 1 92.75 283 ARG B N 1
ATOM 5896 C CA . ARG B 1 283 ? 1.887 -16.406 10.273 1 92.75 283 ARG B CA 1
ATOM 5897 C C . ARG B 1 283 ? 1.302 -15.75 9.031 1 92.75 283 ARG B C 1
ATOM 5899 O O . ARG B 1 283 ? 0.833 -16.438 8.117 1 92.75 283 ARG B O 1
ATOM 5906 N N . LYS B 1 284 ? 1.422 -14.477 9.039 1 92.38 284 LYS B N 1
ATOM 5907 C CA . LYS B 1 284 ? 0.868 -13.719 7.914 1 92.38 284 LYS B CA 1
ATOM 5908 C C . LYS B 1 284 ? 1.925 -13.477 6.84 1 92.38 284 LYS B C 1
ATOM 5910 O O . LYS B 1 284 ? 3.123 -13.617 7.098 1 92.38 284 LYS B O 1
ATOM 5915 N N . THR B 1 285 ? 1.434 -13.195 5.656 1 95 285 THR B N 1
ATOM 5916 C CA . THR B 1 285 ? 2.271 -12.773 4.539 1 95 285 THR B CA 1
ATOM 5917 C C . THR B 1 285 ? 1.825 -11.406 4.02 1 95 285 THR B C 1
ATOM 5919 O O . THR B 1 285 ? 0.854 -10.836 4.52 1 95 285 THR B O 1
ATOM 5922 N N . ASP B 1 286 ? 2.57 -10.836 3.078 1 96.81 286 ASP B N 1
ATOM 5923 C CA . ASP B 1 286 ? 2.324 -9.438 2.736 1 96.81 286 ASP B CA 1
ATOM 5924 C C . ASP B 1 286 ? 1.519 -9.32 1.444 1 96.81 286 ASP B C 1
ATOM 5926 O O . ASP B 1 286 ? 0.486 -8.648 1.409 1 96.81 286 ASP B O 1
ATOM 5930 N N . TYR B 1 287 ? 1.973 -9.961 0.425 1 98.12 287 TYR B N 1
ATOM 5931 C CA . TYR B 1 287 ? 1.304 -9.859 -0.867 1 98.12 287 TYR B CA 1
ATOM 5932 C C . TYR B 1 287 ? 1.187 -11.227 -1.53 1 98.12 287 TYR B C 1
ATOM 5934 O O . TYR B 1 287 ? 1.915 -12.156 -1.182 1 98.12 287 TYR B O 1
ATOM 5942 N N . VAL B 1 288 ? 0.23 -11.297 -2.443 1 97.88 288 VAL B N 1
ATOM 5943 C CA . VAL B 1 288 ? 0.065 -12.5 -3.246 1 97.88 288 VAL B CA 1
ATOM 5944 C C . VAL B 1 288 ? -0.332 -12.125 -4.672 1 97.88 288 VAL B C 1
ATOM 5946 O O . VAL B 1 288 ? -1.073 -11.164 -4.883 1 97.88 288 VAL B O 1
ATOM 5949 N N . LEU B 1 289 ? 0.22 -12.836 -5.613 1 97.38 289 LEU B N 1
ATOM 5950 C CA . LEU B 1 289 ? -0.266 -12.758 -6.984 1 97.38 289 LEU B CA 1
ATOM 5951 C C . LEU B 1 289 ? -1.51 -13.625 -7.168 1 97.38 289 LEU B C 1
ATOM 5953 O O . LEU B 1 289 ? -1.578 -14.742 -6.652 1 97.38 289 LEU B O 1
ATOM 5957 N N . SER B 1 290 ? -2.492 -13.109 -7.887 1 97.19 290 SER B N 1
ATOM 5958 C CA . SER B 1 290 ? -3.713 -13.867 -8.125 1 97.19 290 SER B CA 1
ATOM 5959 C C . SER B 1 290 ? -4.238 -13.641 -9.539 1 97.19 290 SER B C 1
ATOM 5961 O O . SER B 1 290 ? -3.834 -12.68 -10.211 1 97.19 290 SER B O 1
ATOM 5963 N N . TYR B 1 291 ? -5.039 -14.539 -9.961 1 96.88 291 TYR B N 1
ATOM 5964 C CA . TYR B 1 291 ? -5.719 -14.375 -11.234 1 96.88 291 TYR B CA 1
ATOM 5965 C C . TYR B 1 291 ? -6.836 -13.336 -11.133 1 96.88 291 TYR B C 1
ATOM 5967 O O . TYR B 1 291 ? -7.59 -13.328 -10.156 1 96.88 291 TYR B O 1
ATOM 5975 N N . SER B 1 292 ? -6.93 -12.5 -12.086 1 95.81 292 SER B N 1
ATOM 5976 C CA . SER B 1 292 ? -7.809 -11.336 -12.07 1 95.81 292 SER B CA 1
ATOM 5977 C C . SER B 1 292 ? -9.273 -11.75 -12.188 1 95.81 292 SER B C 1
ATOM 5979 O O . SER B 1 292 ? -9.602 -12.688 -12.906 1 95.81 292 SER B O 1
ATOM 5981 N N . HIS B 1 293 ? -10.141 -11.023 -11.531 1 95.56 293 HIS B N 1
ATOM 5982 C CA . HIS B 1 293 ? -11.586 -11.188 -11.664 1 95.56 293 HIS B CA 1
ATOM 5983 C C . HIS B 1 293 ? -12.133 -10.367 -12.82 1 95.56 293 HIS B C 1
ATOM 5985 O O . HIS B 1 293 ? -13.312 -10.469 -13.156 1 95.56 293 HIS B O 1
ATOM 5991 N N . ARG B 1 294 ? -11.281 -9.617 -13.445 1 93.56 294 ARG B N 1
ATOM 5992 C CA . ARG B 1 294 ? -11.727 -8.766 -14.547 1 93.56 294 ARG B CA 1
ATOM 5993 C C . ARG B 1 294 ? -11.477 -9.43 -15.898 1 93.56 294 ARG B C 1
ATOM 5995 O O . ARG B 1 294 ? -12.125 -9.102 -16.891 1 93.56 294 ARG B O 1
ATOM 6002 N N . ASP B 1 295 ? -10.43 -10.281 -15.891 1 93.81 295 ASP B N 1
ATOM 6003 C CA . ASP B 1 295 ? -10.188 -11.031 -17.125 1 93.81 295 ASP B CA 1
ATOM 6004 C C . ASP B 1 295 ? -11.398 -11.875 -17.5 1 93.81 295 ASP B C 1
ATOM 6006 O O . ASP B 1 295 ? -11.891 -12.664 -16.688 1 93.81 295 ASP B O 1
ATOM 6010 N N . PRO B 1 296 ? -11.891 -11.781 -18.688 1 93.81 296 PRO B N 1
ATOM 6011 C CA . PRO B 1 296 ? -13.125 -12.469 -19.047 1 93.81 296 PRO B CA 1
ATOM 6012 C C . PRO B 1 296 ? -13.039 -13.977 -18.859 1 93.81 296 PRO B C 1
ATOM 6014 O O . PRO B 1 296 ? -14 -14.602 -18.391 1 93.81 296 PRO B O 1
ATOM 6017 N N . GLY B 1 297 ? -11.953 -14.562 -19.234 1 93.25 297 GLY B N 1
ATOM 6018 C CA . GLY B 1 297 ? -11.797 -16 -19.078 1 93.25 297 GLY B CA 1
ATOM 6019 C C . GLY B 1 297 ? -11.836 -16.453 -17.641 1 93.25 297 GLY B C 1
ATOM 6020 O O . GLY B 1 297 ? -12.57 -17.391 -17.297 1 93.25 297 GLY B O 1
ATOM 6021 N N . THR B 1 298 ? -11.133 -15.812 -16.812 1 95.06 298 THR B N 1
ATOM 6022 C CA . THR B 1 298 ? -11.078 -16.172 -15.398 1 95.06 298 THR B CA 1
ATOM 6023 C C . THR B 1 298 ? -12.383 -15.812 -14.695 1 95.06 298 THR B C 1
ATOM 6025 O O . THR B 1 298 ? -12.844 -16.531 -13.82 1 95.06 298 THR B O 1
ATOM 6028 N N . SER B 1 299 ? -12.93 -14.664 -15.07 1 95.69 299 SER B N 1
ATOM 6029 C CA . SER B 1 299 ? -14.203 -14.25 -14.492 1 95.69 299 SER B CA 1
ATOM 6030 C C . SER B 1 299 ? -15.297 -15.273 -14.766 1 95.69 299 SER B C 1
ATOM 6032 O O . SER B 1 299 ? -16.078 -15.609 -13.867 1 95.69 299 SER B O 1
ATOM 6034 N N . ALA B 1 300 ? -15.359 -15.734 -15.961 1 97.06 300 ALA B N 1
ATOM 6035 C CA . ALA B 1 300 ? -16.344 -16.75 -16.328 1 97.06 300 ALA B CA 1
ATOM 6036 C C . ALA B 1 300 ? -16.125 -18.031 -15.523 1 97.06 300 ALA B C 1
ATOM 6038 O O . ALA B 1 300 ? -17.078 -18.688 -15.102 1 97.06 300 ALA B O 1
ATOM 6039 N N . LEU B 1 301 ? -14.914 -18.359 -15.391 1 97.19 301 LEU B N 1
ATOM 6040 C CA . LEU B 1 301 ? -14.586 -19.562 -14.625 1 97.19 301 LEU B CA 1
ATOM 6041 C C . LEU B 1 301 ? -15.016 -19.406 -13.172 1 97.19 301 LEU B C 1
ATOM 6043 O O . LEU B 1 301 ? -15.57 -20.344 -12.586 1 97.19 301 LEU B O 1
ATOM 6047 N N . TYR B 1 302 ? -14.734 -18.266 -12.547 1 97.31 302 TYR B N 1
ATOM 6048 C CA . TYR B 1 302 ? -15.148 -18.016 -11.172 1 97.31 302 TYR B CA 1
ATOM 6049 C C . TYR B 1 302 ? -16.672 -18.125 -11.039 1 97.31 302 TYR B C 1
ATOM 6051 O O . TYR B 1 302 ? -17.172 -18.656 -10.047 1 97.31 302 TYR B O 1
ATOM 6059 N N . LYS B 1 303 ? -17.391 -17.625 -11.992 1 96.88 303 LYS B N 1
ATOM 6060 C CA . LYS B 1 303 ? -18.844 -17.719 -11.977 1 96.88 303 LYS B CA 1
ATOM 6061 C C . LYS B 1 303 ? -19.312 -19.172 -12.039 1 96.88 303 LYS B C 1
ATOM 6063 O O . LYS B 1 303 ? -20.234 -19.578 -11.328 1 96.88 303 LYS B O 1
ATOM 6068 N N . ARG B 1 304 ? -18.688 -19.906 -12.867 1 97.56 304 ARG B N 1
ATOM 6069 C CA . ARG B 1 304 ? -19.016 -21.328 -12.969 1 97.56 304 ARG B CA 1
ATOM 6070 C C . ARG B 1 304 ? -18.734 -22.047 -11.656 1 97.56 304 ARG B C 1
ATOM 6072 O O . ARG B 1 304 ? -19.5 -22.922 -11.25 1 97.56 304 ARG B O 1
ATOM 6079 N N . LEU B 1 305 ? -17.625 -21.688 -11.062 1 98.06 305 LEU B N 1
ATOM 6080 C CA . LEU B 1 305 ? -17.281 -22.281 -9.773 1 98.06 305 LEU B CA 1
ATOM 6081 C C . LEU B 1 305 ? -18.328 -21.938 -8.719 1 98.06 305 LEU B C 1
ATOM 6083 O O . LEU B 1 305 ? -18.703 -22.781 -7.902 1 98.06 305 LEU B O 1
ATOM 6087 N N . ASP B 1 306 ? -18.75 -20.734 -8.734 1 96 306 ASP B N 1
ATOM 6088 C CA . ASP B 1 306 ? -19.781 -20.297 -7.809 1 96 306 ASP B CA 1
ATOM 6089 C C . ASP B 1 306 ? -21.078 -21.062 -8.039 1 96 306 ASP B C 1
ATOM 6091 O O . ASP B 1 306 ? -21.719 -21.5 -7.082 1 96 306 ASP B O 1
ATOM 6095 N N . ASP B 1 307 ? -21.484 -21.203 -9.227 1 96.06 307 ASP B N 1
ATOM 6096 C CA . ASP B 1 307 ? -22.703 -21.906 -9.594 1 96.06 307 ASP B CA 1
ATOM 6097 C C . ASP B 1 307 ? -22.656 -23.375 -9.164 1 96.06 307 ASP B C 1
ATOM 6099 O O . ASP B 1 307 ? -23.688 -23.953 -8.812 1 96.06 307 ASP B O 1
ATOM 6103 N N . ALA B 1 308 ? -21.484 -23.891 -9.203 1 96.25 308 ALA B N 1
ATOM 6104 C CA . ALA B 1 308 ? -21.297 -25.297 -8.836 1 96.25 308 ALA B CA 1
ATOM 6105 C C . ALA B 1 308 ? -21.109 -25.438 -7.328 1 96.25 308 ALA B C 1
ATOM 6107 O O . ALA B 1 308 ? -20.844 -26.547 -6.832 1 96.25 308 ALA B O 1
ATOM 6108 N N . ASN B 1 309 ? -21.094 -24.359 -6.594 1 94.75 309 ASN B N 1
ATOM 6109 C CA . ASN B 1 309 ? -20.906 -24.312 -5.148 1 94.75 309 ASN B CA 1
ATOM 6110 C C . ASN B 1 309 ? -19.5 -24.766 -4.754 1 94.75 309 ASN B C 1
ATOM 6112 O O . ASN B 1 309 ? -19.328 -25.406 -3.711 1 94.75 309 ASN B O 1
ATOM 6116 N N . ASN B 1 310 ? -18.547 -24.562 -5.629 1 96.5 310 ASN B N 1
ATOM 6117 C CA . ASN B 1 310 ? -17.125 -24.828 -5.398 1 96.5 310 ASN B CA 1
ATOM 6118 C C . ASN B 1 310 ? -16.297 -23.531 -5.445 1 96.5 310 ASN B C 1
ATOM 6120 O O . ASN B 1 310 ? -15.25 -23.484 -6.09 1 96.5 310 ASN B O 1
ATOM 6124 N N . ARG B 1 311 ? -16.797 -22.531 -4.781 1 94.75 311 ARG B N 1
ATOM 6125 C CA . ARG B 1 311 ? -16.234 -21.188 -4.945 1 94.75 311 ARG B CA 1
ATOM 6126 C C . ARG B 1 311 ? -15.016 -21 -4.055 1 94.75 311 ARG B C 1
ATOM 6128 O O . ARG B 1 311 ? -14.219 -20.078 -4.277 1 94.75 311 ARG B O 1
ATOM 6135 N N . HIS B 1 312 ? -14.82 -21.844 -3.047 1 97.06 312 HIS B N 1
ATOM 6136 C CA . HIS B 1 312 ? -13.719 -21.656 -2.113 1 97.06 312 HIS B CA 1
ATOM 6137 C C . HIS B 1 312 ? -12.453 -22.344 -2.617 1 97.06 312 HIS B C 1
ATOM 6139 O O . HIS B 1 312 ? -12.172 -23.484 -2.25 1 97.06 312 HIS B O 1
ATOM 6145 N N . ILE B 1 313 ? -11.656 -21.578 -3.352 1 97.88 313 ILE B N 1
ATOM 6146 C CA . ILE B 1 313 ? -10.508 -22.203 -4.004 1 97.88 313 ILE B CA 1
ATOM 6147 C C . ILE B 1 313 ? -9.211 -21.625 -3.439 1 97.88 313 ILE B C 1
ATOM 6149 O O . ILE B 1 313 ? -8.125 -22.141 -3.691 1 97.88 313 ILE B O 1
ATOM 6153 N N . GLY B 1 314 ? -9.242 -20.531 -2.684 1 97.81 314 GLY B N 1
ATOM 6154 C CA . GLY B 1 314 ? -8.094 -19.984 -1.979 1 97.81 314 GLY B CA 1
ATOM 6155 C C . GLY B 1 314 ? -7.902 -20.578 -0.595 1 97.81 314 GLY B C 1
ATOM 6156 O O . GLY B 1 314 ? -8.828 -21.172 -0.035 1 97.81 314 GLY B O 1
ATOM 6157 N N . HIS B 1 315 ? -6.719 -20.375 -0.03 1 97.94 315 HIS B N 1
ATOM 6158 C CA . HIS B 1 315 ? -6.41 -21.016 1.241 1 97.94 315 HIS B CA 1
ATOM 6159 C C . HIS B 1 315 ? -6.559 -20.047 2.404 1 97.94 315 HIS B C 1
ATOM 6161 O O . HIS B 1 315 ? -6.094 -20.328 3.514 1 97.94 315 HIS B O 1
ATOM 6167 N N . THR B 1 316 ? -7.145 -18.906 2.207 1 97.75 316 THR B N 1
ATOM 6168 C CA . THR B 1 316 ? -7.355 -17.922 3.264 1 97.75 316 THR B CA 1
ATOM 6169 C C . THR B 1 316 ? -8.789 -17.984 3.775 1 97.75 316 THR B C 1
ATOM 6171 O O . THR B 1 316 ? -9.641 -18.641 3.188 1 97.75 316 THR B O 1
ATOM 6174 N N . VAL B 1 317 ? -9.031 -17.25 4.883 1 97.06 317 VAL B N 1
ATOM 6175 C CA . VAL B 1 317 ? -10.383 -17.188 5.434 1 97.06 317 VAL B CA 1
ATOM 6176 C C . VAL B 1 317 ? -11.07 -15.898 4.984 1 97.06 317 VAL B C 1
ATOM 6178 O O . VAL B 1 317 ? -12.266 -15.703 5.219 1 97.06 317 VAL B O 1
ATOM 6181 N N . ASP B 1 318 ? -10.312 -15.023 4.324 1 96.25 318 ASP B N 1
ATOM 6182 C CA . ASP B 1 318 ? -10.859 -13.742 3.865 1 96.25 318 ASP B CA 1
ATOM 6183 C C . ASP B 1 318 ? -11.945 -13.953 2.812 1 96.25 318 ASP B C 1
ATOM 6185 O O . ASP B 1 318 ? -11.812 -14.82 1.941 1 96.25 318 ASP B O 1
ATOM 6189 N N . ALA B 1 319 ? -12.93 -13.133 2.828 1 94 319 ALA B N 1
ATOM 6190 C CA . ALA B 1 319 ? -14.125 -13.297 1.998 1 94 319 ALA B CA 1
ATOM 6191 C C . ALA B 1 319 ? -13.766 -13.258 0.515 1 94 319 ALA B C 1
ATOM 6193 O O . ALA B 1 319 ? -14.391 -13.945 -0.298 1 94 319 ALA B O 1
ATOM 6194 N N . PHE B 1 320 ? -12.852 -12.523 0.135 1 96.62 320 PHE B N 1
ATOM 6195 C CA . PHE B 1 320 ? -12.523 -12.359 -1.274 1 96.62 320 PHE B CA 1
ATOM 6196 C C . PHE B 1 320 ? -11.469 -13.367 -1.706 1 96.62 320 PHE B C 1
ATOM 6198 O O . PHE B 1 320 ? -11.648 -14.078 -2.697 1 96.62 320 PHE B O 1
ATOM 6205 N N . THR B 1 321 ? -10.375 -13.469 -0.948 1 97.44 321 THR B N 1
ATOM 6206 C CA . THR B 1 321 ? -9.242 -14.281 -1.387 1 97.44 321 THR B CA 1
ATOM 6207 C C . THR B 1 321 ? -9.562 -15.766 -1.245 1 97.44 321 THR B C 1
ATOM 6209 O O . THR B 1 321 ? -8.969 -16.609 -1.928 1 97.44 321 THR B O 1
ATOM 6212 N N . LYS B 1 322 ? -10.523 -16.125 -0.433 1 97.5 322 LYS B N 1
ATOM 6213 C CA . LYS B 1 322 ? -10.938 -17.531 -0.334 1 97.5 322 LYS B CA 1
ATOM 6214 C C . LYS B 1 322 ? -11.586 -18 -1.63 1 97.5 322 LYS B C 1
ATOM 6216 O O . LYS B 1 322 ? -11.625 -19.203 -1.906 1 97.5 322 LYS B O 1
ATOM 6221 N N . ARG B 1 323 ? -12.039 -17.047 -2.438 1 97.56 323 ARG B N 1
ATOM 6222 C CA . ARG B 1 323 ? -12.734 -17.359 -3.68 1 97.56 323 ARG B CA 1
ATOM 6223 C C . ARG B 1 323 ? -11.859 -17.031 -4.891 1 97.56 323 ARG B C 1
ATOM 6225 O O . ARG B 1 323 ? -12.352 -17 -6.02 1 97.56 323 ARG B O 1
ATOM 6232 N N . THR B 1 324 ? -10.68 -16.766 -4.637 1 97.88 324 THR B N 1
ATOM 6233 C CA . THR B 1 324 ? -9.773 -16.328 -5.695 1 97.88 324 THR B CA 1
ATOM 6234 C C . THR B 1 324 ? -8.633 -17.328 -5.879 1 97.88 324 THR B C 1
ATOM 6236 O O . THR B 1 324 ? -8.109 -17.859 -4.898 1 97.88 324 THR B O 1
ATOM 6239 N N . ALA B 1 325 ? -8.289 -17.625 -7.141 1 97.81 325 ALA B N 1
ATOM 6240 C CA . ALA B 1 325 ? -7.137 -18.469 -7.434 1 97.81 325 ALA B CA 1
ATOM 6241 C C . ALA B 1 325 ? -5.832 -17.734 -7.145 1 97.81 325 ALA B C 1
ATOM 6243 O O . ALA B 1 325 ? -5.418 -16.859 -7.918 1 97.81 325 ALA B O 1
ATOM 6244 N N . LEU B 1 326 ? -5.207 -18.156 -6.105 1 97.44 326 LEU B N 1
ATOM 6245 C CA . LEU B 1 326 ? -3.977 -17.516 -5.652 1 97.44 326 LEU B CA 1
ATOM 6246 C C . LEU B 1 326 ? -2.754 -18.25 -6.184 1 97.44 326 LEU B C 1
ATOM 6248 O O . LEU B 1 326 ? -2.793 -19.469 -6.383 1 97.44 326 LEU B O 1
ATOM 6252 N N . PHE B 1 327 ? -1.65 -17.531 -6.41 1 95.75 327 PHE B N 1
ATOM 6253 C CA . PHE B 1 327 ? -0.418 -18.094 -6.953 1 95.75 327 PHE B CA 1
ATOM 6254 C C . PHE B 1 327 ? 0.737 -17.891 -5.977 1 95.75 327 PHE B C 1
ATOM 6256 O O . PHE B 1 327 ? 0.734 -18.469 -4.883 1 95.75 327 PHE B O 1
ATOM 6263 N N . SER B 1 328 ? 1.677 -16.984 -6.199 1 91.56 328 SER B N 1
ATOM 6264 C CA . SER B 1 328 ? 2.891 -16.828 -5.402 1 91.56 328 SER B CA 1
ATOM 6265 C C . SER B 1 328 ? 2.701 -15.766 -4.32 1 91.56 328 SER B C 1
ATOM 6267 O O . SER B 1 328 ? 2.061 -14.734 -4.551 1 91.56 328 SER B O 1
ATOM 6269 N N . GLY B 1 329 ? 3.246 -16.094 -3.184 1 91.81 329 GLY B N 1
ATOM 6270 C CA . GLY B 1 329 ? 3.254 -15.141 -2.088 1 91.81 329 GLY B CA 1
ATOM 6271 C C . GLY B 1 329 ? 4.551 -14.359 -1.989 1 91.81 329 GLY B C 1
ATOM 6272 O O . GLY B 1 329 ? 5.586 -14.797 -2.492 1 91.81 329 GLY B O 1
ATOM 6273 N N . PHE B 1 330 ? 4.441 -13.172 -1.366 1 96.12 330 PHE B N 1
ATOM 6274 C CA . PHE B 1 330 ? 5.566 -12.266 -1.147 1 96.12 330 PHE B CA 1
ATOM 6275 C C . PHE B 1 330 ? 5.668 -11.875 0.322 1 96.12 330 PHE B C 1
ATOM 6277 O O . PHE B 1 330 ? 4.695 -11.398 0.912 1 96.12 330 PHE B O 1
ATOM 6284 N N . LYS B 1 331 ? 6.754 -12.133 0.846 1 97.06 331 LYS B N 1
ATOM 6285 C CA . LYS B 1 331 ? 7.043 -11.625 2.184 1 97.06 331 LYS B CA 1
ATOM 6286 C C . LYS B 1 331 ? 8.133 -10.555 2.143 1 97.06 331 LYS B C 1
ATOM 6288 O O . LYS B 1 331 ? 9.219 -10.789 1.593 1 97.06 331 LYS B O 1
ATOM 6293 N N . ILE B 1 332 ? 7.855 -9.438 2.754 1 95.88 332 ILE B N 1
ATOM 6294 C CA . ILE B 1 332 ? 8.734 -8.273 2.705 1 95.88 332 ILE B CA 1
ATOM 6295 C C . ILE B 1 332 ? 9.156 -7.887 4.121 1 95.88 332 ILE B C 1
ATOM 6297 O O . ILE B 1 332 ? 8.336 -7.883 5.039 1 95.88 332 ILE B O 1
ATOM 6301 N N . LYS B 1 333 ? 10.422 -7.637 4.285 1 92.75 333 LYS B N 1
ATOM 6302 C CA . LYS B 1 333 ? 10.938 -7.105 5.547 1 92.75 333 LYS B CA 1
ATOM 6303 C C . LYS B 1 333 ? 11.969 -6.012 5.297 1 92.75 333 LYS B C 1
ATOM 6305 O O . LYS B 1 333 ? 12.688 -6.047 4.297 1 92.75 333 LYS B O 1
ATOM 6310 N N . PRO B 1 334 ? 12 -5.07 6.238 1 85.44 334 PRO B N 1
ATOM 6311 C CA . PRO B 1 334 ? 13.07 -4.086 6.125 1 85.44 334 PRO B CA 1
ATOM 6312 C C . PRO B 1 334 ? 14.43 -4.641 6.551 1 85.44 334 PRO B C 1
ATOM 6314 O O . PRO B 1 334 ? 14.57 -5.848 6.75 1 85.44 334 PRO B O 1
ATOM 6317 N N . ALA B 1 335 ? 15.484 -3.719 6.684 1 69.62 335 ALA B N 1
ATOM 6318 C CA . ALA B 1 335 ? 16.875 -4.09 6.898 1 69.62 335 ALA B CA 1
ATOM 6319 C C . ALA B 1 335 ? 17.031 -4.941 8.156 1 69.62 335 ALA B C 1
ATOM 6321 O O . ALA B 1 335 ? 17.828 -5.883 8.188 1 69.62 335 ALA B O 1
ATOM 6322 N N . SER B 1 336 ? 16.375 -4.637 9.125 1 66.75 336 SER B N 1
ATOM 6323 C CA . SER B 1 336 ? 16.531 -5.363 10.375 1 66.75 336 SER B CA 1
ATOM 6324 C C . SER B 1 336 ? 15.828 -6.715 10.32 1 66.75 336 SER B C 1
ATOM 6326 O O . SER B 1 336 ? 15.883 -7.488 11.281 1 66.75 336 SER B O 1
ATOM 6328 N N . GLY B 1 337 ? 15.43 -6.934 9.203 1 62.94 337 GLY B N 1
ATOM 6329 C CA . GLY B 1 337 ? 14.664 -8.164 9.125 1 62.94 337 GLY B CA 1
ATOM 6330 C C . GLY B 1 337 ? 15.531 -9.414 9.172 1 62.94 337 GLY B C 1
ATOM 6331 O O . GLY B 1 337 ? 16.625 -9.438 8.594 1 62.94 337 GLY B O 1
ATOM 6332 N N . ASN B 1 338 ? 15.078 -10.25 9.914 1 76.69 338 ASN B N 1
ATOM 6333 C CA . ASN B 1 338 ? 15.68 -11.578 10.062 1 76.69 338 ASN B CA 1
ATOM 6334 C C . ASN B 1 338 ? 15.305 -12.492 8.898 1 76.69 338 ASN B C 1
ATOM 6336 O O . ASN B 1 338 ? 14.125 -12.797 8.703 1 76.69 338 ASN B O 1
ATOM 6340 N N . TYR B 1 339 ? 16.312 -12.852 8.156 1 80.94 339 TYR B N 1
ATOM 6341 C CA . TYR B 1 339 ? 16.141 -13.711 6.988 1 80.94 339 TYR B CA 1
ATOM 6342 C C . TYR B 1 339 ? 15.352 -14.969 7.352 1 80.94 339 TYR B C 1
ATOM 6344 O O . TYR B 1 339 ? 14.469 -15.391 6.605 1 80.94 339 TYR B O 1
ATOM 6352 N N . THR B 1 340 ? 15.656 -15.469 8.414 1 82.75 340 THR B N 1
ATOM 6353 C CA . THR B 1 340 ? 15.023 -16.703 8.836 1 82.75 340 THR B CA 1
ATOM 6354 C C . THR B 1 340 ? 13.531 -16.5 9.094 1 82.75 340 THR B C 1
ATOM 6356 O O . THR B 1 340 ? 12.719 -17.359 8.766 1 82.75 340 THR B O 1
ATOM 6359 N N . LYS B 1 341 ? 13.281 -15.391 9.625 1 86.38 341 LYS B N 1
ATOM 6360 C CA . LYS B 1 341 ? 11.883 -15.094 9.914 1 86.38 341 LYS B CA 1
ATOM 6361 C C . LYS B 1 341 ? 11.094 -14.883 8.625 1 86.38 341 LYS B C 1
ATOM 6363 O O . LYS B 1 341 ? 9.953 -15.336 8.516 1 86.38 341 LYS B O 1
ATOM 6368 N N . VAL B 1 342 ? 11.695 -14.203 7.758 1 91.25 342 VAL B N 1
ATOM 6369 C CA . VAL B 1 342 ? 11.031 -13.922 6.488 1 91.25 342 VAL B CA 1
ATOM 6370 C C . VAL B 1 342 ? 10.797 -15.219 5.723 1 91.25 342 VAL B C 1
ATOM 6372 O O . VAL B 1 342 ? 9.719 -15.43 5.16 1 91.25 342 VAL B O 1
ATOM 6375 N N . GLU B 1 343 ? 11.734 -16.062 5.73 1 91.12 343 GLU B N 1
ATOM 6376 C CA . GLU B 1 343 ? 11.625 -17.359 5.062 1 91.12 343 GLU B CA 1
ATOM 6377 C C . GLU B 1 343 ? 10.562 -18.234 5.719 1 91.12 343 GLU B C 1
ATOM 6379 O O . GLU B 1 343 ? 9.805 -18.906 5.031 1 91.12 343 GLU B O 1
ATOM 6384 N N . LEU B 1 344 ? 10.539 -18.188 7 1 91.75 344 LEU B N 1
ATOM 6385 C CA . LEU B 1 344 ? 9.539 -18.953 7.742 1 91.75 344 LEU B CA 1
ATOM 6386 C C . LEU B 1 344 ? 8.125 -18.516 7.371 1 91.75 344 LEU B C 1
ATOM 6388 O O . LEU B 1 344 ? 7.266 -19.344 7.09 1 91.75 344 LEU B O 1
ATOM 6392 N N . GLN B 1 345 ? 7.918 -17.234 7.395 1 94.44 345 GLN B N 1
ATOM 6393 C CA . GLN B 1 345 ? 6.59 -16.719 7.102 1 94.44 345 GLN B CA 1
ATOM 6394 C C . GLN B 1 345 ? 6.168 -17.047 5.672 1 94.44 345 GLN B C 1
ATOM 6396 O O . GLN B 1 345 ? 5.031 -17.453 5.434 1 94.44 345 GLN B O 1
ATOM 6401 N N . MET B 1 346 ? 7.098 -16.891 4.844 1 95.06 346 MET B N 1
ATOM 6402 C CA . MET B 1 346 ? 6.836 -17.25 3.451 1 95.06 346 MET B CA 1
ATOM 6403 C C . MET B 1 346 ? 6.535 -18.734 3.32 1 95.06 346 MET B C 1
ATOM 6405 O O . MET B 1 346 ? 5.609 -19.125 2.609 1 95.06 346 MET B O 1
ATOM 6409 N N . SER B 1 347 ? 7.242 -19.562 4.047 1 95.38 347 SER B N 1
ATOM 6410 C CA . SER B 1 347 ? 7.105 -21 3.971 1 95.38 347 SER B CA 1
ATOM 6411 C C . SER B 1 347 ? 5.738 -21.453 4.469 1 95.38 347 SER B C 1
ATOM 6413 O O . SER B 1 347 ? 5.129 -22.359 3.891 1 95.38 347 SER B O 1
ATOM 6415 N N . ILE B 1 348 ? 5.293 -20.859 5.457 1 96.62 348 ILE B N 1
ATOM 6416 C CA . ILE B 1 348 ? 3.992 -21.203 6.023 1 96.62 348 ILE B CA 1
ATOM 6417 C C . ILE B 1 348 ? 2.893 -20.891 5.012 1 96.62 348 ILE B C 1
ATOM 6419 O O . ILE B 1 348 ? 2.01 -21.719 4.766 1 96.62 348 ILE B O 1
ATOM 6423 N N . TRP B 1 349 ? 2.98 -19.719 4.445 1 97.19 349 TRP B N 1
ATOM 6424 C CA . TRP B 1 349 ? 1.98 -19.297 3.475 1 97.19 349 TRP B CA 1
ATOM 6425 C C . TRP B 1 349 ? 1.968 -20.219 2.262 1 97.19 349 TRP B C 1
ATOM 6427 O O . TRP B 1 349 ? 0.903 -20.641 1.815 1 97.19 349 TRP B O 1
ATOM 6437 N N . ILE B 1 350 ? 3.119 -20.469 1.738 1 96.56 350 ILE B N 1
ATOM 6438 C CA . ILE B 1 350 ? 3.213 -21.25 0.503 1 96.56 350 ILE B CA 1
ATOM 6439 C C . ILE B 1 350 ? 2.799 -22.688 0.765 1 96.56 350 ILE B C 1
ATOM 6441 O O . ILE B 1 350 ? 2.191 -23.344 -0.095 1 96.56 350 ILE B O 1
ATOM 6445 N N . ALA B 1 351 ? 3.152 -23.219 1.905 1 96.06 351 ALA B N 1
ATOM 6446 C CA . ALA B 1 351 ? 2.732 -24.562 2.258 1 96.06 351 ALA B CA 1
ATOM 6447 C C . ALA B 1 351 ? 1.21 -24.672 2.289 1 96.06 351 ALA B C 1
ATOM 6449 O O . ALA B 1 351 ? 0.639 -25.625 1.758 1 96.06 351 ALA B O 1
ATOM 6450 N N . ALA B 1 352 ? 0.615 -23.734 2.91 1 97.38 352 ALA B N 1
ATOM 6451 C CA . ALA B 1 352 ? -0.845 -23.719 2.959 1 97.38 352 ALA B CA 1
ATOM 6452 C C . ALA B 1 352 ? -1.439 -23.641 1.556 1 97.38 352 ALA B C 1
ATOM 6454 O O . ALA B 1 352 ? -2.43 -24.312 1.254 1 97.38 352 ALA B O 1
ATOM 6455 N N . SER B 1 353 ? -0.864 -22.812 0.77 1 97 353 SER B N 1
ATOM 6456 C CA . SER B 1 353 ? -1.31 -22.656 -0.611 1 97 353 SER B CA 1
ATOM 6457 C C . SER B 1 353 ? -1.223 -23.969 -1.376 1 97 353 SER B C 1
ATOM 6459 O O . SER B 1 353 ? -2.15 -24.344 -2.102 1 97 353 SER B O 1
ATOM 6461 N N . LEU B 1 354 ? -0.15 -24.703 -1.213 1 95.62 354 LEU B N 1
ATOM 6462 C CA . LEU B 1 354 ? 0.055 -25.969 -1.904 1 95.62 354 LEU B CA 1
ATOM 6463 C C . LEU B 1 354 ? -0.911 -27.031 -1.39 1 95.62 354 LEU B C 1
ATOM 6465 O O . LEU B 1 354 ? -1.437 -27.828 -2.17 1 95.62 354 LEU B O 1
ATOM 6469 N N . ARG B 1 355 ? -1.13 -27.047 -0.164 1 95 355 ARG B N 1
ATOM 6470 C CA . ARG B 1 355 ? -2.066 -28 0.413 1 95 355 ARG B CA 1
ATOM 6471 C C . ARG B 1 355 ? -3.479 -27.766 -0.11 1 95 355 ARG B C 1
ATOM 6473 O O . ARG B 1 355 ? -4.215 -28.734 -0.366 1 95 355 ARG B O 1
ATOM 6480 N N . LYS B 1 356 ? -3.838 -26.516 -0.172 1 96.19 356 LYS B N 1
ATOM 6481 C CA . LYS B 1 356 ? -5.137 -26.219 -0.764 1 96.19 356 LYS B CA 1
ATOM 6482 C C . LY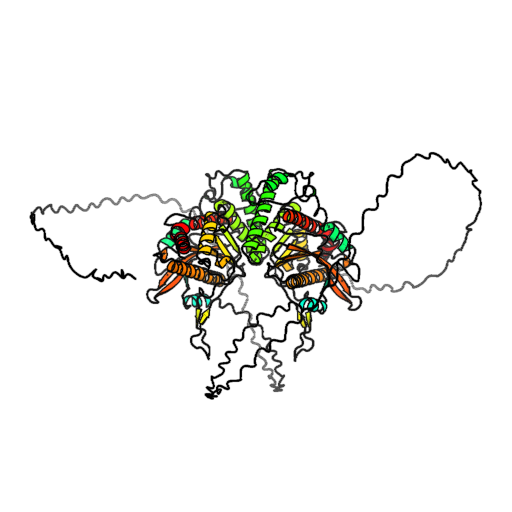S B 1 356 ? -5.219 -26.719 -2.201 1 96.19 356 LYS B C 1
ATOM 6484 O O . LYS B 1 356 ? -6.234 -27.281 -2.611 1 96.19 356 LYS B O 1
ATOM 6489 N N . LYS B 1 357 ? -4.184 -26.578 -2.949 1 95.06 357 LYS B N 1
ATOM 6490 C CA . LYS B 1 357 ? -4.16 -27.047 -4.332 1 95.06 357 LYS B CA 1
ATOM 6491 C C . LYS B 1 357 ? -4.27 -28.578 -4.395 1 95.06 357 LYS B C 1
ATOM 6493 O O . LYS B 1 357 ? -4.922 -29.125 -5.289 1 95.06 357 LYS B O 1
ATOM 6498 N N . GLN B 1 358 ? -3.629 -29.188 -3.506 1 93 358 GLN B N 1
ATOM 6499 C CA . GLN B 1 358 ? -3.746 -30.641 -3.43 1 93 358 GLN B CA 1
ATOM 6500 C C . GLN B 1 358 ? -5.184 -31.062 -3.143 1 93 358 GLN B C 1
ATOM 6502 O O . GLN B 1 358 ? -5.691 -32 -3.746 1 93 358 GLN B O 1
ATOM 6507 N N . LYS B 1 359 ? -5.766 -30.375 -2.225 1 93.88 359 LYS B N 1
ATOM 6508 C CA . LYS B 1 359 ? -7.16 -30.688 -1.905 1 93.88 359 LYS B CA 1
ATOM 6509 C C . LYS B 1 359 ? -8.062 -30.469 -3.121 1 93.88 359 LYS B C 1
ATOM 6511 O O . LYS B 1 359 ? -8.953 -31.281 -3.385 1 93.88 359 LYS B O 1
ATOM 6516 N N . LEU B 1 360 ? -7.824 -29.359 -3.799 1 95.19 360 LEU B N 1
ATOM 6517 C CA . LEU B 1 360 ? -8.617 -29.078 -4.992 1 95.19 360 LEU B CA 1
ATOM 6518 C C . LEU B 1 360 ? -8.445 -30.188 -6.027 1 95.19 360 LEU B C 1
ATOM 6520 O O . LEU B 1 360 ? -9.414 -30.562 -6.691 1 95.19 360 LEU B O 1
ATOM 6524 N N . THR B 1 361 ? -7.289 -30.688 -6.129 1 93.06 361 THR B N 1
ATOM 6525 C CA . THR B 1 361 ? -7.004 -31.766 -7.078 1 93.06 361 THR B CA 1
ATOM 6526 C C . THR B 1 361 ? -7.777 -33.031 -6.715 1 93.06 361 THR B C 1
ATOM 6528 O O . THR B 1 361 ? -8.328 -33.688 -7.59 1 93.06 361 THR B O 1
ATOM 6531 N N . ARG B 1 362 ? -7.797 -33.312 -5.492 1 91.75 362 ARG B N 1
ATOM 6532 C CA . ARG B 1 362 ? -8.531 -34.5 -5.027 1 91.75 362 ARG B CA 1
ATOM 6533 C C . ARG B 1 362 ? -10.031 -34.344 -5.27 1 91.75 362 ARG B C 1
ATOM 6535 O O . ARG B 1 362 ? -10.703 -35.25 -5.715 1 91.75 362 ARG B O 1
ATOM 6542 N N . SER B 1 363 ? -10.469 -33.156 -4.961 1 93.06 363 SER B N 1
ATOM 6543 C CA . SER B 1 363 ? -11.891 -32.875 -5.121 1 93.06 363 SER B CA 1
ATOM 6544 C C . SER B 1 363 ? -12.305 -32.938 -6.586 1 93.06 363 SER B C 1
ATOM 6546 O O . SER B 1 363 ? -13.43 -33.344 -6.898 1 93.06 363 SER B O 1
ATOM 6548 N N . ALA B 1 364 ? -11.414 -32.531 -7.402 1 92.81 364 ALA B N 1
ATOM 6549 C CA . ALA B 1 364 ? -11.688 -32.531 -8.836 1 92.81 364 ALA B CA 1
ATOM 6550 C C . ALA B 1 364 ? -11.531 -33.938 -9.422 1 92.81 364 ALA B C 1
ATOM 6552 O O . ALA B 1 364 ? -11.953 -34.188 -10.547 1 92.81 364 ALA B O 1
ATOM 6553 N N . GLN B 1 365 ? -10.961 -34.906 -8.68 1 88.56 365 GLN B N 1
ATOM 6554 C CA . GLN B 1 365 ? -10.742 -36.281 -9.102 1 88.56 365 GLN B CA 1
ATOM 6555 C C . GLN B 1 365 ? -9.898 -36.344 -10.375 1 88.56 365 GLN B C 1
ATOM 6557 O O . GLN B 1 365 ? -10.203 -37.094 -11.289 1 88.56 365 GLN B O 1
ATOM 6562 N N . VAL B 1 366 ? -9.109 -35.406 -10.453 1 82.44 366 VAL B N 1
ATOM 6563 C CA . VAL B 1 366 ? -8.172 -35.375 -11.57 1 82.44 366 VAL B CA 1
ATOM 6564 C C . VAL B 1 366 ? -6.855 -36.031 -11.141 1 82.44 366 VAL B C 1
ATOM 6566 O O . VAL B 1 366 ? -6.348 -35.781 -10.055 1 82.44 366 VAL B O 1
ATOM 6569 N N . LEU B 1 367 ? -6.531 -37 -11.953 1 77.19 367 LEU B N 1
ATOM 6570 C CA . LEU B 1 367 ? -5.25 -37.625 -11.672 1 77.19 367 LEU B CA 1
ATOM 6571 C C . LEU B 1 367 ? -4.09 -36.719 -12.086 1 77.19 367 LEU B C 1
ATOM 6573 O O . LEU B 1 367 ? -3.98 -36.344 -13.25 1 77.19 367 LEU B O 1
ATOM 6577 N N . PHE B 1 368 ? -3.494 -36.156 -11.102 1 75.06 368 PHE B N 1
ATOM 6578 C CA . PHE B 1 368 ? -2.33 -35.344 -11.422 1 75.06 368 PHE B CA 1
ATOM 6579 C C . PHE B 1 368 ? -1.129 -35.75 -10.578 1 75.06 368 PHE B C 1
ATOM 6581 O O . PHE B 1 368 ? -1.286 -36.219 -9.445 1 75.06 368 PHE B O 1
ATOM 6588 N N . LYS B 1 369 ? -0.094 -35.625 -11.359 1 73.31 369 LYS B N 1
ATOM 6589 C CA . LYS B 1 369 ? 1.152 -35.812 -10.617 1 73.31 369 LYS B CA 1
ATOM 6590 C C . LYS B 1 369 ? 1.465 -34.594 -9.766 1 73.31 369 LYS B C 1
ATOM 6592 O O . LYS B 1 369 ? 1.455 -33.469 -10.258 1 73.31 369 LYS B O 1
ATOM 6597 N N . LEU B 1 370 ? 1.697 -34.781 -8.602 1 76.94 370 LEU B N 1
ATOM 6598 C CA . LEU B 1 370 ? 2.006 -33.75 -7.621 1 76.94 370 LEU B CA 1
ATOM 6599 C C . LEU B 1 370 ? 3.154 -32.875 -8.109 1 76.94 370 LEU B C 1
ATOM 6601 O O . LEU B 1 370 ? 3.207 -31.688 -7.789 1 76.94 370 LEU B O 1
ATOM 6605 N N . VAL B 1 371 ? 3.889 -33.469 -8.875 1 71.62 371 VAL B N 1
ATOM 6606 C CA . VAL B 1 371 ? 5.113 -32.812 -9.328 1 71.62 371 VAL B CA 1
ATOM 6607 C C . VAL B 1 371 ? 4.762 -31.625 -10.234 1 71.62 371 VAL B C 1
ATOM 6609 O O . VAL B 1 371 ? 5.598 -30.75 -10.477 1 71.62 371 VAL B O 1
ATOM 6612 N N . LYS B 1 372 ? 3.607 -31.578 -10.664 1 78.88 372 LYS B N 1
ATOM 6613 C CA . LYS B 1 372 ? 3.193 -30.484 -11.547 1 78.88 372 LYS B CA 1
ATOM 6614 C C . LYS B 1 372 ? 2.879 -29.219 -10.758 1 78.88 372 LYS B C 1
ATOM 6616 O O . LYS B 1 372 ? 2.809 -28.125 -11.32 1 78.88 372 LYS B O 1
ATOM 6621 N N . ILE B 1 373 ? 2.779 -29.469 -9.531 1 87.31 373 ILE B N 1
ATOM 6622 C CA . ILE B 1 373 ? 2.479 -28.312 -8.688 1 87.31 373 ILE B CA 1
ATOM 6623 C C . ILE B 1 373 ? 3.777 -27.656 -8.234 1 87.31 373 ILE B C 1
ATOM 6625 O O . ILE B 1 373 ? 4.262 -27.906 -7.133 1 87.31 373 ILE B O 1
ATOM 6629 N N . VAL B 1 374 ? 4.453 -26.906 -9.078 1 92.81 374 VAL B N 1
ATOM 6630 C CA . VAL B 1 374 ? 5.672 -26.172 -8.742 1 92.81 374 VAL B CA 1
ATOM 6631 C C . VAL B 1 374 ? 5.43 -24.672 -8.875 1 92.81 374 VAL B C 1
ATOM 6633 O O . VAL B 1 374 ? 4.879 -24.203 -9.875 1 92.81 374 VAL B O 1
ATOM 6636 N N . LYS B 1 375 ? 5.766 -23.984 -7.848 1 93.81 375 LYS B N 1
ATOM 6637 C CA . LYS B 1 375 ? 5.551 -22.531 -7.844 1 93.81 375 LYS B CA 1
ATOM 6638 C C . LYS B 1 375 ? 6.758 -21.797 -7.266 1 93.81 375 LYS B C 1
ATOM 6640 O O . LYS B 1 375 ? 7.445 -22.328 -6.391 1 93.81 375 LYS B O 1
ATOM 6645 N N . PRO B 1 376 ? 6.992 -20.656 -7.762 1 95.44 376 PRO B N 1
ATOM 6646 C CA . PRO B 1 376 ? 7.988 -19.812 -7.098 1 95.44 376 PRO B CA 1
ATOM 6647 C C . PRO B 1 376 ? 7.438 -19.109 -5.859 1 95.44 376 PRO B C 1
ATOM 6649 O O . PRO B 1 376 ? 6.219 -18.953 -5.727 1 95.44 376 PRO B O 1
ATOM 6652 N N . ALA B 1 377 ? 8.211 -18.797 -4.988 1 95.25 377 ALA B N 1
ATOM 6653 C CA . ALA B 1 377 ? 7.949 -17.938 -3.838 1 95.25 377 ALA B CA 1
ATOM 6654 C C . ALA B 1 377 ? 9.031 -16.875 -3.695 1 95.25 377 ALA B C 1
ATOM 6656 O O . ALA B 1 377 ? 10.172 -17.078 -4.113 1 95.25 377 ALA B O 1
ATOM 6657 N N . LEU B 1 378 ? 8.594 -15.734 -3.129 1 95.56 378 LEU B N 1
ATOM 6658 C CA . LEU B 1 378 ? 9.516 -14.609 -3.127 1 95.56 378 LEU B CA 1
ATOM 6659 C C . LEU B 1 378 ? 9.633 -14 -1.732 1 95.56 378 LEU B C 1
ATOM 6661 O O . LEU B 1 378 ? 8.633 -13.883 -1.021 1 95.56 378 LEU B O 1
ATOM 6665 N N . THR B 1 379 ? 10.828 -13.711 -1.354 1 95.12 379 THR B N 1
ATOM 6666 C CA . THR B 1 379 ? 11.094 -12.883 -0.188 1 95.12 379 THR B CA 1
ATOM 6667 C C . THR B 1 379 ? 11.852 -11.617 -0.591 1 95.12 379 THR B C 1
ATOM 6669 O O . THR B 1 379 ? 12.648 -11.633 -1.53 1 95.12 379 THR B O 1
ATOM 6672 N N . ILE B 1 380 ? 11.531 -10.586 0.057 1 95.62 380 ILE B N 1
ATOM 6673 C CA . ILE B 1 380 ? 12.195 -9.305 -0.181 1 95.62 380 ILE B CA 1
ATOM 6674 C C . ILE B 1 380 ? 12.688 -8.727 1.143 1 95.62 380 ILE B C 1
ATOM 6676 O O . ILE B 1 380 ? 11.891 -8.516 2.066 1 95.62 380 ILE B O 1
ATOM 6680 N N . ILE B 1 381 ? 13.906 -8.555 1.215 1 93.12 381 ILE B N 1
ATOM 6681 C CA . ILE B 1 381 ? 14.5 -7.883 2.367 1 93.12 381 ILE B CA 1
ATOM 6682 C C . ILE B 1 381 ? 15.188 -6.598 1.918 1 93.12 381 ILE B C 1
ATOM 6684 O O . ILE B 1 381 ? 16.203 -6.641 1.211 1 93.12 381 ILE B O 1
ATOM 6688 N N . ARG B 1 382 ? 14.586 -5.484 2.332 1 89.81 382 ARG B N 1
ATOM 6689 C CA . ARG B 1 382 ? 15.031 -4.188 1.84 1 89.81 382 ARG B CA 1
ATOM 6690 C C . ARG B 1 382 ? 14.961 -4.121 0.318 1 89.81 382 ARG B C 1
ATOM 6692 O O . ARG B 1 382 ? 13.883 -4.293 -0.264 1 89.81 382 ARG B O 1
ATOM 6699 N N . TYR B 1 383 ? 16.172 -4.07 -0.24 1 92.5 383 TYR B N 1
ATOM 6700 C CA . TYR B 1 383 ? 16.203 -3.902 -1.688 1 92.5 383 TYR B CA 1
ATOM 6701 C C . TYR B 1 383 ? 16.469 -5.23 -2.385 1 92.5 383 TYR B C 1
ATOM 6703 O O . TYR B 1 383 ? 16.422 -5.316 -3.615 1 92.5 383 TYR B O 1
ATOM 6711 N N . LYS B 1 384 ? 16.641 -6.309 -1.653 1 93.19 384 LYS B N 1
ATOM 6712 C CA . LYS B 1 384 ? 17.047 -7.582 -2.244 1 93.19 384 LYS B CA 1
ATOM 6713 C C . LYS B 1 384 ? 15.852 -8.523 -2.395 1 93.19 384 LYS B C 1
ATOM 6715 O O . LYS B 1 384 ? 15.148 -8.797 -1.421 1 93.19 384 LYS B O 1
ATOM 6720 N N . HIS B 1 385 ? 15.68 -9 -3.562 1 95.31 385 HIS B N 1
ATOM 6721 C CA . HIS B 1 385 ? 14.641 -9.977 -3.867 1 95.31 385 HIS B CA 1
ATOM 6722 C C . HIS B 1 385 ? 15.227 -11.383 -3.977 1 95.31 385 HIS B C 1
ATOM 6724 O O . HIS B 1 385 ? 16.266 -11.578 -4.594 1 95.31 385 HIS B O 1
ATOM 6730 N N . SER B 1 386 ? 14.578 -12.312 -3.35 1 93.62 386 SER B N 1
ATOM 6731 C CA . SER B 1 386 ? 15.016 -13.703 -3.408 1 93.62 386 SER B CA 1
ATOM 6732 C C . SER B 1 386 ? 13.906 -14.602 -3.938 1 93.62 386 SER B C 1
ATOM 6734 O O . SER B 1 386 ? 12.734 -14.406 -3.621 1 93.62 386 SER B O 1
ATOM 6736 N N . VAL B 1 387 ? 14.375 -15.57 -4.695 1 93.94 387 VAL B N 1
ATOM 6737 C CA . VAL B 1 387 ? 13.43 -16.5 -5.309 1 93.94 387 VAL B CA 1
ATOM 6738 C C . VAL B 1 387 ? 13.609 -17.891 -4.711 1 93.94 387 VAL B C 1
ATOM 6740 O O . VAL B 1 387 ? 14.734 -18.344 -4.504 1 93.94 387 VAL B O 1
ATOM 6743 N N . TYR B 1 388 ? 12.508 -18.516 -4.441 1 94.06 388 TYR B N 1
ATOM 6744 C CA . TYR B 1 388 ? 12.453 -19.891 -3.977 1 94.06 388 TYR B CA 1
ATOM 6745 C C . TYR B 1 388 ? 11.609 -20.75 -4.918 1 94.06 388 TYR B C 1
ATOM 6747 O O . TYR B 1 388 ? 10.773 -20.234 -5.656 1 94.06 388 TYR B O 1
ATOM 6755 N N . TYR B 1 389 ? 11.898 -22.047 -4.867 1 95.06 389 TYR B N 1
ATOM 6756 C CA . TYR B 1 389 ? 11.094 -23.031 -5.582 1 95.06 389 TYR B CA 1
ATOM 6757 C C . TYR B 1 389 ? 10.352 -23.938 -4.605 1 95.06 389 TYR B C 1
ATOM 6759 O O . TYR B 1 389 ? 10.945 -24.469 -3.66 1 95.06 389 TYR B O 1
ATOM 6767 N N . THR B 1 390 ? 9.094 -24.109 -4.859 1 95.5 390 THR B N 1
ATOM 6768 C CA . THR B 1 390 ? 8.289 -24.844 -3.893 1 95.5 390 THR B CA 1
ATOM 6769 C C . THR B 1 390 ? 7.512 -25.969 -4.582 1 95.5 390 THR B C 1
ATOM 6771 O O . THR B 1 390 ? 7.043 -25.797 -5.707 1 95.5 390 THR B O 1
ATOM 6774 N N . TYR B 1 391 ? 7.441 -27.109 -3.91 1 93.38 391 TYR B N 1
ATOM 6775 C CA . TYR B 1 391 ? 6.699 -28.25 -4.445 1 93.38 391 TYR B CA 1
ATOM 6776 C C . TYR B 1 391 ? 6.328 -29.219 -3.336 1 93.38 391 TYR B C 1
ATOM 6778 O O . TYR B 1 391 ? 7.016 -29.297 -2.314 1 93.38 391 TYR B O 1
ATOM 6786 N N . PRO B 1 392 ? 5.23 -29.875 -3.562 1 92.31 392 PRO B N 1
ATOM 6787 C CA . PRO B 1 392 ? 4.887 -30.938 -2.627 1 92.31 392 PRO B CA 1
ATOM 6788 C C . PRO B 1 392 ? 5.59 -32.25 -2.951 1 92.31 392 PRO B C 1
ATOM 6790 O O . PRO B 1 392 ? 5.918 -32.5 -4.113 1 92.31 392 PRO B O 1
ATOM 6793 N N . ARG B 1 393 ? 5.824 -33.031 -1.928 1 87.44 393 ARG B N 1
ATOM 6794 C CA . ARG B 1 393 ? 6.375 -34.375 -2.086 1 87.44 393 ARG B CA 1
ATOM 6795 C C . ARG B 1 393 ? 5.77 -35.312 -1.071 1 87.44 393 ARG B C 1
ATOM 6797 O O . ARG B 1 393 ? 5.621 -35 0.104 1 87.44 393 ARG B O 1
ATOM 6804 N N . ASN B 1 394 ? 5.387 -36.406 -1.639 1 81.31 394 ASN B N 1
ATOM 6805 C CA . ASN B 1 394 ? 4.848 -37.406 -0.736 1 81.31 394 ASN B CA 1
ATOM 6806 C C . ASN B 1 394 ? 5.961 -38.156 0.014 1 81.31 394 ASN B C 1
ATOM 6808 O O . ASN B 1 394 ? 6.984 -38.5 -0.574 1 81.31 394 ASN B O 1
ATOM 6812 N N . ASN B 1 395 ? 5.762 -37.969 1.305 1 67 395 ASN B N 1
ATOM 6813 C CA . ASN B 1 395 ? 6.637 -38.812 2.1 1 67 395 ASN B CA 1
ATOM 6814 C C . ASN B 1 395 ? 6.16 -40.281 2.102 1 67 395 ASN B C 1
ATOM 6816 O O . ASN B 1 395 ? 5.051 -40.562 2.555 1 67 395 ASN B O 1
ATOM 6820 N N . LEU B 1 396 ? 6.969 -41.094 1.531 1 56.94 396 LEU B N 1
ATOM 6821 C CA . LEU B 1 396 ? 6.594 -42.469 1.373 1 56.94 396 LEU B CA 1
ATOM 6822 C C . LEU B 1 396 ? 6.367 -43.125 2.73 1 56.94 396 LEU B C 1
ATOM 6824 O O . LEU B 1 396 ? 5.586 -44.094 2.842 1 56.94 396 LEU B O 1
ATOM 6828 N N . ILE B 1 397 ? 7.066 -42.656 3.615 1 53.47 397 ILE B N 1
ATOM 6829 C CA . ILE B 1 397 ? 6.992 -43.281 4.93 1 53.47 397 ILE B CA 1
ATOM 6830 C C . ILE B 1 397 ? 5.754 -42.781 5.672 1 53.47 397 ILE B C 1
ATOM 6832 O O . ILE B 1 397 ? 4.961 -43.562 6.18 1 53.47 397 ILE B O 1
ATOM 6836 N N . SER B 1 398 ? 5.582 -41.562 5.703 1 56.31 398 SER B N 1
ATOM 6837 C CA . SER B 1 398 ? 4.531 -40.969 6.539 1 56.31 398 SER B CA 1
ATOM 6838 C C . SER B 1 398 ? 3.232 -40.812 5.758 1 56.31 398 SER B C 1
ATOM 6840 O O . SER B 1 398 ? 2.184 -40.531 6.34 1 56.31 398 SER B O 1
ATOM 6842 N N . ARG B 1 399 ? 3.236 -41.219 4.512 1 57.91 399 ARG B N 1
ATOM 6843 C CA . ARG B 1 399 ? 2.107 -41.094 3.594 1 57.91 399 ARG B CA 1
ATOM 6844 C C . ARG B 1 399 ? 1.54 -39.688 3.59 1 57.91 399 ARG B C 1
ATOM 6846 O O . ARG B 1 399 ? 0.379 -39.469 3.23 1 57.91 399 ARG B O 1
ATOM 6853 N N . LYS B 1 400 ? 2.221 -38.844 4.18 1 65.94 400 LYS B N 1
ATOM 6854 C CA . LYS B 1 400 ? 1.716 -37.469 4.16 1 65.94 400 LYS B CA 1
ATOM 6855 C C . LYS B 1 400 ? 2.57 -36.562 3.26 1 65.94 400 LYS B C 1
ATOM 6857 O O . LYS B 1 400 ? 3.762 -36.844 3.076 1 65.94 400 LYS B O 1
ATOM 6862 N N . SER B 1 401 ? 1.912 -35.688 2.666 1 82.38 401 SER B N 1
ATOM 6863 C CA . SER B 1 401 ? 2.539 -34.781 1.702 1 82.38 401 SER B CA 1
ATOM 6864 C C . SER B 1 401 ? 3.316 -33.656 2.404 1 82.38 401 SER B C 1
ATOM 6866 O O . SER B 1 401 ? 2.783 -33 3.283 1 82.38 401 SER B O 1
ATOM 6868 N N . SER B 1 402 ? 4.602 -33.719 2.193 1 88.44 402 SER B N 1
ATOM 6869 C CA . SER B 1 402 ? 5.469 -32.656 2.688 1 88.44 402 SER B CA 1
ATOM 6870 C C . SER B 1 402 ? 5.633 -31.547 1.651 1 88.44 402 SER B C 1
ATOM 6872 O O . SER B 1 402 ? 5.441 -31.781 0.456 1 88.44 402 SER B O 1
ATOM 6874 N N . THR B 1 403 ? 5.859 -30.375 2.178 1 92.88 403 THR B N 1
ATOM 6875 C CA . THR B 1 403 ? 6.152 -29.25 1.306 1 92.88 403 THR B CA 1
ATOM 6876 C C . THR B 1 403 ? 7.645 -28.922 1.323 1 92.88 403 THR B C 1
ATOM 6878 O O . THR B 1 403 ? 8.242 -28.781 2.393 1 92.88 403 THR B O 1
ATOM 6881 N N . TYR B 1 404 ? 8.188 -28.859 0.18 1 92.88 404 TYR B N 1
ATOM 6882 C CA . TYR B 1 404 ? 9.602 -28.5 0.043 1 92.88 404 TYR B CA 1
ATOM 6883 C C . TYR B 1 404 ? 9.766 -27.078 -0.472 1 92.88 404 TYR B C 1
ATOM 6885 O O . TYR B 1 404 ? 9.086 -26.672 -1.417 1 92.88 404 TYR B O 1
ATOM 6893 N N . ILE B 1 405 ? 10.586 -26.391 0.13 1 93.69 405 ILE B N 1
ATOM 6894 C CA . ILE B 1 405 ? 10.969 -25.047 -0.258 1 93.69 405 ILE B CA 1
ATOM 6895 C C . ILE B 1 405 ? 12.477 -24.984 -0.5 1 93.69 405 ILE B C 1
ATOM 6897 O O . ILE B 1 405 ? 13.266 -25.125 0.438 1 93.69 405 ILE B O 1
ATOM 6901 N N . LEU B 1 406 ? 12.789 -24.781 -1.731 1 93.06 406 LEU B N 1
ATOM 6902 C CA . LEU B 1 406 ? 14.195 -24.781 -2.105 1 93.06 406 LEU B CA 1
ATOM 6903 C C . LEU B 1 406 ? 14.688 -23.375 -2.402 1 93.06 406 LEU B C 1
ATOM 6905 O O . LEU B 1 406 ? 14.109 -22.672 -3.227 1 93.06 406 LEU B O 1
ATOM 6909 N N . GLY B 1 407 ? 15.734 -22.969 -1.772 1 86.5 407 GLY B N 1
ATOM 6910 C CA . GLY B 1 407 ? 16.375 -21.688 -1.979 1 86.5 407 GLY B CA 1
ATOM 6911 C C . GLY B 1 407 ? 17.516 -21.422 -1.013 1 86.5 407 GLY B C 1
ATOM 6912 O O . GLY B 1 407 ? 17.859 -22.281 -0.204 1 86.5 407 GLY B O 1
ATOM 6913 N N . LEU B 1 408 ? 18.188 -20.328 -1.186 1 82.69 408 LEU B N 1
ATOM 6914 C CA . LEU B 1 408 ? 18.188 -19.234 -2.154 1 82.69 408 LEU B CA 1
ATOM 6915 C C . LEU B 1 408 ? 18.922 -19.656 -3.43 1 82.69 408 LEU B C 1
ATOM 6917 O O . LEU B 1 408 ? 19.906 -20.375 -3.373 1 82.69 408 LEU B O 1
ATOM 6921 N N . ASP B 1 409 ? 18.281 -19.266 -4.543 1 80.38 409 ASP B N 1
ATOM 6922 C CA . ASP B 1 409 ? 19 -19.516 -5.793 1 80.38 409 ASP B CA 1
ATOM 6923 C C . ASP B 1 409 ? 19.938 -18.359 -6.125 1 80.38 409 ASP B C 1
ATOM 6925 O O . ASP B 1 409 ? 19.734 -17.641 -7.113 1 80.38 409 ASP B O 1
ATOM 6929 N N . VAL B 1 410 ? 20.969 -18.188 -5.402 1 75.88 410 VAL B N 1
ATOM 6930 C CA . VAL B 1 410 ? 21.875 -17.047 -5.492 1 75.88 410 VAL B CA 1
ATOM 6931 C C . VAL B 1 410 ? 22.75 -17.188 -6.738 1 75.88 410 VAL B C 1
ATOM 6933 O O . VAL B 1 410 ? 23.188 -16.188 -7.309 1 75.88 410 VAL B O 1
ATOM 6936 N N . ASP B 1 411 ? 22.969 -18.328 -7.121 1 73.19 411 ASP B N 1
ATOM 6937 C CA . ASP B 1 411 ? 23.828 -18.547 -8.273 1 73.19 411 ASP B CA 1
ATOM 6938 C C . ASP B 1 411 ? 23.156 -18.094 -9.562 1 73.19 411 ASP B C 1
ATOM 6940 O O . ASP B 1 411 ? 23.812 -17.5 -10.43 1 73.19 411 ASP B O 1
ATOM 6944 N N . GLN B 1 412 ? 21.953 -18.344 -9.594 1 77.81 412 GLN B N 1
ATOM 6945 C CA . GLN B 1 412 ? 21.219 -18 -10.812 1 77.81 412 GLN B CA 1
ATOM 6946 C C . GLN B 1 412 ? 20.766 -16.531 -10.781 1 77.81 412 GLN B C 1
ATOM 6948 O O . GLN B 1 412 ? 20.719 -15.875 -11.82 1 77.81 412 GLN B O 1
ATOM 6953 N N . PHE B 1 413 ? 20.391 -16.125 -9.648 1 82.88 413 PHE B N 1
ATOM 6954 C CA . PHE B 1 413 ? 19.797 -14.797 -9.531 1 82.88 413 PHE B CA 1
ATOM 6955 C C . PHE B 1 413 ? 20.656 -13.891 -8.664 1 82.88 413 PHE B C 1
ATOM 6957 O O . PHE B 1 413 ? 20.25 -13.516 -7.559 1 82.88 413 PHE B O 1
ATOM 6964 N N . LYS B 1 414 ? 21.734 -13.57 -9.367 1 76.31 414 LYS B N 1
ATOM 6965 C CA . LYS B 1 414 ? 22.641 -12.672 -8.648 1 76.31 414 LYS B CA 1
ATOM 6966 C C . LYS B 1 414 ? 22.156 -11.227 -8.727 1 76.31 414 LYS B C 1
ATOM 6968 O O . LYS B 1 414 ? 21.609 -10.805 -9.75 1 76.31 414 LYS B O 1
ATOM 6973 N N . ARG B 1 415 ? 22.094 -10.5 -7.684 1 79.56 415 ARG B N 1
ATOM 6974 C CA . ARG B 1 415 ? 21.938 -9.055 -7.582 1 79.56 415 ARG B CA 1
ATOM 6975 C C . ARG B 1 415 ? 20.516 -8.633 -7.973 1 79.56 415 ARG B C 1
ATOM 6977 O O . ARG B 1 415 ? 20.344 -7.711 -8.773 1 79.56 415 ARG B O 1
ATOM 6984 N N . LEU B 1 416 ? 19.516 -9.352 -7.707 1 92.88 416 LEU B N 1
ATOM 6985 C CA . LEU B 1 416 ? 18.141 -8.906 -7.824 1 92.88 416 LEU B CA 1
ATOM 6986 C C . LEU B 1 416 ? 17.812 -7.859 -6.762 1 92.88 416 LEU B C 1
ATOM 6988 O O . LEU B 1 416 ? 17.344 -8.195 -5.672 1 92.88 416 LEU B O 1
ATOM 6992 N N . SER B 1 417 ? 18.125 -6.672 -7.184 1 94 417 SER B N 1
ATOM 6993 C CA . SER B 1 417 ? 18.016 -5.625 -6.176 1 94 417 SER B CA 1
ATOM 6994 C C . SER B 1 417 ? 17.484 -4.328 -6.781 1 94 417 SER B C 1
ATOM 6996 O O . SER B 1 417 ? 17.672 -4.078 -7.973 1 94 417 SER B O 1
ATOM 6998 N N . THR B 1 418 ? 16.875 -3.516 -5.949 1 96.5 418 THR B N 1
ATOM 6999 C CA . THR B 1 418 ? 16.328 -2.242 -6.41 1 96.5 418 THR B CA 1
ATOM 7000 C C . THR B 1 418 ? 17.281 -1.099 -6.082 1 96.5 418 THR B C 1
ATOM 7002 O O . THR B 1 418 ? 16.969 0.07 -6.312 1 96.5 418 THR B O 1
ATOM 7005 N N . ASP B 1 419 ? 18.484 -1.42 -5.594 1 93.31 419 ASP B N 1
ATOM 7006 C CA . ASP B 1 419 ? 19.438 -0.375 -5.23 1 93.31 419 ASP B CA 1
ATOM 7007 C C . ASP B 1 419 ? 20.203 0.126 -6.461 1 93.31 419 ASP B C 1
ATOM 7009 O O . ASP B 1 419 ? 20.891 1.149 -6.398 1 93.31 419 ASP B O 1
ATOM 7013 N N . LEU B 1 420 ? 20.016 -0.574 -7.574 1 94.31 420 LEU B N 1
ATOM 7014 C CA . LEU B 1 420 ? 20.609 -0.172 -8.852 1 94.31 420 LEU B CA 1
ATOM 7015 C C . LEU B 1 420 ? 19.562 -0.216 -9.961 1 94.31 420 LEU B C 1
ATOM 7017 O O . LEU B 1 420 ? 18.656 -1.062 -9.945 1 94.31 420 LEU B O 1
ATOM 7021 N N . ILE B 1 421 ? 19.766 0.666 -10.922 1 96.31 421 ILE B N 1
ATOM 7022 C CA . ILE B 1 421 ? 18.859 0.677 -12.07 1 96.31 421 ILE B CA 1
ATOM 7023 C C . ILE B 1 421 ? 18.938 -0.658 -12.805 1 96.31 421 ILE B C 1
ATOM 7025 O O . ILE B 1 421 ? 17.906 -1.219 -13.203 1 96.31 421 ILE B O 1
ATOM 7029 N N . ARG B 1 422 ? 20.172 -1.141 -12.93 1 94.56 422 ARG B N 1
ATOM 7030 C CA . ARG B 1 422 ? 20.391 -2.436 -13.562 1 94.56 422 ARG B CA 1
ATOM 7031 C C . ARG B 1 422 ? 19.609 -3.535 -12.852 1 94.56 422 ARG B C 1
ATOM 7033 O O . ARG B 1 422 ? 18.984 -4.379 -13.5 1 94.56 422 ARG B O 1
ATOM 7040 N N . GLY B 1 423 ? 19.688 -3.508 -11.578 1 95.69 423 GLY B N 1
ATOM 7041 C CA . GLY B 1 423 ? 18.953 -4.48 -10.781 1 95.69 423 GLY B CA 1
ATOM 7042 C C . GLY B 1 423 ? 17.453 -4.391 -10.969 1 95.69 423 GLY B C 1
ATOM 7043 O O . GLY B 1 423 ? 16.766 -5.414 -10.992 1 95.69 423 GLY B O 1
ATOM 7044 N N . ILE B 1 424 ? 16.875 -3.182 -11.094 1 97.62 424 ILE B N 1
ATOM 7045 C CA . ILE B 1 424 ? 15.445 -2.973 -11.281 1 97.62 424 ILE B CA 1
ATOM 7046 C C . ILE B 1 424 ? 15.008 -3.574 -12.617 1 97.62 424 ILE B C 1
ATOM 7048 O O . ILE B 1 424 ? 13.992 -4.262 -12.688 1 97.62 424 ILE B O 1
ATOM 7052 N N . PHE B 1 425 ? 15.773 -3.375 -13.633 1 97.38 425 PHE B N 1
ATOM 7053 C CA . PHE B 1 425 ? 15.43 -3.943 -14.938 1 97.38 425 PHE B CA 1
ATOM 7054 C C . PHE B 1 425 ? 15.523 -5.465 -14.906 1 97.38 425 PHE B C 1
ATOM 7056 O O . PHE B 1 425 ? 14.727 -6.152 -15.539 1 97.38 425 PHE B O 1
ATOM 7063 N N . ARG B 1 426 ? 16.5 -6 -14.195 1 96.44 426 ARG B N 1
ATOM 7064 C CA . ARG B 1 426 ? 16.578 -7.445 -14.023 1 96.44 426 ARG B CA 1
ATOM 7065 C C . ARG B 1 426 ? 15.336 -7.977 -13.312 1 96.44 426 ARG B C 1
ATOM 7067 O O . ARG B 1 426 ? 14.805 -9.023 -13.688 1 96.44 426 ARG B O 1
ATOM 7074 N N . LEU B 1 427 ? 14.969 -7.285 -12.32 1 97.81 427 LEU B N 1
ATOM 7075 C CA . LEU B 1 427 ? 13.773 -7.676 -11.57 1 97.81 427 LEU B CA 1
ATOM 7076 C C . LEU B 1 427 ? 12.539 -7.637 -12.461 1 97.81 427 LEU B C 1
ATOM 7078 O O . LEU B 1 427 ? 11.68 -8.523 -12.383 1 97.81 427 LEU B O 1
ATOM 7082 N N . ILE B 1 428 ? 12.43 -6.613 -13.266 1 97.69 428 ILE B N 1
ATOM 7083 C CA . ILE B 1 428 ? 11.305 -6.531 -14.195 1 97.69 428 ILE B CA 1
ATOM 7084 C C . ILE B 1 428 ? 11.289 -7.773 -15.086 1 97.69 428 ILE B C 1
ATOM 7086 O O . ILE B 1 428 ? 10.219 -8.336 -15.344 1 97.69 428 ILE B O 1
ATOM 7090 N N . LYS B 1 429 ? 12.43 -8.211 -15.477 1 96.38 429 LYS B N 1
ATOM 7091 C CA . LYS B 1 429 ? 12.531 -9.398 -16.312 1 96.38 429 LYS B CA 1
ATOM 7092 C C . LYS B 1 429 ? 12.117 -10.656 -15.555 1 96.38 429 LYS B C 1
ATOM 7094 O O . LYS B 1 429 ? 11.422 -11.516 -16.109 1 96.38 429 LYS B O 1
ATOM 7099 N N . ILE B 1 430 ? 12.547 -10.781 -14.406 1 96.31 430 ILE B N 1
ATOM 7100 C CA . ILE B 1 430 ? 12.203 -11.945 -13.594 1 96.31 430 ILE B CA 1
ATOM 7101 C C . ILE B 1 430 ? 10.695 -11.992 -13.367 1 96.31 430 ILE B C 1
ATOM 7103 O O . ILE B 1 430 ? 10.078 -13.047 -13.477 1 96.31 430 ILE B O 1
ATOM 7107 N N . TYR B 1 431 ? 10.117 -10.883 -13.016 1 97.19 431 TYR B N 1
ATOM 7108 C CA . TYR B 1 431 ? 8.68 -10.852 -12.773 1 97.19 431 TYR B CA 1
ATOM 7109 C C . TYR B 1 431 ? 7.898 -11.094 -14.055 1 97.19 431 TYR B C 1
ATOM 7111 O O . TYR B 1 431 ? 6.828 -11.703 -14.031 1 97.19 431 TYR B O 1
ATOM 7119 N N . ARG B 1 432 ? 8.406 -10.633 -15.156 1 97.06 432 ARG B N 1
ATOM 7120 C CA . ARG B 1 432 ? 7.832 -11.016 -16.438 1 97.06 432 ARG B CA 1
ATOM 7121 C C . ARG B 1 432 ? 7.797 -12.539 -16.594 1 97.06 432 ARG B C 1
ATOM 7123 O O . ARG B 1 432 ? 6.781 -13.102 -17 1 97.06 432 ARG B O 1
ATOM 7130 N N . ASN B 1 433 ? 8.906 -13.133 -16.297 1 96.56 433 ASN B N 1
ATOM 7131 C CA . ASN B 1 433 ? 9.023 -14.578 -16.453 1 96.56 433 ASN B CA 1
ATOM 7132 C C . ASN B 1 433 ? 8.086 -15.32 -15.5 1 96.56 433 ASN B C 1
ATOM 7134 O O . ASN B 1 433 ? 7.547 -16.375 -15.852 1 96.56 433 ASN B O 1
ATOM 7138 N N . ILE B 1 434 ? 7.91 -14.805 -14.336 1 96.25 434 ILE B N 1
ATOM 7139 C CA . ILE B 1 434 ? 6.977 -15.383 -13.375 1 96.25 434 ILE B CA 1
ATOM 7140 C C . ILE B 1 434 ? 5.551 -15.289 -13.922 1 96.25 434 ILE B C 1
ATOM 7142 O O . ILE B 1 434 ? 4.797 -16.266 -13.875 1 96.25 434 ILE B O 1
ATOM 7146 N N . LEU B 1 435 ? 5.223 -14.141 -14.445 1 96.19 435 LEU B N 1
ATOM 7147 C CA . LEU B 1 435 ? 3.891 -13.93 -15 1 96.19 435 LEU B CA 1
ATOM 7148 C C . LEU B 1 435 ? 3.654 -14.836 -16.203 1 96.19 435 LEU B C 1
ATOM 7150 O O . LEU B 1 435 ? 2.568 -15.406 -16.359 1 96.19 435 LEU B O 1
ATOM 7154 N N . LYS B 1 436 ? 4.648 -15.016 -17.016 1 94.75 436 LYS B N 1
ATOM 7155 C CA . LYS B 1 436 ? 4.562 -15.891 -18.172 1 94.75 436 LYS B CA 1
ATOM 7156 C C . LYS B 1 436 ? 4.363 -17.344 -17.75 1 94.75 436 LYS B C 1
ATOM 7158 O O . LYS B 1 436 ? 3.555 -18.062 -18.344 1 94.75 436 LYS B O 1
ATOM 7163 N N . TYR B 1 437 ? 5.098 -17.734 -16.828 1 94.5 437 TYR B N 1
ATOM 7164 C CA . TYR B 1 437 ? 4.977 -19.109 -16.328 1 94.5 437 TYR B CA 1
ATOM 7165 C C . TYR B 1 437 ? 3.572 -19.359 -15.797 1 94.5 437 TYR B C 1
ATOM 7167 O O . TYR B 1 437 ? 2.963 -20.391 -16.109 1 94.5 437 TYR B O 1
ATOM 7175 N N . ARG B 1 438 ? 3.119 -18.469 -15.047 1 91.44 438 ARG B N 1
ATOM 7176 C CA . ARG B 1 438 ? 1.817 -18.578 -14.398 1 91.44 438 ARG B CA 1
ATOM 7177 C C . ARG B 1 438 ? 0.697 -18.656 -15.43 1 91.44 438 ARG B C 1
ATOM 7179 O O . ARG B 1 438 ? -0.311 -19.344 -15.203 1 91.44 438 ARG B O 1
ATOM 7186 N N . MET B 1 439 ? 0.87 -18.016 -16.547 1 91.62 439 MET B N 1
ATOM 7187 C CA . MET B 1 439 ? -0.206 -17.922 -17.531 1 91.62 439 MET B CA 1
ATOM 7188 C C . MET B 1 439 ? 0.005 -18.906 -18.672 1 91.62 439 MET B C 1
ATOM 7190 O O . MET B 1 439 ? -0.827 -19.016 -19.562 1 91.62 439 MET B O 1
ATOM 7194 N N . ASP B 1 440 ? 1.027 -19.578 -18.625 1 91.75 440 ASP B N 1
ATOM 7195 C CA . ASP B 1 440 ? 1.346 -20.531 -19.688 1 91.75 440 ASP B CA 1
ATOM 7196 C C . ASP B 1 440 ? 0.24 -21.562 -19.844 1 91.75 440 ASP B C 1
ATOM 7198 O O . ASP B 1 440 ? 0.018 -22.391 -18.953 1 91.75 440 ASP B O 1
ATOM 7202 N N . LYS B 1 441 ? -0.361 -21.578 -21.016 1 90.88 441 LYS B N 1
ATOM 7203 C CA . LYS B 1 441 ? -1.523 -22.422 -21.281 1 90.88 441 LYS B CA 1
ATOM 7204 C C . LYS B 1 441 ? -1.101 -23.797 -21.797 1 90.88 441 LYS B C 1
ATOM 7206 O O . LYS B 1 441 ? -1.934 -24.703 -21.938 1 90.88 441 LYS B O 1
ATOM 7211 N N . SER B 1 442 ? 0.134 -23.922 -21.984 1 89.56 442 SER B N 1
ATOM 7212 C CA . SER B 1 442 ? 0.616 -25.203 -22.469 1 89.56 442 SER B CA 1
ATOM 7213 C C . SER B 1 442 ? 0.532 -26.281 -21.391 1 89.56 442 SER B C 1
ATOM 7215 O O . SER B 1 442 ? 0.332 -25.969 -20.219 1 89.56 442 SER B O 1
ATOM 7217 N N . ARG B 1 443 ? 0.765 -27.5 -21.797 1 84 443 ARG B N 1
ATOM 7218 C CA . ARG B 1 443 ? 0.695 -28.641 -20.875 1 84 443 ARG B CA 1
ATOM 7219 C C . ARG B 1 443 ? 1.824 -28.594 -19.859 1 84 443 ARG B C 1
ATOM 7221 O O . ARG B 1 443 ? 1.714 -29.188 -18.781 1 84 443 ARG B O 1
ATOM 7228 N N . ASP B 1 444 ? 2.771 -27.859 -20.203 1 80.81 444 ASP B N 1
ATOM 7229 C CA . ASP B 1 444 ? 3.916 -27.766 -19.297 1 80.81 444 ASP B CA 1
ATOM 7230 C C . ASP B 1 444 ? 3.844 -26.5 -18.453 1 80.81 444 ASP B C 1
ATOM 7232 O O . ASP B 1 444 ? 4.703 -26.266 -17.594 1 80.81 444 ASP B O 1
ATOM 7236 N N . GLY B 1 445 ? 2.844 -25.781 -18.703 1 87.69 445 GLY B N 1
ATOM 7237 C CA . GLY B 1 445 ? 2.68 -24.547 -17.938 1 87.69 445 GLY B CA 1
ATOM 7238 C C . GLY B 1 445 ? 1.861 -24.734 -16.672 1 87.69 445 GLY B C 1
ATOM 7239 O O . GLY B 1 445 ? 1.213 -25.766 -16.5 1 87.69 445 GLY B O 1
ATOM 7240 N N . TYR B 1 446 ? 1.931 -23.766 -15.766 1 93.12 446 TYR B N 1
ATOM 7241 C CA . TYR B 1 446 ? 1.208 -23.844 -14.5 1 93.12 446 TYR B CA 1
ATOM 7242 C C . TYR B 1 446 ? -0.297 -23.766 -14.727 1 93.12 446 TYR B C 1
ATOM 7244 O O . TYR B 1 446 ? -1.051 -24.578 -14.172 1 93.12 446 TYR B O 1
ATOM 7252 N N . TRP B 1 447 ? -0.743 -22.844 -15.547 1 93.31 447 TRP B N 1
ATOM 7253 C CA . TRP B 1 447 ? -2.168 -22.656 -15.797 1 93.31 447 TRP B CA 1
ATOM 7254 C C . TRP B 1 447 ? -2.729 -23.797 -16.641 1 93.31 447 TRP B C 1
ATOM 7256 O O . TRP B 1 447 ? -3.705 -24.453 -16.25 1 93.31 447 TRP B O 1
ATOM 7266 N N . GLY B 1 448 ? -2.113 -24.078 -17.766 1 90.5 448 GLY B N 1
ATOM 7267 C CA . GLY B 1 448 ? -2.635 -25.062 -18.703 1 90.5 448 GLY B CA 1
ATOM 7268 C C . GLY B 1 448 ? -2.408 -26.5 -18.266 1 90.5 448 GLY B C 1
ATOM 7269 O O . GLY B 1 448 ? -3.221 -27.375 -18.547 1 90.5 448 GLY B O 1
ATOM 7270 N N . GLY B 1 449 ? -1.358 -26.688 -17.594 1 87.69 449 GLY B N 1
ATOM 7271 C CA . GLY B 1 449 ? -0.992 -28.047 -17.234 1 87.69 449 GLY B CA 1
ATOM 7272 C C . GLY B 1 449 ? -1.52 -28.453 -15.867 1 87.69 449 GLY B C 1
ATOM 7273 O O . GLY B 1 449 ? -1.625 -29.641 -15.57 1 87.69 449 GLY B O 1
ATOM 7274 N N . PHE B 1 450 ? -1.877 -27.547 -15.102 1 92.62 450 PHE B N 1
ATOM 7275 C CA . PHE B 1 450 ? -2.256 -27.906 -13.742 1 92.62 450 PHE B CA 1
ATOM 7276 C C . PHE B 1 450 ? -3.539 -27.188 -13.328 1 92.62 450 PHE B C 1
ATOM 7278 O O . PHE B 1 450 ? -4.621 -27.781 -13.375 1 92.62 450 PHE B O 1
ATOM 7285 N N . LEU B 1 451 ? -3.566 -25.906 -13.078 1 94.81 451 LEU B N 1
ATOM 7286 C CA . LEU B 1 451 ? -4.609 -25.25 -12.305 1 94.81 451 LEU B CA 1
ATOM 7287 C C . LEU B 1 451 ? -5.906 -25.156 -13.102 1 94.81 451 LEU B C 1
ATOM 7289 O O . LEU B 1 451 ? -6.988 -25.406 -12.562 1 94.81 451 LEU B O 1
ATOM 7293 N N . LYS B 1 452 ? -5.828 -24.766 -14.344 1 94.06 452 LYS B N 1
ATOM 7294 C CA . LYS B 1 452 ? -7.039 -24.562 -15.133 1 94.06 452 LYS B CA 1
ATOM 7295 C C . LYS B 1 452 ? -7.848 -25.859 -15.227 1 94.06 452 LYS B C 1
ATOM 7297 O O . LYS B 1 452 ? -9.055 -25.859 -14.984 1 94.06 452 LYS B O 1
ATOM 7302 N N . PRO B 1 453 ? -7.254 -26.984 -15.57 1 93.56 453 PRO B N 1
ATOM 7303 C CA . PRO B 1 453 ? -8.031 -28.219 -15.648 1 93.56 453 PRO B CA 1
ATOM 7304 C C . PRO B 1 453 ? -8.719 -28.562 -14.328 1 93.56 453 PRO B C 1
ATOM 7306 O O . PRO B 1 453 ? -9.852 -29.047 -14.32 1 93.56 453 PRO B O 1
ATOM 7309 N N . ILE B 1 454 ? -8.055 -28.328 -13.281 1 94.94 454 ILE B N 1
ATOM 7310 C CA . ILE B 1 454 ? -8.609 -28.625 -11.969 1 94.94 454 ILE B CA 1
ATOM 7311 C C . ILE B 1 454 ? -9.82 -27.734 -11.703 1 94.94 454 ILE B C 1
ATOM 7313 O O . ILE B 1 454 ? -10.875 -28.219 -11.289 1 94.94 454 ILE B O 1
ATOM 7317 N N . LEU B 1 455 ? -9.672 -26.453 -11.938 1 96.38 455 LEU B N 1
ATOM 7318 C CA . LEU B 1 455 ? -10.75 -25.516 -11.672 1 96.38 455 LEU B CA 1
ATOM 7319 C C . LEU B 1 455 ? -11.93 -25.75 -12.609 1 96.38 455 LEU B C 1
ATOM 7321 O O . LEU B 1 455 ? -13.086 -25.625 -12.203 1 96.38 455 LEU B O 1
ATOM 7325 N N . CYS B 1 456 ? -11.633 -26.109 -13.836 1 95.81 456 CYS B N 1
ATOM 7326 C CA . CYS B 1 456 ? -12.695 -26.391 -14.797 1 95.81 456 CYS B CA 1
ATOM 7327 C C . CYS B 1 456 ? -13.484 -27.625 -14.375 1 95.81 456 CYS B C 1
ATOM 7329 O O . CYS B 1 456 ? -14.711 -27.641 -14.469 1 95.81 456 CYS B O 1
ATOM 7331 N N . GLN B 1 457 ? -12.766 -28.594 -13.961 1 96 457 GLN B N 1
ATOM 7332 C CA . GLN B 1 457 ? -13.438 -29.812 -13.508 1 96 457 GLN B CA 1
ATOM 7333 C C . GLN B 1 457 ? -14.312 -29.531 -12.289 1 96 457 GLN B C 1
ATOM 7335 O O . GLN B 1 457 ? -15.43 -30.047 -12.188 1 96 457 GLN B O 1
ATOM 7340 N N . LEU B 1 458 ? -13.781 -28.75 -11.398 1 96.81 458 LEU B N 1
ATOM 7341 C CA . LEU B 1 458 ? -14.547 -28.391 -10.211 1 96.81 458 LEU B CA 1
ATOM 7342 C C . LEU B 1 458 ? -15.797 -27.609 -10.586 1 96.81 458 LEU B C 1
ATOM 7344 O O . LEU B 1 458 ? -16.828 -27.719 -9.922 1 96.81 458 LEU B O 1
ATOM 7348 N N . ALA B 1 459 ? -15.641 -26.781 -11.555 1 96.75 459 ALA B N 1
ATOM 7349 C CA . ALA B 1 459 ? -16.766 -25.984 -12.023 1 96.75 459 ALA B CA 1
ATOM 7350 C C . ALA B 1 459 ? -17.828 -26.859 -12.672 1 96.75 459 ALA B C 1
ATOM 7352 O O . ALA B 1 459 ? -19 -26.453 -12.789 1 96.75 459 ALA B O 1
ATOM 7353 N N . ASP B 1 460 ? -17.484 -28.031 -13.047 1 94 460 ASP B N 1
ATOM 7354 C CA . ASP B 1 460 ? -18.406 -28.922 -13.742 1 94 460 ASP B CA 1
ATOM 7355 C C . ASP B 1 460 ? -19 -29.938 -12.781 1 94 460 ASP B C 1
ATOM 7357 O O . ASP B 1 460 ? -19.984 -30.609 -13.117 1 94 460 ASP B O 1
ATOM 7361 N N . ILE B 1 461 ? -18.359 -30.031 -11.672 1 86.81 461 ILE B N 1
ATOM 7362 C CA . ILE B 1 461 ? -18.859 -30.984 -10.688 1 86.81 461 ILE B CA 1
ATOM 7363 C C . ILE B 1 461 ? -19.891 -30.312 -9.781 1 86.81 461 ILE B C 1
ATOM 7365 O O . ILE B 1 461 ? -19.641 -29.203 -9.289 1 86.81 461 ILE B O 1
ATOM 7369 N N . SER B 1 462 ? -21.25 -30.562 -9.773 1 70.88 462 SER B N 1
ATOM 7370 C CA . SER B 1 462 ? -22.297 -30.047 -8.898 1 70.88 462 SER B CA 1
ATOM 7371 C C . SER B 1 462 ? -22.344 -30.797 -7.57 1 70.88 462 SER B C 1
ATOM 7373 O O . SER B 1 462 ? -22.078 -32 -7.527 1 70.88 462 SER B O 1
#

Sequence (924 aa):
MDQRSSPLTAQHDLVYSWLGSSAHDSCVPLTPPPDECSKSRPAPLKRKRAMSLPTSAPVPTSHRSESPKRRRTEDVDDVHPAQSASQLGSETPLALTERNTFSPPGSRVSSSVKRSSSPTRETPIILRSAWPPVLTESLNGLREAPPEQVERLGDRLAEGVDLGFIPQGLQHLLKNDPDVGYQTTKPGDFDQNDVRSVEELSSIWKEVKTIFLNARDCKDGSRDENAWCDDVVRPLIHLAMELYGNGRWWFQNVQSQSINPLYLSTIPAPTLTDPTRRKPIDRKTDYVLSYSHRDPGTSALYKRLDDANNRHIGHTVDAFTKRTALFSGFKIKPASGNYTKVELQMSIWIAASLRKKQKLTRSAQVLFKLVKIVKPALTIIRYKHSVYYTYPRNNLISRKSSTYILGLDVDQFKRLSTDLIRGIFRLIKIYRNILKYRMDKSRDGYWGGFLKPILCQLADISMDQRSSPLTAQHDLVYSWLGSSAHDSCVPLTPPPDECSKSRPAPLKRKRAMSLPTSAPVPTSHRSESPKRRRTEDVDDVHPAQSASQLGSETPLALTERNTFSPPGSRVSSSVKRSSSPTRETPIILRSAWPPVLTESLNGLREAPPEQVERLGDRLAEGVDLGFIPQGLQHLLKNDPDVGYQTTKPGDFDQNDVRSVEELSSIWKEVKTIFLNARDCKDGSRDENAWCDDVVRPLIHLAMELYGNGRWWFQNVQSQSINPLYLSTIPAPTLTDPTRRKPIDRKTDYVLSYSHRDPGTSALYKRLDDANNRHIGHTVDAFTKRTALFSGFKIKPASGNYTKVELQMSIWIAASLRKKQKLTRSAQVLFKLVKIVKPALTIIRYKHSVYYTYPRNNLISRKSSTYILGLDVDQFKRLSTDLIRGIFRLIKIYRNILKYRMDKSRDGYWGGFLKPILCQLADIS

Foldseek 3Di:
DDDCPDDDDDPPPDDDDDPDDPDDDDDDDDPDDDDDDDDDDDDDDDDDDDDDDDDDDDPDDDDDDDPDDDPPDDDDDDPDPPDPPPPDPPPPDPPCPPPPPPPPCPVPPPPPVPPPPPPQPCLQVQQCPWVVHAHEAACPPDPDHADPLLVVLLVLLLPCLQFQLAEPLCVVVQCPPPLLPDADDDPRLHHPPDDDDPVVNVVLVVLLSQLQVLLVCCVVVVNWFVSCVPRHVVSLLVSLCVVFVVQFKDKDFCQPWWFAQVQFIWDQDADPVRRRDIDGDIDTFTIWMFTDCPPPVVVVLLVLLVVLVNQQQARIPDPPRSRTGTAETEHEGEQPDDPSVSVSRRSRRVSSRLVSLVVLCVVLVDDDDQSLPKGWYWYYYSFDIFIWIKTWDQDPVVRDIYIYIYDRPCVSDPQCGSNHSSNSSSVSSSSSSRSCQQPPLDCSGNCNVGDVSSSNSSSVND/DDDPDDDDDPDDDDDDDDDDDDDDDDDDDPDDPDDDDDDDPDDDDDDDDDDDDDDDDDDDDDDDDDDDDDDDDDDDDDDDDPDPDPPDDPCPDPPCPPPVPPPPPPPPVPPPVPPPPPPQPCLQVQQCPWVVHAHEAACPPDPDHADPLLVVLLVLLLPCLVFQLAEPLCVVVQCPPPLLPDADDDPRLHHPPDDDDPVVNVVLCVLLSQLQVLLVCCVVVVNWFVSCVPRHVVSLLVSLCVVFVVQFKDKDFCQPWWFAQVQFIWDQDADPVRRRDIGGDIDTFTIWMFTDCPPPVVVVLLVLLVVLVNQQQAGIPDPPRSRTGTAETEHEGEQPDDPSVSVSRRSRRVSSRLVSLVVLCVVLVPDDDQSLPKGWYWYYYSFDIFIWIKTWDQDPVVRDIYIYIYDRPCVSDPQCGSNHSSNSSSVSSSSSSRSCQQPPLDCSGNCNVGDVSSSNSSSVND

pLDDT: mean 72.95, std 32.36, range [14.45, 98.44]

Secondary structure (DSSP, 8-state):
------------------------------------------------------------------------------------------------------------------------TTHHHHHHHSBS-EEEE-STT-SSPPPHHHHHHHHHHHTTTSSS-EEGGGHHHHHH-TTT------GGGEETT----HHHHHHHHHHHHHHHHHHHHHHHTT--HHHHIIIIIHHHHHHHHHHHTTT-EEEEE-TT--B-GGGS-EEE---SS-TT-EEE-----SEEEEE-SSSHHHHHHHHHHHHTT----SSB-STTGGGS-EEEEEEEE-TT--HHHHHHHHHHHHHHHHHHHHHHHHHHT----GGG--EEEEEEETTEEEEEEEEEEEETTTTEEEEEEE---TTTSTT-BSSSHHHHHHHHHHHHHHHHHHH--STTSHIIIIIHHHHHHHHH--/------------------------------------------------------------------------------------------------------------------------TTHHHHHHHSBS-EEEE-STT-SSPPPHHHHHHHHHHHTTTSSS-EEGGGHHHHHH-TTT------GGGEETT----HHHHHHHHHHHHHHHHHHHHHHHTT--HHHHIIIIIHHHHHHHHHHHTTT-EEEEE-TT--B-GGGS-EEE---SS-TT-EEE-----SEEEEE-SSSHHHHHHHHHHHHTT----SSB-STTGGGS-EEEEEEEE-TT--HHHHHHHHHHHHHHHHHHHHHHHHHHT----GGG--EEEEEEETTEEEEEEEEEEE-TTT-SEEEEEE---TTTSTT-BSSSHHHHHHHHHHHHHHHHHHH--STTSHIIIIIHHHHHHHHH--

Organism: NCBI:txid1448308

Nearest PDB structures (foldseek):
  7oi6-assembly1_5  TM=3.775E-01  e=2.198E-03  Homo sapiens
  7oi6-assembly1_5  TM=3.792E-01  e=1.628E-03  Homo sapiens